Protein 6J61 (pdb70)

Foldseek 3Di:
DKAAAADHKIKAWPDKQDALQQLQCVVVVDPDSNDDDVVVSLVVLLVCLVVVVCPSQQRMKTKIKIKFFQVLVVVVVVQPQKDKDWDDQQPDPADLDFGDDPDDDPCVVVVLSVVLVVQLVVCVVVVNGRNVSCPSHDRRRMIIMMIMGTRSSLLVVLLVLCDPVHDPRSNRVSVNVLVVNCVGHVSNNVSSVVDGNVHDDDDPVRLVVVPVVDDLVVVLVVVVVVPDDDPRSVVVSVVSPD/DWAAAAPPKIKFWDDKADALQQLQLVVQVDPPSNDDDPVVSLVVLLVCLVVVVCPSQQSIKTKMKIKFQQVLVVVVPVQPQKDKDWDDLQPDPADLDFRDDPDPCVPVVQSCVLVVQLVVCVVVPHHSNCSCVSHDRRGMIIMMIMHGRSSLLVVLLVCCDPVHPPRNNRVSVNVLVVSCVRHVSNSVSSCVPGNVDDDDDPVRLVVVVVPDPLVRVLVVQVVVPDDDVSSVVVSVVRD/DWAAAAPHKIKAWPDKQDALQQLQCVVVVHPPSNDDDPVVSLVVLLVCLVVVVCPSQQRMKTKMKIKFFQVLVVVVVVLPQKDKDKDDQQPDPADLDFRPGPDPCVPVVLSCVLVVQLVVCVVVVHGSVPSNVSHDRRRMIIMMIMHGRSSLLVVLLVCCDPPHDPRNVRVSVNVLVVNCVRHVSNSVSSVVPGNVHDDDDDVRLVVVAPVADLVRVLVVCVVVVDDDPRNVVVSVSSPD/DWAAAADGKIKAWPDKFDALQQLQQVVVVDPDSNDDDPVVSLVVLLVCLLVVVCPSQQRIKTKMKIKFFQVLVVVVVVLPQKDKDWDDQQPDPQPLAFGDGPDDDPCCPCVLSVVQVVQLVVCVVVVHGRNPSCVSHDSRRMIIMMIMHTRSSLLVSLLVQCDPVHDPRNVRVSVNVLVVNCVGHVSNSVSSVVNGSVDDDDDPVRLVVVQVVDDLVVVLCVCVVVPDDDVRSVVVSVVRVD

Secondary structure (DSSP, 8-state):
-EEEETTTEEEEEEEEE--HHHHHHHHHT-SS-----HHHHHHHHHHHHHTT--GGGGG-EEEEEEEEEHHHHHHHTT-TTSEEEE--TTTSPPP--B---SS--B--HHHHHHHHHHHHHHHHHTT--HHHHGGGSBTTBEEEEEEEEEHHHHHHHHHHHSSTTS-HHHHHHHHHHHHHHHHHSHHHHHHHIIIIIT-EEE-HHHHHHHHHHB-HHHHHHHHHHHT--HHHHHHHHHHHT-/-EEEETTTEEEEEEEEE--HHHHHHHHHT-SS-----HHHHHHHHHHHHHTT--HHHHT-EEEEEEEEEHHHHHHHTT--SSEEEE--TTTSPPPS-B---SS---HHHHHHHHHHHHHHHHHTTB-HHHHGGGSBTTBEEEEEEEEEHHHHHHHHHHHHSTTS-HHHHHHHHHHHHHHHHHSHHHHHHHIIIIIT-EEE-HHHHHHHHHH--HHHHHHHHHTTT--THHHHHHHHTT-/-EEEETTTEEEEEEEEE--HHHHHHHHTT-SS-----HHHHHHHHHHHHHTT--TGGGG-EEEEEEEEEHHHHHHHTT--SSEEEE--TTTSPPPS-B---SS---HHHHHHHHHHHHHHHHHTTB-HHHHGGGSBTTBEEEEEEEEEHHHHHHHHHHHSSSSS-HHHHHHHHHHHHHHHHHSHHHHHHHIIIIIT-EEE-HHHHHHHTTSS-HHHHHHHHHTTT--HHHHHHHHHHH--/-EEEETTTEEEEEEEEE--HHHHHHHHHT-SS-----HHHHHHHHHHHHHTT--TGGGG-EEEEEEEEEHHHHHHHTT--SSEEEE--TTTS---S-B---SSPPB--HHHHHHHHHHHHHHHHHTT--HHHHGGGSBTTBEEEEEEEEEHHHHHHHHHHHHSTTS-HHHHHHHHHHHHHHHHH-HHHHHHHIIIIIS-EEE-HHHHHHHHHHB-HHHHHHHHHHTT--SHHHHHHHHTT--

InterPro domains:
  IPR003669 Thymidylate synthase ThyX [MF_01408] (10-223)
  IPR003669 Thymidylate synthase ThyX [PF02511] (16-209)
  IPR003669 Thymidylate synthase ThyX [PS51331] (13-218)
  IPR003669 Thymidylate synthase ThyX [PTHR34934] (10-216)
  IPR003669 Thymidylate synthase ThyX [TIGR02170] (14-215)
  IPR003669 Thymidylate synthase ThyX [cd20175] (16-206)
  IPR036098 Thymidylate synthase ThyX superfamily [G3DSA:3.30.1360.170] (2-230)
  IPR036098 Thymidylate synthase ThyX superfamily [SSF69796] (6-223)

Structure (mmCIF, N/CA/C/O backbone):
data_6J61
#
_entry.id   6J61
#
_cell.length_a   144.027
_cell.length_b   68.362
_cell.length_c   134.083
_cell.angle_alpha   90.00
_cell.angle_beta   115.12
_cell.angle_gamma   90.00
#
_symmetry.space_group_name_H-M   'C 1 2 1'
#
loop_
_entity.id
_entity.type
_entity.pdbx_description
1 polymer 'Flavin-dependent thymidylate synthase'
2 non-polymer 'FLAVIN-ADENINE DINUCLEOTIDE'
3 non-polymer 'PHOSPHATE ION'
4 water water
#
loop_
_atom_site.group_PDB
_atom_site.id
_atom_site.type_symbol
_atom_site.label_atom_id
_atom_site.label_alt_id
_atom_site.label_comp_id
_atom_site.label_asym_id
_atom_site.label_entity_id
_atom_site.label_seq_id
_atom_site.pdbx_PDB_ins_code
_atom_site.Cartn_x
_atom_site.Cartn_y
_atom_site.Cartn_z
_atom_site.occupancy
_atom_site.B_iso_or_equiv
_atom_site.auth_seq_id
_atom_site.auth_comp_id
_atom_site.auth_asym_id
_atom_site.auth_atom_id
_atom_site.pdbx_PDB_model_num
ATOM 1 N N . LEU A 1 5 ? 46.520 -5.483 1.263 1.00 61.06 5 LEU A N 1
ATOM 2 C CA . LEU A 1 5 ? 46.761 -4.567 0.117 1.00 60.20 5 LEU A CA 1
ATOM 3 C C . LEU A 1 5 ? 47.569 -3.369 0.600 1.00 58.72 5 LEU A C 1
ATOM 4 O O . LEU A 1 5 ? 47.792 -3.202 1.799 1.00 59.00 5 LEU A O 1
ATOM 9 N N . THR A 1 6 ? 48.008 -2.542 -0.340 1.00 55.68 6 THR A N 1
ATOM 10 C CA . THR A 1 6 ? 48.787 -1.361 -0.020 1.00 53.53 6 THR A CA 1
ATOM 11 C C . THR A 1 6 ? 48.087 -0.147 -0.587 1.00 51.68 6 THR A C 1
ATOM 12 O O . THR A 1 6 ? 47.422 -0.240 -1.607 1.00 53.25 6 THR A O 1
ATOM 16 N N . ILE A 1 7 ? 48.232 0.996 0.065 1.00 48.75 7 ILE A N 1
ATOM 17 C CA . ILE A 1 7 ? 47.612 2.211 -0.439 1.00 46.38 7 ILE A CA 1
ATOM 18 C C . ILE A 1 7 ? 48.582 3.361 -0.285 1.00 44.37 7 ILE A C 1
ATOM 19 O O . ILE A 1 7 ? 49.125 3.585 0.788 1.00 46.13 7 ILE A O 1
ATOM 24 N N . PRO A 1 8 ? 48.816 4.113 -1.358 1.00 43.39 8 PRO A N 1
ATOM 25 C CA . PRO A 1 8 ? 49.750 5.236 -1.233 1.00 41.67 8 PRO A CA 1
ATOM 26 C C . PRO A 1 8 ? 49.092 6.412 -0.526 1.00 39.37 8 PRO A C 1
ATOM 27 O O . PRO A 1 8 ? 47.894 6.650 -0.684 1.00 39.30 8 PRO A O 1
ATOM 31 N N . VAL A 1 9 ? 49.872 7.135 0.264 1.00 37.50 9 VAL A N 1
ATOM 32 C CA . VAL A 1 9 ? 49.363 8.319 0.937 1.00 35.70 9 VAL A CA 1
ATOM 33 C C . VAL A 1 9 ? 50.449 9.365 0.839 1.00 35.06 9 VAL A C 1
ATOM 34 O O . VAL A 1 9 ? 51.631 9.062 0.990 1.00 34.59 9 VAL A O 1
ATOM 38 N N . LEU A 1 10 ? 50.039 10.598 0.593 1.00 35.58 10 LEU A N 1
ATOM 39 C CA . LEU A 1 10 ? 50.964 11.711 0.450 1.00 35.98 10 LEU A CA 1
ATOM 40 C C . LEU A 1 10 ? 51.935 11.426 -0.682 1.00 38.21 10 LEU A C 1
ATOM 41 O O . LEU A 1 10 ? 51.700 10.538 -1.505 1.00 37.12 10 LEU A O 1
ATOM 46 N N . ASP A 1 11 ? 53.031 12.172 -0.714 1.00 40.41 11 ASP A N 1
ATOM 47 C CA . ASP A 1 11 ? 54.005 12.011 -1.774 1.00 42.46 11 ASP A CA 1
ATOM 48 C C . ASP A 1 11 ? 54.785 10.702 -1.722 1.00 41.60 11 ASP A C 1
ATOM 49 O O . ASP A 1 11 ? 54.926 10.035 -2.739 1.00 41.91 11 ASP A O 1
ATOM 54 N N . LYS A 1 12 ? 55.268 10.313 -0.549 1.00 41.74 12 LYS A N 1
ATOM 55 C CA . LYS A 1 12 ? 56.043 9.080 -0.453 1.00 42.28 12 LYS A CA 1
ATOM 56 C C . LYS A 1 12 ? 55.596 8.064 0.612 1.00 41.12 12 LYS A C 1
ATOM 57 O O . LYS A 1 12 ? 56.289 7.079 0.849 1.00 43.23 12 LYS A O 1
ATOM 63 N N . GLY A 1 13 ? 54.452 8.287 1.249 1.00 39.10 13 GLY A N 1
ATOM 64 C CA . GLY A 1 13 ? 54.006 7.359 2.273 1.00 37.64 13 GLY A CA 1
ATOM 65 C C . GLY A 1 13 ? 53.089 6.244 1.795 1.00 37.23 13 GLY A C 1
ATOM 66 O O . GLY A 1 13 ? 52.841 6.098 0.605 1.00 37.06 13 GLY A O 1
ATOM 67 N N . PHE A 1 14 ? 52.588 5.443 2.729 1.00 36.84 14 PHE A N 1
ATOM 68 C CA . PHE A 1 14 ? 51.688 4.350 2.381 1.00 35.67 14 PHE A CA 1
ATOM 69 C C . PHE A 1 14 ? 51.101 3.632 3.598 1.00 35.55 14 PHE A C 1
ATOM 70 O O . PHE A 1 14 ? 51.490 3.881 4.736 1.00 36.62 14 PHE A O 1
ATOM 78 N N . VAL A 1 15 ? 50.142 2.755 3.339 1.00 35.77 15 VAL A N 1
ATOM 79 C CA . VAL A 1 15 ? 49.499 1.957 4.366 1.00 36.43 15 VAL A CA 1
ATOM 80 C C . VAL A 1 15 ? 49.349 0.582 3.730 1.00 37.45 15 VAL A C 1
ATOM 81 O O . VAL A 1 15 ? 48.780 0.458 2.642 1.00 38.68 15 VAL A O 1
ATOM 85 N N . ARG A 1 16 ? 49.876 -0.442 4.397 1.00 38.17 16 ARG A N 1
ATOM 86 C CA . ARG A 1 16 ? 49.817 -1.817 3.897 1.00 39.25 16 ARG A CA 1
ATOM 87 C C . ARG A 1 16 ? 49.283 -2.785 4.965 1.00 37.44 16 ARG A C 1
ATOM 88 O O . ARG A 1 16 ? 49.770 -2.805 6.092 1.00 39.12 16 ARG A O 1
ATOM 96 N N . LEU A 1 17 ? 48.277 -3.579 4.623 1.00 35.62 17 LEU A N 1
ATOM 97 C CA . LEU A 1 17 ? 47.738 -4.534 5.591 1.00 35.01 17 LEU A CA 1
ATOM 98 C C . LEU A 1 17 ? 48.685 -5.729 5.705 1.00 36.26 17 LEU A C 1
ATOM 99 O O . LEU A 1 17 ? 48.802 -6.522 4.779 1.00 37.53 17 LEU A O 1
ATOM 104 N N . VAL A 1 18 ? 49.359 -5.863 6.839 1.00 37.00 18 VAL A N 1
ATOM 105 C CA . VAL A 1 18 ? 50.286 -6.968 7.012 1.00 37.04 18 VAL A CA 1
ATOM 106 C C . VAL A 1 18 ? 49.540 -8.244 7.383 1.00 38.96 18 VAL A C 1
ATOM 107 O O . VAL A 1 18 ? 49.699 -9.264 6.704 1.00 40.82 18 VAL A O 1
ATOM 111 N N . ASP A 1 19 ? 48.717 -8.203 8.430 1.00 38.32 19 ASP A N 1
ATOM 112 C CA . ASP A 1 19 ? 47.941 -9.388 8.814 1.00 36.44 19 ASP A CA 1
ATOM 113 C C . ASP A 1 19 ? 46.575 -8.982 9.349 1.00 36.58 19 ASP A C 1
ATOM 114 O O . ASP A 1 19 ? 46.305 -7.796 9.547 1.00 36.64 19 ASP A O 1
ATOM 119 N N . GLN A 1 20 ? 45.715 -9.968 9.583 1.00 35.47 20 GLN A N 1
ATOM 120 C CA . GLN A 1 20 ? 44.384 -9.706 10.085 1.00 34.64 20 GLN A CA 1
ATOM 121 C C . GLN A 1 20 ? 43.858 -10.938 10.804 1.00 36.26 20 GLN A C 1
ATOM 122 O O . GLN A 1 20 ? 43.932 -12.039 10.274 1.00 38.93 20 GLN A O 1
ATOM 128 N N . MET A 1 21 ? 43.334 -10.758 12.012 1.00 37.19 21 MET A N 1
ATOM 129 C CA . MET A 1 21 ? 42.775 -11.873 12.767 1.00 37.59 21 MET A CA 1
ATOM 130 C C . MET A 1 21 ? 41.263 -11.713 12.906 1.00 38.65 21 MET A C 1
ATOM 131 O O . MET A 1 21 ? 40.780 -10.881 13.677 1.00 39.22 21 MET A O 1
ATOM 136 N N . GLY A 1 22 ? 40.522 -12.511 12.145 1.00 38.93 22 GLY A N 1
ATOM 137 C CA . GLY A 1 22 ? 39.074 -12.466 12.199 1.00 37.54 22 GLY A CA 1
ATOM 138 C C . GLY A 1 22 ? 38.441 -11.421 11.313 1.00 38.63 22 GLY A C 1
ATOM 139 O O . GLY A 1 22 ? 39.100 -10.472 10.877 1.00 38.22 22 GLY A O 1
ATOM 140 N N . ASP A 1 23 ? 37.153 -11.614 11.032 1.00 39.69 23 ASP A N 1
ATOM 141 C CA . ASP A 1 23 ? 36.361 -10.686 10.219 1.00 38.46 23 ASP A CA 1
ATOM 142 C C . ASP A 1 23 ? 34.997 -10.570 10.894 1.00 37.16 23 ASP A C 1
ATOM 143 O O . ASP A 1 23 ? 34.878 -10.907 12.079 1.00 38.10 23 ASP A O 1
ATOM 148 N N . ASP A 1 24 ? 33.978 -10.119 10.159 1.00 35.53 24 ASP A N 1
ATOM 149 C CA . ASP A 1 24 ? 32.630 -9.961 10.731 1.00 35.32 24 ASP A CA 1
ATOM 150 C C . ASP A 1 24 ? 32.166 -11.185 11.518 1.00 35.81 24 ASP A C 1
ATOM 151 O O . ASP A 1 24 ? 31.471 -11.053 12.527 1.00 34.81 24 ASP A O 1
ATOM 156 N N . ARG A 1 25 ? 32.550 -12.374 11.056 1.00 36.52 25 ARG A N 1
ATOM 157 C CA . ARG A 1 25 ? 32.156 -13.616 11.722 1.00 36.15 25 ARG A CA 1
ATOM 158 C C . ARG A 1 25 ? 32.754 -13.749 13.113 1.00 35.56 25 ARG A C 1
ATOM 159 O O . ARG A 1 25 ? 32.143 -14.351 14.008 1.00 35.12 25 ARG A O 1
ATOM 167 N N . ALA A 1 26 ? 33.946 -13.184 13.295 1.00 33.60 26 ALA A N 1
ATOM 168 C CA . ALA A 1 26 ? 34.632 -13.256 14.578 1.00 31.83 26 ALA A CA 1
ATOM 169 C C . ALA A 1 26 ? 33.910 -12.445 15.667 1.00 32.15 26 ALA A C 1
ATOM 170 O O . ALA A 1 26 ? 33.851 -12.851 16.830 1.00 30.23 26 ALA A O 1
ATOM 172 N N . ILE A 1 27 ? 33.358 -11.297 15.284 1.00 32.36 27 ILE A N 1
ATOM 173 C CA . ILE A 1 27 ? 32.644 -10.453 16.232 1.00 31.91 27 ILE A CA 1
ATOM 174 C C . ILE A 1 27 ? 31.446 -11.227 16.770 1.00 33.33 27 ILE A C 1
ATOM 175 O O . ILE A 1 27 ? 31.260 -11.373 17.988 1.00 32.73 27 ILE A O 1
ATOM 180 N N . VAL A 1 28 ? 30.650 -11.742 15.838 1.00 34.08 28 VAL A N 1
ATOM 181 C CA . VAL A 1 28 ? 29.451 -12.503 16.167 1.00 36.80 28 VAL A CA 1
ATOM 182 C C . VAL A 1 28 ? 29.781 -13.789 16.949 1.00 36.59 28 VAL A C 1
ATOM 183 O O . VAL A 1 28 ? 29.075 -14.161 17.891 1.00 35.45 28 VAL A O 1
ATOM 187 N N . GLN A 1 29 ? 30.865 -14.453 16.562 1.00 37.73 29 GLN A N 1
ATOM 188 C CA . GLN A 1 29 ? 31.299 -15.674 17.227 1.00 38.79 29 GLN A CA 1
ATOM 189 C C . GLN A 1 29 ? 31.633 -15.403 18.704 1.00 40.07 29 GLN A C 1
ATOM 190 O O . GLN A 1 29 ? 31.139 -16.095 19.606 1.00 39.66 29 GLN A O 1
ATOM 196 N N . ALA A 1 30 ? 32.483 -14.405 18.946 1.00 39.53 30 ALA A N 1
ATOM 197 C CA . ALA A 1 30 ? 32.870 -14.040 20.312 1.00 39.14 30 ALA A CA 1
ATOM 198 C C . ALA A 1 30 ? 31.647 -13.567 21.102 1.00 39.28 30 ALA A C 1
ATOM 199 O O . ALA A 1 30 ? 31.519 -13.846 22.291 1.00 39.50 30 ALA A O 1
ATOM 201 N N . ALA A 1 31 ? 30.749 -12.846 20.438 1.00 39.15 31 ALA A N 1
ATOM 202 C CA . ALA A 1 31 ? 29.550 -12.359 21.096 1.00 39.02 31 ALA A CA 1
ATOM 203 C C . ALA A 1 31 ? 28.728 -13.538 21.591 1.00 39.34 31 ALA A C 1
ATOM 204 O O . ALA A 1 31 ? 28.133 -13.486 22.670 1.00 40.31 31 ALA A O 1
ATOM 206 N N . ARG A 1 32 ? 28.704 -14.614 20.816 1.00 39.43 32 ARG A N 1
ATOM 207 C CA . ARG A 1 32 ? 27.930 -15.784 21.218 1.00 40.96 32 ARG A CA 1
ATOM 208 C C . ARG A 1 32 ? 28.757 -16.789 22.027 1.00 42.55 32 ARG A C 1
ATOM 209 O O . ARG A 1 32 ? 28.241 -17.817 22.457 1.00 43.01 32 ARG A O 1
ATOM 217 N N . VAL A 1 33 ? 30.033 -16.476 22.250 1.00 44.01 33 VAL A N 1
ATOM 218 C CA . VAL A 1 33 ? 30.928 -17.358 23.007 1.00 45.88 33 VAL A CA 1
ATOM 219 C C . VAL A 1 33 ? 30.671 -18.789 22.550 1.00 47.39 33 VAL A C 1
ATOM 220 O O . VAL A 1 33 ? 30.355 -19.665 23.343 1.00 47.30 33 VAL A O 1
ATOM 224 N N . SER A 1 34 ? 30.820 -19.004 21.251 1.00 50.21 34 SER A N 1
ATOM 225 C CA . SER A 1 34 ? 30.558 -20.291 20.629 1.00 51.89 34 SER A CA 1
ATOM 226 C C . SER A 1 34 ? 31.660 -21.332 20.725 1.00 52.48 34 SER A C 1
ATOM 227 O O . SER A 1 34 ? 32.846 -21.001 20.824 1.00 52.43 34 SER A O 1
ATOM 230 N N . TYR A 1 35 ? 31.244 -22.598 20.690 1.00 52.77 35 TYR A N 1
ATOM 231 C CA . TYR A 1 35 ? 32.170 -23.723 20.725 1.00 52.68 35 TYR A CA 1
ATOM 232 C C . TYR A 1 35 ? 32.629 -23.908 19.285 1.00 50.58 35 TYR A C 1
ATOM 233 O O . TYR A 1 35 ? 33.669 -24.498 19.018 1.00 50.16 35 TYR A O 1
ATOM 242 N N . GLY A 1 36 ? 31.840 -23.383 18.357 1.00 48.35 36 GLY A N 1
ATOM 243 C CA . GLY A 1 36 ? 32.174 -23.516 16.957 1.00 48.40 36 GLY A CA 1
ATOM 244 C C . GLY A 1 36 ? 32.266 -22.213 16.197 1.00 48.97 36 GLY A C 1
ATOM 245 O O . GLY A 1 36 ? 32.733 -21.209 16.731 1.00 49.63 36 GLY A O 1
ATOM 246 N N . GLU A 1 37 ? 31.813 -22.239 14.947 1.00 48.60 37 GLU A N 1
ATOM 247 C CA . GLU A 1 37 ? 31.858 -21.080 14.072 1.00 50.84 37 GLU A CA 1
ATOM 248 C C . GLU A 1 37 ? 31.081 -19.867 14.606 1.00 50.05 37 GLU A C 1
ATOM 249 O O . GLU A 1 37 ? 31.358 -18.729 14.221 1.00 50.54 37 GLU A O 1
ATOM 255 N N . GLY A 1 38 ? 30.107 -20.110 15.478 1.00 47.29 38 GLY A N 1
ATOM 256 C CA . GLY A 1 38 ? 29.331 -19.019 16.048 1.00 46.19 38 GLY A CA 1
ATOM 257 C C . GLY A 1 38 ? 28.570 -18.115 15.090 1.00 45.97 38 GLY A C 1
ATOM 258 O O . GLY A 1 38 ? 28.167 -17.015 15.455 1.00 45.27 38 GLY A O 1
ATOM 259 N N . THR A 1 39 ? 28.366 -18.570 13.862 1.00 46.50 39 THR A N 1
ATOM 260 C CA . THR A 1 39 ? 27.635 -17.788 12.868 1.00 46.03 39 THR A CA 1
ATOM 261 C C . THR A 1 39 ? 26.216 -18.299 12.664 1.00 46.78 39 THR A C 1
ATOM 262 O O . THR A 1 39 ? 25.836 -19.364 13.160 1.00 45.87 39 THR A O 1
ATOM 266 N N . LYS A 1 40 ? 25.438 -17.516 11.928 1.00 48.47 40 LYS A N 1
ATOM 267 C CA . LYS A 1 40 ? 24.065 -17.868 11.596 1.00 49.32 40 LYS A CA 1
ATOM 268 C C . LYS A 1 40 ? 23.837 -17.344 10.191 1.00 49.54 40 LYS A C 1
ATOM 269 O O . LYS A 1 40 ? 24.593 -17.685 9.282 1.00 49.39 40 LYS A O 1
ATOM 275 N N . THR A 1 41 ? 22.820 -16.513 10.004 1.00 49.75 41 THR A N 1
ATOM 276 C CA . THR A 1 41 ? 22.548 -15.957 8.682 1.00 50.31 41 THR A CA 1
ATOM 277 C C . THR A 1 41 ? 23.143 -14.542 8.592 1.00 51.51 41 THR A C 1
ATOM 278 O O . THR A 1 41 ? 23.299 -13.862 9.609 1.00 51.17 41 THR A O 1
ATOM 282 N N . VAL A 1 42 ? 23.471 -14.091 7.385 1.00 52.94 42 VAL A N 1
ATOM 283 C CA . VAL A 1 42 ? 24.069 -12.765 7.236 1.00 55.01 42 VAL A CA 1
ATOM 284 C C . VAL A 1 42 ? 23.201 -11.605 7.723 1.00 56.52 42 VAL A C 1
ATOM 285 O O . VAL A 1 42 ? 23.728 -10.636 8.269 1.00 59.84 42 VAL A O 1
ATOM 289 N N . ARG A 1 43 ? 21.889 -11.657 7.530 1.00 56.07 43 ARG A N 1
ATOM 290 C CA . ARG A 1 43 ? 21.099 -10.539 8.029 1.00 55.24 43 ARG A CA 1
ATOM 291 C C . ARG A 1 43 ? 20.939 -10.667 9.538 1.00 54.76 43 ARG A C 1
ATOM 292 O O . ARG A 1 43 ? 20.720 -9.676 10.239 1.00 55.21 43 ARG A O 1
ATOM 300 N N . GLU A 1 44 ? 21.083 -11.886 10.043 1.00 53.11 44 GLU A N 1
ATOM 301 C CA . GLU A 1 44 ? 20.972 -12.110 11.477 1.00 52.10 44 GLU A CA 1
ATOM 302 C C . GLU A 1 44 ? 22.268 -11.641 12.150 1.00 51.26 44 GLU A C 1
ATOM 303 O O . GLU A 1 44 ? 22.241 -11.094 13.258 1.00 50.15 44 GLU A O 1
ATOM 309 N N . ASP A 1 45 ? 23.396 -11.852 11.467 1.00 47.87 45 ASP A N 1
ATOM 310 C CA . ASP A 1 45 ? 24.693 -11.447 11.989 1.00 44.84 45 ASP A CA 1
ATOM 311 C C . ASP A 1 45 ? 24.847 -9.930 11.843 1.00 42.77 45 ASP A C 1
ATOM 312 O O . ASP A 1 45 ? 25.393 -9.256 12.723 1.00 43.13 45 ASP A O 1
ATOM 317 N N . ALA A 1 46 ? 24.358 -9.393 10.733 1.00 38.03 46 ALA A N 1
ATOM 318 C CA . ALA A 1 46 ? 24.408 -7.963 10.509 1.00 34.54 46 ALA A CA 1
ATOM 319 C C . ALA A 1 46 ? 23.568 -7.333 11.617 1.00 34.68 46 ALA A C 1
ATOM 320 O O . ALA A 1 46 ? 23.955 -6.339 12.216 1.00 35.80 46 ALA A O 1
ATOM 322 N N . ALA A 1 47 ? 22.421 -7.937 11.900 1.00 34.95 47 ALA A N 1
ATOM 323 C CA . ALA A 1 47 ? 21.535 -7.437 12.938 1.00 35.59 47 ALA A CA 1
ATOM 324 C C . ALA A 1 47 ? 22.219 -7.465 14.309 1.00 36.15 47 ALA A C 1
ATOM 325 O O . ALA A 1 47 ? 22.138 -6.489 15.061 1.00 36.72 47 ALA A O 1
ATOM 327 N N . LEU A 1 48 ? 22.881 -8.577 14.633 1.00 34.73 48 LEU A N 1
ATOM 328 C CA . LEU A 1 48 ? 23.574 -8.702 15.912 1.00 35.53 48 LEU A CA 1
ATOM 329 C C . LEU A 1 48 ? 24.716 -7.691 15.948 1.00 36.57 48 LEU A C 1
ATOM 330 O O . LEU A 1 48 ? 24.909 -6.981 16.932 1.00 38.85 48 LEU A O 1
ATOM 335 N N . ILE A 1 49 ? 25.478 -7.619 14.870 1.00 34.90 49 ILE A N 1
ATOM 336 C CA . ILE A 1 49 ? 26.580 -6.692 14.852 1.00 35.04 49 ILE A CA 1
ATOM 337 C C . ILE A 1 49 ? 26.080 -5.263 14.989 1.00 35.21 49 ILE A C 1
ATOM 338 O O . ILE A 1 49 ? 26.692 -4.447 15.672 1.00 33.75 49 ILE A O 1
ATOM 343 N N . ASP A 1 50 ? 24.953 -4.963 14.356 1.00 37.05 50 ASP A N 1
ATOM 344 C CA . ASP A 1 50 ? 24.396 -3.623 14.438 1.00 36.65 50 ASP A CA 1
ATOM 345 C C . ASP A 1 50 ? 24.027 -3.326 15.881 1.00 37.09 50 ASP A C 1
ATOM 346 O O . ASP A 1 50 ? 24.277 -2.240 16.394 1.00 37.72 50 ASP A O 1
ATOM 351 N N . TYR A 1 51 ? 23.426 -4.312 16.528 1.00 36.08 51 TYR A N 1
ATOM 352 C CA . TYR A 1 51 ? 23.002 -4.187 17.909 1.00 37.24 51 TYR A CA 1
ATOM 353 C C . TYR A 1 51 ? 24.174 -3.900 18.863 1.00 39.33 51 TYR A C 1
ATOM 354 O O . TYR A 1 51 ? 24.086 -3.014 19.724 1.00 39.64 51 TYR A O 1
ATOM 363 N N . LEU A 1 52 ? 25.266 -4.647 18.707 1.00 39.19 52 LEU A N 1
ATOM 364 C CA . LEU A 1 52 ? 26.439 -4.487 19.567 1.00 39.37 52 LEU A CA 1
ATOM 365 C C . LEU A 1 52 ? 27.043 -3.087 19.471 1.00 39.34 52 LEU A C 1
ATOM 366 O O . LEU A 1 52 ? 27.479 -2.519 20.464 1.00 38.45 52 LEU A O 1
ATOM 371 N N . MET A 1 53 ? 27.075 -2.552 18.260 1.00 40.65 53 MET A N 1
ATOM 372 C CA . MET A 1 53 ? 27.603 -1.222 18.006 1.00 43.19 53 MET A CA 1
ATOM 373 C C . MET A 1 53 ? 26.718 -0.188 18.726 1.00 44.42 53 MET A C 1
ATOM 374 O O . MET A 1 53 ? 27.218 0.670 19.444 1.00 44.79 53 MET A O 1
ATOM 379 N N . ARG A 1 54 ? 25.405 -0.299 18.533 1.00 45.58 54 ARG A N 1
ATOM 380 C CA . ARG A 1 54 ? 24.408 0.593 19.140 1.00 46.64 54 ARG A CA 1
ATOM 381 C C . ARG A 1 54 ? 24.467 0.663 20.657 1.00 46.81 54 ARG A C 1
ATOM 382 O O . ARG A 1 54 ? 24.411 1.748 21.238 1.00 47.23 54 ARG A O 1
ATOM 390 N N . HIS A 1 55 ? 24.546 -0.504 21.290 1.00 46.78 55 HIS A N 1
ATOM 391 C CA . HIS A 1 55 ? 24.560 -0.594 22.744 1.00 46.91 55 HIS A CA 1
ATOM 392 C C . HIS A 1 55 ? 25.916 -0.500 23.434 1.00 47.57 55 HIS A C 1
ATOM 393 O O . HIS A 1 55 ? 26.015 -0.724 24.647 1.00 48.47 55 HIS A O 1
ATOM 400 N N . ARG A 1 56 ? 26.956 -0.164 22.680 1.00 47.45 56 ARG A N 1
ATOM 401 C CA . ARG A 1 56 ? 28.285 -0.039 23.260 1.00 48.11 56 ARG A CA 1
ATOM 402 C C . ARG A 1 56 ? 28.836 -1.347 23.832 1.00 47.75 56 ARG A C 1
ATOM 403 O O . ARG A 1 56 ? 29.684 -1.318 24.725 1.00 48.49 56 ARG A O 1
ATOM 411 N N . HIS A 1 57 ? 28.341 -2.488 23.352 1.00 47.15 57 HIS A N 1
ATOM 412 C CA . HIS A 1 57 ? 28.841 -3.788 23.808 1.00 46.52 57 HIS A CA 1
ATOM 413 C C . HIS A 1 57 ? 30.075 -3.973 22.921 1.00 45.98 57 HIS A C 1
ATOM 414 O O . HIS A 1 57 ? 30.021 -4.610 21.875 1.00 44.96 57 HIS A O 1
ATOM 421 N N . THR A 1 58 ? 31.187 -3.395 23.363 1.00 45.15 58 THR A N 1
ATOM 422 C CA . THR A 1 58 ? 32.427 -3.377 22.607 1.00 43.44 58 THR A CA 1
ATOM 423 C C . THR A 1 58 ? 33.360 -4.582 22.588 1.00 41.96 58 THR A C 1
ATOM 424 O O . THR A 1 58 ? 34.112 -4.746 21.633 1.00 41.09 58 THR A O 1
ATOM 428 N N . SER A 1 59 ? 33.327 -5.409 23.628 1.00 41.63 59 SER A N 1
ATOM 429 C CA . SER A 1 59 ? 34.204 -6.580 23.711 1.00 41.02 59 SER A CA 1
ATOM 430 C C . SER A 1 59 ? 34.298 -7.428 22.440 1.00 39.73 59 SER A C 1
ATOM 431 O O . SER A 1 59 ? 35.397 -7.799 22.014 1.00 39.29 59 SER A O 1
ATOM 434 N N . PRO A 1 60 ? 33.149 -7.758 21.825 1.00 37.00 60 PRO A N 1
ATOM 435 C CA . PRO A 1 60 ? 33.140 -8.570 20.602 1.00 35.86 60 PRO A CA 1
ATOM 436 C C . PRO A 1 60 ? 33.994 -7.992 19.489 1.00 36.24 60 PRO A C 1
ATOM 437 O O . PRO A 1 60 ? 34.674 -8.736 18.764 1.00 35.11 60 PRO A O 1
ATOM 441 N N . PHE A 1 61 ? 33.969 -6.665 19.365 1.00 35.06 61 PHE A N 1
ATOM 442 C CA . PHE A 1 61 ? 34.745 -5.982 18.342 1.00 33.13 61 PHE A CA 1
ATOM 443 C C . PHE A 1 61 ? 36.249 -6.003 18.613 1.00 33.12 61 PHE A C 1
ATOM 444 O O . PHE A 1 61 ? 37.057 -5.746 17.721 1.00 33.52 61 PHE A O 1
ATOM 452 N N . GLU A 1 62 ? 36.635 -6.305 19.843 1.00 33.27 62 GLU A N 1
ATOM 453 C CA . GLU A 1 62 ? 38.052 -6.364 20.161 1.00 35.63 62 GLU A CA 1
ATOM 454 C C . GLU A 1 62 ? 38.639 -7.713 19.755 1.00 35.82 62 GLU A C 1
ATOM 455 O O . GLU A 1 62 ? 39.862 -7.898 19.823 1.00 36.26 62 GLU A O 1
ATOM 461 N N . MET A 1 63 ? 37.775 -8.645 19.337 1.00 32.58 63 MET A N 1
ATOM 462 C CA . MET A 1 63 ? 38.232 -9.965 18.930 1.00 32.98 63 MET A CA 1
ATOM 463 C C . MET A 1 63 ? 38.752 -9.980 17.506 1.00 34.20 63 MET A C 1
ATOM 464 O O . MET A 1 63 ? 39.166 -11.024 17.006 1.00 38.33 63 MET A O 1
ATOM 469 N N . VAL A 1 64 ? 38.727 -8.822 16.855 1.00 32.44 64 VAL A N 1
ATOM 470 C CA . VAL A 1 64 ? 39.219 -8.673 15.490 1.00 29.99 64 VAL A CA 1
ATOM 471 C C . VAL A 1 64 ? 40.444 -7.761 15.554 1.00 31.21 64 VAL A C 1
ATOM 472 O O . VAL A 1 64 ? 40.399 -6.715 16.198 1.00 32.18 64 VAL A O 1
ATOM 476 N N . VAL A 1 65 ? 41.541 -8.146 14.906 1.00 30.82 65 VAL A N 1
ATOM 477 C CA . VAL A 1 65 ? 42.753 -7.323 14.953 1.00 29.54 65 VAL A CA 1
ATOM 478 C C . VAL A 1 65 ? 43.396 -7.080 13.590 1.00 30.38 65 VAL A C 1
ATOM 479 O O . VAL A 1 65 ? 43.412 -7.952 12.733 1.00 29.52 65 VAL A O 1
ATOM 483 N N . PHE A 1 66 ? 43.909 -5.869 13.401 1.00 32.36 66 PHE A N 1
ATOM 484 C CA . PHE A 1 66 ? 44.584 -5.484 12.163 1.00 32.96 66 PHE A CA 1
ATOM 485 C C . PHE A 1 66 ? 46.019 -5.059 12.478 1.00 32.78 66 PHE A C 1
ATOM 486 O O . PHE A 1 66 ? 46.293 -4.456 13.520 1.00 32.94 66 PHE A O 1
ATOM 494 N N . LYS A 1 67 ? 46.932 -5.388 11.573 1.00 33.63 67 LYS A N 1
ATOM 495 C CA . LYS A 1 67 ? 48.339 -5.048 11.726 1.00 33.24 67 LYS A CA 1
ATOM 496 C C . LYS A 1 67 ? 48.802 -4.391 10.430 1.00 33.52 67 LYS A C 1
ATOM 497 O O . LYS A 1 67 ? 48.743 -5.000 9.368 1.00 35.29 67 LYS A O 1
ATOM 503 N N . PHE A 1 68 ? 49.248 -3.142 10.515 1.00 33.47 68 PHE A N 1
ATOM 504 C CA . PHE A 1 68 ? 49.691 -2.424 9.326 1.00 35.09 68 PHE A CA 1
ATOM 505 C C . PHE A 1 68 ? 51.172 -2.053 9.302 1.00 35.71 68 PHE A C 1
ATOM 506 O O . PHE A 1 68 ? 51.844 -2.013 10.334 1.00 35.62 68 PHE A O 1
ATOM 514 N N . HIS A 1 69 ? 51.652 -1.774 8.094 1.00 36.02 69 HIS A N 1
ATOM 515 C CA . HIS A 1 69 ? 53.018 -1.343 7.834 1.00 35.62 69 HIS A CA 1
ATOM 516 C C . HIS A 1 69 ? 52.765 0.072 7.316 1.00 36.09 69 HIS A C 1
ATOM 517 O O . HIS A 1 69 ? 52.202 0.258 6.232 1.00 36.73 69 HIS A O 1
ATOM 524 N N . VAL A 1 70 ? 53.144 1.070 8.105 1.00 35.05 70 VAL A N 1
ATOM 525 C CA . VAL A 1 70 ? 52.904 2.457 7.731 1.00 33.78 70 VAL A CA 1
ATOM 526 C C . VAL A 1 70 ? 54.183 3.266 7.575 1.00 35.13 70 VAL A C 1
ATOM 527 O O . VAL A 1 70 ? 55.107 3.167 8.383 1.00 36.79 70 VAL A O 1
ATOM 531 N N . LYS A 1 71 ? 54.220 4.081 6.529 1.00 35.39 71 LYS A N 1
ATOM 532 C CA . LYS A 1 71 ? 55.356 4.952 6.250 1.00 35.11 71 LYS A CA 1
ATOM 533 C C . LYS A 1 71 ? 54.758 6.356 6.274 1.00 33.99 71 LYS A C 1
ATOM 534 O O . LYS A 1 71 ? 53.825 6.652 5.522 1.00 32.58 71 LYS A O 1
ATOM 540 N N . ALA A 1 72 ? 55.279 7.215 7.141 1.00 34.08 72 ALA A N 1
ATOM 541 C CA . ALA A 1 72 ? 54.743 8.561 7.250 1.00 34.18 72 ALA A CA 1
ATOM 542 C C . ALA A 1 72 ? 55.702 9.556 7.860 1.00 34.36 72 ALA A C 1
ATOM 543 O O . ALA A 1 72 ? 56.691 9.189 8.479 1.00 33.56 72 ALA A O 1
ATOM 545 N N . PRO A 1 73 ? 55.407 10.854 7.694 1.00 35.94 73 PRO A N 1
ATOM 546 C CA . PRO A 1 73 ? 56.253 11.917 8.242 1.00 35.73 73 PRO A CA 1
ATOM 547 C C . PRO A 1 73 ? 56.220 11.827 9.771 1.00 38.05 73 PRO A C 1
ATOM 548 O O . PRO A 1 73 ? 55.195 11.480 10.363 1.00 40.52 73 PRO A O 1
ATOM 552 N N . ILE A 1 74 ? 57.336 12.145 10.410 1.00 37.85 74 ILE A N 1
ATOM 553 C CA . ILE A 1 74 ? 57.407 12.078 11.851 1.00 36.75 74 ILE A CA 1
ATOM 554 C C . ILE A 1 74 ? 56.279 12.853 12.523 1.00 38.26 74 ILE A C 1
ATOM 555 O O . ILE A 1 74 ? 55.657 12.338 13.457 1.00 39.60 74 ILE A O 1
ATOM 560 N N . PHE A 1 75 ? 55.985 14.067 12.057 1.00 37.32 75 PHE A N 1
ATOM 561 C CA . PHE A 1 75 ? 54.923 14.841 12.701 1.00 37.91 75 PHE A CA 1
ATOM 562 C C . PHE A 1 75 ? 53.552 14.156 12.601 1.00 38.55 75 PHE A C 1
ATOM 563 O O . PHE A 1 75 ? 52.663 14.402 13.412 1.00 38.59 75 PHE A O 1
ATOM 571 N N . VAL A 1 76 ? 53.378 13.290 11.614 1.00 38.55 76 VAL A N 1
ATOM 572 C CA . VAL A 1 76 ? 52.122 12.571 11.518 1.00 39.11 76 VAL A CA 1
ATOM 573 C C . VAL A 1 76 ? 52.215 11.382 12.482 1.00 38.28 76 VAL A C 1
ATOM 574 O O . VAL A 1 76 ? 51.238 11.029 13.157 1.00 39.65 76 VAL A O 1
ATOM 578 N N . ALA A 1 77 ? 53.402 10.791 12.563 1.00 35.27 77 ALA A N 1
ATOM 579 C CA . ALA A 1 77 ? 53.636 9.650 13.440 1.00 34.08 77 ALA A CA 1
ATOM 580 C C . ALA A 1 77 ? 53.360 9.976 14.902 1.00 34.62 77 ALA A C 1
ATOM 581 O O . ALA A 1 77 ? 52.821 9.147 15.632 1.00 34.72 77 ALA A O 1
ATOM 583 N N . ARG A 1 78 ? 53.728 11.181 1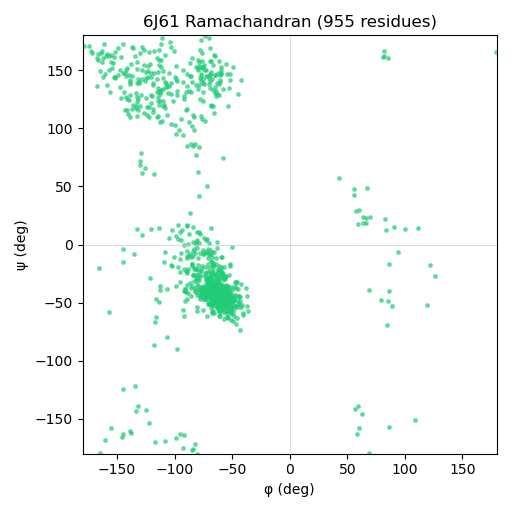5.325 1.00 35.51 78 ARG A N 1
ATOM 584 C CA . ARG A 1 78 ? 53.526 11.603 16.702 1.00 36.93 78 ARG A CA 1
ATOM 585 C C . ARG A 1 78 ? 52.059 11.729 17.119 1.00 37.61 78 ARG A C 1
ATOM 586 O O . ARG A 1 78 ? 51.718 11.461 18.278 1.00 37.82 78 ARG A O 1
ATOM 594 N N . GLN A 1 79 ? 51.195 12.137 16.189 1.00 36.08 79 GLN A N 1
ATOM 595 C CA . GLN A 1 79 ? 49.773 12.267 16.488 1.00 36.20 79 GLN A CA 1
ATOM 596 C C . GLN A 1 79 ? 49.201 10.867 16.498 1.00 35.15 79 GLN A C 1
ATOM 597 O O . GLN A 1 79 ? 48.322 10.526 17.284 1.00 35.72 79 GLN A O 1
ATOM 603 N N . TRP A 1 80 ? 49.720 10.053 15.602 1.00 33.28 80 TRP A N 1
ATOM 604 C CA . TRP A 1 80 ? 49.274 8.693 15.507 1.00 33.72 80 TRP A CA 1
ATOM 605 C C . TRP A 1 80 ? 49.610 7.942 16.795 1.00 34.84 80 TRP A C 1
ATOM 606 O O . TRP A 1 80 ? 48.804 7.145 17.287 1.00 35.94 80 TRP A O 1
ATOM 617 N N . PHE A 1 81 ? 50.792 8.199 17.347 1.00 35.54 81 PHE A N 1
ATOM 618 C CA . PHE A 1 81 ? 51.222 7.493 18.549 1.00 36.99 81 PHE A CA 1
ATOM 619 C C . PHE A 1 81 ? 50.541 7.940 19.838 1.00 37.05 81 PHE A C 1
ATOM 620 O O . PHE A 1 81 ? 50.718 7.310 20.878 1.00 35.41 81 PHE A O 1
ATOM 628 N N . ARG A 1 82 ? 49.761 9.016 19.763 1.00 38.75 82 ARG A N 1
ATOM 629 C CA . ARG A 1 82 ? 49.028 9.516 20.926 1.00 40.16 82 ARG A CA 1
ATOM 630 C C . ARG A 1 82 ? 48.017 8.465 21.362 1.00 38.61 82 ARG A C 1
ATOM 631 O O . ARG A 1 82 ? 47.493 8.522 22.470 1.00 41.05 82 ARG A O 1
ATOM 639 N N . HIS A 1 83 ? 47.739 7.526 20.463 1.00 37.03 83 HIS A N 1
ATOM 640 C CA . HIS A 1 83 ? 46.805 6.434 20.701 1.00 35.67 83 HIS A CA 1
ATOM 641 C C . HIS A 1 83 ? 47.590 5.302 21.341 1.00 36.35 83 HIS A C 1
ATOM 642 O O . HIS A 1 83 ? 48.356 4.588 20.682 1.00 36.56 83 HIS A O 1
ATOM 649 N N . ARG A 1 84 ? 47.370 5.150 22.640 1.00 36.27 84 ARG A N 1
ATOM 650 C CA . ARG A 1 84 ? 48.062 4.183 23.466 1.00 37.71 84 ARG A CA 1
ATOM 651 C C . ARG A 1 84 ? 47.581 2.747 23.412 1.00 37.51 84 ARG A C 1
ATOM 652 O O . ARG A 1 84 ? 48.310 1.845 23.823 1.00 38.93 84 ARG A O 1
ATOM 660 N N . THR A 1 85 ? 46.373 2.526 22.909 1.00 36.11 85 THR A N 1
ATOM 661 C CA . THR A 1 85 ? 45.814 1.180 22.872 1.00 35.61 85 THR A CA 1
ATOM 662 C C . THR A 1 85 ? 46.358 0.295 21.759 1.00 35.94 85 THR A C 1
ATOM 663 O O . THR A 1 85 ? 45.858 -0.803 21.533 1.00 39.30 85 THR A O 1
ATOM 667 N N . ALA A 1 86 ? 47.385 0.758 21.069 1.00 32.76 86 ALA A N 1
ATOM 668 C CA . ALA A 1 86 ? 47.950 -0.029 19.995 1.00 32.32 86 ALA A CA 1
ATOM 669 C C . ALA A 1 86 ? 49.375 -0.518 20.286 1.00 32.38 86 ALA A C 1
ATOM 670 O O . ALA A 1 86 ? 50.020 -0.083 21.235 1.00 31.68 86 ALA A O 1
ATOM 672 N N . SER A 1 87 ? 49.846 -1.445 19.465 1.00 32.37 87 SER A N 1
ATOM 673 C CA . SER A 1 87 ? 51.195 -1.966 19.598 1.00 33.74 87 SER A CA 1
ATOM 674 C C . SER A 1 87 ? 51.946 -1.428 18.382 1.00 33.16 87 SER A C 1
ATOM 675 O O . SER A 1 87 ? 51.528 -1.625 17.241 1.00 33.27 87 SER A O 1
ATOM 678 N N . VAL A 1 88 ? 53.040 -0.725 18.621 1.00 32.12 88 VAL A N 1
ATOM 679 C CA . VAL A 1 88 ? 53.789 -0.150 17.521 1.00 33.46 88 VAL A CA 1
ATOM 680 C C . VAL A 1 88 ? 55.254 -0.513 17.601 1.00 34.78 88 VAL A C 1
ATOM 681 O O . VAL A 1 88 ? 55.770 -0.764 18.691 1.00 36.61 88 VAL A O 1
ATOM 685 N N . ASN A 1 89 ? 55.898 -0.600 16.435 1.00 34.19 89 ASN A N 1
ATOM 686 C CA . ASN A 1 89 ? 57.331 -0.850 16.355 1.00 34.08 89 ASN A CA 1
ATOM 687 C C . ASN A 1 89 ? 57.855 0.007 15.225 1.00 33.34 89 ASN A C 1
ATOM 688 O O . ASN A 1 89 ? 57.489 -0.173 14.072 1.00 31.92 89 ASN A O 1
ATOM 693 N N . GLU A 1 90 ? 58.706 0.956 15.573 1.00 34.56 90 GLU A N 1
ATOM 694 C CA . GLU A 1 90 ? 59.241 1.890 14.605 1.00 37.49 90 GLU A CA 1
ATOM 695 C C . GLU A 1 90 ? 60.731 1.727 14.319 1.00 39.60 90 GLU A C 1
ATOM 696 O O . GLU A 1 90 ? 61.488 1.245 15.161 1.00 37.78 90 GLU A O 1
ATOM 702 N N . ILE A 1 91 ? 61.128 2.123 13.113 1.00 41.89 91 ILE A N 1
ATOM 703 C CA . ILE A 1 91 ? 62.519 2.093 12.685 1.00 45.31 91 ILE A CA 1
ATOM 704 C C . ILE A 1 91 ? 63.275 3.097 13.554 1.00 48.28 91 ILE A C 1
ATOM 705 O O . ILE A 1 91 ? 63.040 4.299 13.458 1.00 48.89 91 ILE A O 1
ATOM 710 N N . SER A 1 92 ? 64.184 2.609 14.397 1.00 52.15 92 SER A N 1
ATOM 711 C CA . SER A 1 92 ? 64.946 3.490 15.287 1.00 55.94 92 SER A CA 1
ATOM 712 C C . SER A 1 92 ? 66.069 4.300 14.646 1.00 57.98 92 SER A C 1
ATOM 713 O O . SER A 1 92 ? 66.993 3.746 14.046 1.00 57.37 92 SER A O 1
ATOM 716 N N . GLY A 1 93 ? 65.994 5.617 14.804 1.00 60.57 93 GLY A N 1
ATOM 717 C CA . GLY A 1 93 ? 67.023 6.477 14.256 1.00 64.42 93 GLY A CA 1
ATOM 718 C C . GLY A 1 93 ? 68.310 6.332 15.049 1.00 67.61 93 GLY A C 1
ATOM 719 O O . GLY A 1 93 ? 69.286 7.040 14.802 1.00 68.32 93 GLY A O 1
ATOM 720 N N . ARG A 1 94 ? 68.317 5.410 16.008 1.00 70.03 94 ARG A N 1
ATOM 721 C CA . ARG A 1 94 ? 69.497 5.184 16.836 1.00 72.70 94 ARG A CA 1
ATOM 722 C C . ARG A 1 94 ? 70.479 4.207 16.203 1.00 74.58 94 ARG A C 1
ATOM 723 O O . ARG A 1 94 ? 71.689 4.448 16.205 1.00 74.65 94 ARG A O 1
ATOM 731 N N . TYR A 1 95 ? 69.951 3.105 15.670 1.00 77.22 95 TYR A N 1
ATOM 732 C CA . TYR A 1 95 ? 70.764 2.064 15.036 1.00 79.45 95 TYR A CA 1
ATOM 733 C C . TYR A 1 95 ? 70.909 2.285 13.529 1.00 79.65 95 TYR A C 1
ATOM 734 O O . TYR A 1 95 ? 72.022 2.371 13.000 1.00 78.70 95 TYR A O 1
ATOM 743 N N . SER A 1 96 ? 69.769 2.375 12.850 1.00 79.50 96 SER A N 1
ATOM 744 C CA . SER A 1 96 ? 69.726 2.570 11.405 1.00 78.59 96 SER A CA 1
ATOM 745 C C . SER A 1 96 ? 70.036 3.999 10.941 1.00 78.11 96 SER A C 1
ATOM 746 O O . SER A 1 96 ? 69.812 4.976 11.664 1.00 76.90 96 SER A O 1
ATOM 749 N N . ILE A 1 97 ? 70.575 4.101 9.730 1.00 77.64 97 ILE A N 1
ATOM 750 C CA . ILE A 1 97 ? 70.873 5.394 9.132 1.00 76.95 97 ILE A CA 1
ATOM 751 C C . ILE A 1 97 ? 69.548 5.808 8.486 1.00 75.66 97 ILE A C 1
ATOM 752 O O . ILE A 1 97 ? 68.853 4.970 7.901 1.00 75.16 97 ILE A O 1
ATOM 757 N N . LEU A 1 98 ? 69.193 7.085 8.595 1.00 72.97 98 LEU A N 1
ATOM 758 C CA . LEU A 1 98 ? 67.932 7.555 8.037 1.00 70.30 98 LEU A CA 1
ATOM 759 C C . LEU A 1 98 ? 67.967 7.958 6.559 1.00 68.73 98 LEU A C 1
ATOM 760 O O . LEU A 1 98 ? 68.839 8.704 6.098 1.00 66.31 98 LEU A O 1
ATOM 765 N N . LYS A 1 99 ? 66.987 7.434 5.830 1.00 67.33 99 LYS A N 1
ATOM 766 C CA . LYS A 1 99 ? 66.829 7.668 4.408 1.00 65.75 99 LYS A CA 1
ATOM 767 C C . LYS A 1 99 ? 66.426 9.121 4.197 1.00 65.74 99 LYS A C 1
ATOM 768 O O . LYS A 1 99 ? 65.651 9.671 4.969 1.00 65.84 99 LYS A O 1
ATOM 774 N N . GLU A 1 100 ? 66.961 9.750 3.158 1.00 66.93 100 GLU A N 1
ATOM 775 C CA . GLU A 1 100 ? 66.642 11.149 2.886 1.00 66.88 100 GLU A CA 1
ATOM 776 C C . GLU A 1 100 ? 65.291 11.323 2.194 1.00 65.25 100 GLU A C 1
ATOM 777 O O . GLU A 1 100 ? 65.215 11.810 1.058 1.00 65.57 100 GLU A O 1
ATOM 783 N N . GLU A 1 101 ? 64.226 10.922 2.874 1.00 61.30 101 GLU A N 1
ATOM 784 C CA . GLU A 1 101 ? 62.902 11.057 2.304 1.00 57.79 101 GLU A CA 1
ATOM 785 C C . GLU A 1 101 ? 62.102 12.056 3.118 1.00 55.70 101 GLU A C 1
ATOM 786 O O . GLU A 1 101 ? 61.950 11.914 4.330 1.00 55.68 101 GLU A O 1
ATOM 792 N N . PHE A 1 102 ? 61.606 13.083 2.443 1.00 53.40 102 PHE A N 1
ATOM 793 C CA . PHE A 1 102 ? 60.829 14.106 3.107 1.00 51.09 102 PHE A CA 1
ATOM 794 C C . PHE A 1 102 ? 59.472 14.313 2.476 1.00 49.86 102 PHE A C 1
ATOM 795 O O . PHE A 1 102 ? 59.294 14.142 1.273 1.00 50.15 102 PHE A O 1
ATOM 803 N N . TYR A 1 103 ? 58.516 14.687 3.313 1.00 47.97 103 TYR A N 1
ATOM 804 C CA . TYR A 1 103 ? 57.168 14.953 2.861 1.00 47.18 103 TYR A CA 1
ATOM 805 C C . TYR A 1 103 ? 57.063 16.382 2.333 1.00 48.56 103 TYR A C 1
ATOM 806 O O . TYR A 1 103 ? 57.150 17.347 3.095 1.00 48.09 103 TYR A O 1
ATOM 815 N N . GLU A 1 104 ? 56.880 16.519 1.026 1.00 49.26 104 GLU A N 1
ATOM 816 C CA . GLU A 1 104 ? 56.742 17.839 0.448 1.00 49.97 104 GLU A CA 1
ATOM 817 C C . GLU A 1 104 ? 55.272 18.005 0.085 1.00 48.47 104 GLU A C 1
ATOM 818 O O . GLU A 1 104 ? 54.755 17.339 -0.803 1.00 47.10 104 GLU A O 1
ATOM 824 N N . PRO A 1 105 ? 54.574 18.892 0.798 1.00 48.06 105 PRO A N 1
ATOM 825 C CA . PRO A 1 105 ? 53.155 19.142 0.559 1.00 49.12 105 PRO A CA 1
ATOM 826 C C . PRO A 1 105 ? 52.822 19.525 -0.874 1.00 51.08 105 PRO A C 1
ATOM 827 O O . PRO A 1 105 ? 53.666 20.029 -1.610 1.00 51.46 105 PRO A O 1
ATOM 831 N N . GLU A 1 106 ? 51.580 19.258 -1.259 1.00 54.38 106 GLU A N 1
ATOM 832 C CA . GLU A 1 106 ? 51.083 19.588 -2.587 1.00 54.77 106 GLU A CA 1
ATOM 833 C C . GLU A 1 106 ? 51.070 21.107 -2.572 1.00 55.23 106 GLU A C 1
ATOM 834 O O . GLU A 1 106 ? 51.461 21.761 -3.532 1.00 55.96 106 GLU A O 1
ATOM 840 N N . ALA A 1 107 ? 50.623 21.651 -1.444 1.00 55.71 107 ALA A N 1
ATOM 841 C CA . ALA A 1 107 ? 50.540 23.090 -1.240 1.00 56.32 107 ALA A CA 1
ATOM 842 C C . ALA A 1 107 ? 50.367 23.392 0.247 1.00 56.68 107 ALA A C 1
ATOM 843 O O . ALA A 1 107 ? 49.787 22.599 0.986 1.00 57.71 107 ALA A O 1
ATOM 845 N N . PHE A 1 108 ? 50.880 24.535 0.686 1.00 57.08 108 PHE A N 1
ATOM 846 C CA . PHE A 1 108 ? 50.762 24.931 2.084 1.00 56.90 108 PHE A CA 1
ATOM 847 C C . PHE A 1 108 ? 49.385 25.506 2.318 1.00 56.94 108 PHE A C 1
ATOM 848 O O . PHE A 1 108 ? 48.777 26.053 1.403 1.00 56.60 108 PHE A O 1
ATOM 856 N N . ARG A 1 109 ? 48.899 25.386 3.548 1.00 57.38 109 ARG A N 1
ATOM 857 C CA . ARG A 1 109 ? 47.585 25.907 3.893 1.00 58.05 109 ARG A CA 1
ATOM 858 C C . ARG A 1 109 ? 47.708 27.188 4.699 1.00 58.22 109 ARG A C 1
ATOM 859 O O . ARG A 1 109 ? 48.646 27.363 5.476 1.00 56.87 109 ARG A O 1
ATOM 867 N N . LYS A 1 110 ? 46.743 28.079 4.511 1.00 59.92 110 LYS A N 1
ATOM 868 C CA . LYS A 1 110 ? 46.742 29.357 5.192 1.00 62.09 110 LYS A CA 1
ATOM 869 C C . LYS A 1 110 ? 46.255 29.265 6.642 1.00 62.64 110 LYS A C 1
ATOM 870 O O . LYS A 1 110 ? 45.501 28.356 6.995 1.00 61.77 110 LYS A O 1
ATOM 876 N N . GLN A 1 111 ? 46.720 30.213 7.461 1.00 63.75 111 GLN A N 1
ATOM 877 C CA . GLN A 1 111 ? 46.383 30.353 8.882 1.00 64.53 111 GLN A CA 1
ATOM 878 C C . GLN A 1 111 ? 47.442 29.801 9.831 1.00 65.79 111 GLN A C 1
ATOM 879 O O . GLN A 1 111 ? 47.196 29.641 11.036 1.00 66.66 111 GLN A O 1
ATOM 885 N N . LEU A 1 131 ? 62.052 27.118 0.140 1.00 46.37 131 LEU A N 1
ATOM 886 C CA . LEU A 1 131 ? 62.269 27.445 1.551 1.00 48.12 131 LEU A CA 1
ATOM 887 C C . LEU A 1 131 ? 62.272 26.153 2.353 1.00 47.77 131 LEU A C 1
ATOM 888 O O . LEU A 1 131 ? 63.199 25.885 3.114 1.00 46.77 131 LEU A O 1
ATOM 893 N N . LEU A 1 132 ? 61.221 25.360 2.178 1.00 48.01 132 LEU A N 1
ATOM 894 C CA . LEU A 1 132 ? 61.101 24.077 2.852 1.00 47.87 132 LEU A CA 1
ATOM 895 C C . LEU A 1 132 ? 62.165 23.162 2.274 1.00 49.37 132 LEU A C 1
ATOM 896 O O . LEU A 1 132 ? 62.876 22.474 3.005 1.00 49.59 132 LEU A O 1
ATOM 901 N N . ARG A 1 133 ? 62.265 23.156 0.948 1.00 51.71 133 ARG A N 1
ATOM 902 C CA . ARG A 1 133 ? 63.246 22.320 0.271 1.00 54.24 133 ARG A CA 1
ATOM 903 C C . ARG A 1 133 ? 64.656 22.677 0.720 1.00 54.53 133 ARG A C 1
ATOM 904 O O . ARG A 1 133 ? 65.505 21.799 0.888 1.00 54.12 133 ARG A O 1
ATOM 912 N N . LYS A 1 134 ? 64.887 23.970 0.929 1.00 54.88 134 LYS A N 1
ATOM 913 C CA . LYS A 1 134 ? 66.184 24.476 1.354 1.00 56.00 134 LYS A CA 1
ATOM 914 C C . LYS A 1 134 ? 66.603 23.895 2.705 1.00 56.71 134 LYS A C 1
ATOM 915 O O . LYS A 1 134 ? 67.623 23.204 2.804 1.00 56.16 134 LYS A O 1
ATOM 921 N N . VAL A 1 135 ? 65.810 24.169 3.741 1.00 56.59 135 VAL A N 1
ATOM 922 C CA . VAL A 1 135 ? 66.118 23.677 5.078 1.00 56.29 135 VAL A CA 1
ATOM 923 C C . VAL A 1 135 ? 66.219 22.151 5.118 1.00 56.14 135 VAL A C 1
ATOM 924 O O . VAL A 1 135 ? 66.973 21.594 5.916 1.00 55.83 135 VAL A O 1
ATOM 928 N N . GLN A 1 136 ? 65.462 21.467 4.266 1.00 55.62 136 GLN A N 1
ATOM 929 C CA . GLN A 1 136 ? 65.545 20.013 4.235 1.00 56.30 136 GLN A CA 1
ATOM 930 C C . GLN A 1 136 ? 66.948 19.661 3.762 1.00 56.78 136 GLN A C 1
ATOM 931 O O . GLN A 1 136 ? 67.577 18.731 4.269 1.00 57.69 136 GLN A O 1
ATOM 937 N N . GLN A 1 137 ? 67.437 20.427 2.792 1.00 55.92 137 GLN A N 1
ATOM 938 C CA . GLN A 1 137 ? 68.755 20.187 2.234 1.00 56.43 137 GLN A CA 1
ATOM 939 C C . GLN A 1 137 ? 69.855 20.484 3.248 1.00 55.82 137 GLN A C 1
ATOM 940 O O . GLN A 1 137 ? 70.659 19.605 3.579 1.00 54.70 137 GLN A O 1
ATOM 946 N N . GLU A 1 138 ? 69.890 21.721 3.739 1.00 54.88 138 GLU A N 1
ATOM 947 C CA . GLU A 1 138 ? 70.895 22.122 4.717 1.00 54.45 138 GLU A CA 1
ATOM 948 C C . GLU A 1 138 ? 70.933 21.057 5.804 1.00 54.99 138 GLU A C 1
ATOM 949 O O . GLU A 1 138 ? 71.982 20.470 6.090 1.00 54.68 138 GLU A O 1
ATOM 955 N N . ALA A 1 139 ? 69.764 20.802 6.386 1.00 55.05 139 ALA A N 1
ATOM 956 C CA . ALA A 1 139 ? 69.622 19.823 7.449 1.00 53.48 139 ALA A CA 1
ATOM 957 C C . ALA A 1 139 ? 70.140 18.449 7.054 1.00 51.98 139 ALA A C 1
ATOM 958 O O . ALA A 1 139 ? 70.903 17.846 7.805 1.00 52.50 139 ALA A O 1
ATOM 960 N N . TYR A 1 140 ? 69.742 17.932 5.898 1.00 50.12 140 TYR A N 1
ATOM 961 C CA . TYR A 1 140 ? 70.249 16.614 5.537 1.00 50.49 140 TYR A CA 1
ATOM 962 C C . TYR A 1 140 ? 71.744 16.727 5.276 1.00 49.86 140 TYR A C 1
ATOM 963 O O . TYR A 1 140 ? 72.481 15.745 5.386 1.00 49.89 140 TYR A O 1
ATOM 972 N N . GLY A 1 141 ? 72.184 17.936 4.930 1.00 48.99 141 GLY A N 1
ATOM 973 C CA . GLY A 1 141 ? 73.595 18.166 4.687 1.00 46.82 141 GLY A CA 1
ATOM 974 C C . GLY A 1 141 ? 74.326 18.018 6.006 1.00 46.16 141 GLY A C 1
ATOM 975 O O . GLY A 1 141 ? 75.306 17.273 6.113 1.00 45.11 141 GLY A O 1
ATOM 976 N N . ALA A 1 142 ? 73.826 18.724 7.018 1.00 44.52 142 ALA A N 1
ATOM 977 C CA . ALA A 1 142 ? 74.395 18.684 8.359 1.00 44.25 142 ALA A CA 1
ATOM 978 C C . ALA A 1 142 ? 74.424 17.246 8.876 1.00 44.65 142 ALA A C 1
ATOM 979 O O . ALA A 1 142 ? 75.417 16.790 9.433 1.00 45.37 142 ALA A O 1
ATOM 981 N N . TYR A 1 143 ? 73.328 16.533 8.684 1.00 46.61 143 TYR A N 1
ATOM 982 C CA . TYR A 1 143 ? 73.240 15.149 9.117 1.00 49.66 143 TYR A CA 1
ATOM 983 C C . TYR A 1 143 ? 74.364 14.307 8.507 1.00 51.42 143 TYR A C 1
ATOM 984 O O . TYR A 1 143 ? 75.031 13.549 9.211 1.00 50.44 143 TYR A O 1
ATOM 993 N N . ARG A 1 144 ? 74.558 14.433 7.194 1.00 53.87 144 ARG A N 1
ATOM 994 C CA . ARG A 1 144 ? 75.613 13.689 6.501 1.00 56.42 144 ARG A CA 1
ATOM 995 C C . ARG A 1 144 ? 76.985 14.090 7.036 1.00 55.05 144 ARG A C 1
ATOM 996 O O . ARG A 1 144 ? 77.798 13.235 7.387 1.00 53.96 144 ARG A O 1
ATOM 1004 N N . ALA A 1 145 ? 77.229 15.396 7.096 1.00 54.21 145 ALA A N 1
ATOM 1005 C CA . ALA A 1 145 ? 78.486 15.929 7.598 1.00 55.12 145 ALA A CA 1
ATOM 1006 C C . ALA A 1 145 ? 78.799 15.327 8.966 1.00 56.81 145 ALA A C 1
ATOM 1007 O O . ALA A 1 145 ? 79.850 14.706 9.158 1.00 56.89 145 ALA A O 1
ATOM 1009 N N . LEU A 1 146 ? 77.876 15.515 9.908 1.00 57.01 146 LEU A N 1
ATOM 1010 C CA . LEU A 1 146 ? 78.027 14.992 11.262 1.00 56.83 146 LEU A CA 1
ATOM 1011 C C . LEU A 1 146 ? 78.391 13.516 11.263 1.00 57.19 146 LEU A C 1
ATOM 1012 O O . LEU A 1 146 ? 79.285 13.093 11.994 1.00 57.09 146 LEU A O 1
ATOM 1017 N N . LEU A 1 147 ? 77.691 12.735 10.453 1.00 57.26 147 LEU A N 1
ATOM 1018 C CA . LEU A 1 147 ? 77.957 11.307 10.378 1.00 59.88 147 LEU A CA 1
ATOM 1019 C C . LEU A 1 147 ? 79.386 11.033 9.928 1.00 62.24 147 LEU A C 1
ATOM 1020 O O . LEU A 1 147 ? 80.061 10.173 10.495 1.00 63.47 147 LEU A O 1
ATOM 1025 N N . GLU A 1 148 ? 79.847 11.766 8.916 1.00 64.17 148 GLU A N 1
ATOM 1026 C CA . GLU A 1 148 ? 81.203 11.578 8.403 1.00 66.30 148 GLU A CA 1
ATOM 1027 C C . GLU A 1 148 ? 82.290 11.884 9.435 1.00 66.04 148 GLU A C 1
ATOM 1028 O O . GLU A 1 148 ? 83.387 11.327 9.365 1.00 65.66 148 GLU A O 1
ATOM 1034 N N . LYS A 1 149 ? 81.989 12.758 10.393 1.00 65.21 149 LYS A N 1
ATOM 1035 C CA . LYS A 1 149 ? 82.956 13.086 11.434 1.00 64.62 149 LYS A CA 1
ATOM 1036 C C . LYS A 1 149 ? 82.929 12.021 12.526 1.00 64.52 149 LYS A C 1
ATOM 1037 O O . LYS A 1 149 ? 83.631 12.136 13.523 1.00 65.50 149 LYS A O 1
ATOM 1043 N N . GLY A 1 150 ? 82.103 10.994 12.349 1.00 64.14 150 GLY A N 1
ATOM 1044 C CA . GLY A 1 150 ? 82.038 9.929 13.333 1.00 62.75 150 GLY A CA 1
ATOM 1045 C C . GLY A 1 150 ? 80.962 10.084 14.391 1.00 63.08 150 GLY A C 1
ATOM 1046 O O . GLY A 1 150 ? 80.752 9.177 15.197 1.00 63.41 150 GLY A O 1
ATOM 1047 N N . VAL A 1 151 ? 80.283 11.226 14.403 1.00 62.85 151 VAL A N 1
ATOM 1048 C CA . VAL A 1 151 ? 79.222 11.466 15.380 1.00 62.44 151 VAL A CA 1
ATOM 1049 C C . VAL A 1 151 ? 78.230 10.315 15.345 1.00 62.00 151 VAL A C 1
ATOM 1050 O O . VAL A 1 151 ? 77.819 9.881 14.271 1.00 61.95 151 VAL A O 1
ATOM 1054 N N . ALA A 1 152 ? 77.844 9.824 16.518 1.00 62.13 152 ALA A N 1
ATOM 1055 C CA . ALA A 1 152 ? 76.901 8.711 16.604 1.00 62.14 152 ALA A CA 1
ATOM 1056 C C . ALA A 1 152 ? 75.542 9.019 15.966 1.00 62.07 152 ALA A C 1
ATOM 1057 O O . ALA A 1 152 ? 75.019 10.139 16.072 1.00 59.92 152 ALA A O 1
ATOM 1059 N N . ARG A 1 153 ? 74.979 8.006 15.310 1.00 61.87 153 ARG A N 1
ATOM 1060 C CA . ARG A 1 153 ? 73.689 8.131 14.645 1.00 62.22 153 ARG A CA 1
ATOM 1061 C C . ARG A 1 153 ? 72.640 8.749 15.563 1.00 61.53 153 ARG A C 1
ATOM 1062 O O . ARG A 1 153 ? 72.056 9.787 15.255 1.00 61.00 153 ARG A O 1
ATOM 1070 N N . GLU A 1 154 ? 72.409 8.095 16.695 1.00 60.81 154 GLU A N 1
ATOM 1071 C CA . GLU A 1 154 ? 71.425 8.550 17.667 1.00 59.50 154 GLU A CA 1
ATOM 1072 C C . GLU A 1 154 ? 71.439 10.056 17.904 1.00 57.49 154 GLU A C 1
ATOM 1073 O O . GLU A 1 154 ? 70.398 10.664 18.157 1.00 56.40 154 GLU A O 1
ATOM 1079 N N . MET A 1 155 ? 72.620 10.657 17.838 1.00 55.57 155 MET A N 1
ATOM 1080 C CA . MET A 1 155 ? 72.739 12.090 18.055 1.00 52.30 155 MET A CA 1
ATOM 1081 C C . MET A 1 155 ? 72.632 12.848 16.751 1.00 50.26 155 MET A C 1
ATOM 1082 O O . MET A 1 155 ? 72.012 13.911 16.690 1.00 49.13 155 MET A O 1
ATOM 1087 N N . ALA A 1 156 ? 73.247 12.297 15.712 1.00 48.42 156 ALA A N 1
ATOM 1088 C CA . ALA A 1 156 ? 73.254 12.927 14.400 1.00 46.56 156 ALA A CA 1
ATOM 1089 C C . ALA A 1 156 ? 71.869 13.268 13.859 1.00 45.62 156 ALA A C 1
ATOM 1090 O O . ALA A 1 156 ? 71.630 14.385 13.398 1.00 45.20 156 ALA A O 1
ATOM 1092 N N . ARG A 1 157 ? 70.954 12.312 13.934 1.00 44.19 157 ARG A N 1
ATOM 1093 C CA . ARG A 1 157 ? 69.611 12.510 13.416 1.00 44.08 157 ARG A CA 1
ATOM 1094 C C . ARG A 1 157 ? 68.757 13.600 14.069 1.00 44.08 157 ARG A C 1
ATOM 1095 O O . ARG A 1 157 ? 67.611 13.776 13.681 1.00 42.99 157 ARG A O 1
ATOM 1103 N N . MET A 1 158 ? 69.289 14.343 15.034 1.00 43.70 158 MET A N 1
ATOM 1104 C CA . MET A 1 158 ? 68.472 15.372 15.678 1.00 46.53 158 MET A CA 1
ATOM 1105 C C . MET A 1 158 ? 68.288 16.638 14.841 1.00 48.68 158 MET A C 1
ATOM 1106 O O . MET A 1 158 ? 67.285 17.346 14.995 1.00 49.58 158 MET A O 1
ATOM 1111 N N . VAL A 1 159 ? 69.252 16.925 13.966 1.00 48.03 159 VAL A N 1
ATOM 1112 C CA . VAL A 1 159 ? 69.183 18.105 13.110 1.00 46.76 159 VAL A CA 1
ATOM 1113 C C . VAL A 1 159 ? 68.170 17.953 11.975 1.00 45.37 159 VAL A C 1
ATOM 1114 O O . VAL A 1 159 ? 67.916 18.904 11.242 1.00 43.79 159 VAL A O 1
ATOM 1118 N N . LEU A 1 160 ? 67.595 16.759 11.837 1.00 43.82 160 LEU A N 1
ATOM 1119 C CA . LEU A 1 160 ? 66.614 16.496 10.784 1.00 42.65 160 LEU A CA 1
ATOM 1120 C C . LEU A 1 160 ? 65.210 16.989 11.157 1.00 43.75 160 LEU A C 1
ATOM 1121 O O . LEU A 1 160 ? 64.750 16.810 12.293 1.00 45.35 160 LEU A O 1
ATOM 1126 N N . PRO A 1 161 ? 64.511 17.624 10.199 1.00 42.78 161 PRO A N 1
ATOM 1127 C CA . PRO A 1 161 ? 63.159 18.160 10.397 1.00 42.78 161 PRO A CA 1
ATOM 1128 C C . PRO A 1 161 ? 62.069 17.108 10.644 1.00 42.04 161 PRO A C 1
ATOM 1129 O O . PRO A 1 161 ? 62.251 15.921 10.353 1.00 41.24 161 PRO A O 1
ATOM 1133 N N . LEU A 1 162 ? 60.935 17.569 11.169 1.00 42.19 162 LEU A N 1
ATOM 1134 C CA . LEU A 1 162 ? 59.793 16.712 11.494 1.00 41.77 162 LEU A CA 1
ATOM 1135 C C . LEU A 1 162 ? 59.084 16.100 10.287 1.00 41.35 162 LEU A C 1
ATOM 1136 O O . LEU A 1 162 ? 58.300 15.165 10.439 1.00 41.26 162 LEU A O 1
ATOM 1141 N N . ASN A 1 163 ? 59.352 16.615 9.091 1.00 40.44 163 ASN A N 1
ATOM 1142 C CA . ASN A 1 163 ? 58.711 16.067 7.895 1.00 41.35 163 ASN A CA 1
ATOM 1143 C C . ASN A 1 163 ? 59.455 14.841 7.362 1.00 40.41 163 ASN A C 1
ATOM 1144 O O . ASN A 1 163 ? 59.089 14.275 6.332 1.00 39.37 163 ASN A O 1
ATOM 1149 N N . LEU A 1 164 ? 60.507 14.440 8.068 1.00 39.85 164 LEU A N 1
ATOM 1150 C CA . LEU A 1 164 ? 61.280 13.271 7.684 1.00 39.15 164 LEU A CA 1
ATOM 1151 C C . LEU A 1 164 ? 60.313 12.091 7.714 1.00 39.41 164 LEU A C 1
ATOM 1152 O O . LEU A 1 164 ? 59.467 12.010 8.599 1.00 40.42 164 LEU A O 1
ATOM 1157 N N . TYR A 1 165 ? 60.413 11.185 6.752 1.00 37.96 165 TYR A N 1
ATOM 1158 C CA . TYR A 1 165 ? 59.529 10.033 6.753 1.00 37.61 165 TYR A CA 1
ATOM 1159 C C . TYR A 1 165 ? 60.044 9.004 7.743 1.00 39.09 165 TYR A C 1
ATOM 1160 O O . TYR A 1 165 ? 61.221 9.018 8.104 1.00 42.33 165 TYR A O 1
ATOM 1169 N N . THR A 1 166 ? 59.161 8.114 8.183 1.00 38.13 166 THR A N 1
ATOM 1170 C CA . THR A 1 166 ? 59.523 7.059 9.122 1.00 36.53 166 THR A CA 1
ATOM 1171 C C . THR A 1 166 ? 58.565 5.891 8.920 1.00 35.37 166 THR A C 1
ATOM 1172 O O . THR A 1 166 ? 57.460 6.074 8.417 1.00 34.55 166 THR A O 1
ATOM 1176 N N . GLU A 1 167 ? 58.986 4.687 9.288 1.00 34.13 167 GLU A N 1
ATOM 1177 C CA . GLU A 1 167 ? 58.122 3.526 9.111 1.00 34.01 167 GLU A CA 1
ATOM 1178 C C . GLU A 1 167 ? 57.897 2.801 10.409 1.00 33.74 167 GLU A C 1
ATOM 1179 O O . GLU A 1 167 ? 58.741 2.844 11.306 1.00 32.73 167 GLU A O 1
ATOM 1185 N N . PHE A 1 168 ? 56.764 2.107 10.483 1.00 33.08 168 PHE A N 1
ATOM 1186 C CA . PHE A 1 168 ? 56.414 1.330 11.656 1.00 32.27 168 PHE A CA 1
ATOM 1187 C C . PHE A 1 168 ? 55.292 0.326 11.407 1.00 32.79 168 PHE A C 1
ATOM 1188 O O . PHE A 1 168 ? 54.591 0.376 10.397 1.00 31.13 168 PHE A O 1
ATOM 1196 N N . TYR A 1 169 ? 55.155 -0.600 12.346 1.00 33.11 169 TYR A N 1
ATOM 1197 C CA . TYR A 1 169 ? 54.106 -1.606 12.315 1.00 33.84 169 TYR A CA 1
ATOM 1198 C C . TYR A 1 169 ? 53.079 -1.140 13.338 1.00 34.16 169 TYR A C 1
ATOM 1199 O O . TYR A 1 169 ? 53.431 -0.820 14.471 1.00 35.51 169 TYR A O 1
ATOM 1208 N N . TRP A 1 170 ? 51.818 -1.090 12.936 1.00 33.78 170 TRP A N 1
ATOM 1209 C CA . TRP A 1 170 ? 50.749 -0.659 13.820 1.00 32.50 170 TRP A CA 1
ATOM 1210 C C . TRP A 1 170 ? 49.772 -1.823 13.977 1.00 31.82 170 TRP A C 1
ATOM 1211 O O . TRP A 1 170 ? 49.169 -2.287 13.007 1.00 28.72 170 TRP A O 1
ATOM 1222 N N . LYS A 1 171 ? 49.651 -2.312 15.209 1.00 32.03 171 LYS A N 1
ATOM 1223 C CA . LYS A 1 171 ? 48.753 -3.426 15.536 1.00 31.94 171 LYS A CA 1
ATOM 1224 C C . LYS A 1 171 ? 47.633 -2.928 16.447 1.00 32.04 171 LYS A C 1
ATOM 1225 O O . LYS A 1 171 ? 47.892 -2.448 17.555 1.00 30.91 171 LYS A O 1
ATOM 1231 N N . GLN A 1 172 ? 46.390 -3.061 15.998 1.00 32.91 172 GLN A N 1
ATOM 1232 C CA . GLN A 1 172 ? 45.270 -2.581 16.795 1.00 33.02 172 GLN A CA 1
ATOM 1233 C C . GLN A 1 172 ? 43.968 -3.327 16.542 1.00 30.52 172 GLN A C 1
ATOM 1234 O O . GLN A 1 172 ? 43.679 -3.719 15.421 1.00 30.76 172 GLN A O 1
ATOM 1240 N N . ASP A 1 173 ? 43.187 -3.509 17.599 1.00 30.91 173 ASP A N 1
ATOM 1241 C CA . ASP A 1 173 ? 41.909 -4.198 17.515 1.00 32.86 173 ASP A CA 1
ATOM 1242 C C . ASP A 1 173 ? 40.848 -3.313 16.871 1.00 31.94 173 ASP A C 1
ATOM 1243 O O . ASP A 1 173 ? 40.924 -2.090 16.936 1.00 32.25 173 ASP A O 1
ATOM 1248 N N . LEU A 1 174 ? 39.860 -3.945 16.244 1.00 32.54 174 LEU A N 1
ATOM 1249 C CA . LEU A 1 174 ? 38.797 -3.227 15.541 1.00 33.01 174 LEU A CA 1
ATOM 1250 C C . LEU A 1 174 ? 38.087 -2.128 16.357 1.00 33.06 174 LEU A C 1
ATOM 1251 O O . LEU A 1 174 ? 37.818 -1.033 15.847 1.00 31.67 174 LEU A O 1
ATOM 1256 N N . HIS A 1 175 ? 37.794 -2.428 17.616 1.00 31.78 175 HIS A N 1
ATOM 1257 C CA . HIS A 1 175 ? 37.142 -1.477 18.500 1.00 32.38 175 HIS A CA 1
ATOM 1258 C C . HIS A 1 175 ? 37.955 -0.184 18.625 1.00 32.98 175 HIS A C 1
ATOM 1259 O O . HIS A 1 175 ? 37.431 0.918 18.458 1.00 31.32 175 HIS A O 1
ATOM 1266 N N . ASN A 1 176 ? 39.243 -0.325 18.907 1.00 32.87 176 ASN A N 1
ATOM 1267 C CA . ASN A 1 176 ? 40.119 0.829 19.048 1.00 32.62 176 ASN A CA 1
ATOM 1268 C C . ASN A 1 176 ? 40.518 1.440 17.712 1.00 33.76 176 ASN A C 1
ATOM 1269 O O . ASN A 1 176 ? 40.911 2.606 17.640 1.00 34.27 176 ASN A O 1
ATOM 1274 N N . LEU A 1 177 ? 40.417 0.658 16.647 1.00 33.32 177 LEU A N 1
ATOM 1275 C CA . LEU A 1 177 ? 40.753 1.179 15.341 1.00 31.62 177 LEU A CA 1
ATOM 1276 C C . LEU A 1 177 ? 39.596 2.079 14.920 1.00 30.13 177 LEU A C 1
ATOM 1277 O O . LEU A 1 177 ? 39.808 3.107 14.299 1.00 30.62 177 LEU A O 1
ATOM 1282 N N . PHE A 1 178 ? 38.370 1.699 15.268 1.00 30.42 178 PHE A N 1
ATOM 1283 C CA . PHE A 1 178 ? 37.206 2.525 14.932 1.00 31.04 178 PHE A CA 1
ATOM 1284 C C . PHE A 1 178 ? 37.318 3.859 15.665 1.00 32.25 178 PHE A C 1
ATOM 1285 O O . PHE A 1 178 ? 36.984 4.920 15.125 1.00 31.46 178 PHE A O 1
ATOM 1293 N N . HIS A 1 179 ? 37.778 3.786 16.910 1.00 33.19 179 HIS A N 1
ATOM 1294 C CA . HIS A 1 179 ? 37.978 4.966 17.732 1.00 34.62 179 HIS A CA 1
ATOM 1295 C C . HIS A 1 179 ? 38.956 5.886 16.989 1.00 34.05 179 HIS A C 1
ATOM 1296 O O . HIS A 1 179 ? 38.705 7.078 16.809 1.00 33.01 179 HIS A O 1
ATOM 1303 N N . PHE A 1 180 ? 40.068 5.305 16.554 1.00 33.94 180 PHE A N 1
ATOM 1304 C CA . PHE A 1 180 ? 41.114 6.019 15.822 1.00 33.21 180 PHE A CA 1
ATOM 1305 C C . PHE A 1 180 ? 40.549 6.716 14.587 1.00 33.17 180 PHE A C 1
ATOM 1306 O O . PHE A 1 180 ? 40.848 7.884 14.309 1.00 34.29 180 PHE A O 1
ATOM 1314 N N . LEU A 1 181 ? 39.736 5.983 13.844 1.00 32.31 181 LEU A N 1
ATOM 1315 C CA . LEU A 1 181 ? 39.134 6.499 12.634 1.00 31.99 181 LEU A CA 1
ATOM 1316 C C . LEU A 1 181 ? 38.164 7.637 12.900 1.00 33.33 181 LEU A C 1
ATOM 1317 O O . LEU A 1 181 ? 38.161 8.623 12.173 1.00 34.43 181 LEU A O 1
ATOM 1322 N N . LYS A 1 182 ? 37.347 7.496 13.942 1.00 34.23 182 LYS A N 1
ATOM 1323 C CA . LYS A 1 182 ? 36.382 8.521 14.317 1.00 33.70 182 LYS A CA 1
ATOM 1324 C C . LYS A 1 182 ? 37.092 9.836 14.618 1.00 34.53 182 LYS A C 1
ATOM 1325 O O . LYS A 1 182 ? 36.608 10.904 14.251 1.00 35.21 182 LYS A O 1
ATOM 1331 N N . LEU A 1 183 ? 38.244 9.758 15.277 1.00 34.78 183 LEU A N 1
ATOM 1332 C CA . LEU A 1 183 ? 39.013 10.950 15.615 1.00 36.05 183 LEU A CA 1
ATOM 1333 C C . LEU A 1 183 ? 39.862 11.499 14.473 1.00 36.73 183 LEU A C 1
ATOM 1334 O O . LEU A 1 183 ? 39.892 12.702 14.245 1.00 36.52 183 LEU A O 1
ATOM 1339 N N . ARG A 1 184 ? 40.546 10.622 13.750 1.00 37.58 184 ARG A N 1
ATOM 1340 C CA . ARG A 1 184 ? 41.405 11.067 12.668 1.00 37.13 184 ARG A CA 1
ATOM 1341 C C . ARG A 1 184 ? 40.695 11.302 11.347 1.00 37.43 184 ARG A C 1
ATOM 1342 O O . ARG A 1 184 ? 41.274 11.852 10.404 1.00 38.03 184 ARG A O 1
ATOM 1350 N N . LEU A 1 185 ? 39.442 10.881 11.270 1.00 36.57 185 LEU A N 1
ATOM 1351 C CA . LEU A 1 185 ? 38.657 11.100 10.067 1.00 36.23 185 LEU A CA 1
ATOM 1352 C C . LEU A 1 185 ? 37.917 12.435 10.255 1.00 37.24 185 LEU A C 1
ATOM 1353 O O . LEU A 1 185 ? 37.506 13.075 9.295 1.00 39.38 185 LEU A O 1
ATOM 1358 N N . ALA A 1 186 ? 37.772 12.860 11.506 1.00 38.37 186 ALA A N 1
ATOM 1359 C CA . ALA A 1 186 ? 37.101 14.113 11.811 1.00 38.77 186 ALA A CA 1
ATOM 1360 C C . ALA A 1 186 ? 37.841 15.251 11.139 1.00 40.85 186 ALA A C 1
ATOM 1361 O O . ALA A 1 186 ? 39.062 15.208 10.995 1.00 39.95 186 ALA A O 1
ATOM 1363 N N . PRO A 1 187 ? 37.107 16.293 10.721 1.00 43.40 187 PRO A N 1
ATOM 1364 C CA . PRO A 1 187 ? 37.732 17.446 10.059 1.00 43.72 187 PRO A CA 1
ATOM 1365 C C . PRO A 1 187 ? 38.637 18.285 10.954 1.00 42.75 187 PRO A C 1
ATOM 1366 O O . PRO A 1 187 ? 39.318 19.183 10.475 1.00 44.31 187 PRO A O 1
ATOM 1370 N N . GLU A 1 188 ? 38.660 17.982 12.246 1.00 42.74 188 GLU A N 1
ATOM 1371 C CA . GLU A 1 188 ? 39.509 18.716 13.175 1.00 43.36 188 GLU A CA 1
ATOM 1372 C C . GLU A 1 188 ? 40.930 18.133 13.196 1.00 43.20 188 GLU A C 1
ATOM 1373 O O . GLU A 1 188 ? 41.878 18.781 13.649 1.00 43.48 188 GLU A O 1
ATOM 1379 N N . ALA A 1 189 ? 41.069 16.900 12.721 1.00 41.69 189 ALA A N 1
ATOM 1380 C CA . ALA A 1 189 ? 42.368 16.230 12.687 1.00 40.16 189 ALA A CA 1
ATOM 1381 C C . ALA A 1 189 ? 43.183 16.885 11.587 1.00 37.98 189 ALA A C 1
ATOM 1382 O O . ALA A 1 189 ? 42.612 17.365 10.615 1.00 39.58 189 ALA A O 1
ATOM 1384 N N . GLN A 1 190 ? 44.504 16.922 11.721 1.00 36.11 190 GLN A N 1
ATOM 1385 C CA . GLN A 1 190 ? 45.307 17.546 10.673 1.00 34.90 190 GLN A CA 1
ATOM 1386 C C . GLN A 1 190 ? 45.149 16.768 9.368 1.00 34.94 190 GLN A C 1
ATOM 1387 O O . GLN A 1 190 ? 45.124 15.536 9.365 1.00 35.37 190 GLN A O 1
ATOM 1393 N N . TRP A 1 191 ? 45.044 17.498 8.262 1.00 34.73 191 TRP A N 1
ATOM 1394 C CA . TRP A 1 191 ? 44.873 16.906 6.938 1.00 35.44 191 TRP A CA 1
ATOM 1395 C C . TRP A 1 191 ? 45.764 15.692 6.647 1.00 35.33 191 TRP A C 1
ATOM 1396 O O . TRP A 1 191 ? 45.275 14.664 6.168 1.00 36.75 191 TRP A O 1
ATOM 1407 N N . GLU A 1 192 ? 47.061 15.803 6.918 1.00 33.29 192 GLU A N 1
ATOM 1408 C CA . GLU A 1 192 ? 47.968 14.693 6.635 1.00 33.71 192 GLU A CA 1
ATOM 1409 C C . GLU A 1 192 ? 47.487 13.380 7.237 1.00 34.11 192 GLU A C 1
ATOM 1410 O O . GLU A 1 192 ? 47.326 12.380 6.532 1.00 32.89 192 GLU A O 1
ATOM 1416 N N . ILE A 1 193 ? 47.248 13.383 8.542 1.00 33.35 193 ILE A N 1
ATOM 1417 C CA . ILE A 1 193 ? 46.824 12.163 9.185 1.00 33.00 193 ILE A CA 1
ATOM 1418 C C . ILE A 1 193 ? 45.410 11.757 8.756 1.00 34.42 193 ILE A C 1
ATOM 1419 O O . ILE A 1 193 ? 45.081 10.564 8.741 1.00 34.08 193 ILE A O 1
ATOM 1424 N N . ARG A 1 194 ? 44.580 12.724 8.373 1.00 34.06 194 ARG A N 1
ATOM 1425 C CA . ARG A 1 194 ? 43.238 12.364 7.922 1.00 35.96 194 ARG A CA 1
ATOM 1426 C C . ARG A 1 194 ? 43.363 11.423 6.728 1.00 35.10 194 ARG A C 1
ATOM 1427 O O . ARG A 1 194 ? 42.677 10.405 6.656 1.00 33.81 194 ARG A O 1
ATOM 1435 N N . GLN A 1 195 ? 44.255 11.772 5.800 1.00 34.96 195 GLN A N 1
ATOM 1436 C CA . GLN A 1 195 ? 44.472 10.979 4.597 1.00 34.81 195 GLN A CA 1
ATOM 1437 C C . GLN A 1 195 ? 44.896 9.570 4.963 1.00 34.02 195 GLN A C 1
ATOM 1438 O O . GLN A 1 195 ? 44.470 8.613 4.329 1.00 36.92 195 GLN A O 1
ATOM 1444 N N . TYR A 1 196 ? 45.727 9.432 5.988 1.00 32.67 196 TYR A N 1
ATOM 1445 C CA . TYR A 1 196 ? 46.153 8.102 6.411 1.00 33.65 196 TYR A CA 1
ATOM 1446 C C . TYR A 1 196 ? 44.964 7.342 6.984 1.00 32.93 196 TYR A C 1
ATOM 1447 O O . TYR A 1 196 ? 44.825 6.143 6.782 1.00 33.17 196 TYR A O 1
ATOM 1456 N N . ALA A 1 197 ? 44.103 8.045 7.704 1.00 34.16 197 ALA A N 1
ATOM 1457 C CA . ALA A 1 197 ? 42.924 7.410 8.282 1.00 35.03 197 ALA A CA 1
ATOM 1458 C C . ALA A 1 197 ? 41.974 6.963 7.155 1.00 35.16 197 ALA A C 1
ATOM 1459 O O . ALA A 1 197 ? 41.300 5.937 7.266 1.00 33.55 197 ALA A O 1
ATOM 1461 N N . ARG A 1 198 ? 41.928 7.732 6.068 1.00 36.86 198 ARG A N 1
ATOM 1462 C CA . ARG A 1 198 ? 41.072 7.386 4.935 1.00 39.56 198 ARG A CA 1
ATOM 1463 C C . ARG A 1 198 ? 41.558 6.065 4.330 1.00 38.24 198 ARG A C 1
ATOM 1464 O O . ARG A 1 198 ? 40.771 5.156 4.044 1.00 37.67 198 ARG A O 1
ATOM 1472 N N . ALA A 1 199 ? 42.866 5.967 4.143 1.00 36.66 199 ALA A N 1
ATOM 1473 C CA . ALA A 1 199 ? 43.459 4.762 3.598 1.00 35.39 199 ALA A CA 1
ATOM 1474 C C . ALA A 1 199 ? 43.042 3.560 4.448 1.00 35.20 199 ALA A C 1
ATOM 1475 O O . ALA A 1 199 ? 42.550 2.551 3.939 1.00 33.65 199 ALA A O 1
ATOM 1477 N N . ILE A 1 200 ? 43.240 3.679 5.752 1.00 34.54 200 ILE A N 1
ATOM 1478 C CA . ILE A 1 200 ? 42.900 2.602 6.657 1.00 36.50 200 ILE A CA 1
ATOM 1479 C C . ILE A 1 200 ? 41.418 2.271 6.595 1.00 37.46 200 ILE A C 1
ATOM 1480 O O . ILE A 1 200 ? 41.034 1.101 6.534 1.00 35.66 200 ILE A O 1
ATOM 1485 N N . ALA A 1 201 ? 40.592 3.311 6.607 1.00 38.60 201 ALA A N 1
ATOM 1486 C CA . ALA A 1 201 ? 39.148 3.138 6.557 1.00 38.79 201 ALA A CA 1
ATOM 1487 C C . ALA A 1 201 ? 38.792 2.282 5.342 1.00 38.94 201 ALA A C 1
ATOM 1488 O O . ALA A 1 201 ? 37.983 1.346 5.426 1.00 38.59 201 ALA A O 1
ATOM 1490 N N . GLU A 1 202 ? 39.412 2.596 4.213 1.00 37.80 202 GLU A N 1
ATOM 1491 C CA . GLU A 1 202 ? 39.152 1.843 2.999 1.00 41.29 202 GLU A CA 1
ATOM 1492 C C . GLU A 1 202 ? 39.452 0.358 3.200 1.00 41.61 202 GLU A C 1
ATOM 1493 O O . GLU A 1 202 ? 38.648 -0.503 2.841 1.00 43.51 202 GLU A O 1
ATOM 1499 N N . ILE A 1 203 ? 40.603 0.053 3.789 1.00 40.54 203 ILE A N 1
ATOM 1500 C CA . ILE A 1 203 ? 40.964 -1.337 4.001 1.00 39.67 203 ILE A CA 1
ATOM 1501 C C . ILE A 1 203 ? 39.998 -2.027 4.945 1.00 40.95 203 ILE A C 1
ATOM 1502 O O . ILE A 1 203 ? 39.634 -3.175 4.726 1.00 42.68 203 ILE A O 1
ATOM 1507 N N . VAL A 1 204 ? 39.571 -1.331 5.991 1.00 40.49 204 VAL A N 1
ATOM 1508 C CA . VAL A 1 204 ? 38.650 -1.931 6.948 1.00 40.35 204 VAL A CA 1
ATOM 1509 C C . VAL A 1 204 ? 37.273 -2.161 6.317 1.00 39.87 204 VAL A C 1
ATOM 1510 O O . VAL A 1 204 ? 36.644 -3.201 6.537 1.00 37.90 204 VAL A O 1
ATOM 1514 N N . LYS A 1 205 ? 36.820 -1.202 5.516 1.00 40.33 205 LYS A N 1
ATOM 1515 C CA . LYS A 1 205 ? 35.526 -1.319 4.850 1.00 41.83 205 LYS A CA 1
ATOM 1516 C C . LYS A 1 205 ? 35.434 -2.597 4.007 1.00 41.95 205 LYS A C 1
ATOM 1517 O O . LYS A 1 205 ? 34.413 -3.282 4.024 1.00 42.11 205 LYS A O 1
ATOM 1523 N N . GLU A 1 206 ? 36.496 -2.926 3.280 1.00 41.69 206 GLU A N 1
ATOM 1524 C CA . GLU A 1 206 ? 36.493 -4.144 2.472 1.00 42.83 206 GLU A CA 1
ATOM 1525 C C . GLU A 1 206 ? 36.615 -5.419 3.310 1.00 40.97 206 GLU A C 1
ATOM 1526 O O . GLU A 1 206 ? 35.974 -6.418 3.006 1.00 39.84 206 GLU A O 1
ATOM 1532 N N . ARG A 1 207 ? 37.417 -5.373 4.374 1.00 40.16 207 ARG A N 1
ATOM 1533 C CA . ARG A 1 207 ? 37.648 -6.543 5.228 1.00 39.55 207 ARG A CA 1
ATOM 1534 C C . ARG A 1 207 ? 36.552 -6.897 6.244 1.00 38.87 207 ARG A C 1
ATOM 1535 O O . ARG A 1 207 ? 36.298 -8.072 6.476 1.00 38.32 207 ARG A O 1
ATOM 1543 N N . VAL A 1 208 ? 35.937 -5.903 6.882 1.00 37.23 208 VAL A N 1
ATOM 1544 C CA . VAL A 1 208 ? 34.849 -6.179 7.822 1.00 36.72 208 VAL A CA 1
ATOM 1545 C C . VAL A 1 208 ? 33.641 -5.312 7.459 1.00 38.22 208 VAL A C 1
ATOM 1546 O O . VAL A 1 208 ? 33.179 -4.492 8.255 1.00 40.15 208 VAL A O 1
ATOM 1550 N N . PRO A 1 209 ? 33.101 -5.504 6.239 1.00 38.74 209 PRO A N 1
ATOM 1551 C CA . PRO A 1 209 ? 31.946 -4.745 5.739 1.00 37.79 209 PRO A CA 1
ATOM 1552 C C . PRO A 1 209 ? 30.717 -4.625 6.651 1.00 36.08 209 PRO A C 1
ATOM 1553 O O . PRO A 1 209 ? 30.085 -3.570 6.694 1.00 36.10 209 PRO A O 1
ATOM 1557 N N . LEU A 1 210 ? 30.361 -5.677 7.376 1.00 33.81 210 LEU A N 1
ATOM 1558 C CA . LEU A 1 210 ? 29.200 -5.543 8.251 1.00 34.90 210 LEU A CA 1
ATOM 1559 C C . LEU A 1 210 ? 29.529 -4.588 9.398 1.00 35.07 210 LEU A C 1
ATOM 1560 O O . LEU A 1 210 ? 28.828 -3.598 9.619 1.00 34.42 210 LEU A O 1
ATOM 1565 N N . ALA A 1 211 ? 30.609 -4.880 10.117 1.00 34.14 211 ALA A N 1
ATOM 1566 C CA . ALA A 1 211 ? 31.018 -4.037 11.228 1.00 34.26 211 ALA A CA 1
ATOM 1567 C C . ALA A 1 211 ? 31.157 -2.599 10.740 1.00 34.54 211 ALA A C 1
ATOM 1568 O O . ALA A 1 211 ? 30.725 -1.651 11.408 1.00 34.04 211 ALA A O 1
ATOM 1570 N N . TRP A 1 212 ? 31.757 -2.443 9.566 1.00 33.99 212 TRP A N 1
ATOM 1571 C CA . TRP A 1 212 ? 31.936 -1.124 9.015 1.00 34.17 212 TRP A CA 1
ATOM 1572 C C . TRP A 1 212 ? 30.584 -0.467 8.727 1.00 35.99 212 TRP A C 1
ATOM 1573 O O . TRP A 1 212 ? 30.422 0.748 8.901 1.00 34.86 212 TRP A O 1
ATOM 1584 N N . ALA A 1 213 ? 29.617 -1.261 8.276 1.00 35.93 213 ALA A N 1
ATOM 1585 C CA . ALA A 1 213 ? 28.306 -0.706 7.980 1.00 36.57 213 ALA A CA 1
ATOM 1586 C C . ALA A 1 213 ? 27.757 -0.087 9.255 1.00 36.17 213 ALA A C 1
ATOM 1587 O O . ALA A 1 213 ? 27.277 1.042 9.249 1.00 40.13 213 ALA A O 1
ATOM 1589 N N . ALA A 1 214 ? 27.845 -0.824 10.348 1.00 32.45 214 ALA A N 1
ATOM 1590 C CA . ALA A 1 214 ? 27.356 -0.337 11.624 1.00 32.49 214 ALA A CA 1
ATOM 1591 C C . ALA A 1 214 ? 28.126 0.916 12.044 1.00 33.45 214 ALA A C 1
ATOM 1592 O O . ALA A 1 214 ? 27.535 1.916 12.469 1.00 33.97 214 ALA A O 1
ATOM 1594 N N . PHE A 1 215 ? 29.447 0.852 11.935 1.00 31.85 215 PHE A N 1
ATOM 1595 C CA . PHE A 1 215 ? 30.285 1.982 12.308 1.00 32.14 215 PHE A CA 1
ATOM 1596 C C . PHE A 1 215 ? 29.904 3.234 11.514 1.00 33.38 215 PHE A C 1
ATOM 1597 O O . PHE A 1 215 ? 29.754 4.314 12.067 1.00 34.53 215 PHE A O 1
ATOM 1605 N N . GLU A 1 216 ? 29.746 3.081 10.210 1.00 35.85 216 GLU A N 1
ATOM 1606 C CA . GLU A 1 216 ? 29.397 4.205 9.355 1.00 39.42 216 GLU A CA 1
ATOM 1607 C C . GLU A 1 216 ? 28.060 4.834 9.770 1.00 40.13 216 GLU A C 1
ATOM 1608 O O . GLU A 1 216 ? 27.978 6.029 10.051 1.00 39.40 216 GLU A O 1
ATOM 1614 N N . GLU A 1 217 ? 27.025 4.003 9.826 1.00 40.00 217 GLU A N 1
ATOM 1615 C CA . GLU A 1 217 ? 25.683 4.426 10.187 1.00 39.95 217 GLU A CA 1
ATOM 1616 C C . GLU A 1 217 ? 25.557 5.073 11.573 1.00 39.77 217 GLU A C 1
ATOM 1617 O O . GLU A 1 217 ? 25.046 6.185 11.693 1.00 37.03 217 GLU A O 1
ATOM 1623 N N . HIS A 1 218 ? 26.040 4.384 12.605 1.00 39.19 218 HIS A N 1
ATOM 1624 C CA . HIS A 1 218 ? 25.938 4.862 13.981 1.00 39.90 218 HIS A CA 1
ATOM 1625 C C . HIS A 1 218 ? 26.975 5.851 14.513 1.00 41.09 218 HIS A C 1
ATOM 1626 O O . HIS A 1 218 ? 26.651 6.670 15.373 1.00 41.86 218 HIS A O 1
ATOM 1633 N N . LEU A 1 219 ? 28.211 5.795 14.033 1.00 40.87 219 LEU A N 1
ATOM 1634 C CA . LEU A 1 219 ? 29.215 6.713 14.558 1.00 40.53 219 LEU A CA 1
ATOM 1635 C C . LEU A 1 219 ? 29.793 7.718 13.584 1.00 40.25 219 LEU A C 1
ATOM 1636 O O . LEU A 1 219 ? 29.640 8.920 13.777 1.00 40.04 219 LEU A O 1
ATOM 1641 N N . LEU A 1 220 ? 30.457 7.236 12.544 1.00 40.65 220 LEU A N 1
ATOM 1642 C CA . LEU A 1 220 ? 31.061 8.131 11.573 1.00 41.74 220 LEU A CA 1
ATOM 1643 C C . LEU A 1 220 ? 30.058 9.163 11.061 1.00 43.33 220 LEU A C 1
ATOM 1644 O O . LEU A 1 220 ? 30.281 10.373 11.175 1.00 43.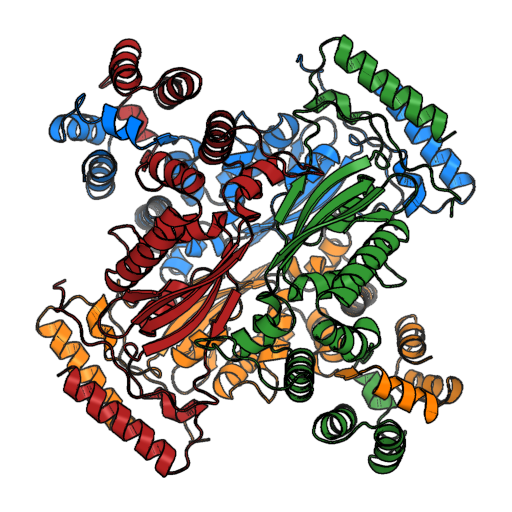67 220 LEU A O 1
ATOM 1649 N N . GLU A 1 221 ? 28.954 8.674 10.508 1.00 43.98 221 GLU A N 1
ATOM 1650 C CA . GLU A 1 221 ? 27.907 9.534 9.961 1.00 46.07 221 GLU A CA 1
ATOM 1651 C C . GLU A 1 221 ? 26.851 9.920 10.996 1.00 46.02 221 GLU A C 1
ATOM 1652 O O . GLU A 1 221 ? 25.751 10.363 10.654 1.00 47.17 221 GLU A O 1
ATOM 1658 N N . GLY A 1 222 ? 27.188 9.740 12.263 1.00 44.94 222 GLY A N 1
ATOM 1659 C CA . GLY A 1 222 ? 26.264 10.091 13.315 1.00 44.71 222 GLY A CA 1
ATOM 1660 C C . GLY A 1 222 ? 26.769 11.336 14.013 1.00 43.77 222 GLY A C 1
ATOM 1661 O O . GLY A 1 222 ? 27.699 11.983 13.542 1.00 43.34 222 GLY A O 1
ATOM 1662 N N . ALA A 1 223 ? 26.161 11.667 15.143 1.00 42.81 223 ALA A N 1
ATOM 1663 C CA . ALA A 1 223 ? 26.562 12.843 15.895 1.00 42.62 223 ALA A CA 1
ATOM 1664 C C . ALA A 1 223 ? 26.072 12.745 17.330 1.00 41.81 223 ALA A C 1
ATOM 1665 O O . ALA A 1 223 ? 25.023 12.163 17.603 1.00 41.82 223 ALA A O 1
ATOM 1667 N N . PHE A 1 224 ? 26.849 13.299 18.250 1.00 43.04 224 PHE A N 1
ATOM 1668 C CA . PHE A 1 224 ? 26.459 13.292 19.650 1.00 44.58 224 PHE A CA 1
ATOM 1669 C C . PHE A 1 224 ? 25.817 14.638 19.967 1.00 43.98 224 PHE A C 1
ATOM 1670 O O . PHE A 1 224 ? 26.345 15.686 19.611 1.00 44.81 224 PHE A O 1
ATOM 1678 N N . LEU A 1 225 ? 24.660 14.604 20.614 1.00 44.11 225 LEU A N 1
ATOM 1679 C CA . LEU A 1 225 ? 23.962 15.826 20.960 1.00 43.00 225 LEU A CA 1
ATOM 1680 C C . LEU A 1 225 ? 23.975 16.006 22.456 1.00 43.09 225 LEU A C 1
ATOM 1681 O O . LEU A 1 225 ? 23.692 15.074 23.209 1.00 42.79 225 LEU A O 1
ATOM 1686 N N . SER A 1 226 ? 24.312 17.218 22.875 1.00 44.01 226 SER A N 1
ATOM 1687 C CA . SER A 1 226 ? 24.379 17.574 24.283 1.00 44.42 226 SER A CA 1
ATOM 1688 C C . SER A 1 226 ? 22.973 17.594 24.865 1.00 43.62 226 SER A C 1
ATOM 1689 O O . SER A 1 226 ? 21.994 17.543 24.129 1.00 40.56 226 SER A O 1
ATOM 1692 N N . ARG A 1 227 ? 22.893 17.688 26.190 1.00 44.62 227 ARG A N 1
ATOM 1693 C CA . ARG A 1 227 ? 21.625 17.721 26.897 1.00 46.62 227 ARG A CA 1
ATOM 1694 C C . ARG A 1 227 ? 20.679 18.823 26.421 1.00 48.43 227 ARG A C 1
ATOM 1695 O O . ARG A 1 227 ? 19.484 18.572 26.225 1.00 48.20 227 ARG A O 1
ATOM 1703 N N . THR A 1 228 ? 21.193 20.035 26.229 1.00 48.60 228 THR A N 1
ATOM 1704 C CA . THR A 1 228 ? 20.319 21.113 25.792 1.00 50.41 228 THR A CA 1
ATOM 1705 C C . THR A 1 228 ? 19.849 20.879 24.362 1.00 50.39 228 THR A C 1
ATOM 1706 O O . THR A 1 228 ? 18.767 21.318 23.980 1.00 49.91 228 THR A O 1
ATOM 1710 N N . GLU A 1 229 ? 20.653 20.183 23.570 1.00 50.31 229 GLU A N 1
ATOM 1711 C CA . GLU A 1 229 ? 20.249 19.902 22.207 1.00 50.76 229 GLU A CA 1
ATOM 1712 C C . GLU A 1 229 ? 19.063 18.941 22.232 1.00 51.21 229 GLU A C 1
ATOM 1713 O O . GLU A 1 229 ? 18.067 19.163 21.546 1.00 51.24 229 GLU A O 1
ATOM 1719 N N . LEU A 1 230 ? 19.163 17.884 23.032 1.00 51.28 230 LEU A N 1
ATOM 1720 C CA . LEU A 1 230 ? 18.078 16.913 23.147 1.00 52.33 230 LEU A CA 1
ATOM 1721 C C . LEU A 1 230 ? 16.826 17.598 23.705 1.00 53.01 230 LEU A C 1
ATOM 1722 O O . LEU A 1 230 ? 15.700 17.214 23.403 1.00 52.69 230 LEU A O 1
ATOM 1727 N N . ARG A 1 231 ? 17.044 18.614 24.531 1.00 54.01 231 ARG A N 1
ATOM 1728 C CA . ARG A 1 231 ? 15.962 19.366 25.153 1.00 54.51 231 ARG A CA 1
ATOM 1729 C C . ARG A 1 231 ? 15.242 20.240 24.121 1.00 54.83 231 ARG A C 1
ATOM 1730 O O . ARG A 1 231 ? 14.047 20.509 24.247 1.00 53.79 231 ARG A O 1
ATOM 1738 N N . ALA A 1 232 ? 15.977 20.679 23.105 1.00 53.67 232 ALA A N 1
ATOM 1739 C CA . ALA A 1 232 ? 15.398 21.492 22.053 1.00 53.34 232 ALA A CA 1
ATOM 1740 C C . ALA A 1 232 ? 14.544 20.579 21.193 1.00 54.12 232 ALA A C 1
ATOM 1741 O O . ALA A 1 232 ? 13.505 20.992 20.688 1.00 55.41 232 ALA A O 1
ATOM 1743 N N . LEU A 1 233 ? 14.986 19.336 21.023 1.00 54.32 233 LEU A N 1
ATOM 1744 C CA . LEU A 1 233 ? 14.234 18.372 20.230 1.00 53.33 233 LEU A CA 1
ATOM 1745 C C . LEU A 1 233 ? 12.891 18.162 20.898 1.00 53.39 233 LEU A C 1
ATOM 1746 O O . LEU A 1 233 ? 11.874 17.983 20.235 1.00 53.37 233 LEU A O 1
ATOM 1751 N N . ARG A 1 234 ? 12.898 18.156 22.224 1.00 54.74 234 ARG A N 1
ATOM 1752 C CA . ARG A 1 234 ? 11.656 18.039 22.967 1.00 56.80 234 ARG A CA 1
ATOM 1753 C C . ARG A 1 234 ? 11.084 19.452 22.820 1.00 57.26 234 ARG A C 1
ATOM 1754 O O . ARG A 1 234 ? 11.823 20.399 22.558 1.00 58.53 234 ARG A O 1
ATOM 1762 N N . GLY A 1 235 ? 9.785 19.618 22.978 1.00 57.25 235 GLY A N 1
ATOM 1763 C CA . GLY A 1 235 ? 9.253 20.958 22.828 1.00 57.72 235 GLY A CA 1
ATOM 1764 C C . GLY A 1 235 ? 8.964 21.233 21.371 1.00 57.21 235 GLY A C 1
ATOM 1765 O O . GLY A 1 235 ? 7.881 21.712 21.043 1.00 58.08 235 GLY A O 1
ATOM 1766 N N . LEU A 1 236 ? 9.931 20.940 20.500 1.00 56.35 236 LEU A N 1
ATOM 1767 C CA . LEU A 1 236 ? 9.753 21.128 19.062 1.00 55.30 236 LEU A CA 1
ATOM 1768 C C . LEU A 1 236 ? 9.057 19.917 18.446 1.00 55.05 236 LEU A C 1
ATOM 1769 O O . LEU A 1 236 ? 8.394 20.041 17.419 1.00 55.57 236 LEU A O 1
ATOM 1774 N N . LEU A 1 237 ? 9.199 18.751 19.076 1.00 54.65 237 LEU A N 1
ATOM 1775 C CA . LEU A 1 237 ? 8.608 17.526 18.545 1.00 54.61 237 LEU A CA 1
ATOM 1776 C C . LEU A 1 237 ? 7.959 16.646 19.601 1.00 54.50 237 LEU A C 1
ATOM 1777 O O . LEU A 1 237 ? 8.326 16.690 20.772 1.00 53.58 237 LEU A O 1
ATOM 1782 N N . THR A 1 238 ? 7.001 15.834 19.169 1.00 55.36 238 THR A N 1
ATOM 1783 C CA . THR A 1 238 ? 6.314 14.903 20.060 1.00 56.91 238 THR A CA 1
ATOM 1784 C C . THR A 1 238 ? 6.747 13.513 19.630 1.00 56.85 238 THR A C 1
ATOM 1785 O O . THR A 1 238 ? 7.197 13.323 18.503 1.00 56.81 238 THR A O 1
ATOM 1789 N N . PRO A 1 239 ? 6.620 12.524 20.523 1.00 57.23 239 PRO A N 1
ATOM 1790 C CA . PRO A 1 239 ? 7.004 11.143 20.222 1.00 58.05 239 PRO A CA 1
ATOM 1791 C C . PRO A 1 239 ? 6.443 10.644 18.892 1.00 59.56 239 PRO A C 1
ATOM 1792 O O . PRO A 1 239 ? 7.194 10.302 17.976 1.00 59.37 239 PRO A O 1
ATOM 1796 N N . GLU A 1 240 ? 5.118 10.612 18.804 1.00 61.48 240 GLU A N 1
ATOM 1797 C CA . GLU A 1 240 ? 4.398 10.175 17.611 1.00 62.33 240 GLU A CA 1
ATOM 1798 C C . GLU A 1 240 ? 4.982 10.751 16.316 1.00 61.37 240 GLU A C 1
ATOM 1799 O O . GLU A 1 240 ? 5.242 10.020 15.358 1.00 60.66 240 GLU A O 1
ATOM 1805 N N . VAL A 1 241 ? 5.178 12.065 16.293 1.00 60.16 241 VAL A N 1
ATOM 1806 C CA . VAL A 1 241 ? 5.714 12.748 15.117 1.00 59.98 241 VAL A CA 1
ATOM 1807 C C . VAL A 1 241 ? 7.101 12.234 14.741 1.00 60.14 241 VAL A C 1
ATOM 1808 O O . VAL A 1 241 ? 7.365 11.912 13.579 1.00 59.19 241 VAL A O 1
ATOM 1812 N N . TYR A 1 242 ? 7.980 12.169 15.738 1.00 60.03 242 TYR A N 1
ATOM 1813 C CA . TYR A 1 242 ? 9.352 11.713 15.546 1.00 58.92 242 TYR A CA 1
ATOM 1814 C C . TYR A 1 242 ? 9.325 10.302 14.997 1.00 57.66 242 TYR A C 1
ATOM 1815 O O . TYR A 1 242 ? 9.990 9.998 14.008 1.00 55.13 242 TYR A O 1
ATOM 1824 N N . GLU A 1 243 ? 8.531 9.456 15.641 1.00 57.54 243 GLU A N 1
ATOM 1825 C CA . GLU A 1 243 ? 8.405 8.070 15.239 1.00 59.68 243 GLU A CA 1
ATOM 1826 C C . GLU A 1 243 ? 8.032 7.915 13.767 1.00 60.43 243 GLU A C 1
ATOM 1827 O O . GLU A 1 243 ? 8.714 7.210 13.024 1.00 60.57 243 GLU A O 1
ATOM 1833 N N . LYS A 1 244 ? 6.954 8.562 13.337 1.00 61.03 244 LYS A N 1
ATOM 1834 C CA . LYS A 1 244 ? 6.561 8.455 11.937 1.00 62.05 244 LYS A CA 1
ATOM 1835 C C . LYS A 1 244 ? 7.735 8.823 11.033 1.00 61.09 244 LYS A C 1
ATOM 1836 O O . LYS A 1 244 ? 8.090 8.063 10.133 1.00 60.27 244 LYS A O 1
ATOM 1842 N N . ALA A 1 245 ? 8.343 9.979 11.290 1.00 59.75 245 ALA A N 1
ATOM 1843 C CA . ALA A 1 245 ? 9.480 10.439 10.498 1.00 59.73 245 ALA A CA 1
ATOM 1844 C C . ALA A 1 245 ? 10.582 9.379 10.405 1.00 59.98 245 ALA A C 1
ATOM 1845 O O . ALA A 1 245 ? 11.170 9.179 9.341 1.00 60.26 245 ALA A O 1
ATOM 1847 N N . LEU A 1 246 ? 10.859 8.703 11.516 1.00 59.26 246 LEU A N 1
ATOM 1848 C CA . LEU A 1 246 ? 11.888 7.671 11.537 1.00 59.80 246 LEU A CA 1
ATOM 1849 C C . LEU A 1 246 ? 11.492 6.457 10.697 1.00 60.69 246 LEU A C 1
ATOM 1850 O O . LEU A 1 246 ? 12.207 6.086 9.757 1.00 60.82 246 LEU A O 1
ATOM 1855 N N . SER A 1 247 ? 10.358 5.842 11.036 1.00 60.72 247 SER A N 1
ATOM 1856 C CA . SER A 1 247 ? 9.876 4.667 10.305 1.00 60.86 247 SER A CA 1
ATOM 1857 C C . SER A 1 247 ? 9.762 5.008 8.828 1.00 59.06 247 SER A C 1
ATOM 1858 O O . SER A 1 247 ? 9.867 4.135 7.964 1.00 57.33 247 SER A O 1
ATOM 1861 N N . SER A 1 248 ? 9.545 6.289 8.551 1.00 58.17 248 SER A N 1
ATOM 1862 C CA . SER A 1 248 ? 9.431 6.755 7.180 1.00 58.14 248 SER A CA 1
ATOM 1863 C C . SER A 1 248 ? 10.726 6.419 6.479 1.00 57.66 248 SER A C 1
ATOM 1864 O O . SER A 1 248 ? 10.732 6.088 5.297 1.00 58.55 248 SER A O 1
ATOM 1867 N N . LEU A 1 249 ? 11.825 6.502 7.225 1.00 56.94 249 LEU A N 1
ATOM 1868 C CA . LEU A 1 249 ? 13.149 6.230 6.683 1.00 54.61 249 LEU A CA 1
ATOM 1869 C C . LEU A 1 249 ? 13.567 4.766 6.793 1.00 54.24 249 LEU A C 1
ATOM 1870 O O . LEU A 1 249 ? 14.617 4.377 6.285 1.00 52.54 249 LEU A O 1
ATOM 1875 N N . GLY A 1 250 ? 12.744 3.958 7.457 1.00 55.13 250 GLY A N 1
ATOM 1876 C CA . GLY A 1 250 ? 13.043 2.542 7.568 1.00 55.33 250 GLY A CA 1
ATOM 1877 C C . GLY A 1 250 ? 13.417 1.966 8.920 1.00 56.15 250 GLY A C 1
ATOM 1878 O O . GLY A 1 250 ? 13.928 0.847 8.986 1.00 56.31 250 GLY A O 1
ATOM 1879 N N . LEU A 1 251 ? 13.176 2.701 9.999 1.00 55.32 251 LEU A N 1
ATOM 1880 C CA . LEU A 1 251 ? 13.507 2.186 11.322 1.00 55.75 251 LEU A CA 1
ATOM 1881 C C . LEU A 1 251 ? 12.296 1.492 11.924 1.00 55.99 251 LEU A C 1
ATOM 1882 O O . LEU A 1 251 ? 11.176 1.972 11.789 1.00 57.61 251 LEU A O 1
ATOM 1887 N N . GLY A 1 252 ? 12.521 0.366 12.591 1.00 55.45 252 GLY A N 1
ATOM 1888 C CA . GLY A 1 252 ? 11.420 -0.359 13.201 1.00 55.05 252 GLY A CA 1
ATOM 1889 C C . GLY A 1 252 ? 11.857 -1.165 14.408 1.00 56.50 252 GLY A C 1
ATOM 1890 O O . GLY A 1 252 ? 13.041 -1.438 14.576 1.00 58.25 252 GLY A O 1
ATOM 1891 N N . GLY A 1 253 ? 10.908 -1.548 15.257 1.00 56.68 253 GLY A N 1
ATOM 1892 C CA . GLY A 1 253 ? 11.252 -2.325 16.433 1.00 56.45 253 GLY A CA 1
ATOM 1893 C C . GLY A 1 253 ? 12.224 -1.611 17.356 1.00 57.83 253 GLY A C 1
ATOM 1894 O O . GLY A 1 253 ? 12.108 -0.401 17.578 1.00 57.45 253 GLY A O 1
ATOM 1895 N N . SER A 1 254 ? 13.188 -2.366 17.884 1.00 57.67 254 SER A N 1
ATOM 1896 C CA . SER A 1 254 ? 14.198 -1.847 18.803 1.00 56.07 254 SER A CA 1
ATOM 1897 C C . SER A 1 254 ? 14.909 -0.572 18.342 1.00 56.33 254 SER A C 1
ATOM 1898 O O . SER A 1 254 ? 15.050 0.373 19.118 1.00 56.50 254 SER A O 1
ATOM 1901 N N . ARG A 1 255 ? 15.377 -0.544 17.098 1.00 55.44 255 ARG A N 1
ATOM 1902 C CA . ARG A 1 255 ? 16.049 0.652 16.594 1.00 55.47 255 ARG A CA 1
ATOM 1903 C C . ARG A 1 255 ? 15.137 1.855 16.819 1.00 55.79 255 ARG A C 1
ATOM 1904 O O . ARG A 1 255 ? 15.548 2.866 17.384 1.00 56.30 255 ARG A O 1
ATOM 1912 N N . LEU A 1 256 ? 13.891 1.725 16.375 1.00 55.72 256 LEU A N 1
ATOM 1913 C CA . LEU A 1 256 ? 12.900 2.786 16.510 1.00 55.42 256 LEU A CA 1
ATOM 1914 C C . LEU A 1 256 ? 12.649 3.153 17.970 1.00 53.07 256 LEU A C 1
ATOM 1915 O O . LEU A 1 256 ? 12.764 4.313 18.358 1.00 52.04 256 LEU A O 1
ATOM 1920 N N . LYS A 1 257 ? 12.281 2.160 18.769 1.00 51.04 257 LYS A N 1
ATOM 1921 C CA . LYS A 1 257 ? 12.010 2.387 20.178 1.00 51.69 257 LYS A CA 1
ATOM 1922 C C . LYS A 1 257 ? 13.191 3.106 20.824 1.00 52.00 257 LYS A C 1
ATOM 1923 O O . LYS A 1 257 ? 13.022 4.113 21.517 1.00 51.96 257 LYS A O 1
ATOM 1929 N N . GLU A 1 258 ? 14.390 2.586 20.584 1.00 51.86 258 GLU A N 1
ATOM 1930 C CA . GLU A 1 258 ? 15.607 3.173 21.129 1.00 50.51 258 GLU A CA 1
ATOM 1931 C C . GLU A 1 258 ? 15.797 4.621 20.684 1.00 48.73 258 GLU A C 1
ATOM 1932 O O . GLU A 1 258 ? 16.052 5.493 21.511 1.00 47.78 258 GLU A O 1
ATOM 1938 N N . ALA A 1 259 ? 15.674 4.870 19.383 1.00 47.66 259 ALA A N 1
ATOM 1939 C CA . ALA A 1 259 ? 15.836 6.219 18.840 1.00 48.30 259 ALA A CA 1
ATOM 1940 C C . ALA A 1 259 ? 14.908 7.198 19.553 1.00 48.10 259 ALA A C 1
ATOM 1941 O O . ALA A 1 259 ? 15.259 8.355 19.794 1.00 47.93 259 ALA A O 1
ATOM 1943 N N . LEU A 1 260 ? 13.713 6.728 19.879 1.00 48.55 260 LEU A N 1
ATOM 1944 C CA . LEU A 1 260 ? 12.750 7.558 20.574 1.00 49.10 260 LEU A CA 1
ATOM 1945 C C . LEU A 1 260 ? 13.194 7.707 22.020 1.00 49.84 260 LEU A C 1
ATOM 1946 O O . LEU A 1 260 ? 13.178 8.813 22.571 1.00 50.33 260 LEU A O 1
ATOM 1951 N N . GLU A 1 261 ? 13.595 6.592 22.628 1.00 50.12 261 GLU A N 1
ATOM 1952 C CA . GLU A 1 261 ? 14.034 6.600 24.022 1.00 51.65 261 GLU A CA 1
ATOM 1953 C C . GLU A 1 261 ? 15.295 7.440 24.227 1.00 50.45 261 GLU A C 1
ATOM 1954 O O . GLU A 1 261 ? 15.666 7.746 25.355 1.00 50.09 261 GLU A O 1
ATOM 1960 N N . LYS A 1 262 ? 15.941 7.822 23.131 1.00 50.42 262 LYS A N 1
ATOM 1961 C CA . LYS A 1 262 ? 17.145 8.641 23.205 1.00 51.29 262 LYS A CA 1
ATOM 1962 C C . LYS A 1 262 ? 16.775 10.109 23.384 1.00 51.85 262 LYS A C 1
ATOM 1963 O O . LYS A 1 262 ? 17.533 10.882 23.964 1.00 51.16 262 LYS A O 1
ATOM 1969 N N . VAL A 1 263 ? 15.611 10.481 22.861 1.00 52.08 263 VAL A N 1
ATOM 1970 C CA . VAL A 1 263 ? 15.125 11.852 22.927 1.00 51.52 263 VAL A CA 1
ATOM 1971 C C . VAL A 1 263 ? 14.106 12.081 24.048 1.00 52.19 263 VAL A C 1
ATOM 1972 O O . VAL A 1 263 ? 14.094 13.136 24.681 1.00 50.13 263 VAL A O 1
ATOM 1976 N N . PHE A 1 264 ? 13.274 11.079 24.304 1.00 53.25 264 PHE A N 1
ATOM 1977 C CA . PHE A 1 264 ? 12.228 11.206 25.303 1.00 54.95 264 PHE A CA 1
ATOM 1978 C C . PHE A 1 264 ? 12.326 10.288 26.516 1.00 56.08 264 PHE A C 1
ATOM 1979 O O . PHE A 1 264 ? 12.149 10.731 27.649 1.00 56.55 264 PHE A O 1
ATOM 1987 N N . GLY A 1 265 ? 12.583 9.007 26.276 1.00 57.56 265 GLY A N 1
ATOM 1988 C CA . GLY A 1 265 ? 12.669 8.051 27.366 1.00 56.93 265 GLY A CA 1
ATOM 1989 C C . GLY A 1 265 ? 14.031 7.975 28.019 1.00 56.29 265 GLY A C 1
ATOM 1990 O O . GLY A 1 265 ? 14.221 7.041 28.823 1.00 57.16 265 GLY A O 1
ATOM 1991 N N . LEU B 1 5 ? 42.073 -27.450 18.608 1.00 66.99 5 LEU B N 1
ATOM 1992 C CA . LEU B 1 5 ? 42.821 -27.513 19.898 1.00 67.40 5 LEU B CA 1
ATOM 1993 C C . LEU B 1 5 ? 41.924 -27.198 21.093 1.00 66.28 5 LEU B C 1
ATOM 1994 O O . LEU B 1 5 ? 41.707 -26.032 21.422 1.00 66.53 5 LEU B O 1
ATOM 1999 N N . THR B 1 6 ? 41.417 -28.246 21.741 1.00 63.81 6 THR B N 1
ATOM 2000 C CA . THR B 1 6 ? 40.537 -28.100 22.898 1.00 61.31 6 THR B CA 1
ATOM 2001 C C . THR B 1 6 ? 41.002 -28.952 24.080 1.00 61.02 6 THR B C 1
ATOM 2002 O O . THR B 1 6 ? 40.453 -30.022 24.329 1.00 60.50 6 THR B O 1
ATOM 2006 N N . ILE B 1 7 ? 42.011 -28.475 24.807 1.00 60.45 7 ILE B N 1
ATOM 2007 C CA . ILE B 1 7 ? 42.531 -29.193 25.967 1.00 59.51 7 ILE B CA 1
ATOM 2008 C C . ILE B 1 7 ? 41.601 -29.068 27.169 1.00 60.19 7 ILE B C 1
ATOM 2009 O O . ILE B 1 7 ? 41.171 -27.970 27.521 1.00 62.05 7 ILE B O 1
ATOM 2014 N N . PRO B 1 8 ? 41.276 -30.195 27.820 1.00 59.37 8 PRO B N 1
ATOM 2015 C CA . PRO B 1 8 ? 40.383 -30.103 28.976 1.00 57.66 8 PRO B CA 1
ATOM 2016 C C . PRO B 1 8 ? 41.097 -29.663 30.240 1.00 56.22 8 PRO B C 1
ATOM 2017 O O . PRO B 1 8 ? 42.285 -29.934 30.417 1.00 55.77 8 PRO B O 1
ATOM 2021 N N . VAL B 1 9 ? 40.356 -28.977 31.106 1.00 55.66 9 VAL B N 1
ATOM 2022 C CA . VAL B 1 9 ? 40.875 -28.494 32.384 1.00 53.76 9 VAL B CA 1
ATOM 2023 C C . VAL B 1 9 ? 39.771 -28.647 33.430 1.00 53.60 9 VAL B C 1
ATOM 2024 O O . VAL B 1 9 ? 38.649 -28.181 33.234 1.00 51.72 9 VAL B O 1
ATOM 2028 N N . LEU B 1 10 ? 40.101 -29.314 34.533 1.00 54.39 10 LEU B N 1
ATOM 2029 C CA . LEU B 1 10 ? 39.156 -29.568 35.619 1.00 57.40 10 LEU B CA 1
ATOM 2030 C C . LEU B 1 10 ? 38.060 -30.565 35.193 1.00 59.32 10 LEU B C 1
ATOM 2031 O O . LEU B 1 10 ? 38.048 -31.050 34.059 1.00 59.86 10 LEU B O 1
ATOM 2036 N N . ASP B 1 11 ? 37.139 -30.866 36.101 1.00 61.06 11 ASP B N 1
ATOM 2037 C CA . ASP B 1 11 ? 36.079 -31.826 35.815 1.00 62.72 11 ASP B CA 1
ATOM 2038 C C . ASP B 1 11 ? 35.053 -31.438 34.751 1.00 63.17 11 ASP B C 1
ATOM 2039 O O . ASP B 1 11 ? 34.327 -32.302 34.270 1.00 63.96 11 ASP B O 1
ATOM 2044 N N . LYS B 1 12 ? 34.977 -30.161 34.377 1.00 62.88 12 LYS B N 1
ATOM 2045 C CA . LYS B 1 12 ? 34.003 -29.735 33.365 1.00 61.62 12 LYS B CA 1
ATOM 2046 C C . LYS B 1 12 ? 34.513 -28.617 32.453 1.00 61.57 12 LYS B C 1
ATOM 2047 O O . LYS B 1 12 ? 33.931 -28.353 31.395 1.00 61.75 12 LYS B O 1
ATOM 2053 N N . GLY B 1 13 ? 35.601 -27.967 32.857 1.00 59.97 13 GLY B N 1
ATOM 2054 C CA . GLY B 1 13 ? 36.143 -26.883 32.057 1.00 58.32 13 GLY B CA 1
ATOM 2055 C C . GLY B 1 13 ? 37.031 -27.296 30.896 1.00 57.10 13 GLY B C 1
ATOM 2056 O O . GLY B 1 13 ? 37.139 -28.482 30.563 1.00 57.08 13 GLY B O 1
ATOM 2057 N N . PHE B 1 14 ? 37.667 -26.300 30.282 1.00 54.96 14 PHE B N 1
ATOM 2058 C CA . PHE B 1 14 ? 38.560 -26.519 29.151 1.00 52.82 14 PHE B CA 1
ATOM 2059 C C . PHE B 1 14 ? 39.125 -25.201 28.630 1.00 52.37 14 PHE B C 1
ATOM 2060 O O . PHE B 1 14 ? 38.626 -24.119 28.954 1.00 52.36 14 PHE B O 1
ATOM 2068 N N . VAL B 1 15 ? 40.159 -25.320 27.803 1.00 51.09 15 VAL B N 1
ATOM 2069 C CA . VAL B 1 15 ? 40.825 -24.190 27.167 1.00 49.10 15 VAL B CA 1
ATOM 2070 C C . VAL B 1 15 ? 40.970 -24.575 25.701 1.00 49.04 15 VAL B C 1
ATOM 2071 O O . VAL B 1 15 ? 41.562 -25.603 25.377 1.00 48.44 15 VAL B O 1
ATOM 2075 N N . ARG B 1 16 ? 40.428 -23.752 24.815 1.00 48.01 16 ARG B N 1
ATOM 2076 C CA . ARG B 1 16 ? 40.482 -24.029 23.391 1.00 46.65 16 ARG B CA 1
ATOM 2077 C C . ARG B 1 16 ? 41.013 -22.839 22.598 1.00 46.66 16 ARG B C 1
ATOM 2078 O O . ARG B 1 16 ? 40.719 -21.690 22.920 1.00 49.40 16 ARG B O 1
ATOM 2086 N N . LEU B 1 17 ? 41.798 -23.113 21.561 1.00 45.79 17 LEU B N 1
ATOM 2087 C CA . LEU B 1 17 ? 42.351 -22.052 20.722 1.00 44.27 17 LEU B CA 1
ATOM 2088 C C . LEU B 1 17 ? 41.389 -21.732 19.587 1.00 43.93 17 LEU B C 1
ATOM 2089 O O . LEU B 1 17 ? 41.123 -22.581 18.748 1.00 45.41 17 LEU B O 1
ATOM 2094 N N . VAL B 1 18 ? 40.871 -20.508 19.565 1.00 44.37 18 VAL B N 1
ATOM 2095 C CA . VAL B 1 18 ? 39.937 -20.085 18.529 1.00 42.48 18 VAL B CA 1
ATOM 2096 C C . VAL B 1 18 ? 40.657 -19.517 17.317 1.00 42.44 18 VAL B C 1
ATOM 2097 O O . VAL B 1 18 ? 40.268 -19.788 16.184 1.00 43.28 18 VAL B O 1
ATOM 2101 N N . ASP B 1 19 ? 41.697 -18.720 17.545 1.00 40.90 19 ASP B N 1
ATOM 2102 C CA . ASP B 1 19 ? 42.419 -18.124 16.430 1.00 40.74 19 ASP B CA 1
ATOM 2103 C C . ASP B 1 19 ? 43.778 -17.617 16.858 1.00 40.86 19 ASP B C 1
ATOM 2104 O O . ASP B 1 19 ? 44.055 -17.481 18.051 1.00 40.63 19 ASP B O 1
ATOM 2109 N N . GLN B 1 20 ? 44.619 -17.320 15.874 1.00 39.77 20 GLN B N 1
ATOM 2110 C CA . GLN B 1 20 ? 45.967 -16.852 16.142 1.00 39.94 20 GLN B CA 1
ATOM 2111 C C . GLN B 1 20 ? 46.448 -15.965 15.013 1.00 39.73 20 GLN B C 1
ATOM 2112 O O . GLN B 1 20 ? 46.137 -16.200 13.856 1.00 38.70 20 GLN B O 1
ATOM 2118 N N . MET B 1 21 ? 47.216 -14.943 15.359 1.00 40.56 21 MET B N 1
ATOM 2119 C CA . MET B 1 21 ? 47.739 -14.023 14.366 1.00 41.60 21 MET B CA 1
ATOM 2120 C C . MET B 1 21 ? 49.256 -13.995 14.494 1.00 41.79 21 MET B C 1
ATOM 2121 O O . MET B 1 21 ? 49.802 -13.502 15.490 1.00 41.76 21 MET B O 1
ATOM 2126 N N . GLY B 1 22 ? 49.926 -14.537 13.482 1.00 40.43 22 GLY B N 1
ATOM 2127 C CA . GLY B 1 22 ? 51.374 -14.569 13.477 1.00 39.00 22 GLY B CA 1
ATOM 2128 C C . GLY B 1 22 ? 51.996 -15.698 14.279 1.00 38.34 22 GLY B C 1
ATOM 2129 O O . GLY B 1 22 ? 51.330 -16.375 15.062 1.00 36.67 22 GLY B O 1
ATOM 2130 N N . ASP B 1 23 ? 53.290 -15.906 14.061 1.00 39.26 23 ASP B N 1
ATOM 2131 C CA . ASP B 1 23 ? 54.054 -16.926 14.769 1.00 39.64 23 ASP B CA 1
ATOM 2132 C C . ASP B 1 23 ? 55.445 -16.336 14.930 1.00 39.74 23 ASP B C 1
ATOM 2133 O O . ASP B 1 23 ? 55.620 -15.136 14.725 1.00 40.35 23 ASP B O 1
ATOM 2138 N N . ASP B 1 24 ? 56.426 -17.163 15.285 1.00 40.76 24 ASP B N 1
ATOM 2139 C CA . ASP B 1 24 ? 57.800 -16.694 15.471 1.00 39.99 24 ASP B CA 1
ATOM 2140 C C . ASP B 1 24 ? 58.213 -15.760 14.332 1.00 39.50 24 ASP B C 1
ATOM 2141 O O . ASP B 1 24 ? 58.912 -14.771 14.539 1.00 38.31 24 ASP B O 1
ATOM 2146 N N . ARG B 1 25 ? 57.771 -16.081 13.124 1.00 40.53 25 ARG B N 1
ATOM 2147 C CA . ARG B 1 25 ? 58.093 -15.276 11.952 1.00 42.20 25 ARG B CA 1
ATOM 2148 C C . ARG B 1 25 ? 57.565 -13.847 12.066 1.00 41.66 25 ARG B C 1
ATOM 2149 O O . ARG B 1 25 ? 58.178 -12.903 11.542 1.00 41.61 25 ARG B O 1
ATOM 2157 N N . ALA B 1 26 ? 56.423 -13.692 12.731 1.00 38.03 26 ALA B N 1
ATOM 2158 C CA . ALA B 1 26 ? 55.826 -12.379 12.887 1.00 37.58 26 ALA B CA 1
ATOM 2159 C C . ALA B 1 26 ? 56.669 -11.532 13.842 1.00 37.88 26 ALA B C 1
ATOM 2160 O O . ALA B 1 26 ? 56.830 -10.330 13.624 1.00 38.39 26 ALA B O 1
ATOM 2162 N N . ILE B 1 27 ? 57.214 -12.154 14.886 1.00 36.28 27 ILE B N 1
ATOM 2163 C CA . ILE B 1 27 ? 58.057 -11.430 15.844 1.00 36.00 27 ILE B CA 1
ATOM 2164 C C . ILE B 1 27 ? 59.242 -10.823 15.109 1.00 36.62 27 ILE B C 1
ATOM 2165 O O . ILE B 1 27 ? 59.520 -9.628 15.224 1.00 37.53 27 ILE B O 1
ATOM 2170 N N . VAL B 1 28 ? 59.940 -11.668 14.360 1.00 37.65 28 VAL B N 1
ATOM 2171 C CA . VAL B 1 28 ? 61.102 -11.254 13.574 1.00 39.72 28 VAL B CA 1
ATOM 2172 C C . VAL B 1 28 ? 60.694 -10.220 12.519 1.00 39.61 28 VAL B C 1
ATOM 2173 O O . VAL B 1 28 ? 61.306 -9.152 12.395 1.00 37.46 28 VAL B O 1
ATOM 2177 N N . GLN B 1 29 ? 59.657 -10.554 11.758 1.00 40.12 29 GLN B N 1
ATOM 2178 C CA . GLN B 1 29 ? 59.146 -9.670 10.716 1.00 41.53 29 GLN B CA 1
ATOM 2179 C C . GLN B 1 29 ? 58.913 -8.238 11.212 1.00 43.83 29 GLN B C 1
ATOM 2180 O O . GLN B 1 29 ? 59.331 -7.263 10.563 1.00 41.96 29 GLN B O 1
ATOM 2186 N N . ALA B 1 30 ? 58.225 -8.127 12.354 1.00 45.23 30 ALA B N 1
ATOM 2187 C CA . ALA B 1 30 ? 57.902 -6.835 12.963 1.00 44.98 30 ALA B CA 1
ATOM 2188 C C . ALA B 1 30 ? 59.142 -6.179 13.537 1.00 45.40 30 ALA B C 1
ATOM 2189 O O . ALA B 1 30 ? 59.287 -4.959 13.473 1.00 47.58 30 ALA B O 1
ATOM 2191 N N . ALA B 1 31 ? 60.036 -6.982 14.101 1.00 44.30 31 ALA B N 1
ATOM 2192 C CA . ALA B 1 31 ? 61.259 -6.426 14.650 1.00 44.90 31 ALA B CA 1
ATOM 2193 C C . ALA B 1 31 ? 62.022 -5.725 13.533 1.00 45.15 31 ALA B C 1
ATOM 2194 O O . ALA B 1 31 ? 62.629 -4.682 13.753 1.00 44.94 31 ALA B O 1
ATOM 2196 N N . ARG B 1 32 ? 61.973 -6.292 12.329 1.00 45.48 32 ARG B N 1
ATOM 2197 C CA . ARG B 1 32 ? 62.686 -5.716 11.194 1.00 47.65 32 ARG B CA 1
ATOM 2198 C C . ARG B 1 32 ? 61.852 -4.687 10.422 1.00 47.68 32 ARG B C 1
ATOM 2199 O O . ARG B 1 32 ? 62.374 -3.987 9.542 1.00 43.72 32 ARG B O 1
ATOM 2207 N N . VAL B 1 33 ? 60.559 -4.601 10.743 1.00 48.01 33 VAL B N 1
ATOM 2208 C CA . VAL B 1 33 ? 59.663 -3.662 10.068 1.00 49.44 33 VAL B CA 1
ATOM 2209 C C . VAL B 1 33 ? 59.740 -3.932 8.554 1.00 50.74 33 VAL B C 1
ATOM 2210 O O . VAL B 1 33 ? 59.881 -3.017 7.742 1.00 51.89 33 VAL B O 1
ATOM 2214 N N . SER B 1 34 ? 59.637 -5.209 8.199 1.00 51.75 34 SER B N 1
ATOM 2215 C CA . SER B 1 34 ? 59.723 -5.693 6.818 1.00 53.80 34 SER B CA 1
ATOM 2216 C C . SER B 1 34 ? 58.609 -5.301 5.824 1.00 55.35 34 SER B C 1
ATOM 2217 O O . SER B 1 34 ? 57.473 -5.018 6.214 1.00 56.27 34 SER B O 1
ATOM 2220 N N . TYR B 1 35 ? 58.961 -5.289 4.536 1.00 54.86 35 TYR B N 1
ATOM 2221 C CA . TYR B 1 35 ? 58.020 -4.990 3.459 1.00 53.21 35 TYR B CA 1
ATOM 2222 C C . TYR B 1 35 ? 57.505 -6.319 2.945 1.00 52.36 35 TYR B C 1
ATOM 2223 O O . TYR B 1 35 ? 56.549 -6.374 2.164 1.00 51.77 35 TYR B O 1
ATOM 2232 N N . GLY B 1 36 ? 58.170 -7.390 3.360 1.00 50.99 36 GLY B N 1
ATOM 2233 C CA . GLY B 1 36 ? 57.771 -8.712 2.928 1.00 51.10 36 GLY B CA 1
ATOM 2234 C C . GLY B 1 36 ? 57.733 -9.653 4.102 1.00 51.95 36 GLY B C 1
ATOM 2235 O O . GLY B 1 36 ? 57.366 -9.249 5.201 1.00 52.25 36 GLY B O 1
ATOM 2236 N N . GLU B 1 37 ? 58.124 -10.902 3.873 1.00 53.59 37 GLU B N 1
ATOM 2237 C CA . GLU B 1 37 ? 58.137 -11.911 4.924 1.00 54.78 37 GLU B CA 1
ATOM 2238 C C . GLU B 1 37 ? 58.941 -11.491 6.155 1.00 53.07 37 GLU B C 1
ATOM 2239 O O . GLU B 1 37 ? 58.577 -11.832 7.275 1.00 51.53 37 GLU B O 1
ATOM 2245 N N . GLY B 1 38 ? 60.030 -10.759 5.944 1.00 51.97 38 GLY B N 1
ATOM 2246 C CA . GLY B 1 38 ? 60.856 -10.317 7.057 1.00 50.51 38 GLY B CA 1
ATOM 2247 C C . GLY B 1 38 ? 61.627 -11.425 7.757 1.00 50.02 38 GLY B C 1
ATOM 2248 O O . GLY B 1 38 ? 62.017 -11.282 8.915 1.00 49.06 38 GLY B O 1
ATOM 2249 N N . THR B 1 39 ? 61.870 -12.524 7.052 1.00 51.55 39 THR B N 1
ATOM 2250 C CA . THR B 1 39 ? 62.589 -13.660 7.623 1.00 53.15 39 THR B CA 1
ATOM 2251 C C . THR B 1 39 ? 63.991 -13.923 7.067 1.00 54.76 39 THR B C 1
ATOM 2252 O O . THR B 1 39 ? 64.477 -13.238 6.167 1.00 54.63 39 THR B O 1
ATOM 2256 N N . LYS B 1 40 ? 64.630 -14.932 7.646 1.00 57.01 40 LYS B N 1
ATOM 2257 C CA . LYS B 1 40 ? 65.965 -15.378 7.271 1.00 58.53 40 LYS B CA 1
ATOM 2258 C C . LYS B 1 40 ? 66.031 -16.843 7.701 1.00 59.84 40 LYS B C 1
ATOM 2259 O O . LYS B 1 40 ? 64.990 -17.479 7.852 1.00 62.07 40 LYS B O 1
ATOM 2265 N N . THR B 1 41 ? 67.225 -17.391 7.900 1.00 60.51 41 THR B N 1
ATOM 2266 C CA . THR B 1 41 ? 67.316 -18.791 8.314 1.00 61.01 41 THR B CA 1
ATOM 2267 C C . THR B 1 41 ? 66.774 -18.914 9.731 1.00 60.81 41 THR B C 1
ATOM 2268 O O . THR B 1 41 ? 66.745 -17.936 10.471 1.00 61.46 41 THR B O 1
ATOM 2272 N N . VAL B 1 42 ? 66.350 -20.111 10.111 1.00 60.99 42 VAL B N 1
ATOM 2273 C CA . VAL B 1 42 ? 65.815 -20.320 11.449 1.00 62.81 42 VAL B CA 1
ATOM 2274 C C . VAL B 1 42 ? 66.862 -20.131 12.541 1.00 64.06 42 VAL B C 1
ATOM 2275 O O . VAL B 1 42 ? 66.529 -20.162 13.723 1.00 65.67 42 VAL B O 1
ATOM 2279 N N . ARG B 1 43 ? 68.122 -19.944 12.162 1.00 65.11 43 ARG B N 1
ATOM 2280 C CA . ARG B 1 43 ? 69.171 -19.766 13.159 1.00 65.61 43 ARG B CA 1
ATOM 2281 C C . ARG B 1 43 ? 69.351 -18.290 13.489 1.00 64.69 43 ARG B C 1
ATOM 2282 O O . ARG B 1 43 ? 69.576 -17.915 14.639 1.00 64.50 43 ARG B O 1
ATOM 2290 N N . GLU B 1 44 ? 69.235 -17.451 12.471 1.00 63.62 44 GLU B N 1
ATOM 2291 C CA . GLU B 1 44 ? 69.378 -16.013 12.650 1.00 61.74 44 GLU B CA 1
ATOM 2292 C C . GLU B 1 44 ? 68.137 -15.478 13.371 1.00 59.58 44 GLU B C 1
ATOM 2293 O O . GLU B 1 44 ? 68.237 -14.693 14.313 1.00 57.00 44 GLU B O 1
ATOM 2299 N N . ASP B 1 45 ? 66.969 -15.932 12.930 1.00 57.07 45 ASP B N 1
ATOM 2300 C CA . ASP B 1 45 ? 65.715 -15.501 13.523 1.00 55.22 45 ASP B CA 1
ATOM 2301 C C . ASP B 1 45 ? 65.562 -15.948 14.984 1.00 55.40 45 ASP B C 1
ATOM 2302 O O . ASP B 1 45 ? 65.176 -15.144 15.835 1.00 55.46 45 ASP B O 1
ATOM 2307 N N . ALA B 1 46 ? 65.859 -17.214 15.282 1.00 54.57 46 ALA B N 1
ATOM 2308 C CA . ALA B 1 46 ? 65.761 -17.697 16.662 1.00 53.03 46 ALA B CA 1
ATOM 2309 C C . ALA B 1 46 ? 66.762 -16.905 17.505 1.00 52.12 46 ALA B C 1
ATOM 2310 O O . ALA B 1 46 ? 66.542 -16.635 18.688 1.00 51.53 46 ALA B O 1
ATOM 2312 N N . ALA B 1 47 ? 67.869 -16.536 16.876 1.00 50.44 47 ALA B N 1
ATOM 2313 C CA . ALA B 1 47 ? 68.888 -15.757 17.545 1.00 50.74 47 ALA B CA 1
ATOM 2314 C C . ALA B 1 47 ? 68.308 -14.379 17.848 1.00 51.34 47 ALA B C 1
ATOM 2315 O O . ALA B 1 47 ? 68.438 -13.875 18.965 1.00 54.12 47 ALA B O 1
ATOM 2317 N N . LEU B 1 48 ? 67.672 -13.769 16.848 1.00 50.33 48 LEU B N 1
ATOM 2318 C CA . LEU B 1 48 ? 67.068 -12.448 17.013 1.00 47.88 48 LEU B CA 1
ATOM 2319 C C . LEU B 1 48 ? 65.984 -12.502 18.099 1.00 46.41 48 LEU B C 1
ATOM 2320 O O . LEU B 1 48 ? 65.896 -11.611 18.943 1.00 44.61 48 LEU B O 1
ATOM 2325 N N . ILE B 1 49 ? 65.168 -13.553 18.068 1.00 45.64 49 ILE B N 1
ATOM 2326 C CA . ILE B 1 49 ? 64.102 -13.733 19.045 1.00 45.09 49 ILE B CA 1
ATOM 2327 C C . ILE B 1 49 ? 64.676 -13.794 20.457 1.00 46.35 49 ILE B C 1
ATOM 2328 O O . ILE B 1 49 ? 64.183 -13.113 21.358 1.00 46.54 49 ILE B O 1
ATOM 2333 N N . ASP B 1 50 ? 65.720 -14.596 20.652 1.00 47.20 50 ASP B N 1
ATOM 2334 C CA . ASP B 1 50 ? 66.341 -14.705 21.971 1.00 48.10 50 ASP B CA 1
ATOM 2335 C C . ASP B 1 50 ? 66.860 -13.339 22.424 1.00 48.89 50 ASP B C 1
ATOM 2336 O O . ASP B 1 50 ? 66.716 -12.964 23.592 1.00 49.36 50 ASP B O 1
ATOM 2341 N N . TYR B 1 51 ? 67.464 -12.602 21.495 1.00 47.88 51 TYR B N 1
ATOM 2342 C CA . TYR B 1 51 ? 68.003 -11.284 21.797 1.00 48.25 51 TYR B CA 1
ATOM 2343 C C . TYR B 1 51 ? 66.903 -10.304 22.238 1.00 48.86 51 TYR B C 1
ATOM 2344 O O . TYR B 1 51 ? 67.021 -9.675 23.288 1.00 48.97 51 TYR B O 1
ATOM 2353 N N . LEU B 1 52 ? 65.841 -10.174 21.442 1.00 47.67 52 LEU B N 1
ATOM 2354 C CA . LEU B 1 52 ? 64.743 -9.270 21.778 1.00 47.84 52 LEU B CA 1
ATOM 2355 C C . LEU B 1 52 ? 64.231 -9.574 23.181 1.00 48.60 52 LEU B C 1
ATOM 2356 O O . LEU B 1 52 ? 63.946 -8.668 23.967 1.00 48.40 52 LEU B O 1
ATOM 2361 N N . MET B 1 53 ? 64.111 -10.861 23.481 1.00 49.20 53 MET B N 1
ATOM 2362 C CA . MET B 1 53 ? 63.657 -11.319 24.784 1.00 50.99 53 MET B CA 1
ATOM 2363 C C . MET B 1 53 ? 64.600 -10.732 25.838 1.00 52.12 53 MET B C 1
ATOM 2364 O O . MET B 1 53 ? 64.196 -9.915 26.669 1.00 52.39 53 MET B O 1
ATOM 2369 N N . ARG B 1 54 ? 65.864 -11.149 25.775 1.00 53.33 54 ARG B N 1
ATOM 2370 C CA . ARG B 1 54 ? 66.914 -10.699 26.690 1.00 53.45 54 ARG B CA 1
ATOM 2371 C C . ARG B 1 54 ? 66.938 -9.202 26.940 1.00 53.92 54 ARG B C 1
ATOM 2372 O O . ARG B 1 54 ? 67.084 -8.758 28.076 1.00 53.99 54 ARG B O 1
ATOM 2380 N N . HIS B 1 55 ? 66.803 -8.414 25.884 1.00 53.61 55 HIS B N 1
ATOM 2381 C CA . HIS B 1 55 ? 66.886 -6.980 26.056 1.00 56.20 55 HIS B CA 1
ATOM 2382 C C . HIS B 1 55 ? 65.600 -6.200 26.275 1.00 57.39 55 HIS B C 1
ATOM 2383 O O . HIS B 1 55 ? 65.597 -4.962 26.225 1.00 57.54 55 HIS B O 1
ATOM 2390 N N . ARG B 1 56 ? 64.517 -6.921 26.539 1.00 56.87 56 ARG B N 1
ATOM 2391 C CA . ARG B 1 56 ? 63.216 -6.304 26.791 1.00 56.86 56 ARG B CA 1
ATOM 2392 C C . ARG B 1 56 ? 62.628 -5.517 25.617 1.00 55.32 56 ARG B C 1
ATOM 2393 O O . ARG B 1 56 ? 61.764 -4.673 25.821 1.00 57.28 56 ARG B O 1
ATOM 2401 N N . HIS B 1 57 ? 63.107 -5.752 24.400 1.00 53.75 57 HIS B N 1
ATOM 2402 C CA . HIS B 1 57 ? 62.532 -5.077 23.237 1.00 50.48 57 HIS B CA 1
ATOM 2403 C C . HIS B 1 57 ? 61.276 -5.933 23.043 1.00 49.34 57 HIS B C 1
ATOM 2404 O O . HIS B 1 57 ? 61.274 -6.881 22.251 1.00 46.56 57 HIS B O 1
ATOM 2411 N N . THR B 1 58 ? 60.218 -5.598 23.788 1.00 47.64 58 THR B N 1
ATOM 2412 C CA . THR B 1 58 ? 58.972 -6.364 23.775 1.00 45.25 58 THR B CA 1
ATOM 2413 C C . THR B 1 58 ? 57.915 -6.077 22.710 1.00 43.14 58 THR B C 1
ATOM 2414 O O . THR B 1 58 ? 57.030 -6.900 22.494 1.00 42.15 58 THR B O 1
ATOM 2418 N N . SER B 1 59 ? 57.995 -4.931 22.044 1.00 40.63 59 SER B N 1
ATOM 2419 C CA . SER B 1 59 ? 57.019 -4.604 21.011 1.00 39.78 59 SER B CA 1
ATOM 2420 C C . SER B 1 59 ? 56.760 -5.742 20.013 1.00 40.19 59 SER B C 1
ATOM 2421 O O . SER B 1 59 ? 55.609 -6.133 19.797 1.00 38.47 59 SER B O 1
ATOM 2424 N N . PRO B 1 60 ? 57.831 -6.293 19.397 1.00 39.20 60 PRO B N 1
ATOM 2425 C CA . PRO B 1 60 ? 57.688 -7.372 18.413 1.00 38.45 60 PRO B CA 1
ATOM 2426 C C . PRO B 1 60 ? 56.881 -8.547 18.936 1.00 37.89 60 PRO B C 1
ATOM 2427 O O . PRO B 1 60 ? 56.129 -9.184 18.202 1.00 36.06 60 PRO B O 1
ATOM 2431 N N . PHE B 1 61 ? 57.035 -8.835 20.213 1.00 36.80 61 PHE B N 1
ATOM 2432 C CA . PHE B 1 61 ? 56.281 -9.923 20.771 1.00 39.23 61 PHE B CA 1
ATOM 2433 C C . PHE B 1 61 ? 54.796 -9.551 20.845 1.00 40.91 61 PHE B C 1
ATOM 2434 O O . PHE B 1 61 ? 53.936 -10.434 20.916 1.00 43.94 61 PHE B O 1
ATOM 2442 N N . GLU B 1 62 ? 54.484 -8.256 20.808 1.00 40.45 62 GLU B N 1
ATOM 2443 C CA . GLU B 1 62 ? 53.081 -7.827 20.857 1.00 39.34 62 GLU B CA 1
ATOM 2444 C C . GLU B 1 62 ? 52.415 -7.976 19.490 1.00 37.75 62 GLU B C 1
ATOM 2445 O O . GLU B 1 62 ? 51.195 -7.870 19.368 1.00 35.32 62 GLU B O 1
ATOM 2451 N N . MET B 1 63 ? 53.222 -8.223 18.465 1.00 36.02 63 MET B N 1
ATOM 2452 C CA . MET B 1 63 ? 52.698 -8.384 17.118 1.00 35.86 63 MET B CA 1
ATOM 2453 C C . MET B 1 63 ? 52.134 -9.786 16.862 1.00 35.81 63 MET B C 1
ATOM 2454 O O . MET B 1 63 ? 51.720 -10.090 15.747 1.00 35.76 63 MET B O 1
ATOM 2459 N N . VAL B 1 64 ? 52.124 -10.630 17.892 1.00 34.83 64 VAL B N 1
ATOM 2460 C CA . VAL B 1 64 ? 51.594 -11.990 17.789 1.00 34.64 64 VAL B CA 1
ATOM 2461 C C . VAL B 1 64 ? 50.447 -12.118 18.784 1.00 35.32 64 VAL B C 1
ATOM 2462 O O . VAL B 1 64 ? 50.618 -11.820 19.970 1.00 34.93 64 VAL B O 1
ATOM 2466 N N . VAL B 1 65 ? 49.290 -12.578 18.309 1.00 35.60 65 VAL B N 1
ATOM 2467 C CA . VAL B 1 65 ? 48.106 -12.679 19.164 1.00 35.15 65 VAL B CA 1
ATOM 2468 C C . VAL B 1 65 ? 47.332 -14.005 19.152 1.00 36.21 65 VAL B C 1
ATOM 2469 O O . VAL B 1 65 ? 47.094 -14.594 18.103 1.00 36.30 65 VAL B O 1
ATOM 2473 N N . PHE B 1 66 ? 46.910 -14.434 20.337 1.00 37.02 66 PHE B N 1
ATOM 2474 C CA . PHE B 1 66 ? 46.138 -15.654 20.504 1.00 36.99 66 PHE B CA 1
ATOM 2475 C C . PHE B 1 66 ? 44.784 -15.306 21.087 1.00 36.44 66 PHE B C 1
ATOM 2476 O O . PHE B 1 66 ? 44.663 -14.364 21.859 1.00 36.92 66 PHE B O 1
ATOM 2484 N N . LYS B 1 67 ? 43.773 -16.078 20.712 1.00 35.30 67 LYS B N 1
ATOM 2485 C CA . LYS B 1 67 ? 42.414 -15.888 21.196 1.00 35.01 67 LYS B CA 1
ATOM 2486 C C . LYS B 1 67 ? 41.906 -17.284 21.607 1.00 36.37 67 LYS B C 1
ATOM 2487 O O . LYS B 1 67 ? 41.846 -18.196 20.790 1.00 37.13 67 LYS B O 1
ATOM 2493 N N . PHE B 1 68 ? 41.561 -17.456 22.876 1.00 37.89 68 PHE B N 1
ATOM 2494 C CA . PHE B 1 68 ? 41.084 -18.749 23.366 1.00 39.06 68 PHE B CA 1
ATOM 2495 C C . PHE B 1 68 ? 39.622 -18.686 23.781 1.00 40.42 68 PHE B C 1
ATOM 2496 O O . PHE B 1 68 ? 39.081 -17.614 24.054 1.00 38.59 68 PHE B O 1
ATOM 2504 N N . HIS B 1 69 ? 38.988 -19.853 23.823 1.00 41.69 69 HIS B N 1
ATOM 2505 C CA . HIS B 1 69 ? 37.613 -19.964 24.298 1.00 40.54 69 HIS B CA 1
ATOM 2506 C C . HIS B 1 69 ? 37.885 -20.755 25.554 1.00 39.76 69 HIS B C 1
ATOM 2507 O O . HIS B 1 69 ? 38.486 -21.822 25.482 1.00 39.96 69 HIS B O 1
ATOM 2514 N N . VAL B 1 70 ? 37.464 -20.224 26.696 1.00 39.39 70 VAL B N 1
ATOM 2515 C CA . VAL B 1 70 ? 37.716 -20.858 27.975 1.00 39.76 70 VAL B CA 1
ATOM 2516 C C . VAL B 1 70 ? 36.473 -21.111 28.782 1.00 43.49 70 VAL B C 1
ATOM 2517 O O . VAL B 1 70 ? 35.540 -20.303 28.790 1.00 43.87 70 VAL B O 1
ATOM 2521 N N . LYS B 1 71 ? 36.483 -22.247 29.475 1.00 45.29 71 LYS B N 1
ATOM 2522 C CA . LYS B 1 71 ? 35.401 -22.634 30.366 1.00 43.79 71 LYS B CA 1
ATOM 2523 C C . LYS B 1 71 ? 36.130 -22.873 31.683 1.00 42.21 71 LYS B C 1
ATOM 2524 O O . LYS B 1 71 ? 37.109 -23.619 31.737 1.00 41.22 71 LYS B O 1
ATOM 2530 N N . ALA B 1 72 ? 35.671 -22.209 32.734 1.00 41.09 72 ALA B N 1
ATOM 2531 C CA . ALA B 1 72 ? 36.292 -22.322 34.044 1.00 40.82 72 ALA B CA 1
ATOM 2532 C C . ALA B 1 72 ? 35.304 -21.890 35.104 1.00 40.89 72 ALA B C 1
ATOM 2533 O O . ALA B 1 72 ? 34.295 -21.237 34.805 1.00 41.94 72 ALA B O 1
ATOM 2535 N N . PRO B 1 73 ? 35.564 -22.275 36.361 1.00 40.81 73 PRO B N 1
ATOM 2536 C CA . PRO B 1 73 ? 34.656 -21.880 37.439 1.00 41.64 73 PRO B CA 1
ATOM 2537 C C . PRO B 1 73 ? 34.876 -20.391 37.756 1.00 42.81 73 PRO B C 1
ATOM 2538 O O . PRO B 1 73 ? 36.018 -19.917 37.785 1.00 43.09 73 PRO B O 1
ATOM 2542 N N . ILE B 1 74 ? 33.785 -19.662 37.977 1.00 42.50 74 ILE B N 1
ATOM 2543 C CA . ILE B 1 74 ? 33.855 -18.238 38.276 1.00 42.88 74 ILE B CA 1
ATOM 2544 C C . ILE B 1 74 ? 35.036 -17.811 39.143 1.00 45.22 74 ILE B C 1
ATOM 2545 O O . ILE B 1 74 ? 35.787 -16.912 38.755 1.00 46.16 74 ILE B O 1
ATOM 2550 N N . PHE B 1 75 ? 35.215 -18.448 40.300 1.00 45.86 75 PHE B N 1
ATOM 2551 C CA . PHE B 1 75 ? 36.307 -18.055 41.189 1.00 47.97 75 PHE B CA 1
ATOM 2552 C C . PHE B 1 75 ? 37.687 -18.124 40.533 1.00 47.12 75 PHE B C 1
ATOM 2553 O O . PHE B 1 75 ? 38.637 -17.494 40.995 1.00 47.51 75 PHE B O 1
ATOM 2561 N N . VAL B 1 76 ? 37.792 -18.880 39.449 1.00 47.11 76 VAL B N 1
ATOM 2562 C CA . VAL B 1 76 ? 39.051 -18.988 38.730 1.00 46.32 76 VAL B CA 1
ATOM 2563 C C . VAL B 1 76 ? 39.140 -17.851 37.724 1.00 45.17 76 VAL B C 1
ATOM 2564 O O . VAL B 1 76 ? 40.219 -17.331 37.454 1.00 44.65 76 VAL B O 1
ATOM 2568 N N . ALA B 1 77 ? 37.990 -17.462 37.187 1.00 44.96 77 ALA B N 1
ATOM 2569 C CA . ALA B 1 77 ? 37.913 -16.385 36.211 1.00 44.95 77 ALA B CA 1
ATOM 2570 C C . ALA B 1 77 ? 38.199 -15.027 36.854 1.00 45.41 77 ALA B C 1
ATOM 2571 O O . ALA B 1 77 ? 38.712 -14.126 36.198 1.00 44.11 77 ALA B O 1
ATOM 2573 N N . ARG B 1 78 ? 37.863 -14.882 38.132 1.00 45.87 78 ARG B N 1
ATOM 2574 C CA . ARG B 1 78 ? 38.105 -13.630 38.831 1.00 46.89 78 ARG B CA 1
ATOM 2575 C C . ARG B 1 78 ? 39.592 -13.376 38.947 1.00 47.55 78 ARG B C 1
ATOM 2576 O O . ARG B 1 78 ? 40.046 -12.233 38.906 1.00 47.31 78 ARG B O 1
ATOM 2584 N N . GLN B 1 79 ? 40.357 -14.448 39.098 1.00 48.02 79 GLN B N 1
ATOM 2585 C CA . GLN B 1 79 ? 41.795 -14.306 39.210 1.00 48.31 79 GLN B CA 1
ATOM 2586 C C . GLN B 1 79 ? 42.334 -14.035 37.820 1.00 47.55 79 GLN B C 1
ATOM 2587 O O . GLN B 1 79 ? 43.221 -13.208 37.630 1.00 48.66 79 GLN B O 1
ATOM 2593 N N . TRP B 1 80 ? 41.768 -14.727 36.845 1.00 46.12 80 TRP B N 1
ATOM 2594 C CA . TRP B 1 80 ? 42.180 -14.580 35.456 1.00 45.98 80 TRP B CA 1
ATOM 2595 C C . TRP B 1 80 ? 41.981 -13.138 34.987 1.00 45.40 80 TRP B C 1
ATOM 2596 O O . TRP B 1 80 ? 42.812 -12.584 34.269 1.00 44.89 80 TRP B O 1
ATOM 2607 N N . PHE B 1 81 ? 40.873 -12.536 35.402 1.00 44.64 81 PHE B N 1
ATOM 2608 C CA . PHE B 1 81 ? 40.554 -11.178 34.995 1.00 44.19 81 PHE B CA 1
ATOM 2609 C C . PHE B 1 81 ? 41.356 -10.053 35.674 1.00 44.25 81 PHE B C 1
ATOM 2610 O O . PHE B 1 81 ? 41.201 -8.894 35.311 1.00 43.30 81 PHE B O 1
ATOM 2618 N N . ARG B 1 82 ? 42.206 -10.376 36.647 1.00 43.96 82 ARG B N 1
ATOM 2619 C CA . ARG B 1 82 ? 43.023 -9.334 37.259 1.00 44.89 82 ARG B CA 1
ATOM 2620 C C . ARG B 1 82 ? 43.993 -8.859 36.175 1.00 45.10 82 ARG B C 1
ATOM 2621 O O . ARG B 1 82 ? 44.593 -7.789 36.291 1.00 47.26 82 ARG B O 1
ATOM 2629 N N . HIS B 1 83 ? 44.153 -9.671 35.129 1.00 43.10 83 HIS B N 1
ATOM 2630 C CA . HIS B 1 83 ? 45.027 -9.334 34.008 1.00 41.58 83 HIS B CA 1
ATOM 2631 C C . HIS B 1 83 ? 44.212 -8.448 33.082 1.00 40.63 83 HIS B C 1
ATOM 2632 O O . HIS B 1 83 ? 43.275 -8.892 32.429 1.00 39.90 83 HIS B O 1
ATOM 2639 N N . ARG B 1 84 ? 44.596 -7.181 33.046 1.00 40.91 84 ARG B N 1
ATOM 2640 C CA . ARG B 1 84 ? 43.895 -6.155 32.293 1.00 40.26 84 ARG B CA 1
ATOM 2641 C C . ARG B 1 84 ? 44.288 -5.948 30.845 1.00 40.37 84 ARG B C 1
ATOM 2642 O O . ARG B 1 84 ? 43.509 -5.390 30.075 1.00 39.65 84 ARG B O 1
ATOM 2650 N N . THR B 1 85 ? 45.486 -6.388 30.475 1.00 40.69 85 THR B N 1
ATOM 2651 C CA . THR B 1 85 ? 45.968 -6.241 29.107 1.00 40.76 85 THR B CA 1
ATOM 2652 C C . THR B 1 85 ? 45.368 -7.284 28.167 1.00 39.51 85 THR B C 1
ATOM 2653 O O . THR B 1 85 ? 46.058 -7.834 27.320 1.00 42.39 85 THR B O 1
ATOM 2657 N N . ALA B 1 86 ? 44.085 -7.562 28.307 1.00 38.91 86 ALA B N 1
ATOM 2658 C CA . ALA B 1 86 ? 43.448 -8.546 27.448 1.00 37.93 86 ALA B CA 1
ATOM 2659 C C . ALA B 1 86 ? 42.003 -8.172 27.172 1.00 37.89 86 ALA B C 1
ATOM 2660 O O . ALA B 1 86 ? 41.417 -7.362 27.881 1.00 39.74 86 ALA B O 1
ATOM 2662 N N . SER B 1 87 ? 41.433 -8.756 26.129 1.00 37.82 87 SER B N 1
ATOM 2663 C CA . SER B 1 87 ? 40.043 -8.508 25.786 1.00 36.59 87 SER B CA 1
ATOM 2664 C C . SER B 1 87 ? 39.259 -9.767 26.142 1.00 37.07 87 SER B C 1
ATOM 2665 O O . SER B 1 87 ? 39.702 -10.874 25.863 1.00 38.04 87 SER B O 1
ATOM 2668 N N . VAL B 1 88 ? 38.102 -9.610 26.769 1.00 36.87 88 VAL B N 1
ATOM 2669 C CA . VAL B 1 88 ? 37.304 -10.765 27.128 1.00 36.56 88 VAL B CA 1
ATOM 2670 C C . VAL B 1 88 ? 35.818 -10.513 26.952 1.00 37.99 88 VAL B C 1
ATOM 2671 O O . VAL B 1 88 ? 35.344 -9.384 27.059 1.00 36.76 88 VAL B O 1
ATOM 2675 N N . ASN B 1 89 ? 35.093 -11.580 26.646 1.00 40.33 89 ASN B N 1
ATOM 2676 C CA . ASN B 1 89 ? 33.652 -11.511 26.477 1.00 42.72 89 ASN B CA 1
ATOM 2677 C C . ASN B 1 89 ? 33.107 -12.771 27.098 1.00 43.56 89 ASN B C 1
ATOM 2678 O O . ASN B 1 89 ? 33.319 -13.866 26.592 1.00 44.39 89 ASN B O 1
ATOM 2683 N N . GLU B 1 90 ? 32.397 -12.608 28.200 1.00 46.06 90 GLU B N 1
ATOM 2684 C CA . GLU B 1 90 ? 31.857 -13.736 28.928 1.00 47.93 90 GLU B CA 1
ATOM 2685 C C . GLU B 1 90 ? 30.350 -13.863 28.802 1.00 48.66 90 GLU B C 1
ATOM 2686 O O . GLU B 1 90 ? 29.668 -12.937 28.383 1.00 47.91 90 GLU B O 1
ATOM 2692 N N . ILE B 1 91 ? 29.850 -15.043 29.147 1.00 51.20 91 ILE B N 1
ATOM 2693 C CA . ILE B 1 91 ? 28.423 -15.323 29.140 1.00 53.15 91 ILE B CA 1
ATOM 2694 C C . ILE B 1 91 ? 27.829 -14.471 30.266 1.00 54.04 91 ILE B C 1
ATOM 2695 O O . ILE B 1 91 ? 28.203 -14.630 31.428 1.00 54.02 91 ILE B O 1
ATOM 2700 N N . SER B 1 92 ? 26.912 -13.571 29.937 1.00 54.83 92 SER B N 1
ATOM 2701 C CA . SER B 1 92 ? 26.306 -12.731 30.965 1.00 55.30 92 SER B CA 1
ATOM 2702 C C . SER B 1 92 ? 25.243 -13.461 31.778 1.00 56.34 92 SER B C 1
ATOM 2703 O O . SER B 1 92 ? 24.284 -14.012 31.228 1.00 55.18 92 SER B O 1
ATOM 2706 N N . GLY B 1 93 ? 25.414 -13.460 33.094 1.00 57.50 93 GLY B N 1
ATOM 2707 C CA . GLY B 1 93 ? 24.432 -14.100 33.943 1.00 60.11 93 GLY B CA 1
ATOM 2708 C C . GLY B 1 93 ? 23.157 -13.279 33.884 1.00 62.20 93 GLY B C 1
ATOM 2709 O O . GLY B 1 93 ? 22.117 -13.683 34.407 1.00 62.58 93 GLY B O 1
ATOM 2710 N N . ARG B 1 94 ? 23.240 -12.113 33.244 1.00 63.60 94 ARG B N 1
ATOM 2711 C CA . ARG B 1 94 ? 22.088 -11.227 33.116 1.00 64.80 94 ARG B CA 1
ATOM 2712 C C . ARG B 1 94 ? 21.156 -11.670 31.988 1.00 66.73 94 ARG B C 1
ATOM 2713 O O . ARG B 1 94 ? 19.968 -11.929 32.206 1.00 66.47 94 ARG B O 1
ATOM 2721 N N . TYR B 1 95 ? 21.707 -11.760 30.784 1.00 69.24 95 TYR B N 1
ATOM 2722 C CA . TYR B 1 95 ? 20.937 -12.141 29.607 1.00 71.07 95 TYR B CA 1
ATOM 2723 C C . TYR B 1 95 ? 20.496 -13.601 29.561 1.00 70.82 95 TYR B C 1
ATOM 2724 O O . TYR B 1 95 ? 19.320 -13.880 29.342 1.00 70.47 95 TYR B O 1
ATOM 2733 N N . SER B 1 96 ? 21.427 -14.528 29.778 1.00 70.27 96 SER B N 1
ATOM 2734 C CA . SER B 1 96 ? 21.101 -15.952 29.695 1.00 70.16 96 SER B CA 1
ATOM 2735 C C . SER B 1 96 ? 20.945 -16.711 31.008 1.00 70.41 96 SER B C 1
ATOM 2736 O O . SER B 1 96 ? 21.187 -16.176 32.086 1.00 70.32 96 SER B O 1
ATOM 2739 N N . ILE B 1 97 ? 20.526 -17.971 30.890 1.00 71.32 97 ILE B N 1
ATOM 2740 C CA . ILE B 1 97 ? 20.350 -18.850 32.039 1.00 71.96 97 ILE B CA 1
ATOM 2741 C C . ILE B 1 97 ? 21.598 -19.722 32.166 1.00 72.50 97 ILE B C 1
ATOM 2742 O O . ILE B 1 97 ? 22.156 -20.189 31.170 1.00 72.18 97 ILE B O 1
ATOM 2747 N N . LEU B 1 98 ? 22.028 -19.948 33.400 1.00 73.38 98 LEU B N 1
ATOM 2748 C CA . LEU B 1 98 ? 23.237 -20.716 33.659 1.00 74.22 98 LEU B CA 1
ATOM 2749 C C . LEU B 1 98 ? 23.057 -22.224 33.867 1.00 74.22 98 LEU B C 1
ATOM 2750 O O . LEU B 1 98 ? 22.249 -22.669 34.685 1.00 73.83 98 LEU B O 1
ATOM 2755 N N . LYS B 1 99 ? 23.832 -22.998 33.112 1.00 74.01 99 LYS B N 1
ATOM 2756 C CA . LYS B 1 99 ? 23.801 -24.451 33.187 1.00 73.80 99 LYS B CA 1
ATOM 2757 C C . LYS B 1 99 ? 24.167 -24.890 34.595 1.00 74.16 99 LYS B C 1
ATOM 2758 O O . LYS B 1 99 ? 24.873 -24.180 35.307 1.00 73.67 99 LYS B O 1
ATOM 2764 N N . GLU B 1 100 ? 23.677 -26.058 34.996 1.00 75.58 100 GLU B N 1
ATOM 2765 C CA . GLU B 1 100 ? 23.987 -26.589 36.313 1.00 75.84 100 GLU B CA 1
ATOM 2766 C C . GLU B 1 100 ? 25.253 -27.424 36.244 1.00 76.06 100 GLU B C 1
ATOM 2767 O O . GLU B 1 100 ? 25.203 -28.645 36.078 1.00 76.45 100 GLU B O 1
ATOM 2773 N N . GLU B 1 101 ? 26.389 -26.753 36.356 1.00 75.17 101 GLU B N 1
ATOM 2774 C CA . GLU B 1 101 ? 27.678 -27.419 36.330 1.00 74.64 101 GLU B CA 1
ATOM 2775 C C . GLU B 1 101 ? 28.583 -26.631 37.262 1.00 73.22 101 GLU B C 1
ATOM 2776 O O . GLU B 1 101 ? 28.714 -25.412 37.133 1.00 72.86 101 GLU B O 1
ATOM 2782 N N . PHE B 1 102 ? 29.182 -27.325 38.222 1.00 71.58 102 PHE B N 1
ATOM 2783 C CA . PHE B 1 102 ? 30.060 -26.672 39.180 1.00 69.84 102 PHE B CA 1
ATOM 2784 C C . PHE B 1 102 ? 31.405 -27.358 39.228 1.00 68.50 102 PHE B C 1
ATOM 2785 O O . PHE B 1 102 ? 31.579 -28.452 38.696 1.00 69.11 102 PHE B O 1
ATOM 2793 N N . TYR B 1 103 ? 32.361 -26.702 39.868 1.00 67.04 103 TYR B N 1
ATOM 2794 C CA . TYR B 1 103 ? 33.681 -27.266 40.010 1.00 65.81 103 TYR B CA 1
ATOM 2795 C C . TYR B 1 103 ? 33.692 -28.185 41.218 1.00 67.36 103 TYR B C 1
ATOM 2796 O O . TYR B 1 103 ? 33.734 -27.728 42.365 1.00 65.71 103 TYR B O 1
ATOM 2805 N N . GLU B 1 104 ? 33.633 -29.483 40.946 1.00 68.77 104 GLU B N 1
ATOM 2806 C CA . GLU B 1 104 ? 33.663 -30.485 41.993 1.00 69.84 104 GLU B CA 1
ATOM 2807 C C . GLU B 1 104 ? 35.106 -30.963 42.035 1.00 70.24 104 GLU B C 1
ATOM 2808 O O . GLU B 1 104 ? 35.501 -31.843 41.272 1.00 70.72 104 GLU B O 1
ATOM 2814 N N . PRO B 1 105 ? 35.918 -30.372 42.925 1.00 70.71 105 PRO B N 1
ATOM 2815 C CA . PRO B 1 105 ? 37.333 -30.737 43.062 1.00 71.39 105 PRO B CA 1
ATOM 2816 C C . PRO B 1 105 ? 37.550 -32.237 43.169 1.00 71.88 105 PRO B C 1
ATOM 2817 O O . PRO B 1 105 ? 36.671 -32.964 43.631 1.00 71.92 105 PRO B O 1
ATOM 2821 N N . GLU B 1 106 ? 38.720 -32.698 42.739 1.00 72.10 106 GLU B N 1
ATOM 2822 C CA . GLU B 1 106 ? 39.029 -34.119 42.811 1.00 73.71 106 GLU B CA 1
ATOM 2823 C C . GLU B 1 106 ? 39.524 -34.453 44.219 1.00 73.72 106 GLU B C 1
ATOM 2824 O O . GLU B 1 106 ? 39.194 -35.501 44.775 1.00 72.87 106 GLU B O 1
ATOM 2830 N N . ALA B 1 107 ? 40.315 -33.543 44.785 1.00 74.09 107 ALA B N 1
ATOM 2831 C CA . ALA B 1 107 ? 40.854 -33.689 46.135 1.00 73.69 107 ALA B CA 1
ATOM 2832 C C . ALA B 1 107 ? 40.836 -32.309 46.801 1.00 73.72 107 ALA B C 1
ATOM 2833 O O . ALA B 1 107 ? 40.909 -31.288 46.115 1.00 72.97 107 ALA B O 1
ATOM 2835 N N . PHE B 1 108 ? 40.731 -32.276 48.126 1.00 73.33 108 PHE B N 1
ATOM 2836 C CA . PHE B 1 108 ? 40.694 -31.006 48.847 1.00 74.23 108 PHE B CA 1
ATOM 2837 C C . PHE B 1 108 ? 42.035 -30.540 49.407 1.00 73.86 108 PHE B C 1
ATOM 2838 O O . PHE B 1 108 ? 42.467 -30.969 50.478 1.00 73.78 108 PHE B O 1
ATOM 2846 N N . ARG B 1 109 ? 42.669 -29.634 48.671 1.00 72.79 109 ARG B N 1
ATOM 2847 C CA . ARG B 1 109 ? 43.960 -29.070 49.039 1.00 71.52 109 ARG B CA 1
ATOM 2848 C C . ARG B 1 109 ? 43.977 -28.558 50.480 1.00 70.75 109 ARG B C 1
ATOM 2849 O O . ARG B 1 109 ? 42.945 -28.497 51.148 1.00 68.99 109 ARG B O 1
ATOM 2857 N N . LEU B 1 131 ? 28.931 -32.783 50.744 1.00 79.05 131 LEU B N 1
ATOM 2858 C CA . LEU B 1 131 ? 28.685 -31.508 51.410 1.00 79.11 131 LEU B CA 1
ATOM 2859 C C . LEU B 1 131 ? 28.655 -30.385 50.376 1.00 79.18 131 LEU B C 1
ATOM 2860 O O . LEU B 1 131 ? 27.752 -29.546 50.384 1.00 78.56 131 LEU B O 1
ATOM 2865 N N . LEU B 1 132 ? 29.651 -30.372 49.493 1.00 78.67 132 LEU B N 1
ATOM 2866 C CA . LEU B 1 132 ? 29.726 -29.366 48.439 1.00 78.22 132 LEU B CA 1
ATOM 2867 C C . LEU B 1 132 ? 28.527 -29.605 47.522 1.00 77.99 132 LEU B C 1
ATOM 2868 O O . LEU B 1 132 ? 28.050 -28.689 46.848 1.00 76.87 132 LEU B O 1
ATOM 2873 N N . ARG B 1 133 ? 28.057 -30.852 47.499 1.00 77.61 133 ARG B N 1
ATOM 2874 C CA . ARG B 1 133 ? 26.906 -31.234 46.689 1.00 76.88 133 ARG B CA 1
ATOM 2875 C C . ARG B 1 133 ? 25.674 -30.590 47.301 1.00 76.81 133 ARG B C 1
ATOM 2876 O O . ARG B 1 133 ? 24.799 -30.075 46.601 1.00 76.37 133 ARG B O 1
ATOM 2884 N N . LYS B 1 134 ? 25.621 -30.625 48.626 1.00 76.64 134 LYS B N 1
ATOM 2885 C CA . LYS B 1 134 ? 24.497 -30.068 49.357 1.00 77.31 134 LYS B CA 1
ATOM 2886 C C . LYS B 1 134 ? 24.205 -28.639 48.907 1.00 76.80 134 LYS B C 1
ATOM 2887 O O . LYS B 1 134 ? 23.151 -28.365 48.329 1.00 77.09 134 LYS B O 1
ATOM 2893 N N . VAL B 1 135 ? 25.150 -27.739 49.165 1.00 75.40 135 VAL B N 1
ATOM 2894 C CA . VAL B 1 135 ? 25.001 -26.335 48.808 1.00 74.86 135 VAL B CA 1
ATOM 2895 C C . VAL B 1 135 ? 24.630 -26.111 47.337 1.00 74.59 135 VAL B C 1
ATOM 2896 O O . VAL B 1 135 ? 23.675 -25.387 47.041 1.00 73.50 135 VAL B O 1
ATOM 2900 N N . GLN B 1 136 ? 25.372 -26.733 46.423 1.00 74.17 136 GLN B N 1
ATOM 2901 C CA . GLN B 1 136 ? 25.103 -26.583 44.992 1.00 74.63 136 GLN B CA 1
ATOM 2902 C C . GLN B 1 136 ? 23.648 -26.867 44.679 1.00 74.86 136 GLN B C 1
ATOM 2903 O O . GLN B 1 136 ? 22.991 -26.108 43.965 1.00 74.39 136 GLN B O 1
ATOM 2909 N N . GLN B 1 137 ? 23.155 -27.981 45.210 1.00 75.55 137 GLN B N 1
ATOM 2910 C CA . GLN B 1 137 ? 21.774 -28.376 44.995 1.00 74.94 137 GLN B CA 1
ATOM 2911 C C . GLN B 1 137 ? 20.833 -27.337 45.593 1.00 74.11 137 GLN B C 1
ATOM 2912 O O . GLN B 1 137 ? 19.962 -26.816 44.900 1.00 73.15 137 GLN B O 1
ATOM 2918 N N . GLU B 1 138 ? 21.009 -27.020 46.870 1.00 74.66 138 GLU B N 1
ATOM 2919 C CA . GLU B 1 138 ? 20.155 -26.015 47.491 1.00 76.38 138 GLU B CA 1
ATOM 2920 C C . GLU B 1 138 ? 20.244 -24.733 46.667 1.00 75.56 138 GLU B C 1
ATOM 2921 O O . GLU B 1 138 ? 19.226 -24.186 46.237 1.00 75.06 138 GLU B O 1
ATOM 2927 N N . ALA B 1 139 ? 21.469 -24.268 46.435 1.00 73.76 139 ALA B N 1
ATOM 2928 C CA . ALA B 1 139 ? 21.691 -23.056 45.656 1.00 71.71 139 ALA B CA 1
ATOM 2929 C C . ALA B 1 139 ? 21.029 -23.134 44.277 1.00 70.37 139 ALA B C 1
ATOM 2930 O O . ALA B 1 139 ? 20.301 -22.223 43.881 1.00 69.81 139 ALA B O 1
ATOM 2932 N N . TYR B 1 140 ? 21.272 -24.215 43.541 1.00 69.23 140 TYR B N 1
ATOM 2933 C CA . TYR B 1 140 ? 20.670 -24.342 42.218 1.00 68.91 140 TYR B CA 1
ATOM 2934 C C . TYR B 1 140 ? 19.164 -24.512 42.361 1.00 68.18 140 TYR B C 1
ATOM 2935 O O . TYR B 1 140 ? 18.401 -24.175 41.455 1.00 67.79 140 TYR B O 1
ATOM 2944 N N . GLY B 1 141 ? 18.746 -25.036 43.510 1.00 67.36 141 GLY B N 1
ATOM 2945 C CA . GLY B 1 141 ? 17.333 -25.233 43.763 1.00 66.12 141 GLY B CA 1
ATOM 2946 C C . GLY B 1 141 ? 16.626 -23.903 43.906 1.00 65.79 141 GLY B C 1
ATOM 2947 O O . GLY B 1 141 ? 15.592 -23.662 43.278 1.00 65.50 141 GLY B O 1
ATOM 2948 N N . ALA B 1 142 ? 17.193 -23.034 44.735 1.00 65.79 142 ALA B N 1
ATOM 2949 C CA . ALA B 1 142 ? 16.626 -21.717 44.966 1.00 66.67 142 ALA B CA 1
ATOM 2950 C C . ALA B 1 142 ? 16.674 -20.935 43.665 1.00 67.67 142 ALA B C 1
ATOM 2951 O O . ALA B 1 142 ? 15.880 -20.019 43.448 1.00 67.62 142 ALA B O 1
ATOM 2953 N N . TYR B 1 143 ? 17.610 -21.309 42.798 1.00 68.39 143 TYR B N 1
ATOM 2954 C CA . TYR B 1 143 ? 17.763 -20.645 41.511 1.00 69.99 143 TYR B CA 1
ATOM 2955 C C . TYR B 1 143 ? 16.483 -20.815 40.700 1.00 70.68 143 TYR B C 1
ATOM 2956 O O . TYR B 1 143 ? 15.810 -19.831 40.363 1.00 69.56 143 TYR B O 1
ATOM 2965 N N . ARG B 1 144 ? 16.142 -22.068 40.402 1.00 71.65 144 ARG B N 1
ATOM 2966 C CA . ARG B 1 144 ? 14.939 -22.359 39.637 1.00 72.72 144 ARG B CA 1
ATOM 2967 C C . ARG B 1 144 ? 13.729 -21.806 40.376 1.00 72.24 144 ARG B C 1
ATOM 2968 O O . ARG B 1 144 ? 12.794 -21.289 39.761 1.00 72.57 144 ARG B O 1
ATOM 2976 N N . ALA B 1 145 ? 13.757 -21.904 41.700 1.00 70.80 145 ALA B N 1
ATOM 2977 C CA . ALA B 1 145 ? 12.667 -21.395 42.525 1.00 69.02 145 ALA B CA 1
ATOM 2978 C C . ALA B 1 145 ? 12.408 -19.925 42.201 1.00 67.53 145 ALA B C 1
ATOM 2979 O O . ALA B 1 145 ? 11.301 -19.548 41.809 1.00 66.43 145 ALA B O 1
ATOM 2981 N N . LEU B 1 146 ? 13.442 -19.103 42.371 1.00 66.55 146 LEU B N 1
ATOM 2982 C CA . LEU B 1 146 ? 13.359 -17.671 42.097 1.00 64.79 146 LEU B CA 1
ATOM 2983 C C . LEU B 1 146 ? 12.930 -17.457 40.652 1.00 64.40 146 LEU B C 1
ATOM 2984 O O . LEU B 1 146 ? 12.064 -16.628 40.369 1.00 63.46 146 LEU B O 1
ATOM 2989 N N . LEU B 1 147 ? 13.542 -18.207 39.740 1.00 63.56 147 LEU B N 1
ATOM 2990 C CA . LEU B 1 147 ? 13.199 -18.101 38.330 1.00 64.36 147 LEU B CA 1
ATOM 2991 C C . LEU B 1 147 ? 11.719 -18.436 38.141 1.00 65.38 147 LEU B C 1
ATOM 2992 O O . LEU B 1 147 ? 10.978 -17.674 37.516 1.00 64.94 147 LEU B O 1
ATOM 2997 N N . GLU B 1 148 ? 11.302 -19.574 38.695 1.00 66.11 148 GLU B N 1
ATOM 2998 C CA . GLU B 1 148 ? 9.916 -20.029 38.619 1.00 67.03 148 GLU B CA 1
ATOM 2999 C C . GLU B 1 148 ? 8.947 -18.942 39.089 1.00 66.17 148 GLU B C 1
ATOM 3000 O O . GLU B 1 148 ? 7.918 -18.693 38.458 1.00 64.31 148 GLU B O 1
ATOM 3006 N N . LYS B 1 149 ? 9.276 -18.303 40.207 1.00 66.11 149 LYS B N 1
ATOM 3007 C CA . LYS B 1 149 ? 8.434 -17.245 40.743 1.00 66.19 149 LYS B CA 1
ATOM 3008 C C . LYS B 1 149 ? 8.522 -16.009 39.857 1.00 66.25 149 LYS B C 1
ATOM 3009 O O . LYS B 1 149 ? 7.843 -15.015 40.100 1.00 66.36 149 LYS B O 1
ATOM 3015 N N . GLY B 1 150 ? 9.373 -16.074 38.836 1.00 66.63 150 GLY B N 1
ATOM 3016 C CA . GLY B 1 150 ? 9.520 -14.966 37.907 1.00 66.74 150 GLY B CA 1
ATOM 3017 C C . GLY B 1 150 ? 10.439 -13.814 38.285 1.00 67.85 150 GLY B C 1
ATOM 3018 O O . GLY B 1 150 ? 10.289 -12.711 37.757 1.00 68.29 150 GLY B O 1
ATOM 3019 N N . VAL B 1 151 ? 11.390 -14.046 39.185 1.00 67.63 151 VAL B N 1
ATOM 3020 C CA . VAL B 1 151 ? 12.309 -12.984 39.584 1.00 67.11 151 VAL B CA 1
ATOM 3021 C C . VAL B 1 151 ? 13.364 -12.783 38.500 1.00 67.07 151 VAL B C 1
ATOM 3022 O O . VAL B 1 151 ? 13.833 -13.752 37.900 1.00 67.94 151 VAL B O 1
ATOM 3026 N N . ALA B 1 152 ? 13.726 -11.526 38.250 1.00 65.98 152 ALA B N 1
ATOM 3027 C CA . ALA B 1 152 ? 14.726 -11.178 37.237 1.00 65.11 152 ALA B CA 1
ATOM 3028 C C . ALA B 1 152 ? 15.963 -12.078 37.283 1.00 64.39 152 ALA B C 1
ATOM 3029 O O . ALA B 1 152 ? 16.565 -12.268 38.339 1.00 63.37 152 ALA B O 1
ATOM 3031 N N . ARG B 1 153 ? 16.345 -12.620 36.130 1.00 63.74 153 ARG B N 1
ATOM 3032 C CA . ARG B 1 153 ? 17.502 -13.502 36.051 1.00 63.47 153 ARG B CA 1
ATOM 3033 C C . ARG B 1 153 ? 18.757 -12.903 36.683 1.00 62.93 153 ARG B C 1
ATOM 3034 O O . ARG B 1 153 ? 19.532 -13.612 37.331 1.00 63.07 153 ARG B O 1
ATOM 3042 N N . GLU B 1 154 ? 18.957 -11.602 36.500 1.00 61.58 154 GLU B N 1
ATOM 3043 C CA . GLU B 1 154 ? 20.129 -10.939 37.061 1.00 59.94 154 GLU B CA 1
ATOM 3044 C C . GLU B 1 154 ? 20.232 -11.026 38.588 1.00 58.68 154 GLU B C 1
ATOM 3045 O O . GLU B 1 154 ? 21.316 -10.877 39.141 1.00 59.49 154 GLU B O 1
ATOM 3051 N N . MET B 1 155 ? 19.115 -11.259 39.271 1.00 57.75 155 MET B N 1
ATOM 3052 C CA . MET B 1 155 ? 19.124 -11.384 40.731 1.00 55.21 155 MET B CA 1
ATOM 3053 C C . MET B 1 155 ? 19.039 -12.848 41.153 1.00 54.62 155 MET B C 1
ATOM 3054 O O . MET B 1 155 ? 19.356 -13.192 42.281 1.00 54.22 155 MET B O 1
ATOM 3059 N N . ALA B 1 156 ? 18.599 -13.709 40.247 1.00 53.77 156 ALA B N 1
ATOM 3060 C CA . ALA B 1 156 ? 18.472 -15.119 40.558 1.00 53.90 156 ALA B CA 1
ATOM 3061 C C . ALA B 1 156 ? 19.824 -15.813 40.718 1.00 54.77 156 ALA B C 1
ATOM 3062 O O . ALA B 1 156 ? 20.062 -16.495 41.720 1.00 54.77 156 ALA B O 1
ATOM 3064 N N . ARG B 1 157 ? 20.704 -15.648 39.731 1.00 54.25 157 ARG B N 1
ATOM 3065 C CA . ARG B 1 157 ? 22.030 -16.271 39.771 1.00 53.41 157 ARG B CA 1
ATOM 3066 C C . ARG B 1 157 ? 22.807 -15.811 40.993 1.00 52.26 157 ARG B C 1
ATOM 3067 O O . ARG B 1 157 ? 23.857 -16.349 41.335 1.00 52.05 157 ARG B O 1
ATOM 3075 N N . MET B 1 158 ? 22.266 -14.801 41.650 1.00 52.01 158 MET B N 1
ATOM 3076 C CA . MET B 1 158 ? 22.866 -14.238 42.841 1.00 53.07 158 MET B CA 1
ATOM 3077 C C . MET B 1 158 ? 23.199 -15.327 43.877 1.00 53.32 158 MET B C 1
ATOM 3078 O O . MET B 1 158 ? 24.270 -15.306 44.491 1.00 52.81 158 MET B O 1
ATOM 3083 N N . VAL B 1 159 ? 22.283 -16.282 44.048 1.00 52.87 159 VAL B N 1
ATOM 3084 C CA . VAL B 1 159 ? 22.442 -17.373 45.016 1.00 52.43 159 VAL B CA 1
ATOM 3085 C C . VAL B 1 159 ? 23.356 -18.512 44.584 1.00 51.82 159 VAL B C 1
ATOM 3086 O O . VAL B 1 159 ? 23.514 -19.484 45.317 1.00 50.17 159 VAL B O 1
ATOM 3090 N N . LEU B 1 160 ? 23.943 -18.404 43.396 1.00 52.14 160 LEU B N 1
ATOM 3091 C CA . LEU B 1 160 ? 24.826 -19.449 42.895 1.00 51.11 160 LEU B CA 1
ATOM 3092 C C . LEU B 1 160 ? 26.203 -19.352 43.538 1.00 51.19 160 LEU B C 1
ATOM 3093 O O . LEU B 1 160 ? 26.765 -18.262 43.690 1.00 50.77 160 LEU B O 1
ATOM 3098 N N . PRO B 1 161 ? 26.772 -20.500 43.922 1.00 49.94 161 PRO B N 1
ATOM 3099 C CA . PRO B 1 161 ? 28.090 -20.533 44.557 1.00 50.12 161 PRO B CA 1
ATOM 3100 C C . PRO B 1 161 ? 29.193 -20.073 43.625 1.00 50.37 161 PRO B C 1
ATOM 3101 O O . PRO B 1 161 ? 29.025 -20.061 42.406 1.00 50.55 161 PRO B O 1
ATOM 3105 N N . LEU B 1 162 ? 30.329 -19.721 44.217 1.00 50.61 162 LEU B N 1
ATOM 3106 C CA . LEU B 1 162 ? 31.491 -19.244 43.481 1.00 51.44 162 LEU B CA 1
ATOM 3107 C C . LEU B 1 162 ? 32.181 -20.334 42.644 1.00 51.25 162 LEU B C 1
ATOM 3108 O O . LEU B 1 162 ? 33.080 -20.041 41.851 1.00 51.93 162 LEU B O 1
ATOM 3113 N N . ASN B 1 163 ? 31.774 -21.587 42.818 1.00 49.58 163 ASN B N 1
ATOM 3114 C CA . ASN B 1 163 ? 32.383 -22.661 42.049 1.00 49.25 163 ASN B CA 1
ATOM 3115 C C . ASN B 1 163 ? 31.571 -22.978 40.785 1.00 49.21 163 ASN B C 1
ATOM 3116 O O . ASN B 1 163 ? 31.891 -23.904 40.037 1.00 46.69 163 ASN B O 1
ATOM 3121 N N . LEU B 1 164 ? 30.524 -22.193 40.545 1.00 48.91 164 LEU B N 1
ATOM 3122 C CA . LEU B 1 164 ? 29.698 -22.370 39.355 1.00 48.14 164 LEU B CA 1
ATOM 3123 C C . LEU B 1 164 ? 30.606 -22.193 38.142 1.00 48.14 164 LEU B C 1
ATOM 3124 O O . LEU B 1 164 ? 31.587 -21.457 38.203 1.00 49.08 164 LEU B O 1
ATOM 3129 N N . TYR B 1 165 ? 30.293 -22.864 37.043 1.00 47.09 165 TYR B N 1
ATOM 3130 C CA . TYR B 1 165 ? 31.127 -22.741 35.853 1.00 46.74 165 TYR B CA 1
ATOM 3131 C C . TYR B 1 165 ? 30.668 -21.592 34.968 1.00 46.58 165 TYR B C 1
ATOM 3132 O O . TYR B 1 165 ? 29.475 -21.285 34.884 1.00 46.69 165 TYR B O 1
ATOM 3141 N N . THR B 1 166 ? 31.616 -20.951 34.305 1.00 43.55 166 THR B N 1
ATOM 3142 C CA . THR B 1 166 ? 31.264 -19.858 33.431 1.00 43.10 166 THR B CA 1
ATOM 3143 C C . THR B 1 166 ? 32.090 -20.034 32.170 1.00 42.63 166 THR B C 1
ATOM 3144 O O . THR B 1 166 ? 32.999 -20.860 32.146 1.00 42.27 166 THR B O 1
ATOM 3148 N N . GLU B 1 167 ? 31.789 -19.259 31.135 1.00 41.02 167 GLU B N 1
ATOM 3149 C CA . GLU B 1 167 ? 32.489 -19.394 29.863 1.00 41.78 167 GLU B CA 1
ATOM 3150 C C . GLU B 1 167 ? 32.837 -18.034 29.264 1.00 40.06 167 GLU B C 1
ATOM 3151 O O . GLU B 1 167 ? 32.064 -17.086 29.381 1.00 40.16 167 GLU B O 1
ATOM 3157 N N . PHE B 1 168 ? 33.978 -17.942 28.589 1.00 37.71 168 PHE B N 1
ATOM 3158 C CA . PHE B 1 168 ? 34.385 -16.673 28.007 1.00 34.58 168 PHE B CA 1
ATOM 3159 C C . PHE B 1 168 ? 35.437 -16.803 26.936 1.00 35.20 168 PHE B C 1
ATOM 3160 O O . PHE B 1 168 ? 36.118 -17.816 26.858 1.00 36.87 168 PHE B O 1
ATOM 3168 N N . TYR B 1 169 ? 35.552 -15.766 26.109 1.00 35.52 169 TYR B N 1
ATOM 3169 C CA . TYR B 1 169 ? 36.570 -15.692 25.071 1.00 35.54 169 TYR B CA 1
ATOM 3170 C C . TYR B 1 169 ? 37.660 -14.791 25.671 1.00 36.93 169 TYR B C 1
ATOM 3171 O O . TYR B 1 169 ? 37.361 -13.850 26.403 1.00 35.26 169 TYR B O 1
ATOM 3180 N N . TRP B 1 170 ? 38.918 -15.102 25.368 1.00 38.61 170 TRP B N 1
ATOM 3181 C CA . TRP B 1 170 ? 40.060 -14.368 25.892 1.00 37.80 170 TRP B CA 1
ATOM 3182 C C . TRP B 1 170 ? 41.120 -14.147 24.828 1.00 36.93 170 TRP B C 1
ATOM 3183 O O . TRP B 1 170 ? 41.790 -15.087 24.403 1.00 36.53 170 TRP B O 1
ATOM 3194 N N . LYS B 1 171 ? 41.263 -12.896 24.406 1.00 35.97 171 LYS B N 1
ATOM 3195 C CA . LYS B 1 171 ? 42.238 -12.527 23.404 1.00 36.05 171 LYS B CA 1
ATOM 3196 C C . LYS B 1 171 ? 43.365 -11.778 24.092 1.00 37.35 171 LYS B C 1
ATOM 3197 O O . LYS B 1 171 ? 43.111 -10.928 24.939 1.00 39.08 171 LYS B O 1
ATOM 3203 N N . GLN B 1 172 ? 44.606 -12.091 23.736 1.00 36.65 172 GLN B N 1
ATOM 3204 C CA . GLN B 1 172 ? 45.753 -11.425 24.341 1.00 37.75 172 GLN B CA 1
ATOM 3205 C C . GLN B 1 172 ? 47.036 -11.600 23.511 1.00 37.52 172 GLN B C 1
ATOM 3206 O O . GLN B 1 172 ? 47.250 -12.647 22.896 1.00 39.06 172 GLN B O 1
ATOM 3212 N N . ASP B 1 173 ? 47.877 -10.570 23.475 1.00 34.89 173 ASP B N 1
ATOM 3213 C CA . ASP B 1 173 ? 49.117 -10.643 22.712 1.00 35.44 173 ASP B CA 1
ATOM 3214 C C . ASP B 1 173 ? 50.155 -11.520 23.431 1.00 34.06 173 ASP B C 1
ATOM 3215 O O . ASP B 1 173 ? 50.123 -11.658 24.658 1.00 33.72 173 ASP B O 1
ATOM 3220 N N . LEU B 1 174 ? 51.077 -12.094 22.662 1.00 31.40 174 LEU B N 1
ATOM 3221 C CA . LEU B 1 174 ? 52.111 -12.976 23.202 1.00 32.83 174 LEU B CA 1
ATOM 3222 C C . LEU B 1 174 ? 52.892 -12.405 24.391 1.00 32.62 174 LEU B C 1
ATOM 3223 O O . LEU B 1 174 ? 53.068 -13.076 25.409 1.00 34.90 174 LEU B O 1
ATOM 3228 N N . HIS B 1 175 ? 53.387 -11.181 24.252 1.00 32.27 175 HIS B N 1
ATOM 3229 C CA . HIS B 1 175 ? 54.136 -10.535 25.326 1.00 33.09 175 HIS B CA 1
ATOM 3230 C C . HIS B 1 175 ? 53.370 -10.518 26.655 1.00 33.94 175 HIS B C 1
ATOM 3231 O O . HIS B 1 175 ? 53.940 -10.801 27.703 1.00 34.55 175 HIS B O 1
ATOM 3238 N N . ASN B 1 176 ? 52.085 -10.181 26.621 1.00 33.07 176 ASN B N 1
ATOM 3239 C CA . ASN B 1 176 ? 51.308 -10.145 27.849 1.00 33.48 176 ASN B CA 1
ATOM 3240 C C . ASN B 1 176 ? 50.882 -11.535 28.277 1.00 33.81 176 ASN B C 1
ATOM 3241 O O . ASN B 1 176 ? 50.629 -11.775 29.449 1.00 32.11 176 ASN B O 1
ATOM 3246 N N . LEU B 1 177 ? 50.817 -12.452 27.319 1.00 35.88 177 LEU B N 1
ATOM 3247 C CA . LEU B 1 177 ? 50.453 -13.833 27.605 1.00 36.93 177 LEU B CA 1
ATOM 3248 C C . LEU B 1 177 ? 51.610 -14.451 28.384 1.00 38.54 177 LEU B C 1
ATOM 3249 O O . LEU B 1 177 ? 51.394 -15.228 29.328 1.00 38.00 177 LEU B O 1
ATOM 3254 N N . PHE B 1 178 ? 52.838 -14.113 27.989 1.00 36.96 178 PHE B N 1
ATOM 3255 C CA . PHE B 1 178 ? 54.001 -14.634 28.695 1.00 39.09 178 PHE B CA 1
ATOM 3256 C C . PHE B 1 178 ? 53.946 -14.152 30.139 1.00 40.23 178 PHE B C 1
ATOM 3257 O O . PHE B 1 178 ? 54.240 -14.908 31.074 1.00 41.87 178 PHE B O 1
ATOM 3265 N N . HIS B 1 179 ? 53.575 -12.886 30.315 1.00 41.59 179 HIS B N 1
ATOM 3266 C CA . HIS B 1 179 ? 53.477 -12.284 31.645 1.00 41.29 179 HIS B CA 1
ATOM 3267 C C . HIS B 1 179 ? 52.415 -13.055 32.422 1.00 39.02 179 HIS B C 1
ATOM 3268 O O . HIS B 1 179 ? 52.596 -13.365 33.593 1.00 39.12 179 HIS B O 1
ATOM 3275 N N . PHE B 1 180 ? 51.309 -13.371 31.755 1.00 37.64 180 PHE B N 1
ATOM 3276 C CA . PHE B 1 180 ? 50.234 -14.141 32.380 1.00 36.98 180 PHE B CA 1
ATOM 3277 C C . PHE B 1 180 ? 50.760 -15.516 32.794 1.00 36.33 180 PHE B C 1
ATOM 3278 O O . PHE B 1 180 ? 50.506 -15.973 33.900 1.00 36.75 180 PHE B O 1
ATOM 3286 N N . LEU B 1 181 ? 51.493 -16.167 31.891 1.00 36.32 181 LEU B N 1
ATOM 3287 C CA . LEU B 1 181 ? 52.057 -17.487 32.152 1.00 36.18 181 LEU B CA 1
ATOM 3288 C C . LEU B 1 181 ? 53.069 -17.468 33.302 1.00 38.52 181 LEU B C 1
ATOM 3289 O O . LEU B 1 181 ? 52.990 -18.291 34.220 1.00 39.05 181 LEU B O 1
ATOM 3294 N N . LYS B 1 182 ? 54.011 -16.531 33.263 1.00 39.66 182 LYS B N 1
ATOM 3295 C CA . LYS B 1 182 ? 54.998 -16.429 34.328 1.00 40.62 182 LYS B CA 1
ATOM 3296 C C . LYS B 1 182 ? 54.357 -16.340 35.707 1.00 41.58 182 LYS B C 1
ATOM 3297 O O . LYS B 1 182 ? 54.840 -16.947 36.658 1.00 43.39 182 LYS B O 1
ATOM 3303 N N . LEU B 1 183 ? 53.264 -15.590 35.817 1.00 43.18 183 LEU B N 1
ATOM 3304 C CA . LEU B 1 183 ? 52.578 -15.417 37.099 1.00 44.32 183 LEU B CA 1
ATOM 3305 C C . LEU B 1 183 ? 51.654 -16.551 37.509 1.00 44.68 183 LEU B C 1
ATOM 3306 O O . LEU B 1 183 ? 51.617 -16.935 38.672 1.00 45.05 183 LEU B O 1
ATOM 3311 N N . ARG B 1 184 ? 50.899 -17.082 36.557 1.00 45.36 184 ARG B N 1
ATOM 3312 C CA . ARG B 1 184 ? 49.947 -18.138 36.866 1.00 46.43 184 ARG B CA 1
ATOM 3313 C C . ARG B 1 184 ? 50.521 -19.550 36.853 1.00 47.14 184 ARG B C 1
ATOM 3314 O O . ARG B 1 184 ? 49.874 -20.496 37.296 1.00 46.79 184 ARG B O 1
ATOM 3322 N N . LEU B 1 185 ? 51.739 -19.690 36.348 1.00 47.32 185 LEU B N 1
ATOM 3323 C CA . LEU B 1 185 ? 52.390 -20.991 36.316 1.00 47.78 185 LEU B CA 1
ATOM 3324 C C . LEU B 1 185 ? 53.160 -21.180 37.632 1.00 48.65 185 LEU B C 1
ATOM 3325 O O . LEU B 1 185 ? 53.426 -22.301 38.052 1.00 49.76 185 LEU B O 1
ATOM 3330 N N . ALA B 1 186 ? 53.496 -20.068 38.283 1.00 48.28 186 ALA B N 1
ATOM 3331 C CA . ALA B 1 186 ? 54.234 -20.082 39.539 1.00 47.66 186 ALA B CA 1
ATOM 3332 C C . ALA B 1 186 ? 53.512 -20.843 40.650 1.00 49.63 186 ALA B C 1
ATOM 3333 O O . ALA B 1 186 ? 52.285 -20.827 40.731 1.00 51.78 186 ALA B O 1
ATOM 3335 N N . PRO B 1 187 ? 54.274 -21.506 41.538 1.00 50.72 187 PRO B N 1
ATOM 3336 C CA . PRO B 1 187 ? 53.726 -22.287 42.658 1.00 50.44 187 PRO B CA 1
ATOM 3337 C C . PRO B 1 187 ? 52.793 -21.540 43.614 1.00 50.98 187 PRO B C 1
ATOM 3338 O O . PRO B 1 187 ? 51.910 -22.148 44.229 1.00 50.31 187 PRO B O 1
ATOM 3342 N N . GLU B 1 188 ? 52.982 -20.228 43.733 1.00 51.56 188 GLU B N 1
ATOM 3343 C CA . GLU B 1 188 ? 52.146 -19.411 44.610 1.00 51.76 188 GLU B CA 1
ATOM 3344 C C . GLU B 1 188 ? 50.728 -19.332 44.050 1.00 51.32 188 GLU B C 1
ATOM 3345 O O . GLU B 1 188 ? 49.746 -19.313 44.795 1.00 51.74 188 GLU B O 1
ATOM 3351 N N . ALA B 1 189 ? 50.637 -19.276 42.726 1.00 50.39 189 ALA B N 1
ATOM 3352 C CA . ALA B 1 189 ? 49.359 -19.194 42.038 1.00 50.15 189 ALA B CA 1
ATOM 3353 C C . ALA B 1 189 ? 48.449 -20.303 42.539 1.00 50.08 189 ALA B C 1
ATOM 3354 O O . ALA B 1 189 ? 48.915 -21.412 42.783 1.00 49.36 189 ALA B O 1
ATOM 3356 N N . GLN B 1 190 ? 47.158 -20.012 42.702 1.00 50.54 190 GLN B N 1
ATOM 3357 C CA . GLN B 1 190 ? 46.241 -21.042 43.162 1.00 51.00 190 GLN B CA 1
ATOM 3358 C C . GLN B 1 190 ? 46.259 -22.154 42.126 1.00 51.55 190 GLN B C 1
ATOM 3359 O O . GLN B 1 190 ? 46.266 -21.904 40.916 1.00 49.56 190 GLN B O 1
ATOM 3365 N N . TRP B 1 191 ? 46.274 -23.385 42.626 1.00 52.82 191 TRP B N 1
ATOM 3366 C CA . TRP B 1 191 ? 46.333 -24.583 41.804 1.00 52.74 191 TRP B CA 1
ATOM 3367 C C . TRP B 1 191 ? 45.490 -24.575 40.529 1.00 51.94 191 TRP B C 1
ATOM 3368 O O . TRP B 1 191 ? 46.025 -24.734 39.433 1.00 51.64 191 TRP B O 1
ATOM 3379 N N . GLU B 1 192 ? 44.179 -24.402 40.672 1.00 50.68 192 GLU B N 1
ATOM 3380 C CA . GLU B 1 192 ? 43.276 -24.411 39.524 1.00 51.58 192 GLU B CA 1
ATOM 3381 C C . GLU B 1 192 ? 43.702 -23.489 38.383 1.00 50.89 192 GLU B C 1
ATOM 3382 O O . GLU B 1 192 ? 43.818 -23.921 37.235 1.00 49.32 192 GLU B O 1
ATOM 3388 N N . ILE B 1 193 ? 43.928 -22.219 38.702 1.00 50.50 193 ILE B N 1
ATOM 3389 C CA . ILE B 1 193 ? 44.346 -21.251 37.699 1.00 49.87 193 ILE B CA 1
ATOM 3390 C C . ILE B 1 193 ? 45.633 -21.765 37.047 1.00 48.54 193 ILE B C 1
ATOM 3391 O O . ILE B 1 193 ? 45.817 -21.650 35.842 1.00 48.52 193 ILE B O 1
ATOM 3396 N N . ARG B 1 194 ? 46.508 -22.357 37.853 1.00 49.41 194 ARG B N 1
ATOM 3397 C CA . ARG B 1 194 ? 47.780 -22.894 37.368 1.00 50.09 194 ARG B CA 1
ATOM 3398 C C . ARG B 1 194 ? 47.584 -23.996 36.310 1.00 49.72 194 ARG B C 1
ATOM 3399 O O . ARG B 1 194 ? 48.352 -24.086 35.349 1.00 50.53 194 ARG B O 1
ATOM 3407 N N . GLN B 1 195 ? 46.554 -24.822 36.479 1.00 48.57 195 GLN B N 1
ATOM 3408 C CA . GLN B 1 195 ? 46.274 -25.890 35.520 1.00 48.04 195 GLN B CA 1
ATOM 3409 C C . GLN B 1 195 ? 45.908 -25.251 34.196 1.00 47.13 195 GLN B C 1
ATOM 3410 O O . GLN B 1 195 ? 46.394 -25.653 33.137 1.00 46.50 195 GLN B O 1
ATOM 3416 N N . TYR B 1 196 ? 45.043 -24.245 34.274 1.00 46.69 196 TYR B N 1
ATOM 3417 C CA . TYR B 1 196 ? 44.614 -23.505 33.102 1.00 45.52 196 TYR B CA 1
ATOM 3418 C C . TYR B 1 196 ? 45.832 -22.872 32.422 1.00 45.07 196 TYR B C 1
ATOM 3419 O O . TYR B 1 196 ? 45.921 -22.827 31.194 1.00 44.76 196 TYR B O 1
ATOM 3428 N N . ALA B 1 197 ? 46.776 -22.395 33.222 1.00 44.81 197 ALA B N 1
ATOM 3429 C CA . ALA B 1 197 ? 47.986 -21.801 32.671 1.00 47.45 197 ALA B CA 1
ATOM 3430 C C . ALA B 1 197 ? 48.824 -22.895 31.990 1.00 49.51 197 ALA B C 1
ATOM 3431 O O . ALA B 1 197 ? 49.469 -22.652 30.961 1.00 48.53 197 ALA B O 1
ATOM 3433 N N . ARG B 1 198 ? 48.817 -24.097 32.573 1.00 50.77 198 ARG B N 1
ATOM 3434 C CA . ARG B 1 198 ? 49.561 -25.212 32.003 1.00 51.36 198 ARG B CA 1
ATOM 3435 C C . ARG B 1 198 ? 48.969 -25.522 30.638 1.00 50.17 198 ARG B C 1
ATOM 3436 O O . ARG B 1 198 ? 49.691 -25.714 29.651 1.00 49.85 198 ARG B O 1
ATOM 3444 N N . ALA B 1 199 ? 47.645 -25.565 30.582 1.00 48.55 199 ALA B N 1
ATOM 3445 C CA . ALA B 1 199 ? 46.966 -25.834 29.330 1.00 48.37 199 ALA B CA 1
ATOM 3446 C C . ALA B 1 199 ? 47.408 -24.808 28.298 1.00 49.56 199 ALA B C 1
ATOM 3447 O O . ALA B 1 199 ? 47.870 -25.158 27.211 1.00 52.19 199 ALA B O 1
ATOM 3449 N N . ILE B 1 200 ? 47.274 -23.534 28.644 1.00 48.77 200 ILE B N 1
ATOM 3450 C CA . ILE B 1 200 ? 47.658 -22.472 27.729 1.00 47.47 200 ILE B CA 1
ATOM 3451 C C . ILE B 1 200 ? 49.112 -22.592 27.328 1.00 46.71 200 ILE B C 1
ATOM 3452 O O . ILE B 1 200 ? 49.435 -22.546 26.141 1.00 45.59 200 ILE B O 1
ATOM 3457 N N . ALA B 1 201 ? 49.985 -22.751 28.319 1.00 46.53 201 ALA B N 1
ATOM 3458 C CA . ALA B 1 201 ? 51.418 -22.871 28.060 1.00 47.85 201 ALA B CA 1
ATOM 3459 C C . ALA B 1 201 ? 51.721 -23.931 27.006 1.00 48.15 201 ALA B C 1
ATOM 3460 O O . ALA B 1 201 ? 52.528 -23.699 26.099 1.00 47.61 201 ALA B O 1
ATOM 3462 N N . GLU B 1 202 ? 51.073 -25.088 27.123 1.00 48.13 202 GLU B N 1
ATOM 3463 C CA . GLU B 1 202 ? 51.288 -26.165 26.167 1.00 49.35 202 GLU B CA 1
ATOM 3464 C C . GLU B 1 202 ? 50.942 -25.715 24.758 1.00 48.17 202 GLU B C 1
ATOM 3465 O O . GLU B 1 202 ? 51.672 -25.999 23.802 1.00 47.65 202 GLU B O 1
ATOM 3471 N N . ILE B 1 203 ? 49.824 -25.008 24.633 1.00 47.35 203 ILE B N 1
ATOM 3472 C CA . ILE B 1 203 ? 49.387 -24.513 23.339 1.00 45.19 203 ILE B CA 1
ATOM 3473 C C . ILE B 1 203 ? 50.399 -23.513 22.779 1.00 45.17 203 ILE B C 1
ATOM 3474 O O . ILE B 1 203 ? 50.909 -23.683 21.671 1.00 45.68 203 ILE B O 1
ATOM 3479 N N . VAL B 1 204 ? 50.719 -22.483 23.548 1.00 44.24 204 VAL B N 1
ATOM 3480 C CA . VAL B 1 204 ? 51.652 -21.476 23.060 1.00 46.04 204 VAL B CA 1
ATOM 3481 C C . VAL B 1 204 ? 52.979 -22.076 22.575 1.00 48.10 204 VAL B C 1
ATOM 3482 O O . VAL B 1 204 ? 53.523 -21.658 21.543 1.00 45.82 204 VAL B O 1
ATOM 3486 N N . LYS B 1 205 ? 53.484 -23.062 23.312 1.00 50.84 205 LYS B N 1
ATOM 3487 C CA . LYS B 1 205 ? 54.742 -23.712 22.960 1.00 52.99 205 LYS B CA 1
ATOM 3488 C C . LYS B 1 205 ? 54.739 -24.302 21.544 1.00 54.32 205 LYS B C 1
ATOM 3489 O O . LYS B 1 205 ? 55.689 -24.111 20.777 1.00 53.60 205 LYS B O 1
ATOM 3495 N N . GLU B 1 206 ? 53.673 -25.011 21.192 1.00 54.01 206 GLU B N 1
ATOM 3496 C CA . GLU B 1 206 ? 53.596 -25.609 19.869 1.00 55.79 206 GLU B CA 1
ATOM 3497 C C . GLU B 1 206 ? 53.469 -24.580 18.742 1.00 55.11 206 GLU B C 1
ATOM 3498 O O . GLU B 1 206 ? 54.038 -24.765 17.667 1.00 55.46 206 GLU B O 1
ATOM 3504 N N . ARG B 1 207 ? 52.744 -23.491 18.992 1.00 54.02 207 ARG B N 1
ATOM 3505 C CA . ARG B 1 207 ? 52.521 -22.464 17.971 1.00 51.33 207 ARG B CA 1
ATOM 3506 C C . ARG B 1 207 ? 53.664 -21.464 17.761 1.00 49.14 207 ARG B C 1
ATOM 3507 O O . ARG B 1 207 ? 53.889 -21.008 16.644 1.00 48.33 207 ARG B O 1
ATOM 3515 N N . VAL B 1 208 ? 54.377 -21.110 18.824 1.00 48.00 208 VAL B N 1
ATOM 3516 C CA . VAL B 1 208 ? 55.515 -20.196 18.698 1.00 47.03 208 VAL B CA 1
ATOM 3517 C C . VAL B 1 208 ? 56.717 -20.812 19.417 1.00 46.68 208 VAL B C 1
ATOM 3518 O O . VAL B 1 208 ? 57.129 -20.353 20.479 1.00 45.15 208 VAL B O 1
ATOM 3522 N N . PRO B 1 209 ? 57.294 -21.876 18.826 1.00 48.51 209 PRO B N 1
ATOM 3523 C CA . PRO B 1 209 ? 58.448 -22.622 19.350 1.00 46.83 209 PRO B CA 1
ATOM 3524 C C . PRO B 1 209 ? 59.667 -21.772 19.684 1.00 44.94 209 PRO B C 1
ATOM 3525 O O . PRO B 1 209 ? 60.157 -21.819 20.807 1.00 44.11 209 PRO B O 1
ATOM 3529 N N . LEU B 1 210 ? 60.161 -21.002 18.718 1.00 43.53 210 LEU B N 1
ATOM 3530 C CA . LEU B 1 210 ? 61.327 -20.158 18.966 1.00 44.69 210 LEU B CA 1
ATOM 3531 C C . LEU B 1 210 ? 61.102 -19.159 20.107 1.00 45.46 210 LEU B C 1
ATOM 3532 O O . LEU B 1 210 ? 62.021 -18.847 20.861 1.00 46.37 210 LEU B O 1
ATOM 3537 N N . ALA B 1 211 ? 59.884 -18.647 20.228 1.00 44.48 211 ALA B N 1
ATOM 3538 C CA . ALA B 1 211 ? 59.601 -17.699 21.285 1.00 43.66 211 ALA B CA 1
ATOM 3539 C C . ALA B 1 211 ? 59.437 -18.438 22.603 1.00 43.04 211 ALA B C 1
ATOM 3540 O O . ALA B 1 211 ? 59.957 -18.005 23.627 1.00 44.06 211 ALA B O 1
ATOM 3542 N N . TRP B 1 212 ? 58.734 -19.563 22.590 1.00 42.10 212 TRP B N 1
ATOM 3543 C CA . TRP B 1 212 ? 58.555 -20.290 23.833 1.00 42.21 212 TRP B CA 1
ATOM 3544 C C . TRP B 1 212 ? 59.892 -20.664 24.446 1.00 43.00 212 TRP B C 1
ATOM 3545 O O . TRP B 1 212 ? 60.090 -20.527 25.656 1.00 43.28 212 TRP B O 1
ATOM 3556 N N . ALA B 1 213 ? 60.812 -21.140 23.615 1.00 43.68 213 ALA B N 1
ATOM 3557 C CA . ALA B 1 213 ? 62.132 -21.527 24.104 1.00 43.98 213 ALA B CA 1
ATOM 3558 C C . ALA B 1 213 ? 62.789 -20.339 24.807 1.00 44.00 213 ALA B C 1
ATOM 3559 O O . ALA B 1 213 ? 63.223 -20.454 25.959 1.00 43.29 213 ALA B O 1
ATOM 3561 N N . ALA B 1 214 ? 62.847 -19.201 24.116 1.00 42.43 214 ALA B N 1
ATOM 3562 C CA . ALA B 1 214 ? 63.450 -17.999 24.683 1.00 42.45 214 ALA B CA 1
ATOM 3563 C C . ALA B 1 214 ? 62.775 -17.642 26.003 1.00 43.28 214 ALA B C 1
ATOM 3564 O O . ALA B 1 214 ? 63.421 -17.200 26.946 1.00 46.45 214 ALA B O 1
ATOM 3566 N N . PHE B 1 215 ? 61.470 -17.845 26.077 1.00 42.82 215 PHE B N 1
ATOM 3567 C CA . PHE B 1 215 ? 60.742 -17.540 27.299 1.00 42.45 215 PHE B CA 1
ATOM 3568 C C . PHE B 1 215 ? 61.076 -18.560 28.384 1.00 44.07 215 PHE B C 1
ATOM 3569 O O . PHE B 1 215 ? 61.134 -18.235 29.575 1.00 43.44 215 PHE B O 1
ATOM 3577 N N . GLU B 1 216 ? 61.305 -19.799 27.962 1.00 47.19 216 GLU B N 1
ATOM 3578 C CA . GLU B 1 216 ? 61.623 -20.885 28.887 1.00 48.51 216 GLU B CA 1
ATOM 3579 C C . GLU B 1 216 ? 63.005 -20.752 29.513 1.00 48.25 216 GLU B C 1
ATOM 3580 O O . GLU B 1 216 ? 63.190 -21.056 30.684 1.00 49.65 216 GLU B O 1
ATOM 3586 N N . GLU B 1 217 ? 63.966 -20.284 28.726 1.00 48.27 217 GLU B N 1
ATOM 3587 C CA . GLU B 1 217 ? 65.343 -20.128 29.177 1.00 49.08 217 GLU B CA 1
ATOM 3588 C C . GLU B 1 217 ? 65.600 -18.846 29.944 1.00 50.01 217 GLU B C 1
ATOM 3589 O O . GLU B 1 217 ? 66.314 -18.851 30.950 1.00 49.23 217 GLU B O 1
ATOM 3595 N N . HIS B 1 218 ? 65.012 -17.752 29.470 1.00 50.76 218 HIS B N 1
ATOM 3596 C CA . HIS B 1 218 ? 65.223 -16.454 30.088 1.00 51.02 218 HIS B CA 1
ATOM 3597 C C . HIS B 1 218 ? 64.296 -16.024 31.210 1.00 51.57 218 HIS B C 1
ATOM 3598 O O . HIS B 1 218 ? 64.753 -15.358 32.134 1.00 52.38 218 HIS B O 1
ATOM 3605 N N . LEU B 1 219 ? 63.016 -16.387 31.154 1.00 51.71 219 LEU B N 1
ATOM 3606 C CA . LEU B 1 219 ? 62.089 -15.964 32.205 1.00 51.99 219 LEU B CA 1
ATOM 3607 C C . LEU B 1 219 ? 61.456 -17.062 33.039 1.00 52.73 219 LEU B C 1
ATOM 3608 O O . LEU B 1 219 ? 61.707 -17.163 34.243 1.00 53.79 219 LEU B O 1
ATOM 3613 N N . LEU B 1 220 ? 60.615 -17.878 32.415 1.00 52.17 220 LEU B N 1
ATOM 3614 C CA . LEU B 1 220 ? 59.947 -18.925 33.163 1.00 51.52 220 LEU B CA 1
ATOM 3615 C C . LEU B 1 220 ? 60.915 -19.610 34.115 1.00 52.58 220 LEU B C 1
ATOM 3616 O O . LEU B 1 220 ? 60.888 -19.370 35.321 1.00 50.55 220 LEU B O 1
ATOM 3621 N N . GLU B 1 221 ? 61.796 -20.430 33.553 1.00 54.70 221 GLU B N 1
ATOM 3622 C CA . GLU B 1 221 ? 62.764 -21.182 34.335 1.00 55.97 221 GLU B CA 1
ATOM 3623 C C . GLU B 1 221 ? 63.937 -20.378 34.890 1.00 56.03 221 GLU B C 1
ATOM 3624 O O . GLU B 1 221 ? 64.851 -20.949 35.488 1.00 57.51 221 GLU B O 1
ATOM 3630 N N . GLY B 1 222 ? 63.914 -19.061 34.704 1.00 55.67 222 GLY B N 1
ATOM 3631 C CA . GLY B 1 222 ? 64.990 -18.222 35.215 1.00 53.65 222 GLY B CA 1
ATOM 3632 C C . GLY B 1 222 ? 64.657 -17.619 36.571 1.00 53.17 222 GLY B C 1
ATOM 3633 O O . GLY B 1 222 ? 63.745 -18.086 37.258 1.00 53.34 222 GLY B O 1
ATOM 3634 N N . ALA B 1 223 ? 65.394 -16.585 36.970 1.00 52.21 223 ALA B N 1
ATOM 3635 C CA . ALA B 1 223 ? 65.144 -15.927 38.253 1.00 50.49 223 ALA B CA 1
ATOM 3636 C C . ALA B 1 223 ? 65.793 -14.548 38.349 1.00 50.02 223 ALA B C 1
ATOM 3637 O O . ALA B 1 223 ? 66.754 -14.245 37.645 1.00 48.33 223 ALA B O 1
ATOM 3639 N N . PHE B 1 224 ? 65.254 -13.713 39.230 1.00 50.27 224 PHE B N 1
ATOM 3640 C CA . PHE B 1 224 ? 65.775 -12.366 39.419 1.00 50.37 224 PHE B CA 1
ATOM 3641 C C . PHE B 1 224 ? 66.557 -12.319 40.736 1.00 50.51 224 PHE B C 1
ATOM 3642 O O . PHE B 1 224 ? 66.061 -12.773 41.776 1.00 49.82 224 PHE B O 1
ATOM 3650 N N . LEU B 1 225 ? 67.778 -11.788 40.686 1.00 49.55 225 LEU B N 1
ATOM 3651 C CA . LEU B 1 225 ? 68.621 -11.689 41.878 1.00 50.46 225 LEU B CA 1
ATOM 3652 C C . LEU B 1 225 ? 68.731 -10.258 42.357 1.00 50.15 225 LEU B C 1
ATOM 3653 O O . LEU B 1 225 ? 68.881 -9.328 41.557 1.00 51.01 225 LEU B O 1
ATOM 3658 N N . SER B 1 226 ? 68.670 -10.089 43.672 1.00 49.33 226 SER B N 1
ATOM 3659 C CA . SER B 1 226 ? 68.768 -8.772 44.282 1.00 48.85 226 SER B CA 1
ATOM 3660 C C . SER B 1 226 ? 70.217 -8.318 44.279 1.00 48.60 226 SER B C 1
ATOM 3661 O O . SER B 1 226 ? 71.106 -9.059 43.882 1.00 48.72 226 SER B O 1
ATOM 3664 N N . ARG B 1 227 ? 70.448 -7.097 44.736 1.00 49.03 227 ARG B N 1
ATOM 3665 C CA . ARG B 1 227 ? 71.789 -6.542 44.776 1.00 49.60 227 ARG B CA 1
ATOM 3666 C C . ARG B 1 227 ? 72.700 -7.239 45.790 1.00 50.95 227 ARG B C 1
ATOM 3667 O O . ARG B 1 227 ? 73.877 -7.476 45.507 1.00 51.06 227 ARG B O 1
ATOM 3675 N N . THR B 1 228 ? 72.175 -7.575 46.964 1.00 51.17 228 THR B N 1
ATOM 3676 C CA . THR B 1 228 ? 73.021 -8.235 47.952 1.00 53.17 228 THR B CA 1
ATOM 3677 C C . THR B 1 228 ? 73.318 -9.679 47.532 1.00 52.80 228 THR B C 1
ATOM 3678 O O . THR B 1 228 ? 74.320 -10.255 47.942 1.00 52.15 228 THR B O 1
ATOM 3682 N N . GLU B 1 229 ? 72.452 -10.249 46.700 1.00 53.37 229 GLU B N 1
ATOM 3683 C CA . GLU B 1 229 ? 72.647 -11.604 46.194 1.00 53.55 229 GLU B CA 1
ATOM 3684 C C . GLU B 1 229 ? 73.791 -11.569 45.181 1.00 55.03 229 GLU B C 1
ATOM 3685 O O . GLU B 1 229 ? 74.552 -12.527 45.049 1.00 55.44 229 GLU B O 1
ATOM 3691 N N . LEU B 1 230 ? 73.905 -10.453 44.466 1.00 55.74 230 LEU B N 1
ATOM 3692 C CA . LEU B 1 230 ? 74.960 -10.290 43.476 1.00 55.91 230 LEU B CA 1
ATOM 3693 C C . LEU B 1 230 ? 76.268 -9.899 44.149 1.00 56.44 230 LEU B C 1
ATOM 3694 O O . LEU B 1 230 ? 77.337 -10.231 43.652 1.00 57.27 230 LEU B O 1
ATOM 3699 N N . ARG B 1 231 ? 76.194 -9.180 45.267 1.00 57.32 231 ARG B N 1
ATOM 3700 C CA . ARG B 1 231 ? 77.419 -8.798 45.955 1.00 57.86 231 ARG B CA 1
ATOM 3701 C C . ARG B 1 231 ? 77.985 -10.084 46.543 1.00 57.26 231 ARG B C 1
ATOM 3702 O O . ARG B 1 231 ? 79.199 -10.264 46.635 1.00 56.95 231 ARG B O 1
ATOM 3710 N N . ALA B 1 232 ? 77.087 -10.984 46.926 1.00 56.42 232 ALA B N 1
ATOM 3711 C CA . ALA B 1 232 ? 77.477 -12.266 47.483 1.00 55.93 232 ALA B CA 1
ATOM 3712 C C . ALA B 1 232 ? 78.231 -13.039 46.401 1.00 57.12 232 ALA B C 1
ATOM 3713 O O . ALA B 1 232 ? 79.331 -13.551 46.620 1.00 57.37 232 ALA B O 1
ATOM 3715 N N . LEU B 1 233 ? 77.628 -13.117 45.224 1.00 57.11 233 LEU B N 1
ATOM 3716 C CA . LEU B 1 233 ? 78.251 -13.812 44.117 1.00 55.93 233 LEU B CA 1
ATOM 3717 C C . LEU B 1 233 ? 79.611 -13.191 43.871 1.00 56.41 233 LEU B C 1
ATOM 3718 O O . LEU B 1 233 ? 80.615 -13.890 43.763 1.00 56.90 233 LEU B O 1
ATOM 3723 N N . ARG B 1 234 ? 79.637 -11.867 43.798 1.00 56.24 234 ARG B N 1
ATOM 3724 C CA . ARG B 1 234 ? 80.872 -11.150 43.547 1.00 56.74 234 ARG B CA 1
ATOM 3725 C C . ARG B 1 234 ? 81.912 -11.522 44.611 1.00 58.16 234 ARG B C 1
ATOM 3726 O O . ARG B 1 234 ? 83.116 -11.526 44.348 1.00 59.78 234 ARG B O 1
ATOM 3734 N N . GLY B 1 235 ? 81.436 -11.861 45.804 1.00 57.79 235 GLY B N 1
ATOM 3735 C CA . GLY B 1 235 ? 82.338 -12.216 46.882 1.00 57.45 235 GLY B CA 1
ATOM 3736 C C . GLY B 1 235 ? 82.811 -13.658 46.884 1.00 58.37 235 GLY B C 1
ATOM 3737 O O . GLY B 1 235 ? 83.880 -13.955 47.416 1.00 58.54 235 GLY B O 1
ATOM 3738 N N . LEU B 1 236 ? 82.023 -14.559 46.304 1.00 58.18 236 LEU B N 1
ATOM 3739 C CA . LEU B 1 236 ? 82.396 -15.969 46.259 1.00 57.73 236 LEU B CA 1
ATOM 3740 C C . LEU B 1 236 ? 83.167 -16.301 44.973 1.00 58.37 236 LEU B C 1
ATOM 3741 O O . LEU B 1 236 ? 84.323 -16.708 45.022 1.00 60.02 236 LEU B O 1
ATOM 3746 N N . LEU B 1 237 ? 82.530 -16.115 43.824 1.00 57.73 237 LEU B N 1
ATOM 3747 C CA . LEU B 1 237 ? 83.153 -16.414 42.539 1.00 56.03 237 LEU B CA 1
ATOM 3748 C C . LEU B 1 237 ? 84.085 -15.302 42.063 1.00 55.84 237 LEU B C 1
ATOM 3749 O O . LEU B 1 237 ? 84.259 -14.285 42.736 1.00 55.86 237 LEU B O 1
ATOM 3754 N N . THR B 1 238 ? 84.681 -15.518 40.894 1.00 56.11 238 THR B N 1
ATOM 3755 C CA . THR B 1 238 ? 85.588 -14.557 40.263 1.00 56.98 238 THR B CA 1
ATOM 3756 C C . THR B 1 238 ? 85.167 -14.480 38.793 1.00 56.93 238 THR B C 1
ATOM 3757 O O . THR B 1 238 ? 84.471 -15.366 38.294 1.00 56.61 238 THR B O 1
ATOM 3761 N N . PRO B 1 239 ? 85.584 -13.427 38.074 1.00 56.94 239 PRO B N 1
ATOM 3762 C CA . PRO B 1 239 ? 85.169 -13.382 36.671 1.00 57.99 239 PRO B CA 1
ATOM 3763 C C . PRO B 1 239 ? 85.577 -14.677 35.969 1.00 60.21 239 PRO B C 1
ATOM 3764 O O . PRO B 1 239 ? 84.726 -15.439 35.504 1.00 61.30 239 PRO B O 1
ATOM 3768 N N . GLU B 1 240 ? 86.886 -14.923 35.922 1.00 62.34 240 GLU B N 1
ATOM 3769 C CA . GLU B 1 240 ? 87.452 -16.109 35.284 1.00 62.71 240 GLU B CA 1
ATOM 3770 C C . GLU B 1 240 ? 86.653 -17.372 35.600 1.00 61.51 240 GLU B C 1
ATOM 3771 O O . GLU B 1 240 ? 86.230 -18.090 34.694 1.00 60.89 240 GLU B O 1
ATOM 3777 N N . VAL B 1 241 ? 86.445 -17.637 36.885 1.00 60.35 241 VAL B N 1
ATOM 3778 C CA . VAL B 1 241 ? 85.700 -18.817 37.310 1.00 59.84 241 VAL B CA 1
ATOM 3779 C C . VAL B 1 241 ? 84.312 -18.873 36.693 1.00 59.90 241 VAL B C 1
ATOM 3780 O O . VAL B 1 241 ? 83.924 -19.878 36.107 1.00 59.73 241 VAL B O 1
ATOM 3784 N N . TYR B 1 242 ? 83.565 -17.785 36.838 1.00 60.36 242 TYR B N 1
ATOM 3785 C CA . TYR B 1 242 ? 82.201 -17.709 36.327 1.00 60.83 242 TYR B CA 1
ATOM 3786 C C . TYR B 1 242 ? 82.139 -17.891 34.813 1.00 60.53 242 TYR B C 1
ATOM 3787 O O . TYR B 1 242 ? 81.298 -18.639 34.306 1.00 59.75 242 TYR B O 1
ATOM 3796 N N . GLU B 1 243 ? 83.032 -17.225 34.089 1.00 61.20 243 GLU B N 1
ATOM 3797 C CA . GLU B 1 243 ? 83.049 -17.350 32.635 1.00 63.52 243 GLU B CA 1
ATOM 3798 C C . GLU B 1 243 ? 83.166 -18.813 32.198 1.00 64.50 243 GLU B C 1
ATOM 3799 O O . GLU B 1 243 ? 82.389 -19.283 31.364 1.00 65.62 243 GLU B O 1
ATOM 3805 N N . LYS B 1 244 ? 84.124 -19.534 32.777 1.00 64.32 244 LYS B N 1
ATOM 3806 C CA . LYS B 1 244 ? 84.340 -20.934 32.431 1.00 64.75 244 LYS B CA 1
ATOM 3807 C C . LYS B 1 244 ? 83.147 -21.852 32.706 1.00 63.38 244 LYS B C 1
ATOM 3808 O O . LYS B 1 244 ? 82.851 -22.744 31.910 1.00 62.38 244 LYS B O 1
ATOM 3814 N N . ALA B 1 245 ? 82.464 -21.644 33.826 1.00 61.86 245 ALA B N 1
ATOM 3815 C CA . ALA B 1 245 ? 81.317 -22.480 34.160 1.00 62.73 245 ALA B CA 1
ATOM 3816 C C . ALA B 1 245 ? 80.116 -22.146 33.270 1.00 63.17 245 ALA B C 1
ATOM 3817 O O . ALA B 1 245 ? 79.253 -22.992 33.011 1.00 63.22 245 ALA B O 1
ATOM 3819 N N . LEU B 1 246 ? 80.069 -20.905 32.806 1.00 62.35 246 LEU B N 1
ATOM 3820 C CA . LEU B 1 246 ? 78.988 -20.447 31.949 1.00 61.33 246 LEU B CA 1
ATOM 3821 C C . LEU B 1 246 ? 79.133 -21.070 30.555 1.00 61.85 246 LEU B C 1
ATOM 3822 O O . LEU B 1 246 ? 78.260 -21.819 30.092 1.00 58.86 246 LEU B O 1
ATOM 3827 N N . SER B 1 247 ? 80.254 -20.756 29.904 1.00 62.39 247 SER B N 1
ATOM 3828 C CA . SER B 1 247 ? 80.557 -21.247 28.560 1.00 62.64 247 SER B CA 1
ATOM 3829 C C . SER B 1 247 ? 80.585 -22.777 28.467 1.00 61.13 247 SER B C 1
ATOM 3830 O O . SER B 1 247 ? 80.134 -23.363 27.481 1.00 60.22 247 SER B O 1
ATOM 3833 N N . SER B 1 248 ? 81.116 -23.423 29.493 1.00 59.82 248 SER B N 1
ATOM 3834 C CA . SER B 1 248 ? 81.178 -24.871 29.492 1.00 59.07 248 SER B CA 1
ATOM 3835 C C . SER B 1 248 ? 79.758 -25.409 29.440 1.00 59.12 248 SER B C 1
ATOM 3836 O O . SER B 1 248 ? 79.531 -26.571 29.100 1.00 58.65 248 SER B O 1
ATOM 3839 N N . LEU B 1 249 ? 78.800 -24.551 29.782 1.00 59.43 249 LEU B N 1
ATOM 3840 C CA . LEU B 1 249 ? 77.396 -24.940 29.786 1.00 57.29 249 LEU B CA 1
ATOM 3841 C C . LEU B 1 249 ? 76.687 -24.593 28.492 1.00 55.74 249 LEU B C 1
ATOM 3842 O O . LEU B 1 249 ? 75.541 -24.987 28.286 1.00 55.04 249 LEU B O 1
ATOM 3847 N N . GLY B 1 250 ? 77.378 -23.865 27.618 1.00 55.11 250 GLY B N 1
ATOM 3848 C CA . GLY B 1 250 ? 76.794 -23.493 26.343 1.00 53.12 250 GLY B CA 1
ATOM 3849 C C . GLY B 1 250 ? 76.811 -22.008 26.019 1.00 52.15 250 GLY B C 1
ATOM 3850 O O . GLY B 1 250 ? 76.823 -21.639 24.846 1.00 51.35 250 GLY B O 1
ATOM 3851 N N . LEU B 1 251 ? 76.814 -21.151 27.036 1.00 51.16 251 LEU B N 1
ATOM 3852 C CA . LEU B 1 251 ? 76.813 -19.713 26.784 1.00 51.27 251 LEU B CA 1
ATOM 3853 C C . LEU B 1 251 ? 78.015 -19.198 26.016 1.00 50.27 251 LEU B C 1
ATOM 3854 O O . LEU B 1 251 ? 79.161 -19.452 26.375 1.00 51.50 251 LEU B O 1
ATOM 3859 N N . GLY B 1 252 ? 77.724 -18.456 24.958 1.00 49.92 252 GLY B N 1
ATOM 3860 C CA . GLY B 1 252 ? 78.752 -17.858 24.135 1.00 48.73 252 GLY B CA 1
ATOM 3861 C C . GLY B 1 252 ? 78.124 -16.676 23.430 1.00 48.05 252 GLY B C 1
ATOM 3862 O O . GLY B 1 252 ? 76.905 -16.582 23.354 1.00 47.67 252 GLY B O 1
ATOM 3863 N N . GLY B 1 253 ? 78.942 -15.769 22.919 1.00 48.05 253 GLY B N 1
ATOM 3864 C CA . GLY B 1 253 ? 78.399 -14.623 22.222 1.00 48.03 253 GLY B CA 1
ATOM 3865 C C . GLY B 1 253 ? 78.067 -13.505 23.181 1.00 49.71 253 GLY B C 1
ATOM 3866 O O . GLY B 1 253 ? 78.625 -13.447 24.279 1.00 49.03 253 GLY B O 1
ATOM 3867 N N . SER B 1 254 ? 77.156 -12.618 22.778 1.00 50.17 254 SER B N 1
ATOM 3868 C CA . SER B 1 254 ? 76.776 -11.503 23.632 1.00 50.39 254 SER B CA 1
ATOM 3869 C C . SER B 1 254 ? 76.079 -11.998 24.902 1.00 49.20 254 SER B C 1
ATOM 3870 O O . SER B 1 254 ? 76.121 -11.327 25.935 1.00 49.36 254 SER B O 1
ATOM 3873 N N . ARG B 1 255 ? 75.465 -13.177 24.844 1.00 47.81 255 ARG B N 1
ATOM 3874 C CA . ARG B 1 255 ? 74.808 -13.715 26.031 1.00 48.07 255 ARG B CA 1
ATOM 3875 C C . ARG B 1 255 ? 75.827 -13.960 27.132 1.00 50.15 255 ARG B C 1
ATOM 3876 O O . ARG B 1 255 ? 75.510 -13.847 28.323 1.00 50.92 255 ARG B O 1
ATOM 3884 N N . LEU B 1 256 ? 77.049 -14.308 26.732 1.00 50.70 256 LEU B N 1
ATOM 3885 C CA . LEU B 1 256 ? 78.114 -14.584 27.694 1.00 51.30 256 LEU B CA 1
ATOM 3886 C C . LEU B 1 256 ? 78.617 -13.286 28.320 1.00 49.65 256 LEU B C 1
ATOM 3887 O O . LEU B 1 256 ? 78.772 -13.204 29.531 1.00 48.87 256 LEU B O 1
ATOM 3892 N N . LYS B 1 257 ? 78.869 -12.275 27.496 1.00 49.45 257 LYS B N 1
ATOM 3893 C CA . LYS B 1 257 ? 79.333 -10.989 28.009 1.00 51.98 257 LYS B CA 1
ATOM 3894 C C . LYS B 1 257 ? 78.266 -10.336 28.906 1.00 52.79 257 LYS B C 1
ATOM 3895 O O . LYS B 1 257 ? 78.572 -9.766 29.952 1.00 52.24 257 LYS B O 1
ATOM 3901 N N . GLU B 1 258 ? 77.008 -10.434 28.501 1.00 52.01 258 GLU B N 1
ATOM 3902 C CA . GLU B 1 258 ? 75.936 -9.854 29.288 1.00 52.39 258 GLU B CA 1
ATOM 3903 C C . GLU B 1 258 ? 75.801 -10.514 30.664 1.00 53.49 258 GLU B C 1
ATOM 3904 O O . GLU B 1 258 ? 75.683 -9.819 31.680 1.00 53.12 258 GLU B O 1
ATOM 3910 N N . ALA B 1 259 ? 75.835 -11.846 30.697 1.00 54.12 259 ALA B N 1
ATOM 3911 C CA . ALA B 1 259 ? 75.714 -12.597 31.953 1.00 53.92 259 ALA B CA 1
ATOM 3912 C C . ALA B 1 259 ? 76.866 -12.306 32.909 1.00 52.62 259 ALA B C 1
ATOM 3913 O O . ALA B 1 259 ? 76.699 -12.359 34.126 1.00 51.49 259 ALA B O 1
ATOM 3915 N N . LEU B 1 260 ? 78.031 -12.003 32.351 1.00 52.10 260 LEU B N 1
ATOM 3916 C CA . LEU B 1 260 ? 79.206 -11.700 33.157 1.00 53.07 260 LEU B CA 1
ATOM 3917 C C . LEU B 1 260 ? 79.171 -10.271 33.693 1.00 53.29 260 LEU B C 1
ATOM 3918 O O . LEU B 1 260 ? 79.761 -9.969 34.733 1.00 53.09 260 LEU B O 1
ATOM 3923 N N . GLU B 1 261 ? 78.483 -9.390 32.977 1.00 53.91 261 GLU B N 1
ATOM 3924 C CA . GLU B 1 261 ? 78.385 -8.005 33.402 1.00 53.24 261 GLU B CA 1
ATOM 3925 C C . GLU B 1 261 ? 77.347 -7.852 34.510 1.00 51.34 261 GLU B C 1
ATOM 3926 O O . GLU B 1 261 ? 77.483 -6.991 35.373 1.00 51.51 261 GLU B O 1
ATOM 3932 N N . LYS B 1 262 ? 76.322 -8.701 34.499 1.00 50.09 262 LYS B N 1
ATOM 3933 C CA . LYS B 1 262 ? 75.275 -8.642 35.519 1.00 48.97 262 LYS B CA 1
ATOM 3934 C C . LYS B 1 262 ? 75.861 -8.814 36.906 1.00 50.03 262 LYS B C 1
ATOM 3935 O O . LYS B 1 262 ? 75.270 -8.385 37.888 1.00 50.96 262 LYS B O 1
ATOM 3941 N N . VAL B 1 263 ? 77.021 -9.457 36.979 1.00 51.09 263 VAL B N 1
ATOM 3942 C CA . VAL B 1 263 ? 77.677 -9.711 38.253 1.00 50.86 263 VAL B CA 1
ATOM 3943 C C . VAL B 1 263 ? 78.984 -8.938 38.421 1.00 51.70 263 VAL B C 1
ATOM 3944 O O . VAL B 1 263 ? 79.285 -8.445 39.502 1.00 52.09 263 VAL B O 1
ATOM 3948 N N . PHE B 1 264 ? 79.763 -8.832 37.354 1.00 52.03 264 PHE B N 1
ATOM 3949 C CA . PHE B 1 264 ? 81.027 -8.116 37.428 1.00 52.73 264 PHE B CA 1
ATOM 3950 C C . PHE B 1 264 ? 80.969 -6.870 36.547 1.00 54.44 264 PHE B C 1
ATOM 3951 O O . PHE B 1 264 ? 81.492 -5.830 36.996 1.00 55.47 264 PHE B O 1
ATOM 3959 N N . LEU C 1 5 ? 61.052 19.563 43.661 1.00 62.26 5 LEU C N 1
ATOM 3960 C CA . LEU C 1 5 ? 60.199 20.564 42.953 1.00 60.19 5 LEU C CA 1
ATOM 3961 C C . LEU C 1 5 ? 60.663 20.729 41.508 1.00 58.16 5 LEU C C 1
ATOM 3962 O O . LEU C 1 5 ? 59.973 20.274 40.601 1.00 59.35 5 LEU C O 1
ATOM 3967 N N . THR C 1 6 ? 61.822 21.364 41.289 1.00 53.76 6 THR C N 1
ATOM 3968 C CA . THR C 1 6 ? 62.326 21.585 39.922 1.00 50.46 6 THR C CA 1
ATOM 3969 C C . THR C 1 6 ? 63.792 21.242 39.649 1.00 48.93 6 THR C C 1
ATOM 3970 O O . THR C 1 6 ? 64.694 21.943 40.107 1.00 49.80 6 THR C O 1
ATOM 3974 N N . ILE C 1 7 ? 64.031 20.189 38.875 1.00 46.13 7 ILE C N 1
ATOM 3975 C CA . ILE C 1 7 ? 65.398 19.791 38.548 1.00 43.37 7 ILE C CA 1
ATOM 3976 C C . ILE C 1 7 ? 65.765 20.076 37.092 1.00 43.90 7 ILE C C 1
ATOM 3977 O O . ILE C 1 7 ? 65.157 19.531 36.173 1.00 44.21 7 ILE C O 1
ATOM 3982 N N . PRO C 1 8 ? 66.766 20.942 36.863 1.00 44.89 8 PRO C N 1
ATOM 3983 C CA . PRO C 1 8 ? 67.167 21.250 35.480 1.00 44.04 8 PRO C CA 1
ATOM 3984 C C . PRO C 1 8 ? 67.837 20.050 34.805 1.00 43.51 8 PRO C C 1
ATOM 3985 O O . PRO C 1 8 ? 68.519 19.257 35.461 1.00 41.13 8 PRO C O 1
ATOM 3989 N N . VAL C 1 9 ? 67.619 19.910 33.498 1.00 43.90 9 VAL C N 1
ATOM 3990 C CA . VAL C 1 9 ? 68.197 18.807 32.730 1.00 42.41 9 VAL C CA 1
ATOM 3991 C C . VAL C 1 9 ? 68.683 19.337 31.390 1.00 42.11 9 VAL C C 1
ATOM 3992 O O . VAL C 1 9 ? 68.006 20.140 30.755 1.00 42.32 9 VAL C O 1
ATOM 3996 N N . LEU C 1 10 ? 69.858 18.876 30.969 1.00 42.54 10 LEU C N 1
ATOM 3997 C CA . LEU C 1 10 ? 70.480 19.326 29.725 1.00 42.10 10 LEU C CA 1
ATOM 3998 C C . LEU C 1 10 ? 70.707 20.833 29.821 1.00 43.26 10 LEU C C 1
ATOM 3999 O O . LEU C 1 10 ? 70.762 21.390 30.920 1.00 44.02 10 LEU C O 1
ATOM 4004 N N . ASP C 1 11 ? 70.822 21.501 28.683 1.00 43.93 11 ASP C N 1
ATOM 4005 C CA . ASP C 1 11 ? 71.097 22.928 28.692 1.00 46.22 11 ASP C CA 1
ATOM 4006 C C . ASP C 1 11 ? 69.894 23.829 28.890 1.00 46.92 11 ASP C C 1
ATOM 4007 O O . ASP C 1 11 ? 70.034 24.945 29.381 1.00 48.13 11 ASP C O 1
ATOM 4012 N N . LYS C 1 12 ? 68.712 23.355 28.519 1.00 47.92 12 LYS C N 1
ATOM 4013 C CA . LYS C 1 12 ? 67.517 24.176 28.659 1.00 46.87 12 LYS C CA 1
ATOM 4014 C C . LYS C 1 12 ? 66.296 23.461 29.237 1.00 44.68 12 LYS C C 1
ATOM 4015 O O . LYS C 1 12 ? 65.291 24.101 29.536 1.00 44.29 12 LYS C O 1
ATOM 4021 N N . GLY C 1 13 ? 66.382 22.146 29.401 1.00 42.66 13 GLY C N 1
ATOM 4022 C CA . GLY C 1 13 ? 65.251 21.404 29.928 1.00 42.59 13 GLY C CA 1
ATOM 4023 C C . GLY C 1 13 ? 65.109 21.365 31.439 1.00 42.39 13 GLY C C 1
ATOM 4024 O O . GLY C 1 13 ? 65.876 21.993 32.175 1.00 43.11 13 GLY C O 1
ATOM 4025 N N . PHE C 1 14 ? 64.112 20.618 31.904 1.00 41.16 14 PHE C N 1
ATOM 4026 C CA . PHE C 1 14 ? 63.866 20.469 33.331 1.00 40.26 14 PHE C CA 1
ATOM 4027 C C . PHE C 1 14 ? 62.787 19.426 33.613 1.00 39.57 14 PHE C C 1
ATOM 4028 O O . PHE C 1 14 ? 62.067 18.987 32.717 1.00 39.72 14 PHE C O 1
ATOM 4036 N N . VAL C 1 15 ? 62.699 19.030 34.874 1.00 38.67 15 VAL C N 1
ATOM 4037 C CA . VAL C 1 15 ? 61.697 18.088 35.339 1.00 37.97 15 VAL C CA 1
ATOM 4038 C C . VAL C 1 15 ? 61.120 18.728 36.592 1.00 37.72 15 VAL C C 1
ATOM 4039 O O . VAL C 1 15 ? 61.858 19.118 37.486 1.00 37.95 15 VAL C O 1
ATOM 4043 N N . ARG C 1 16 ? 59.802 18.855 36.641 1.00 38.41 16 ARG C N 1
ATOM 4044 C CA . ARG C 1 16 ? 59.123 19.461 37.781 1.00 39.43 16 ARG C CA 1
ATOM 4045 C C . ARG C 1 16 ? 58.050 18.542 38.352 1.00 38.50 16 ARG C C 1
ATOM 4046 O O . ARG C 1 16 ? 57.331 17.875 37.613 1.00 39.57 16 ARG C O 1
ATOM 4054 N N . LEU C 1 17 ? 57.945 18.513 39.670 1.00 36.91 17 LEU C N 1
ATOM 4055 C CA . LEU C 1 17 ? 56.924 17.718 40.316 1.00 34.31 17 LEU C CA 1
ATOM 4056 C C . LEU C 1 17 ? 55.747 18.658 40.433 1.00 34.39 17 LEU C C 1
ATOM 4057 O O . LEU C 1 17 ? 55.835 19.670 41.116 1.00 35.15 17 LEU C O 1
ATOM 4062 N N . VAL C 1 18 ? 54.660 18.335 39.747 1.00 33.99 18 VAL C N 1
ATOM 4063 C CA . VAL C 1 18 ? 53.467 19.162 39.757 1.00 34.04 18 VAL C CA 1
ATOM 4064 C C . VAL C 1 18 ? 52.543 18.722 40.872 1.00 36.19 18 VAL C C 1
ATOM 4065 O O . VAL C 1 18 ? 51.930 19.542 41.550 1.00 38.23 18 VAL C O 1
ATOM 4069 N N . ASP C 1 19 ? 52.433 17.417 41.064 1.00 34.85 19 ASP C N 1
ATOM 4070 C CA . ASP C 1 19 ? 51.580 16.921 42.117 1.00 32.14 19 ASP C CA 1
ATOM 4071 C C . ASP C 1 19 ? 51.887 15.454 42.347 1.00 33.04 19 ASP C C 1
ATOM 4072 O O . ASP C 1 19 ? 52.540 14.807 41.524 1.00 33.68 19 ASP C O 1
ATOM 4077 N N . GLN C 1 20 ? 51.435 14.938 43.481 1.00 31.09 20 GLN C N 1
ATOM 4078 C CA . GLN C 1 20 ? 51.689 13.558 43.837 1.00 31.37 20 GLN C CA 1
ATOM 4079 C C . GLN C 1 20 ? 50.533 12.991 44.641 1.00 31.32 20 GLN C C 1
ATOM 4080 O O . GLN C 1 20 ? 50.028 13.654 45.540 1.00 31.47 20 GLN C O 1
ATOM 4086 N N . MET C 1 21 ? 50.105 11.774 44.313 1.00 31.43 21 MET C N 1
ATOM 4087 C CA . MET C 1 21 ? 49.028 11.138 45.057 1.00 31.28 21 MET C CA 1
ATOM 4088 C C . MET C 1 21 ? 49.575 9.952 45.855 1.00 31.64 21 MET C C 1
ATOM 4089 O O . MET C 1 21 ? 49.903 8.907 45.283 1.00 31.24 21 MET C O 1
ATOM 4094 N N . GLY C 1 22 ? 49.677 10.129 47.172 1.00 29.69 22 GLY C N 1
ATOM 4095 C CA . GLY C 1 22 ? 50.165 9.074 48.039 1.00 29.63 22 GLY C CA 1
ATOM 4096 C C . GLY C 1 22 ? 51.676 8.934 48.124 1.00 31.83 22 GLY C C 1
ATOM 4097 O O . GLY C 1 22 ? 52.416 9.449 47.282 1.00 30.47 22 GLY C O 1
ATOM 4098 N N . ASP C 1 23 ? 52.117 8.246 49.177 1.00 32.11 23 ASP C N 1
ATOM 4099 C CA . ASP C 1 23 ? 53.514 7.951 49.423 1.00 32.18 23 ASP C CA 1
ATOM 4100 C C . ASP C 1 23 ? 53.632 6.500 49.909 1.00 33.12 23 ASP C C 1
ATOM 4101 O O . ASP C 1 23 ? 52.708 5.691 49.706 1.00 34.26 23 ASP C O 1
ATOM 4106 N N . ASP C 1 24 ? 54.755 6.154 50.531 1.00 32.13 24 ASP C N 1
ATOM 4107 C CA . ASP C 1 24 ? 54.941 4.787 51.018 1.00 33.02 24 ASP C CA 1
ATOM 4108 C C . ASP C 1 24 ? 53.716 4.274 51.777 1.00 33.61 24 ASP C C 1
ATOM 4109 O O . ASP C 1 24 ? 53.350 3.104 51.667 1.00 34.45 24 ASP C O 1
ATOM 4114 N N . ARG C 1 25 ? 53.086 5.165 52.539 1.00 32.74 25 ARG C N 1
ATOM 4115 C CA . ARG C 1 25 ? 51.924 4.824 53.335 1.00 30.54 25 ARG C CA 1
ATOM 4116 C C . ARG C 1 25 ? 50.753 4.344 52.498 1.00 30.62 25 ARG C C 1
ATOM 4117 O O . ARG C 1 25 ? 50.040 3.423 52.895 1.00 30.39 25 ARG C O 1
ATOM 4125 N N . ALA C 1 26 ? 50.557 4.951 51.334 1.00 29.11 26 ALA C N 1
ATOM 4126 C CA . ALA C 1 26 ? 49.443 4.560 50.475 1.00 29.54 26 ALA C CA 1
ATOM 4127 C C . ALA C 1 26 ? 49.632 3.173 49.855 1.00 30.94 26 ALA C C 1
ATOM 4128 O O . ALA C 1 26 ? 48.655 2.528 49.467 1.00 32.77 26 ALA C O 1
ATOM 4130 N N . ILE C 1 27 ? 50.880 2.717 49.749 1.00 30.55 27 ILE C N 1
ATOM 4131 C CA . ILE C 1 27 ? 51.151 1.406 49.165 1.00 29.35 27 ILE C CA 1
ATOM 4132 C C . ILE C 1 27 ? 50.670 0.363 50.161 1.00 29.21 27 ILE C C 1
ATOM 4133 O O . ILE C 1 27 ? 49.947 -0.571 49.830 1.00 25.79 27 ILE C O 1
ATOM 4138 N N . VAL C 1 28 ? 51.087 0.563 51.400 1.00 31.34 28 VAL C N 1
ATOM 4139 C CA . VAL C 1 28 ? 50.745 -0.310 52.504 1.00 32.14 28 VAL C CA 1
ATOM 4140 C C . VAL C 1 28 ? 49.263 -0.196 52.859 1.00 32.13 28 VAL C C 1
ATOM 4141 O O . VAL C 1 28 ? 48.601 -1.184 53.182 1.00 33.35 28 VAL C O 1
ATOM 4145 N N . GLN C 1 29 ? 48.738 1.017 52.781 1.00 31.20 29 GLN C N 1
ATOM 4146 C CA . GLN C 1 29 ? 47.341 1.253 53.091 1.00 32.34 29 GLN C CA 1
ATOM 4147 C C . GLN C 1 29 ? 46.434 0.458 52.132 1.00 33.95 29 GLN C C 1
ATOM 4148 O O . GLN C 1 29 ? 45.459 -0.177 52.548 1.00 35.97 29 GLN C O 1
ATOM 4154 N N . ALA C 1 30 ? 46.770 0.503 50.845 1.00 34.09 30 ALA C N 1
ATOM 4155 C CA . ALA C 1 30 ? 46.008 -0.193 49.821 1.00 32.26 30 ALA C CA 1
ATOM 4156 C C . ALA C 1 30 ? 46.261 -1.691 49.895 1.00 31.17 30 ALA C C 1
ATOM 4157 O O . ALA C 1 30 ? 45.338 -2.494 49.759 1.00 28.51 30 ALA C O 1
ATOM 4159 N N . ALA C 1 31 ? 47.521 -2.058 50.103 1.00 31.11 31 ALA C N 1
ATOM 4160 C CA . ALA C 1 31 ? 47.888 -3.458 50.211 1.00 33.66 31 ALA C CA 1
ATOM 4161 C C . ALA C 1 31 ? 46.987 -4.072 51.271 1.00 36.34 31 ALA C C 1
ATOM 4162 O O . ALA C 1 31 ? 46.706 -5.272 51.236 1.00 35.97 31 ALA C O 1
ATOM 4164 N N . ARG C 1 32 ? 46.530 -3.223 52.197 1.00 35.27 32 ARG C N 1
ATOM 4165 C CA . ARG C 1 32 ? 45.678 -3.647 53.297 1.00 35.44 32 ARG C CA 1
ATOM 4166 C C . ARG C 1 32 ? 44.205 -3.369 53.104 1.00 36.05 32 ARG C C 1
ATOM 4167 O O . ARG C 1 32 ? 43.387 -3.862 53.878 1.00 35.08 32 ARG C O 1
ATOM 4175 N N . VAL C 1 33 ? 43.849 -2.583 52.092 1.00 35.35 33 VAL C N 1
ATOM 4176 C CA . VAL C 1 33 ? 42.432 -2.299 51.872 1.00 35.41 33 VAL C CA 1
ATOM 4177 C C . VAL C 1 33 ? 41.907 -1.712 53.186 1.00 36.04 33 VAL C C 1
ATOM 4178 O O . VAL C 1 33 ? 40.820 -2.044 53.647 1.00 38.93 33 VAL C O 1
ATOM 4182 N N . SER C 1 34 ? 42.700 -0.835 53.780 1.00 35.28 34 SER C N 1
ATOM 4183 C CA . SER C 1 34 ? 42.375 -0.232 55.060 1.00 34.39 34 SER C CA 1
ATOM 4184 C C . SER C 1 34 ? 41.211 0.738 55.091 1.00 35.20 34 SER C C 1
ATOM 4185 O O . SER C 1 34 ? 40.936 1.438 54.120 1.00 35.93 34 SER C O 1
ATOM 4188 N N . TYR C 1 35 ? 40.530 0.776 56.233 1.00 34.52 35 TYR C N 1
ATOM 4189 C CA . TYR C 1 35 ? 39.418 1.690 56.430 1.00 32.81 35 TYR C CA 1
ATOM 4190 C C . TYR C 1 35 ? 39.985 3.063 56.786 1.00 33.06 35 TYR C C 1
ATOM 4191 O O . TYR C 1 35 ? 39.313 4.087 56.634 1.00 32.62 35 TYR C O 1
ATOM 4200 N N . GLY C 1 36 ? 41.225 3.068 57.270 1.00 31.25 36 GLY C N 1
ATOM 4201 C CA . GLY C 1 36 ? 41.882 4.304 57.651 1.00 32.96 36 GLY C CA 1
ATOM 4202 C C . GLY C 1 36 ? 43.288 4.438 57.092 1.00 34.74 36 GLY C C 1
ATOM 4203 O O . GLY C 1 36 ? 43.543 4.082 55.941 1.00 36.11 36 GLY C O 1
ATOM 4204 N N . GLU C 1 37 ? 44.203 4.948 57.909 1.00 35.77 37 GLU C N 1
ATOM 4205 C CA . GLU C 1 37 ? 45.589 5.136 57.491 1.00 38.65 37 GLU C CA 1
ATOM 4206 C C . GLU C 1 37 ? 46.217 3.847 56.962 1.00 37.09 37 GLU C C 1
ATOM 4207 O O . GLU C 1 37 ? 46.995 3.872 56.018 1.00 39.13 37 GLU C O 1
ATOM 4213 N N . GLY C 1 38 ? 45.885 2.723 57.582 1.00 35.33 38 GLY C N 1
ATOM 4214 C CA . GLY C 1 38 ? 46.432 1.454 57.148 1.00 33.76 38 GLY C CA 1
ATOM 4215 C C . GLY C 1 38 ? 47.942 1.352 57.220 1.00 33.43 38 GLY C C 1
ATOM 4216 O O . GLY C 1 38 ? 48.549 0.643 56.427 1.00 33.50 38 GLY C O 1
ATOM 4217 N N . THR C 1 39 ? 48.556 2.059 58.162 1.00 32.76 39 THR C N 1
ATOM 4218 C CA . THR C 1 39 ? 50.003 2.014 58.319 1.00 33.39 39 THR C CA 1
ATOM 4219 C C . THR C 1 39 ? 50.332 1.458 59.689 1.00 34.23 39 THR C C 1
ATOM 4220 O O . THR C 1 39 ? 49.464 1.357 60.546 1.00 36.88 39 THR C O 1
ATOM 4224 N N . LYS C 1 40 ? 51.585 1.092 59.896 1.00 35.35 40 LYS C N 1
ATOM 4225 C CA . LYS C 1 40 ? 52.014 0.574 61.188 1.00 38.13 40 LYS C CA 1
ATOM 4226 C C . LYS C 1 40 ? 53.331 1.234 61.579 1.00 40.10 40 LYS C C 1
ATOM 4227 O O . LYS C 1 40 ? 53.413 2.454 61.689 1.00 40.47 40 LYS C O 1
ATOM 4233 N N . THR C 1 41 ? 54.363 0.430 61.796 1.00 42.26 41 THR C N 1
ATOM 4234 C CA . THR C 1 41 ? 55.669 0.972 62.154 1.00 42.88 41 THR C CA 1
ATOM 4235 C C . THR C 1 41 ? 56.463 1.163 60.859 1.00 44.29 41 THR C C 1
ATOM 4236 O O . THR C 1 41 ? 56.259 0.428 59.894 1.00 44.70 41 THR C O 1
ATOM 4240 N N . VAL C 1 42 ? 57.357 2.145 60.825 1.00 44.49 42 VAL C N 1
ATOM 4241 C CA . VAL C 1 42 ? 58.162 2.354 59.629 1.00 45.11 42 VAL C CA 1
ATOM 4242 C C . VAL C 1 42 ? 58.984 1.100 59.303 1.00 45.31 42 VAL C C 1
ATOM 4243 O O . VAL C 1 42 ? 59.342 0.860 58.151 1.00 47.44 42 VAL C O 1
ATOM 4247 N N . ARG C 1 43 ? 59.276 0.288 60.307 1.00 45.67 43 ARG C N 1
ATOM 4248 C CA . ARG C 1 43 ? 60.047 -0.915 60.053 1.00 47.80 43 ARG C CA 1
ATOM 4249 C C . ARG C 1 43 ? 59.170 -1.964 59.394 1.00 48.15 43 ARG C C 1
ATOM 4250 O O . ARG C 1 43 ? 59.589 -2.603 58.431 1.00 49.30 43 ARG C O 1
ATOM 4258 N N . GLU C 1 44 ? 57.949 -2.135 59.895 1.00 46.93 44 GLU C N 1
ATOM 4259 C CA . GLU C 1 44 ? 57.066 -3.144 59.327 1.00 46.58 44 GLU C CA 1
ATOM 4260 C C . GLU C 1 44 ? 56.572 -2.741 57.951 1.00 44.33 44 GLU C C 1
ATOM 4261 O O . GLU C 1 44 ? 56.436 -3.586 57.068 1.00 44.60 44 GLU C O 1
ATOM 4267 N N . ASP C 1 45 ? 56.310 -1.453 57.756 1.00 41.81 45 ASP C N 1
ATOM 4268 C CA . ASP C 1 45 ? 55.821 -1.005 56.466 1.00 39.64 45 ASP C CA 1
ATOM 4269 C C . ASP C 1 45 ? 56.901 -1.100 55.399 1.00 38.94 45 ASP C C 1
ATOM 4270 O O . ASP C 1 45 ? 56.598 -1.288 54.222 1.00 38.09 45 ASP C O 1
ATOM 4275 N N . ALA C 1 46 ? 58.160 -0.989 55.809 1.00 38.15 46 ALA C N 1
ATOM 4276 C CA . ALA C 1 46 ? 59.268 -1.096 54.864 1.00 38.12 46 ALA C CA 1
ATOM 4277 C C . ALA C 1 46 ? 59.399 -2.559 54.475 1.00 37.21 46 ALA C C 1
ATOM 4278 O O . ALA C 1 46 ? 59.631 -2.884 53.315 1.00 37.61 46 ALA C O 1
ATOM 4280 N N . ALA C 1 47 ? 59.225 -3.430 55.463 1.00 37.76 47 ALA C N 1
ATOM 4281 C CA . ALA C 1 47 ? 59.289 -4.877 55.274 1.00 38.71 47 ALA C CA 1
ATOM 4282 C C . ALA C 1 47 ? 58.146 -5.342 54.375 1.00 39.38 47 ALA C C 1
ATOM 4283 O O . ALA C 1 47 ? 58.336 -6.189 53.501 1.00 40.81 47 ALA C O 1
ATOM 4285 N N . LEU C 1 48 ? 56.955 -4.794 54.602 1.00 39.67 48 LEU C N 1
ATOM 4286 C CA . LEU C 1 48 ? 55.800 -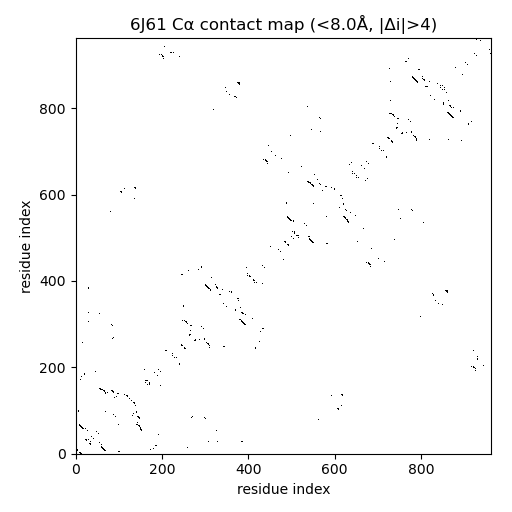5.136 53.786 1.00 38.39 48 LEU C CA 1
ATOM 4287 C C . LEU C 1 48 ? 56.003 -4.618 52.357 1.00 38.89 48 LEU C C 1
ATOM 4288 O O . LEU C 1 48 ? 55.646 -5.290 51.393 1.00 39.92 48 LEU C O 1
ATOM 4293 N N . ILE C 1 49 ? 56.596 -3.435 52.214 1.00 37.18 49 ILE C N 1
ATOM 4294 C CA . ILE C 1 49 ? 56.833 -2.883 50.884 1.00 36.57 49 ILE C CA 1
ATOM 4295 C C . ILE C 1 49 ? 57.904 -3.683 50.140 1.00 36.89 49 ILE C C 1
ATOM 4296 O O . ILE C 1 49 ? 57.875 -3.807 48.919 1.00 34.93 49 ILE C O 1
ATOM 4301 N N . ASP C 1 50 ? 58.859 -4.224 50.882 1.00 39.49 50 ASP C N 1
ATOM 4302 C CA . ASP C 1 50 ? 59.918 -5.013 50.275 1.00 39.25 50 ASP C CA 1
ATOM 4303 C C . ASP C 1 50 ? 59.352 -6.360 49.815 1.00 40.18 50 ASP C C 1
ATOM 4304 O O . ASP C 1 50 ? 59.750 -6.900 48.780 1.00 38.74 50 ASP C O 1
ATOM 4309 N N . TYR C 1 51 ? 58.407 -6.889 50.581 1.00 40.70 51 TYR C N 1
ATOM 4310 C CA . TYR C 1 51 ? 57.805 -8.160 50.237 1.00 43.36 51 TYR C CA 1
ATOM 4311 C C . TYR C 1 51 ? 56.943 -8.050 48.975 1.00 45.15 51 TYR C C 1
ATOM 4312 O O . TYR C 1 51 ? 57.031 -8.902 48.088 1.00 47.21 51 TYR C O 1
ATOM 4321 N N . LEU C 1 52 ? 56.115 -7.009 48.894 1.00 43.54 52 LEU C N 1
ATOM 4322 C CA . LEU C 1 52 ? 55.260 -6.797 47.726 1.00 42.19 52 LEU C CA 1
ATOM 4323 C C . LEU C 1 52 ? 56.116 -6.595 46.466 1.00 43.02 52 LEU C C 1
ATOM 4324 O O . LEU C 1 52 ? 55.818 -7.130 45.404 1.00 43.07 52 LEU C O 1
ATOM 4329 N N . MET C 1 53 ? 57.176 -5.810 46.601 1.00 45.04 53 MET C N 1
ATOM 4330 C CA . MET C 1 53 ? 58.091 -5.513 45.503 1.00 48.24 53 MET C CA 1
ATOM 4331 C C . MET C 1 53 ? 58.836 -6.771 45.060 1.00 50.76 53 MET C C 1
ATOM 4332 O O . MET C 1 53 ? 59.144 -6.957 43.879 1.00 50.02 53 MET C O 1
ATOM 4337 N N . ARG C 1 54 ? 59.108 -7.632 46.034 1.00 52.41 54 ARG C N 1
ATOM 4338 C CA . ARG C 1 54 ? 59.836 -8.875 45.828 1.00 53.07 54 ARG C CA 1
ATOM 4339 C C . ARG C 1 54 ? 59.007 -10.054 45.306 1.00 53.38 54 ARG C C 1
ATOM 4340 O O . ARG C 1 54 ? 59.557 -10.992 44.734 1.00 53.74 54 ARG C O 1
ATOM 4348 N N . HIS C 1 55 ? 57.691 -10.005 45.484 1.00 53.34 55 HIS C N 1
ATOM 4349 C CA . HIS C 1 55 ? 56.825 -11.088 45.024 1.00 53.55 55 HIS C CA 1
ATOM 4350 C C . HIS C 1 55 ? 55.912 -10.640 43.901 1.00 53.17 55 HIS C C 1
ATOM 4351 O O . HIS C 1 55 ? 54.936 -11.312 43.563 1.00 54.03 55 HIS C O 1
ATOM 4358 N N . ARG C 1 56 ? 56.235 -9.487 43.334 1.00 51.34 56 ARG C N 1
ATOM 4359 C CA . ARG C 1 56 ? 55.470 -8.923 42.238 1.00 49.86 56 ARG C CA 1
ATOM 4360 C C . ARG C 1 56 ? 53.988 -8.667 42.495 1.00 46.96 56 ARG C C 1
ATOM 4361 O O . ARG C 1 56 ? 53.182 -8.726 41.574 1.00 48.06 56 ARG C O 1
ATOM 4369 N N . HIS C 1 57 ? 53.629 -8.397 43.748 1.00 44.16 57 HIS C N 1
ATOM 4370 C CA . HIS C 1 57 ? 52.249 -8.058 44.090 1.00 41.23 57 HIS C CA 1
ATOM 4371 C C . HIS C 1 57 ? 52.282 -6.552 43.806 1.00 38.81 57 HIS C C 1
ATOM 4372 O O . HIS C 1 57 ? 52.535 -5.743 44.692 1.00 37.15 57 HIS C O 1
ATOM 4379 N N . THR C 1 58 ? 52.035 -6.200 42.548 1.00 36.93 58 THR C N 1
ATOM 4380 C CA . THR C 1 58 ? 52.114 -4.823 42.065 1.00 36.54 58 THR C CA 1
ATOM 4381 C C . THR C 1 58 ? 50.941 -3.826 42.183 1.00 36.43 58 THR C C 1
ATOM 4382 O O . THR C 1 58 ? 51.146 -2.618 42.045 1.00 38.19 58 THR C O 1
ATOM 4386 N N . SER C 1 59 ? 49.729 -4.310 42.419 1.00 35.03 59 SER C N 1
ATOM 4387 C CA . SER C 1 59 ? 48.567 -3.434 42.531 1.00 34.93 59 SER C CA 1
ATOM 4388 C C . SER C 1 59 ? 48.737 -2.275 43.514 1.00 33.21 59 SER C C 1
ATOM 4389 O O . SER C 1 59 ? 48.423 -1.128 43.189 1.00 31.45 59 SER C O 1
ATOM 4392 N N . PRO C 1 60 ? 49.223 -2.560 44.735 1.00 31.59 60 PRO C N 1
ATOM 4393 C CA . PRO C 1 60 ? 49.412 -1.499 45.733 1.00 31.04 60 PRO C CA 1
ATOM 4394 C C . PRO C 1 60 ? 50.315 -0.374 45.244 1.00 31.56 60 PRO C C 1
ATOM 4395 O O . PRO C 1 60 ? 50.073 0.789 45.540 1.00 31.90 60 PRO C O 1
ATOM 4399 N N . PHE C 1 61 ? 51.349 -0.721 44.485 1.00 32.09 61 PHE C N 1
ATOM 4400 C CA . PHE C 1 61 ? 52.264 0.291 43.970 1.00 32.27 61 PHE C CA 1
ATOM 4401 C C . PHE C 1 61 ? 51.582 1.208 42.967 1.00 31.77 61 PHE C C 1
ATOM 4402 O O . PHE C 1 61 ? 52.036 2.325 42.724 1.00 30.98 61 PHE C O 1
ATOM 4410 N N . GLU C 1 62 ? 50.492 0.740 42.377 1.00 30.91 62 GLU C N 1
ATOM 4411 C CA . GLU C 1 62 ? 49.779 1.570 41.418 1.00 31.85 62 GLU C CA 1
ATOM 4412 C C . GLU C 1 62 ? 48.927 2.619 42.141 1.00 30.89 62 GLU C C 1
ATOM 4413 O O . GLU C 1 62 ? 48.374 3.506 41.511 1.00 30.49 62 GLU C O 1
ATOM 4419 N N . MET C 1 63 ? 48.847 2.531 43.467 1.00 29.32 63 MET C N 1
ATOM 4420 C CA . MET C 1 63 ? 48.041 3.478 44.223 1.00 28.76 63 MET C CA 1
ATOM 4421 C C . MET C 1 63 ? 48.748 4.802 44.457 1.00 29.39 63 MET C C 1
ATOM 4422 O O . MET C 1 63 ? 48.173 5.719 45.034 1.00 28.31 63 MET C O 1
ATOM 4427 N N . VAL C 1 64 ? 49.999 4.890 44.012 1.00 29.26 64 VAL C N 1
ATOM 4428 C CA . VAL C 1 64 ? 50.774 6.113 44.146 1.00 30.34 64 VAL C CA 1
ATOM 4429 C C . VAL C 1 64 ? 50.952 6.709 42.756 1.00 32.18 64 VAL C C 1
ATOM 4430 O O . VAL C 1 64 ? 51.276 5.994 41.811 1.00 34.90 64 VAL C O 1
ATOM 4434 N N . VAL C 1 65 ? 50.731 8.016 42.628 1.00 31.83 65 VAL C N 1
ATOM 4435 C CA . VAL C 1 65 ? 50.822 8.684 41.330 1.00 28.56 65 VAL C CA 1
ATOM 4436 C C . VAL C 1 65 ? 51.645 9.971 41.353 1.00 30.31 65 VAL C C 1
ATOM 4437 O O . VAL C 1 65 ? 51.555 10.780 42.280 1.00 29.10 65 VAL C O 1
ATOM 4441 N N . PHE C 1 66 ? 52.449 10.149 40.312 1.00 29.81 66 PHE C N 1
ATOM 4442 C CA . PHE C 1 66 ? 53.297 11.314 40.185 1.00 28.35 66 PHE C CA 1
ATOM 4443 C C . PHE C 1 66 ? 52.919 12.070 38.934 1.00 29.21 66 PHE C C 1
ATOM 4444 O O . PHE C 1 66 ? 52.656 11.478 37.896 1.00 30.56 66 PHE C O 1
ATOM 4452 N N . LYS C 1 67 ? 52.885 13.387 39.031 1.00 30.23 67 LYS C N 1
ATOM 4453 C CA . LYS C 1 67 ? 52.547 14.201 37.884 1.00 31.00 67 LYS C CA 1
ATOM 4454 C C . LYS C 1 67 ? 53.704 15.178 37.672 1.00 32.00 67 LYS C C 1
ATOM 4455 O O . LYS C 1 67 ? 53.996 15.998 38.537 1.00 33.87 67 LYS C O 1
ATOM 4461 N N . PHE C 1 68 ? 54.353 15.082 36.516 1.00 32.33 68 PHE C N 1
ATOM 4462 C CA . PHE C 1 68 ? 55.495 15.925 36.186 1.00 32.02 68 PHE C CA 1
ATOM 4463 C C . PHE C 1 68 ? 55.247 16.896 35.055 1.00 33.86 68 PHE C C 1
ATOM 4464 O O . PHE C 1 68 ? 54.404 16.658 34.181 1.00 33.74 68 PHE C O 1
ATOM 4472 N N . HIS C 1 69 ? 56.008 17.989 35.077 1.00 34.26 69 HIS C N 1
ATOM 4473 C CA . HIS C 1 69 ? 55.963 18.994 34.024 1.00 34.06 69 HIS C CA 1
ATOM 4474 C C . HIS C 1 69 ? 57.368 18.903 33.432 1.00 33.64 69 HIS C C 1
ATOM 4475 O O . HIS C 1 69 ? 58.347 19.290 34.067 1.00 33.84 69 HIS C O 1
ATOM 4482 N N . VAL C 1 70 ? 57.466 18.387 32.218 1.00 32.89 70 VAL C N 1
ATOM 4483 C CA . VAL C 1 70 ? 58.762 18.191 31.593 1.00 33.34 70 VAL C CA 1
ATOM 4484 C C . VAL C 1 70 ? 59.022 19.023 30.351 1.00 35.56 70 VAL C C 1
ATOM 4485 O O . VAL C 1 70 ? 58.124 19.251 29.541 1.00 37.81 70 VAL C O 1
ATOM 4489 N N . LYS C 1 71 ? 60.267 19.474 30.220 1.00 35.61 71 LYS C N 1
ATOM 4490 C CA . LYS C 1 71 ? 60.713 20.240 29.065 1.00 36.42 71 LYS C CA 1
ATOM 4491 C C . LYS C 1 71 ? 61.954 19.498 28.530 1.00 35.91 71 LYS C C 1
ATOM 4492 O O . LYS C 1 71 ? 62.989 19.424 29.189 1.00 33.69 71 LYS C O 1
ATOM 4498 N N . ALA C 1 72 ? 61.828 18.933 27.336 1.00 35.17 72 ALA C N 1
ATOM 4499 C CA . ALA C 1 72 ? 62.906 18.163 26.745 1.00 37.09 72 ALA C CA 1
ATOM 4500 C C . ALA C 1 72 ? 62.869 18.275 25.229 1.00 38.78 72 ALA C C 1
ATOM 4501 O O . ALA C 1 72 ? 61.912 18.795 24.658 1.00 39.22 72 ALA C O 1
ATOM 4503 N N . PRO C 1 73 ? 63.926 17.800 24.556 1.00 39.42 73 PRO C N 1
ATOM 4504 C CA . PRO C 1 73 ? 63.975 17.859 23.094 1.00 39.73 73 PRO C CA 1
ATOM 4505 C C . PRO C 1 73 ? 62.954 16.895 22.528 1.00 38.80 73 PRO C C 1
ATOM 4506 O O . PRO C 1 73 ? 62.702 15.837 23.110 1.00 39.40 73 PRO C O 1
ATOM 4510 N N . ILE C 1 74 ? 62.366 17.254 21.394 1.00 37.65 74 ILE C N 1
ATOM 4511 C CA . ILE C 1 74 ? 61.376 16.394 20.787 1.00 36.02 74 ILE C CA 1
ATOM 4512 C C . ILE C 1 74 ? 61.870 14.962 20.697 1.00 35.82 74 ILE C C 1
ATOM 4513 O O . ILE C 1 74 ? 61.175 14.056 21.115 1.00 35.26 74 ILE C O 1
ATOM 4518 N N . PHE C 1 75 ? 63.083 14.749 20.195 1.00 38.58 75 PHE C N 1
ATOM 4519 C CA . PHE C 1 75 ? 63.573 13.376 20.070 1.00 39.49 75 PHE C CA 1
ATOM 4520 C C . PHE C 1 75 ? 63.632 12.639 21.399 1.00 39.40 75 PHE C C 1
ATOM 4521 O O . PHE C 1 75 ? 63.573 11.411 21.430 1.00 39.32 75 PHE C O 1
ATOM 4529 N N . VAL C 1 76 ? 63.746 13.378 22.497 1.00 39.40 76 VAL C N 1
ATOM 4530 C CA . VAL C 1 76 ? 63.761 12.743 23.807 1.00 40.65 76 VAL C CA 1
ATOM 4531 C C . VAL C 1 76 ? 62.311 12.345 24.098 1.00 41.47 76 VAL C C 1
ATOM 4532 O O . VAL C 1 76 ? 62.031 11.203 24.491 1.00 40.21 76 VAL C O 1
ATOM 4536 N N . ALA C 1 77 ? 61.401 13.291 23.864 1.00 41.13 77 ALA C N 1
ATOM 4537 C CA . ALA C 1 77 ? 59.973 13.077 24.075 1.00 42.43 77 ALA C CA 1
ATOM 4538 C C . ALA C 1 77 ? 59.447 11.859 23.306 1.00 43.31 77 ALA C C 1
ATOM 4539 O O . ALA C 1 77 ? 58.557 11.159 23.785 1.00 43.36 77 ALA C O 1
ATOM 4541 N N . ARG C 1 78 ? 59.993 11.612 22.118 1.00 43.54 78 ARG C N 1
ATOM 4542 C CA . ARG C 1 78 ? 59.557 10.486 21.306 1.00 44.15 78 ARG C CA 1
ATOM 4543 C C . ARG C 1 78 ? 59.890 9.159 21.966 1.00 43.42 78 ARG C C 1
ATOM 4544 O O . ARG C 1 78 ? 59.115 8.211 21.873 1.00 42.78 78 ARG C O 1
ATOM 4552 N N . GLN C 1 79 ? 61.030 9.090 22.648 1.00 43.44 79 GLN C N 1
ATOM 4553 C CA . GLN C 1 79 ? 61.407 7.851 23.326 1.00 43.06 79 GLN C CA 1
ATOM 4554 C C . GLN C 1 79 ? 60.526 7.696 24.546 1.00 39.85 79 GLN C C 1
ATOM 4555 O O . GLN C 1 79 ? 60.025 6.625 24.856 1.00 37.42 79 GLN C O 1
ATOM 4561 N N . TRP C 1 80 ? 60.341 8.809 25.227 1.00 38.19 80 TRP C N 1
ATOM 4562 C CA . TRP C 1 80 ? 59.538 8.847 26.421 1.00 37.79 80 TRP C CA 1
ATOM 4563 C C . TRP C 1 80 ? 58.133 8.306 26.145 1.00 38.01 80 TRP C C 1
ATOM 4564 O O . TRP C 1 80 ? 57.610 7.481 26.903 1.00 37.94 80 TRP C O 1
ATOM 4575 N N . PHE C 1 81 ? 57.539 8.756 25.045 1.00 37.87 81 PHE C N 1
ATOM 4576 C CA . PHE C 1 81 ? 56.180 8.356 24.700 1.00 38.17 81 PHE C CA 1
ATOM 4577 C C . PHE C 1 81 ? 56.010 6.900 24.269 1.00 38.09 81 PHE C C 1
ATOM 4578 O O . PHE C 1 81 ? 54.912 6.496 23.920 1.00 36.71 81 PHE C O 1
ATOM 4586 N N . ARG C 1 82 ? 57.080 6.113 24.266 1.00 38.73 82 ARG C N 1
ATOM 4587 C CA . ARG C 1 82 ? 56.916 4.705 23.907 1.00 41.36 82 ARG C CA 1
ATOM 4588 C C . ARG C 1 82 ? 56.126 4.076 25.054 1.00 41.00 82 ARG C C 1
ATOM 4589 O O . ARG C 1 82 ? 55.394 3.111 24.870 1.00 40.13 82 ARG C O 1
ATOM 4597 N N . HIS C 1 83 ? 56.316 4.630 26.248 1.00 40.55 83 HIS C N 1
ATOM 4598 C CA . HIS C 1 83 ? 55.651 4.153 27.450 1.00 39.89 83 HIS C CA 1
ATOM 4599 C C . HIS C 1 83 ? 54.195 4.574 27.383 1.00 39.22 83 HIS C C 1
ATOM 4600 O O . HIS C 1 83 ? 53.852 5.742 27.551 1.00 41.06 83 HIS C O 1
ATOM 4607 N N . ARG C 1 84 ? 53.346 3.597 27.117 1.00 36.82 84 ARG C N 1
ATOM 4608 C CA . ARG C 1 84 ? 51.931 3.828 26.953 1.00 38.38 84 ARG C CA 1
ATOM 4609 C C . ARG C 1 84 ? 51.127 3.954 28.228 1.00 38.47 84 ARG C C 1
ATOM 4610 O O . ARG C 1 84 ? 50.106 4.635 28.245 1.00 39.52 84 ARG C O 1
ATOM 4618 N N . THR C 1 85 ? 51.579 3.302 29.290 1.00 37.48 85 THR C N 1
ATOM 4619 C CA . THR C 1 85 ? 50.883 3.340 30.575 1.00 36.58 85 THR C CA 1
ATOM 4620 C C . THR C 1 85 ? 50.998 4.688 31.278 1.00 35.66 85 THR C C 1
ATOM 4621 O O . THR C 1 85 ? 51.341 4.759 32.451 1.00 40.67 85 THR C O 1
ATOM 4625 N N . ALA C 1 86 ? 50.705 5.763 30.582 1.00 33.66 86 ALA C N 1
ATOM 4626 C CA . ALA C 1 86 ? 50.831 7.066 31.200 1.00 31.95 86 ALA C CA 1
ATOM 4627 C C . ALA C 1 86 ? 49.913 8.020 30.480 1.00 31.53 86 ALA C C 1
ATOM 4628 O O . ALA C 1 86 ? 49.454 7.728 29.378 1.00 32.52 86 ALA C O 1
ATOM 4630 N N . SER C 1 87 ? 49.626 9.150 31.109 1.00 31.45 87 SER C N 1
ATOM 4631 C CA . SER C 1 87 ? 48.791 10.165 30.482 1.00 31.10 87 SER C CA 1
ATOM 4632 C C . SER C 1 87 ? 49.722 11.312 30.136 1.00 31.92 87 SER C C 1
ATOM 4633 O O . SER C 1 87 ? 50.632 11.650 30.895 1.00 32.14 87 SER C O 1
ATOM 4636 N N . VAL C 1 88 ? 49.524 11.904 28.975 1.00 33.70 88 VAL C N 1
ATOM 4637 C CA . VAL C 1 88 ? 50.381 13.008 28.600 1.00 35.18 88 VAL C CA 1
ATOM 4638 C C . VAL C 1 88 ? 49.610 14.075 27.859 1.00 35.63 88 VAL C C 1
ATOM 4639 O O . VAL C 1 88 ? 48.620 13.789 27.186 1.00 35.21 88 VAL C O 1
ATOM 4643 N N . ASN C 1 89 ? 50.043 15.313 28.048 1.00 36.19 89 ASN C N 1
ATOM 4644 C CA . ASN C 1 89 ? 49.470 16.437 27.340 1.00 36.98 89 ASN C CA 1
ATOM 4645 C C . ASN C 1 89 ? 50.661 17.322 27.067 1.00 37.68 89 ASN C C 1
ATOM 4646 O O . ASN C 1 89 ? 51.324 17.817 27.979 1.00 36.26 89 ASN C O 1
ATOM 4651 N N . GLU C 1 90 ? 50.932 17.477 25.781 1.00 38.85 90 GLU C N 1
ATOM 4652 C CA . GLU C 1 90 ? 52.060 18.231 25.274 1.00 40.37 90 GLU C CA 1
ATOM 4653 C C . GLU C 1 90 ? 51.616 19.516 24.603 1.00 41.01 90 GLU C C 1
ATOM 4654 O O . GLU C 1 90 ? 50.521 19.583 24.059 1.00 41.80 90 GLU C O 1
ATOM 4660 N N . ILE C 1 91 ? 52.445 20.549 24.654 1.00 42.07 91 ILE C N 1
ATOM 4661 C CA . ILE C 1 91 ? 52.066 21.779 23.985 1.00 45.19 91 ILE C CA 1
ATOM 4662 C C . ILE C 1 91 ? 52.029 21.432 22.492 1.00 46.03 91 ILE C C 1
ATOM 4663 O O . ILE C 1 91 ? 52.968 20.823 21.967 1.00 46.03 91 ILE C O 1
ATOM 4668 N N . SER C 1 92 ? 50.934 21.793 21.823 1.00 46.00 92 SER C N 1
ATOM 4669 C CA . SER C 1 92 ? 50.751 21.475 20.404 1.00 47.27 92 SER C CA 1
ATOM 4670 C C . SER C 1 92 ? 51.261 22.488 19.385 1.00 48.42 92 SER C C 1
ATOM 4671 O O . SER C 1 92 ? 50.968 23.683 19.474 1.00 49.76 92 SER C O 1
ATOM 4674 N N . GLY C 1 93 ? 52.005 21.988 18.401 1.00 48.60 93 GLY C N 1
ATOM 4675 C CA . GLY C 1 93 ? 52.541 22.835 17.353 1.00 47.32 93 GLY C CA 1
ATOM 4676 C C . GLY C 1 93 ? 51.474 23.143 16.320 1.00 48.85 93 GLY C C 1
ATOM 4677 O O . GLY C 1 93 ? 51.773 23.650 15.243 1.00 48.01 93 GLY C O 1
ATOM 4678 N N . ARG C 1 94 ? 50.226 22.807 16.635 1.00 49.98 94 ARG C N 1
ATOM 4679 C CA . ARG C 1 94 ? 49.110 23.085 15.736 1.00 51.61 94 ARG C CA 1
ATOM 4680 C C . ARG C 1 94 ? 48.354 24.293 16.273 1.00 51.71 94 ARG C C 1
ATOM 4681 O O . ARG C 1 94 ? 47.594 24.932 15.553 1.00 51.81 94 ARG C O 1
ATOM 4689 N N . TYR C 1 95 ? 48.570 24.614 17.541 1.00 52.80 95 TYR C N 1
ATOM 4690 C CA . TYR C 1 95 ? 47.860 25.732 18.132 1.00 54.76 95 TYR C CA 1
ATOM 4691 C C . TYR C 1 95 ? 48.734 26.906 18.516 1.00 53.50 95 TYR C C 1
ATOM 4692 O O . TYR C 1 95 ? 48.440 28.039 18.160 1.00 53.02 95 TYR C O 1
ATOM 4701 N N . SER C 1 96 ? 49.815 26.649 19.234 1.00 53.26 96 SER C N 1
ATOM 4702 C CA . SER C 1 96 ? 50.688 27.735 19.644 1.00 53.61 96 SER C CA 1
ATOM 4703 C C . SER C 1 96 ? 51.929 27.839 18.771 1.00 53.25 96 SER C C 1
ATOM 4704 O O . SER C 1 96 ? 52.235 26.939 17.983 1.00 53.67 96 SER C O 1
ATOM 4707 N N . ILE C 1 97 ? 52.635 28.955 18.903 1.00 51.83 97 ILE C N 1
ATOM 4708 C CA . ILE C 1 97 ? 53.854 29.159 18.143 1.00 51.51 97 ILE C CA 1
ATOM 4709 C C . ILE C 1 97 ? 54.999 28.647 19.009 1.00 51.15 97 ILE C C 1
ATOM 4710 O O . ILE C 1 97 ? 55.155 29.055 20.162 1.00 50.66 97 ILE C O 1
ATOM 4715 N N . LEU C 1 98 ? 55.793 27.739 18.458 1.00 50.33 98 LEU C N 1
ATOM 4716 C CA . LEU C 1 98 ? 56.895 27.154 19.208 1.00 49.92 98 LEU C CA 1
ATOM 4717 C C . LEU C 1 98 ? 58.032 28.135 19.457 1.00 51.05 98 LEU C C 1
ATOM 4718 O O . LEU C 1 98 ? 58.397 28.915 18.580 1.00 50.92 98 LEU C O 1
ATOM 4723 N N . LYS C 1 99 ? 58.582 28.105 20.666 1.00 52.62 99 LYS C N 1
ATOM 4724 C CA . LYS C 1 99 ? 59.681 28.996 21.014 1.00 54.10 99 LYS C CA 1
ATOM 4725 C C . LYS C 1 99 ? 60.977 28.554 20.348 1.00 55.55 99 LYS C C 1
ATOM 4726 O O . LYS C 1 99 ? 61.185 27.366 20.103 1.00 55.54 99 LYS C O 1
ATOM 4732 N N . GLU C 1 100 ? 61.854 29.513 20.063 1.00 56.72 100 GLU C N 1
ATOM 4733 C CA . GLU C 1 100 ? 63.124 29.187 19.441 1.00 57.33 100 GLU C CA 1
ATOM 4734 C C . GLU C 1 100 ? 64.128 28.730 20.490 1.00 56.72 100 GLU C C 1
ATOM 4735 O O . GLU C 1 100 ? 64.898 29.530 21.015 1.00 59.24 100 GLU C O 1
ATOM 4741 N N . GLU C 1 101 ? 64.110 27.439 20.795 1.00 55.14 101 GLU C N 1
ATOM 4742 C CA . GLU C 1 101 ? 65.027 26.871 21.772 1.00 52.51 101 GLU C CA 1
ATOM 4743 C C . GLU C 1 101 ? 65.425 25.473 21.326 1.00 50.81 101 GLU C C 1
ATOM 4744 O O . GLU C 1 101 ? 64.579 24.652 20.967 1.00 50.38 101 GLU C O 1
ATOM 4750 N N . PHE C 1 102 ? 66.722 25.208 21.343 1.00 49.32 102 PHE C N 1
ATOM 4751 C CA . PHE C 1 102 ? 67.228 23.916 20.925 1.00 48.26 102 PHE C CA 1
ATOM 4752 C C . PHE C 1 102 ? 68.178 23.333 21.939 1.00 47.69 102 PHE C C 1
ATOM 4753 O O . PHE C 1 102 ? 68.663 24.023 22.830 1.00 48.72 102 PHE C O 1
ATOM 4761 N N . TYR C 1 103 ? 68.440 22.047 21.787 1.00 46.80 103 TYR C N 1
ATOM 4762 C CA . TYR C 1 103 ? 69.344 21.358 22.668 1.00 47.56 103 TYR C CA 1
ATOM 4763 C C . TYR C 1 103 ? 70.740 21.391 22.069 1.00 50.61 103 TYR C C 1
ATOM 4764 O O . TYR C 1 103 ? 71.081 20.556 21.234 1.00 50.69 103 TYR C O 1
ATOM 4773 N N . GLU C 1 104 ? 71.532 22.379 22.470 1.00 53.73 104 GLU C N 1
ATOM 4774 C CA . GLU C 1 104 ? 72.901 22.491 21.987 1.00 56.38 104 GLU C CA 1
ATOM 4775 C C . GLU C 1 104 ? 73.714 21.551 22.866 1.00 56.97 104 GLU C C 1
ATOM 4776 O O . GLU C 1 104 ? 74.072 21.912 23.982 1.00 58.01 104 GLU C O 1
ATOM 4782 N N . PRO C 1 105 ? 74.004 20.327 22.387 1.00 57.51 105 PRO C N 1
ATOM 4783 C CA . PRO C 1 105 ? 74.783 19.393 23.209 1.00 59.06 105 PRO C CA 1
ATOM 4784 C C . PRO C 1 105 ? 76.137 19.969 23.599 1.00 60.69 105 PRO C C 1
ATOM 4785 O O . PRO C 1 105 ? 76.847 20.529 22.767 1.00 60.26 105 PRO C O 1
ATOM 4789 N N . GLU C 1 106 ? 76.496 19.838 24.869 1.00 62.83 106 GLU C N 1
ATOM 4790 C CA . GLU C 1 106 ? 77.771 20.368 25.316 1.00 64.74 106 GLU C CA 1
ATOM 4791 C C . GLU C 1 106 ? 78.871 19.762 24.444 1.00 64.81 106 GLU C C 1
ATOM 4792 O O . GLU C 1 106 ? 79.732 20.475 23.930 1.00 64.95 106 GLU C O 1
ATOM 4798 N N . ALA C 1 107 ? 78.815 18.448 24.253 1.00 64.47 107 ALA C N 1
ATOM 4799 C CA . ALA C 1 107 ? 79.798 17.748 23.438 1.00 64.65 107 ALA C CA 1
ATOM 4800 C C . ALA C 1 107 ? 79.116 16.642 22.646 1.00 64.88 107 ALA C C 1
ATOM 4801 O O . ALA C 1 107 ? 78.179 16.020 23.136 1.00 66.13 107 ALA C O 1
ATOM 4803 N N . PHE C 1 108 ? 79.581 16.401 21.425 1.00 64.87 108 PHE C N 1
ATOM 4804 C CA . PHE C 1 108 ? 79.014 15.353 20.577 1.00 66.12 108 PHE C CA 1
ATOM 4805 C C . PHE C 1 108 ? 79.638 13.991 20.881 1.00 65.49 108 PHE C C 1
ATOM 4806 O O . PHE C 1 108 ? 80.719 13.916 21.449 1.00 65.90 108 PHE C O 1
ATOM 4814 N N . ARG C 1 109 ? 78.960 12.916 20.496 1.00 65.33 109 ARG C N 1
ATOM 4815 C CA . ARG C 1 109 ? 79.473 11.574 20.744 1.00 64.77 109 ARG C CA 1
ATOM 4816 C C . ARG C 1 109 ? 79.652 10.817 19.433 1.00 65.38 109 ARG C C 1
ATOM 4817 O O . ARG C 1 109 ? 80.009 9.637 19.429 1.00 66.81 109 ARG C O 1
ATOM 4825 N N . LEU C 1 131 ? 77.804 24.935 13.104 1.00 62.33 131 LEU C N 1
ATOM 4826 C CA . LEU C 1 131 ? 77.039 24.176 12.122 1.00 63.53 131 LEU C CA 1
ATOM 4827 C C . LEU C 1 131 ? 75.617 23.994 12.641 1.00 64.29 131 LEU C C 1
ATOM 4828 O O . LEU C 1 131 ? 74.670 24.571 12.096 1.00 65.82 131 LEU C O 1
ATOM 4833 N N . LEU C 1 132 ? 75.477 23.184 13.690 1.00 62.69 132 LEU C N 1
ATOM 4834 C CA . LEU C 1 132 ? 74.182 22.926 14.309 1.00 60.33 132 LEU C CA 1
ATOM 4835 C C . LEU C 1 132 ? 73.420 24.234 14.515 1.00 59.15 132 LEU C C 1
ATOM 4836 O O . LEU C 1 132 ? 72.201 24.256 14.450 1.00 58.92 132 LEU C O 1
ATOM 4841 N N . ARG C 1 133 ? 74.142 25.322 14.760 1.00 59.25 133 ARG C N 1
ATOM 4842 C CA . ARG C 1 133 ? 73.513 26.628 14.969 1.00 61.23 133 ARG C CA 1
ATOM 4843 C C . ARG C 1 133 ? 72.911 27.160 13.669 1.00 60.36 133 ARG C C 1
ATOM 4844 O O . ARG C 1 133 ? 71.786 27.659 13.648 1.00 58.97 133 ARG C O 1
ATOM 4852 N N . LYS C 1 134 ? 73.678 27.057 12.588 1.00 60.00 134 LYS C N 1
ATOM 4853 C CA . LYS C 1 134 ? 73.239 27.540 11.286 1.00 59.44 134 LYS C CA 1
ATOM 4854 C C . LYS C 1 134 ? 71.926 26.883 10.879 1.00 57.14 134 LYS C C 1
ATOM 4855 O O . LYS C 1 134 ? 70.937 27.559 10.625 1.00 56.76 134 LYS C O 1
ATOM 4861 N N . VAL C 1 135 ? 71.919 25.559 10.817 1.00 55.72 135 VAL C N 1
ATOM 4862 C CA . VAL C 1 135 ? 70.713 24.838 10.445 1.00 54.46 135 VAL C CA 1
ATOM 4863 C C . VAL C 1 135 ? 69.526 25.282 11.307 1.00 53.92 135 VAL C C 1
ATOM 4864 O O . VAL C 1 135 ? 68.455 25.581 10.778 1.00 52.28 135 VAL C O 1
ATOM 4868 N N . GLN C 1 136 ? 69.726 25.344 12.623 1.00 53.15 136 GLN C N 1
ATOM 4869 C CA . GLN C 1 136 ? 68.676 25.757 13.554 1.00 54.65 136 GLN C CA 1
ATOM 4870 C C . GLN C 1 136 ? 68.124 27.146 13.258 1.00 55.94 136 GLN C C 1
ATOM 4871 O O . GLN C 1 136 ? 66.925 27.383 13.397 1.00 57.03 136 GLN C O 1
ATOM 4877 N N . GLN C 1 137 ? 68.999 28.068 12.869 1.00 57.08 137 GLN C N 1
ATOM 4878 C CA . GLN C 1 137 ? 68.574 29.427 12.547 1.00 57.56 137 GLN C CA 1
ATOM 4879 C C . GLN C 1 137 ? 67.765 29.444 11.264 1.00 56.63 137 GLN C C 1
ATOM 4880 O O . GLN C 1 137 ? 66.677 30.009 11.212 1.00 55.26 137 GLN C O 1
ATOM 4886 N N . GLU C 1 138 ? 68.319 28.842 10.220 1.00 56.50 138 GLU C N 1
ATOM 4887 C CA . GLU C 1 138 ? 67.629 28.773 8.944 1.00 57.20 138 GLU C CA 1
ATOM 4888 C C . GLU C 1 138 ? 66.261 28.155 9.182 1.00 55.52 138 GLU C C 1
ATOM 4889 O O . GLU C 1 138 ? 65.244 28.647 8.692 1.00 53.93 138 GLU C O 1
ATOM 4895 N N . ALA C 1 139 ? 66.260 27.067 9.948 1.00 54.67 139 ALA C N 1
ATOM 4896 C CA . ALA C 1 139 ? 65.047 26.331 10.276 1.00 52.85 139 ALA C CA 1
ATOM 4897 C C . ALA C 1 139 ? 64.017 27.193 10.993 1.00 50.58 139 ALA C C 1
ATOM 4898 O O . ALA C 1 139 ? 62.844 27.192 10.625 1.00 51.40 139 ALA C O 1
ATOM 4900 N N . TYR C 1 140 ? 64.432 27.921 12.017 1.00 47.71 140 TYR C N 1
ATOM 4901 C CA . TYR C 1 140 ? 63.475 28.767 12.706 1.00 47.93 140 TYR C CA 1
ATOM 4902 C C . TYR C 1 140 ? 63.164 29.953 11.791 1.00 48.53 140 TYR C C 1
ATOM 4903 O O . TYR C 1 140 ? 62.062 30.504 11.818 1.00 49.01 140 TYR C O 1
ATOM 4912 N N . GLY C 1 141 ? 64.145 30.330 10.971 1.00 49.33 141 GLY C N 1
ATOM 4913 C CA . GLY C 1 141 ? 63.973 31.438 10.047 1.00 47.45 141 GLY C CA 1
ATOM 4914 C C . GLY C 1 141 ? 62.906 31.109 9.026 1.00 47.38 141 GLY C C 1
ATOM 4915 O O . GLY C 1 141 ? 61.999 31.904 8.775 1.00 47.12 141 GLY C O 1
ATOM 4916 N N . ALA C 1 142 ? 63.020 29.925 8.437 1.00 45.96 142 ALA C N 1
ATOM 4917 C CA . ALA C 1 142 ? 62.060 29.465 7.452 1.00 45.36 142 ALA C CA 1
ATOM 4918 C C . ALA C 1 142 ? 60.708 29.368 8.137 1.00 47.16 142 ALA C C 1
ATOM 4919 O O . ALA C 1 142 ? 59.686 29.782 7.590 1.00 48.31 142 ALA C O 1
ATOM 4921 N N . TYR C 1 143 ? 60.721 28.824 9.350 1.00 48.82 143 TYR C N 1
ATOM 4922 C CA . TYR C 1 143 ? 59.521 28.648 10.153 1.00 49.17 143 TYR C CA 1
ATOM 4923 C C . TYR C 1 143 ? 58.837 29.983 10.399 1.00 50.90 143 TYR C C 1
ATOM 4924 O O . TYR C 1 143 ? 57.615 30.089 10.301 1.00 51.72 143 TYR C O 1
ATOM 4933 N N . ARG C 1 144 ? 59.628 30.998 10.733 1.00 52.02 144 ARG C N 1
ATOM 4934 C CA . ARG C 1 144 ? 59.091 32.327 10.984 1.00 52.61 144 ARG C CA 1
ATOM 4935 C C . ARG C 1 144 ? 58.637 32.960 9.661 1.00 53.08 144 ARG C C 1
ATOM 4936 O O . ARG C 1 144 ? 57.592 33.620 9.600 1.00 53.00 144 ARG C O 1
ATOM 4944 N N . ALA C 1 145 ? 59.409 32.735 8.600 1.00 51.95 145 ALA C N 1
ATOM 4945 C CA . ALA C 1 145 ? 59.074 33.270 7.288 1.00 52.86 145 ALA C CA 1
ATOM 4946 C C . ALA C 1 145 ? 57.825 32.575 6.737 1.00 54.53 145 ALA C C 1
ATOM 4947 O O . ALA C 1 145 ? 57.113 33.120 5.891 1.00 54.19 145 ALA C O 1
ATOM 4949 N N . LEU C 1 146 ? 57.565 31.363 7.216 1.00 55.40 146 LEU C N 1
ATOM 4950 C CA . LEU C 1 146 ? 56.390 30.621 6.784 1.00 55.73 146 LEU C CA 1
ATOM 4951 C C . LEU C 1 146 ? 55.171 31.177 7.519 1.00 56.78 146 LEU C C 1
ATOM 4952 O O . LEU C 1 146 ? 54.115 31.404 6.915 1.00 57.14 146 LEU C O 1
ATOM 4957 N N . LEU C 1 147 ? 55.320 31.414 8.821 1.00 56.08 147 LEU C N 1
ATOM 4958 C CA . LEU C 1 147 ? 54.223 31.959 9.609 1.00 57.48 147 LEU C CA 1
ATOM 4959 C C . LEU C 1 147 ? 53.746 33.301 9.057 1.00 57.94 147 LEU C C 1
ATOM 4960 O O . LEU C 1 147 ? 52.544 33.520 8.916 1.00 58.08 147 LEU C O 1
ATOM 4965 N N . GLU C 1 148 ? 54.692 34.184 8.737 1.00 58.81 148 GLU C N 1
ATOM 4966 C CA . GLU C 1 148 ? 54.387 35.517 8.210 1.00 57.93 148 GLU C CA 1
ATOM 4967 C C . GLU C 1 148 ? 53.676 35.473 6.856 1.00 57.75 148 GLU C C 1
ATOM 4968 O O . GLU C 1 148 ? 52.831 36.324 6.560 1.00 57.60 148 GLU C O 1
ATOM 4974 N N . LYS C 1 149 ? 54.021 34.484 6.033 1.00 56.66 149 LYS C N 1
ATOM 4975 C CA . LYS C 1 149 ? 53.399 34.331 4.721 1.00 55.48 149 LYS C CA 1
ATOM 4976 C C . LYS C 1 149 ? 51.968 33.826 4.869 1.00 55.44 149 LYS C C 1
ATOM 4977 O O . LYS C 1 149 ? 51.287 33.556 3.879 1.00 54.34 149 LYS C O 1
ATOM 4983 N N . GLY C 1 150 ? 51.523 33.692 6.115 1.00 56.29 150 GLY C N 1
ATOM 4984 C CA . GLY C 1 150 ? 50.173 33.227 6.384 1.00 55.34 150 GLY C CA 1
ATOM 4985 C C . GLY C 1 150 ? 50.014 31.717 6.380 1.00 54.50 150 GLY C C 1
ATOM 4986 O O . GLY C 1 150 ? 48.893 31.205 6.361 1.00 54.46 150 GLY C O 1
ATOM 4987 N N . VAL C 1 151 ? 51.132 31.001 6.392 1.00 53.90 151 VAL C N 1
ATOM 4988 C CA . VAL C 1 151 ? 51.099 29.546 6.401 1.00 53.01 151 VAL C CA 1
ATOM 4989 C C . VAL C 1 151 ? 50.581 29.064 7.758 1.00 52.45 151 VAL C C 1
ATOM 4990 O O . VAL C 1 151 ? 50.876 29.675 8.784 1.00 51.05 151 VAL C O 1
ATOM 4994 N N . ALA C 1 152 ? 49.802 27.982 7.752 1.00 51.62 152 ALA C N 1
ATOM 4995 C CA . ALA C 1 152 ? 49.224 27.413 8.978 1.00 50.65 152 ALA C CA 1
ATOM 4996 C C . ALA C 1 152 ? 50.247 26.761 9.909 1.00 49.67 152 ALA C C 1
ATOM 4997 O O . ALA C 1 152 ? 51.109 25.995 9.465 1.00 48.62 152 ALA C O 1
ATOM 4999 N N . ARG C 1 153 ? 50.129 27.058 11.201 1.00 48.14 153 ARG C N 1
ATOM 5000 C CA . ARG C 1 153 ? 51.030 26.518 12.215 1.00 49.08 153 ARG C CA 1
ATOM 5001 C C . ARG C 1 153 ? 51.282 25.017 12.042 1.00 49.71 153 ARG C C 1
ATOM 5002 O O . ARG C 1 153 ? 52.429 24.579 11.963 1.00 49.04 153 ARG C O 1
ATOM 5010 N N . GLU C 1 154 ? 50.207 24.231 11.982 1.00 49.47 154 GLU C N 1
ATOM 5011 C CA . GLU C 1 154 ? 50.334 22.781 11.851 1.00 49.04 154 GLU C CA 1
ATOM 5012 C C . GLU C 1 154 ? 51.237 22.344 10.710 1.00 47.91 154 GLU C C 1
ATOM 5013 O O . GLU C 1 154 ? 51.682 21.199 10.665 1.00 47.16 154 GLU C O 1
ATOM 5019 N N . MET C 1 155 ? 51.510 23.255 9.786 1.00 47.37 155 MET C N 1
ATOM 5020 C CA . MET C 1 155 ? 52.359 22.929 8.657 1.00 45.96 155 MET C CA 1
ATOM 5021 C C . MET C 1 155 ? 53.741 23.561 8.745 1.00 46.20 155 MET C C 1
ATOM 5022 O O . MET C 1 155 ? 54.739 22.934 8.373 1.00 46.06 155 MET C O 1
ATOM 5027 N N . ALA C 1 156 ? 53.798 24.798 9.231 1.00 43.89 156 ALA C N 1
ATOM 5028 C CA . ALA C 1 156 ? 55.061 25.524 9.333 1.00 42.75 156 ALA C CA 1
ATOM 5029 C C . ALA C 1 156 ? 56.096 24.871 10.249 1.00 43.50 156 ALA C C 1
ATOM 5030 O O . ALA C 1 156 ? 57.296 24.916 9.977 1.00 44.87 156 ALA C O 1
ATOM 5032 N N . ARG C 1 157 ? 55.633 24.265 11.334 1.00 42.93 157 ARG C N 1
ATOM 5033 C CA . ARG C 1 157 ? 56.526 23.623 12.279 1.00 42.19 157 ARG C CA 1
ATOM 5034 C C . ARG C 1 157 ? 57.203 22.360 11.744 1.00 42.08 157 ARG C C 1
ATOM 5035 O O . ARG C 1 157 ? 58.049 21.782 12.419 1.00 43.75 157 ARG C O 1
ATOM 5043 N N . MET C 1 158 ? 56.853 21.927 10.539 1.00 42.01 158 MET C N 1
ATOM 5044 C CA . MET C 1 158 ? 57.474 20.729 9.998 1.00 41.98 158 MET C CA 1
ATOM 5045 C C . MET C 1 158 ? 58.901 20.970 9.515 1.00 42.45 158 MET C C 1
ATOM 5046 O O . MET C 1 158 ? 59.606 20.022 9.167 1.00 42.55 158 MET C O 1
ATOM 5051 N N . VAL C 1 159 ? 59.338 22.227 9.480 1.00 41.86 159 VAL C N 1
ATOM 5052 C CA . VAL C 1 159 ? 60.716 22.503 9.075 1.00 42.37 159 VAL C CA 1
ATOM 5053 C C . VAL C 1 159 ? 61.657 22.486 10.284 1.00 42.86 159 VAL C C 1
ATOM 5054 O O . VAL C 1 159 ? 62.873 22.491 10.122 1.00 42.95 159 VAL C O 1
ATOM 5058 N N . LEU C 1 160 ? 61.096 22.470 11.491 1.00 43.15 160 LEU C N 1
ATOM 5059 C CA . LEU C 1 160 ? 61.911 22.459 12.701 1.00 44.17 160 LEU C CA 1
ATOM 5060 C C . LEU C 1 160 ? 62.493 21.058 12.967 1.00 45.21 160 LEU C C 1
ATOM 5061 O O . LEU C 1 160 ? 61.870 20.043 12.642 1.00 46.89 160 LEU C O 1
ATOM 5066 N N . PRO C 1 161 ? 63.713 20.991 13.533 1.00 44.73 161 PRO C N 1
ATOM 5067 C CA . PRO C 1 161 ? 64.449 19.757 13.862 1.00 43.78 161 PRO C CA 1
ATOM 5068 C C . PRO C 1 161 ? 63.998 19.023 15.130 1.00 43.75 161 PRO C C 1
ATOM 5069 O O . PRO C 1 161 ? 63.262 19.565 15.959 1.00 43.82 161 PRO C O 1
ATOM 5073 N N . LEU C 1 162 ? 64.481 17.794 15.291 1.00 42.52 162 LEU C N 1
ATOM 5074 C CA . LEU C 1 162 ? 64.113 16.968 16.443 1.00 40.56 162 LEU C CA 1
ATOM 5075 C C . LEU C 1 162 ? 64.690 17.386 17.793 1.00 40.33 162 LEU C C 1
ATOM 5076 O O . LEU C 1 162 ? 64.272 16.869 18.832 1.00 40.06 162 LEU C O 1
ATOM 5081 N N . ASN C 1 163 ? 65.647 18.308 17.783 1.00 39.93 163 ASN C N 1
ATOM 5082 C CA . ASN C 1 163 ? 66.252 18.772 19.026 1.00 40.61 163 ASN C CA 1
ATOM 5083 C C . ASN C 1 163 ? 65.582 20.071 19.487 1.00 40.00 163 ASN C C 1
ATOM 5084 O O . ASN C 1 163 ? 66.124 20.814 20.310 1.00 38.96 163 ASN C O 1
ATOM 5089 N N . LEU C 1 164 ? 64.404 20.342 18.931 1.00 39.25 164 LEU C N 1
ATOM 5090 C CA . LEU C 1 164 ? 63.629 21.515 19.315 1.00 38.61 164 LEU C CA 1
ATOM 5091 C C . LEU C 1 164 ? 63.048 21.138 20.671 1.00 38.40 164 LEU C C 1
ATOM 5092 O O . LEU C 1 164 ? 62.686 19.991 20.891 1.00 36.86 164 LEU C O 1
ATOM 5097 N N . TYR C 1 165 ? 62.967 22.090 21.585 1.00 40.54 165 TYR C N 1
ATOM 5098 C CA . TYR C 1 165 ? 62.419 21.798 22.901 1.00 41.53 165 TYR C CA 1
ATOM 5099 C C . TYR C 1 165 ? 60.894 21.776 22.905 1.00 41.96 165 TYR C C 1
ATOM 5100 O O . TYR C 1 165 ? 60.243 22.659 22.336 1.00 42.98 165 TYR C O 1
ATOM 5109 N N . THR C 1 166 ? 60.333 20.744 23.527 1.00 39.28 166 THR C N 1
ATOM 5110 C CA . THR C 1 166 ? 58.893 20.615 23.635 1.00 38.26 166 THR C CA 1
ATOM 5111 C C . THR C 1 166 ? 58.574 20.532 25.113 1.00 36.50 166 THR C C 1
ATOM 5112 O O . THR C 1 166 ? 59.470 20.338 25.934 1.00 34.75 166 THR C O 1
ATOM 5116 N N . GLU C 1 167 ? 57.306 20.698 25.456 1.00 36.39 167 GLU C N 1
ATOM 5117 C CA . GLU C 1 167 ? 56.898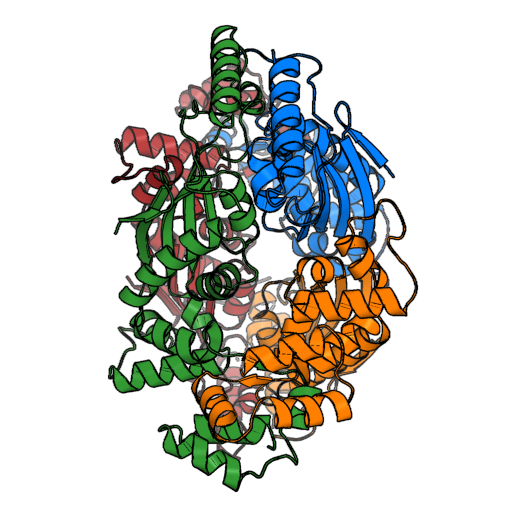 20.632 26.853 1.00 38.65 167 GLU C CA 1
ATOM 5118 C C . GLU C 1 167 ? 55.686 19.745 27.002 1.00 37.56 167 GLU C C 1
ATOM 5119 O O . GLU C 1 167 ? 54.880 19.633 26.082 1.00 35.92 167 GLU C O 1
ATOM 5125 N N . PHE C 1 168 ? 55.559 19.122 28.169 1.00 37.32 168 PHE C N 1
ATOM 5126 C CA . PHE C 1 168 ? 54.424 18.249 28.430 1.00 36.59 168 PHE C CA 1
ATOM 5127 C C . PHE C 1 168 ? 54.250 17.862 29.892 1.00 35.86 168 PHE C C 1
ATOM 5128 O O . PHE C 1 168 ? 55.177 17.937 30.688 1.00 36.35 168 PHE C O 1
ATOM 5136 N N . TYR C 1 169 ? 53.033 17.456 30.229 1.00 35.95 169 TYR C N 1
ATOM 5137 C CA . TYR C 1 169 ? 52.724 16.972 31.561 1.00 35.47 169 TYR C CA 1
ATOM 5138 C C . TYR C 1 169 ? 52.777 15.453 31.406 1.00 35.04 169 TYR C C 1
ATOM 5139 O O . TYR C 1 169 ? 52.372 14.907 30.379 1.00 35.10 169 TYR C O 1
ATOM 5148 N N . TRP C 1 170 ? 53.294 14.775 32.419 1.00 35.96 170 TRP C N 1
ATOM 5149 C CA . TRP C 1 170 ? 53.425 13.330 32.382 1.00 34.18 170 TRP C CA 1
ATOM 5150 C C . TRP C 1 170 ? 52.994 12.781 33.718 1.00 32.67 170 TRP C C 1
ATOM 5151 O O . TRP C 1 170 ? 53.611 13.065 34.744 1.00 32.10 170 TRP C O 1
ATOM 5162 N N . LYS C 1 171 ? 51.920 12.000 33.685 1.00 32.21 171 LYS C N 1
ATOM 5163 C CA . LYS C 1 171 ? 51.331 11.391 34.875 1.00 30.62 171 LYS C CA 1
ATOM 5164 C C . LYS C 1 171 ? 51.487 9.885 34.777 1.00 28.81 171 LYS C C 1
ATOM 5165 O O . LYS C 1 171 ? 51.089 9.288 33.792 1.00 28.94 171 LYS C O 1
ATOM 5171 N N . GLN C 1 172 ? 52.055 9.273 35.802 1.00 28.20 172 GLN C N 1
ATOM 5172 C CA . GLN C 1 172 ? 52.244 7.833 35.797 1.00 29.38 172 GLN C CA 1
ATOM 5173 C C . GLN C 1 172 ? 52.227 7.319 37.239 1.00 28.22 172 GLN C C 1
ATOM 5174 O O . GLN C 1 172 ? 52.697 8.000 38.143 1.00 28.08 172 GLN C O 1
ATOM 5180 N N . ASP C 1 173 ? 51.659 6.135 37.456 1.00 27.21 173 ASP C N 1
ATOM 5181 C CA . ASP C 1 173 ? 51.623 5.560 38.791 1.00 28.88 173 ASP C CA 1
ATOM 5182 C C . ASP C 1 173 ? 52.995 4.959 39.081 1.00 28.57 173 ASP C C 1
ATOM 5183 O O . ASP C 1 173 ? 53.732 4.646 38.144 1.00 29.67 173 ASP C O 1
ATOM 5188 N N . LEU C 1 174 ? 53.324 4.812 40.368 1.00 28.64 174 LEU C N 1
ATOM 5189 C CA . LEU C 1 174 ? 54.620 4.293 40.835 1.00 29.36 174 LEU C CA 1
ATOM 5190 C C . LEU C 1 174 ? 55.076 3.015 40.169 1.00 30.58 174 LEU C C 1
ATOM 5191 O O . LEU C 1 174 ? 56.244 2.868 39.825 1.00 31.56 174 LEU C O 1
ATOM 5196 N N . HIS C 1 175 ? 54.155 2.074 40.022 1.00 32.43 175 HIS C N 1
ATOM 5197 C CA . HIS C 1 175 ? 54.477 0.801 39.406 1.00 33.62 175 HIS C CA 1
ATOM 5198 C C . HIS C 1 175 ? 55.059 1.005 38.011 1.00 32.98 175 HIS C C 1
ATOM 5199 O O . HIS C 1 175 ? 56.168 0.562 37.715 1.00 33.57 175 HIS C O 1
ATOM 5206 N N . ASN C 1 176 ? 54.306 1.674 37.152 1.00 32.12 176 ASN C N 1
ATOM 5207 C CA . ASN C 1 176 ? 54.777 1.918 35.811 1.00 32.69 176 ASN C CA 1
ATOM 5208 C C . ASN C 1 176 ? 55.958 2.876 35.785 1.00 32.28 176 ASN C C 1
ATOM 5209 O O . ASN C 1 176 ? 56.857 2.753 34.959 1.00 32.78 176 ASN C O 1
ATOM 5214 N N . LEU C 1 177 ? 55.974 3.821 36.707 1.00 33.16 177 LEU C N 1
ATOM 5215 C CA . LEU C 1 177 ? 57.085 4.745 36.763 1.00 31.32 177 LEU C CA 1
ATOM 5216 C C . LEU C 1 177 ? 58.341 3.906 37.032 1.00 30.34 177 LEU C C 1
ATOM 5217 O O . LEU C 1 177 ? 59.374 4.115 36.399 1.00 31.51 177 LEU C O 1
ATOM 5222 N N . PHE C 1 178 ? 58.255 2.941 37.942 1.00 29.51 178 PHE C N 1
ATOM 5223 C CA . PHE C 1 178 ? 59.418 2.097 38.225 1.00 32.38 178 PHE C CA 1
ATOM 5224 C C . PHE C 1 178 ? 59.904 1.369 36.964 1.00 34.59 178 PHE C C 1
ATOM 5225 O O . PHE C 1 178 ? 61.101 1.324 36.691 1.00 33.95 178 PHE C O 1
ATOM 5233 N N . HIS C 1 179 ? 58.971 0.794 36.210 1.00 35.96 179 HIS C N 1
ATOM 5234 C CA . HIS C 1 179 ? 59.293 0.093 34.971 1.00 38.43 179 HIS C CA 1
ATOM 5235 C C . HIS C 1 179 ? 60.051 1.075 34.086 1.00 37.92 179 HIS C C 1
ATOM 5236 O O . HIS C 1 179 ? 61.068 0.735 33.484 1.00 38.23 179 HIS C O 1
ATOM 5243 N N . PHE C 1 180 ? 59.546 2.304 34.030 1.00 35.70 180 PHE C N 1
ATOM 5244 C CA . PHE C 1 180 ? 60.158 3.360 33.233 1.00 33.11 180 PHE C CA 1
ATOM 5245 C C . PHE C 1 180 ? 61.595 3.681 33.652 1.00 31.66 180 PHE C C 1
ATOM 5246 O O . PHE C 1 180 ? 62.470 3.814 32.811 1.00 30.17 180 PHE C O 1
ATOM 5254 N N . LEU C 1 181 ? 61.834 3.823 34.951 1.00 31.04 181 LEU C N 1
ATOM 5255 C CA . LEU C 1 181 ? 63.171 4.141 35.420 1.00 30.33 181 LEU C CA 1
ATOM 5256 C C . LEU C 1 181 ? 64.147 2.997 35.239 1.00 31.43 181 LEU C C 1
ATOM 5257 O O . LEU C 1 181 ? 65.322 3.227 35.051 1.00 34.31 181 LEU C O 1
ATOM 5262 N N . LYS C 1 182 ? 63.655 1.767 35.281 1.00 33.37 182 LYS C N 1
ATOM 5263 C CA . LYS C 1 182 ? 64.499 0.596 35.113 1.00 34.96 182 LYS C CA 1
ATOM 5264 C C . LYS C 1 182 ? 65.103 0.558 33.709 1.00 37.17 182 LYS C C 1
ATOM 5265 O O . LYS C 1 182 ? 66.269 0.195 33.532 1.00 37.64 182 LYS C O 1
ATOM 5271 N N . LEU C 1 183 ? 64.296 0.943 32.721 1.00 39.28 183 LEU C N 1
ATOM 5272 C CA . LEU C 1 183 ? 64.697 0.949 31.317 1.00 40.18 183 LEU C CA 1
ATOM 5273 C C . LEU C 1 183 ? 65.428 2.210 30.859 1.00 40.21 183 LEU C C 1
ATOM 5274 O O . LEU C 1 183 ? 66.340 2.136 30.036 1.00 40.50 183 LEU C O 1
ATOM 5279 N N . ARG C 1 184 ? 65.024 3.366 31.368 1.00 38.01 184 ARG C N 1
ATOM 5280 C CA . ARG C 1 184 ? 65.656 4.603 30.942 1.00 38.01 184 ARG C CA 1
ATOM 5281 C C . ARG C 1 184 ? 66.893 4.980 31.751 1.00 37.26 184 ARG C C 1
ATOM 5282 O O . ARG C 1 184 ? 67.633 5.891 31.383 1.00 38.32 184 ARG C O 1
ATOM 5290 N N . LEU C 1 185 ? 67.120 4.279 32.849 1.00 35.66 185 LEU C N 1
ATOM 5291 C CA . LEU C 1 185 ? 68.284 4.548 33.681 1.00 36.33 185 LEU C CA 1
ATOM 5292 C C . LEU C 1 185 ? 69.467 3.693 33.210 1.00 38.18 185 LEU C C 1
ATOM 5293 O O . LEU C 1 185 ? 70.619 4.025 33.467 1.00 40.51 185 LEU C O 1
ATOM 5298 N N . ALA C 1 186 ? 69.165 2.595 32.521 1.00 39.94 186 ALA C N 1
ATOM 5299 C CA . ALA C 1 186 ? 70.168 1.651 32.031 1.00 41.78 186 ALA C CA 1
ATOM 5300 C C . ALA C 1 186 ? 71.179 2.232 31.039 1.00 44.69 186 ALA C C 1
ATOM 5301 O O . ALA C 1 186 ? 70.926 3.256 30.393 1.00 44.45 186 ALA C O 1
ATOM 5303 N N . PRO C 1 187 ? 72.349 1.571 30.913 1.00 47.06 187 PRO C N 1
ATOM 5304 C CA . PRO C 1 187 ? 73.445 1.970 30.013 1.00 46.93 187 PRO C CA 1
ATOM 5305 C C . PRO C 1 187 ? 72.976 1.986 28.560 1.00 46.50 187 PRO C C 1
ATOM 5306 O O . PRO C 1 187 ? 73.368 2.839 27.764 1.00 44.59 187 PRO C O 1
ATOM 5310 N N . GLU C 1 188 ? 72.122 1.025 28.238 1.00 47.40 188 GLU C N 1
ATOM 5311 C CA . GLU C 1 188 ? 71.561 0.890 26.906 1.00 49.84 188 GLU C CA 1
ATOM 5312 C C . GLU C 1 188 ? 70.750 2.123 26.527 1.00 48.08 188 GLU C C 1
ATOM 5313 O O . GLU C 1 188 ? 70.883 2.629 25.425 1.00 51.36 188 GLU C O 1
ATOM 5319 N N . ALA C 1 189 ? 69.907 2.602 27.436 1.00 45.05 189 ALA C N 1
ATOM 5320 C CA . ALA C 1 189 ? 69.081 3.775 27.160 1.00 42.36 189 ALA C CA 1
ATOM 5321 C C . ALA C 1 189 ? 69.947 4.923 26.645 1.00 39.78 189 ALA C C 1
ATOM 5322 O O . ALA C 1 189 ? 71.097 5.062 27.060 1.00 38.41 189 ALA C O 1
ATOM 5324 N N . GLN C 1 190 ? 69.394 5.743 25.750 1.00 37.38 190 GLN C N 1
ATOM 5325 C CA . GLN C 1 190 ? 70.148 6.851 25.190 1.00 37.50 190 GLN C CA 1
ATOM 5326 C C . GLN C 1 190 ? 70.544 7.823 26.292 1.00 38.36 190 GLN C C 1
ATOM 5327 O O . GLN C 1 190 ? 69.818 8.000 27.267 1.00 40.26 190 GLN C O 1
ATOM 5333 N N . TRP C 1 191 ? 71.695 8.462 26.132 1.00 38.14 191 TRP C N 1
ATOM 5334 C CA . TRP C 1 191 ? 72.202 9.374 27.150 1.00 38.96 191 TRP C CA 1
ATOM 5335 C C . TRP C 1 191 ? 71.233 10.452 27.588 1.00 39.09 191 TRP C C 1
ATOM 5336 O O . TRP C 1 191 ? 70.954 10.590 28.780 1.00 39.18 191 TRP C O 1
ATOM 5347 N N . GLU C 1 192 ? 70.725 11.216 26.628 1.00 38.53 192 GLU C N 1
ATOM 5348 C CA . GLU C 1 192 ? 69.819 12.313 26.944 1.00 39.74 192 GLU C CA 1
ATOM 5349 C C . GLU C 1 192 ? 68.568 11.971 27.758 1.00 38.58 192 GLU C C 1
ATOM 5350 O O . GLU C 1 192 ? 68.161 12.750 28.618 1.00 37.77 192 GLU C O 1
ATOM 5356 N N . ILE C 1 193 ? 67.944 10.828 27.497 1.00 38.41 193 ILE C N 1
ATOM 5357 C CA . ILE C 1 193 ? 66.748 10.484 28.262 1.00 38.30 193 ILE C CA 1
ATOM 5358 C C . ILE C 1 193 ? 67.186 9.861 29.579 1.00 39.92 193 ILE C C 1
ATOM 5359 O O . ILE C 1 193 ? 66.434 9.845 30.549 1.00 40.77 193 ILE C O 1
ATOM 5364 N N . ARG C 1 194 ? 68.418 9.365 29.608 1.00 40.33 194 ARG C N 1
ATOM 5365 C CA . ARG C 1 194 ? 68.964 8.769 30.818 1.00 40.82 194 ARG C CA 1
ATOM 5366 C C . ARG C 1 194 ? 69.107 9.903 31.837 1.00 38.56 194 ARG C C 1
ATOM 5367 O O . ARG C 1 194 ? 68.922 9.693 33.034 1.00 38.47 194 ARG C O 1
ATOM 5375 N N . GLN C 1 195 ? 69.431 11.105 31.360 1.00 35.66 195 GLN C N 1
ATOM 5376 C CA . GLN C 1 195 ? 69.577 12.241 32.263 1.00 34.00 195 GLN C CA 1
ATOM 5377 C C . GLN C 1 195 ? 68.215 12.627 32.839 1.00 32.13 195 GLN C C 1
ATOM 5378 O O . GLN C 1 195 ? 68.119 13.016 33.991 1.00 29.97 195 GLN C O 1
ATOM 5384 N N . TYR C 1 196 ? 67.162 12.509 32.039 1.00 32.10 196 TYR C N 1
ATOM 5385 C CA . TYR C 1 196 ? 65.818 12.817 32.513 1.00 32.13 196 TYR C CA 1
ATOM 5386 C C . TYR C 1 196 ? 65.347 11.781 33.533 1.00 33.38 196 TYR C C 1
ATOM 5387 O O . TYR C 1 196 ? 64.644 12.109 34.497 1.00 34.21 196 TYR C O 1
ATOM 5396 N N . ALA C 1 197 ? 65.748 10.533 33.326 1.00 31.98 197 ALA C N 1
ATOM 5397 C CA . ALA C 1 197 ? 65.391 9.467 34.238 1.00 32.88 197 ALA C CA 1
ATOM 5398 C C . ALA C 1 197 ? 66.133 9.685 35.553 1.00 35.20 197 ALA C C 1
ATOM 5399 O O . ALA C 1 197 ? 65.595 9.436 36.634 1.00 34.45 197 ALA C O 1
ATOM 5401 N N . ARG C 1 198 ? 67.375 10.148 35.464 1.00 35.77 198 ARG C N 1
ATOM 5402 C CA . ARG C 1 198 ? 68.142 10.379 36.674 1.00 37.04 198 ARG C CA 1
ATOM 5403 C C . ARG C 1 198 ? 67.459 11.443 37.525 1.00 34.97 198 ARG C C 1
ATOM 5404 O O . ARG C 1 198 ? 67.404 11.327 38.751 1.00 34.36 198 ARG C O 1
ATOM 5412 N N . ALA C 1 199 ? 66.918 12.469 36.878 1.00 33.41 199 ALA C N 1
ATOM 5413 C CA . ALA C 1 199 ? 66.234 13.534 37.606 1.00 33.18 199 ALA C CA 1
ATOM 5414 C C . ALA C 1 199 ? 64.980 12.978 38.301 1.00 32.64 199 ALA C C 1
ATOM 5415 O O . ALA C 1 199 ? 64.792 13.174 39.497 1.00 31.92 199 ALA C O 1
ATOM 5417 N N . ILE C 1 200 ? 64.142 12.270 37.548 1.00 32.76 200 ILE C N 1
ATOM 5418 C CA . ILE C 1 200 ? 62.922 11.670 38.088 1.00 33.95 200 ILE C CA 1
ATOM 5419 C C . ILE C 1 200 ? 63.259 10.714 39.227 1.00 36.35 200 ILE C C 1
ATOM 5420 O O . ILE C 1 200 ? 62.553 10.656 40.240 1.00 36.51 200 ILE C O 1
ATOM 5425 N N . ALA C 1 201 ? 64.350 9.972 39.065 1.00 37.75 201 ALA C N 1
ATOM 5426 C CA . ALA C 1 201 ? 64.777 9.031 40.088 1.00 39.12 201 ALA C CA 1
ATOM 5427 C C . ALA C 1 201 ? 65.009 9.769 41.401 1.00 41.22 201 ALA C C 1
ATOM 5428 O O . ALA C 1 201 ? 64.579 9.321 42.466 1.00 41.61 201 ALA C O 1
ATOM 5430 N N . GLU C 1 202 ? 65.682 10.913 41.312 1.00 43.61 202 GLU C N 1
ATOM 5431 C CA . GLU C 1 202 ? 65.993 11.725 42.486 1.00 44.13 202 GLU C CA 1
ATOM 5432 C C . GLU C 1 202 ? 64.743 12.198 43.217 1.00 42.52 202 GLU C C 1
ATOM 5433 O O . GLU C 1 202 ? 64.709 12.210 44.449 1.00 43.82 202 GLU C O 1
ATOM 5439 N N . ILE C 1 203 ? 63.722 12.588 42.464 1.00 39.92 203 ILE C N 1
ATOM 5440 C CA . ILE C 1 203 ? 62.481 13.049 43.067 1.00 38.34 203 ILE C CA 1
ATOM 5441 C C . ILE C 1 203 ? 61.743 11.871 43.713 1.00 36.92 203 ILE C C 1
ATOM 5442 O O . ILE C 1 203 ? 61.233 11.974 44.826 1.00 36.11 203 ILE C O 1
ATOM 5447 N N . VAL C 1 204 ? 61.705 10.741 43.028 1.00 35.23 204 VAL C N 1
ATOM 5448 C CA . VAL C 1 204 ? 61.010 9.588 43.571 1.00 36.18 204 VAL C CA 1
ATOM 5449 C C . VAL C 1 204 ? 61.678 9.089 44.848 1.00 37.59 204 VAL C C 1
ATOM 5450 O O . VAL C 1 204 ? 61.000 8.751 45.825 1.00 36.52 204 VAL C O 1
ATOM 5454 N N . LYS C 1 205 ? 63.007 9.059 44.841 1.00 38.41 205 LYS C N 1
ATOM 5455 C CA . LYS C 1 205 ? 63.774 8.593 45.995 1.00 39.85 205 LYS C CA 1
ATOM 5456 C C . LYS C 1 205 ? 63.434 9.426 47.232 1.00 40.44 205 LYS C C 1
ATOM 5457 O O . LYS C 1 205 ? 63.313 8.903 48.340 1.00 40.37 205 LYS C O 1
ATOM 5463 N N . GLU C 1 206 ? 63.258 10.724 47.031 1.00 40.81 206 GLU C N 1
ATOM 5464 C CA . GLU C 1 206 ? 62.932 11.615 48.122 1.00 42.61 206 GLU C CA 1
ATOM 5465 C C . GLU C 1 206 ? 61.496 11.505 48.608 1.00 42.77 206 GLU C C 1
ATOM 5466 O O . GLU C 1 206 ? 61.244 11.611 49.810 1.00 43.69 206 GLU C O 1
ATOM 5472 N N . ARG C 1 207 ? 60.557 11.296 47.686 1.00 40.10 207 ARG C N 1
ATOM 5473 C CA . ARG C 1 207 ? 59.150 11.231 48.057 1.00 38.41 207 ARG C CA 1
ATOM 5474 C C . ARG C 1 207 ? 58.642 9.872 48.540 1.00 36.51 207 ARG C C 1
ATOM 5475 O O . ARG C 1 207 ? 57.792 9.828 49.426 1.00 38.14 207 ARG C O 1
ATOM 5483 N N . VAL C 1 208 ? 59.135 8.770 47.976 1.00 32.93 208 VAL C N 1
ATOM 5484 C CA . VAL C 1 208 ? 58.733 7.445 48.466 1.00 30.53 208 VAL C CA 1
ATOM 5485 C C . VAL C 1 208 ? 59.993 6.671 48.807 1.00 31.26 208 VAL C C 1
ATOM 5486 O O . VAL C 1 208 ? 60.323 5.668 48.184 1.00 31.20 208 VAL C O 1
ATOM 5490 N N . PRO C 1 209 ? 60.725 7.144 49.827 1.00 33.22 209 PRO C N 1
ATOM 5491 C CA . PRO C 1 209 ? 61.966 6.495 50.252 1.00 31.75 209 PRO C CA 1
ATOM 5492 C C . PRO C 1 209 ? 61.904 4.982 50.454 1.00 32.95 209 PRO C C 1
ATOM 5493 O O . PRO C 1 209 ? 62.786 4.267 49.974 1.00 33.68 209 PRO C O 1
ATOM 5497 N N . LEU C 1 210 ? 60.883 4.482 51.146 1.00 32.97 210 LEU C N 1
ATOM 5498 C CA . LEU C 1 210 ? 60.786 3.038 51.367 1.00 33.91 210 LEU C CA 1
ATOM 5499 C C . LEU C 1 210 ? 60.592 2.306 50.038 1.00 34.25 210 LEU C C 1
ATOM 5500 O O . LEU C 1 210 ? 61.279 1.318 49.752 1.00 33.07 210 LEU C O 1
ATOM 5505 N N . ALA C 1 211 ? 59.664 2.791 49.221 1.00 33.14 211 ALA C N 1
ATOM 5506 C CA . ALA C 1 211 ? 59.433 2.157 47.934 1.00 34.02 211 ALA C CA 1
ATOM 5507 C C . ALA C 1 211 ? 60.729 2.172 47.141 1.00 35.35 211 ALA C C 1
ATOM 5508 O O . ALA C 1 211 ? 61.101 1.168 46.527 1.00 35.64 211 ALA C O 1
ATOM 5510 N N . TRP C 1 212 ? 61.418 3.310 47.169 1.00 35.52 212 TRP C N 1
ATOM 5511 C CA . TRP C 1 212 ? 62.649 3.453 46.419 1.00 37.23 212 TRP C CA 1
ATOM 5512 C C . TRP C 1 212 ? 63.749 2.506 46.869 1.00 36.73 212 TRP C C 1
ATOM 5513 O O . TRP C 1 212 ? 64.409 1.881 46.043 1.00 36.67 212 TRP C O 1
ATOM 5524 N N . ALA C 1 213 ? 63.946 2.391 48.172 1.00 34.90 213 ALA C N 1
ATOM 5525 C CA . ALA C 1 213 ? 64.992 1.512 48.672 1.00 34.94 213 ALA C CA 1
ATOM 5526 C C . ALA C 1 213 ? 64.773 0.108 48.143 1.00 34.67 213 ALA C C 1
ATOM 5527 O O . ALA C 1 213 ? 65.713 -0.535 47.689 1.00 34.19 213 ALA C O 1
ATOM 5529 N N . ALA C 1 214 ? 63.527 -0.353 48.202 1.00 33.92 214 ALA C N 1
ATOM 5530 C CA . ALA C 1 214 ? 63.179 -1.679 47.723 1.00 35.04 214 ALA C CA 1
ATOM 5531 C C . ALA C 1 214 ? 63.410 -1.798 46.219 1.00 35.74 214 ALA C C 1
ATOM 5532 O O . ALA C 1 214 ? 63.855 -2.835 45.738 1.00 37.25 214 ALA C O 1
ATOM 5534 N N . PHE C 1 215 ? 63.109 -0.737 45.481 1.00 34.34 215 PHE C N 1
ATOM 5535 C CA . PHE C 1 215 ? 63.290 -0.743 44.030 1.00 35.41 215 PHE C CA 1
ATOM 5536 C C . PHE C 1 215 ? 64.770 -0.809 43.666 1.00 36.66 215 PHE C C 1
ATOM 5537 O O . PHE C 1 215 ? 65.163 -1.471 42.706 1.00 35.34 215 PHE C O 1
ATOM 5545 N N . GLU C 1 216 ? 65.583 -0.104 44.442 1.00 40.38 216 GLU C N 1
ATOM 5546 C CA . GLU C 1 216 ? 67.022 -0.067 44.231 1.00 43.21 216 GLU C CA 1
ATOM 5547 C C . GLU C 1 216 ? 67.591 -1.463 44.490 1.00 45.16 216 GLU C C 1
ATOM 5548 O O . GLU C 1 216 ? 68.316 -2.023 43.666 1.00 46.39 216 GLU C O 1
ATOM 5554 N N . GLU C 1 217 ? 67.214 -2.024 45.631 1.00 44.96 217 GLU C N 1
ATOM 5555 C CA . GLU C 1 217 ? 67.668 -3.331 46.068 1.00 46.10 217 GLU C CA 1
ATOM 5556 C C . GLU C 1 217 ? 67.267 -4.536 45.206 1.00 48.37 217 GLU C C 1
ATOM 5557 O O . GLU C 1 217 ? 68.104 -5.387 44.906 1.00 50.53 217 GLU C O 1
ATOM 5563 N N . HIS C 1 218 ? 66.004 -4.623 44.804 1.00 48.42 218 HIS C N 1
ATOM 5564 C CA . HIS C 1 218 ? 65.565 -5.771 44.023 1.00 47.62 218 HIS C CA 1
ATOM 5565 C C . HIS C 1 218 ? 65.562 -5.613 42.513 1.00 47.62 218 HIS C C 1
ATOM 5566 O O . HIS C 1 218 ? 65.796 -6.586 41.799 1.00 48.78 218 HIS C O 1
ATOM 5573 N N . LEU C 1 219 ? 65.309 -4.405 42.020 1.00 46.98 219 LEU C N 1
ATOM 5574 C CA . LEU C 1 219 ? 65.280 -4.173 40.578 1.00 46.97 219 LEU C CA 1
ATOM 5575 C C . LEU C 1 219 ? 66.469 -3.421 40.014 1.00 46.70 219 LEU C C 1
ATOM 5576 O O . LEU C 1 219 ? 67.374 -4.019 39.435 1.00 47.75 219 LEU C O 1
ATOM 5581 N N . LEU C 1 220 ? 66.453 -2.104 40.171 1.00 44.49 220 LEU C N 1
ATOM 5582 C CA . LEU C 1 220 ? 67.517 -1.273 39.640 1.00 43.58 220 LEU C CA 1
ATOM 5583 C C . LEU C 1 220 ? 68.898 -1.915 39.726 1.00 43.68 220 LEU C C 1
ATOM 5584 O O . LEU C 1 220 ? 69.559 -2.088 38.710 1.00 43.79 220 LEU C O 1
ATOM 5589 N N . GLU C 1 221 ? 69.321 -2.277 40.934 1.00 44.56 221 GLU C N 1
ATOM 5590 C CA . GLU C 1 221 ? 70.632 -2.881 41.140 1.00 45.44 221 GLU C CA 1
ATOM 5591 C C . GLU C 1 221 ? 70.664 -4.399 41.182 1.00 44.68 221 GLU C C 1
ATOM 5592 O O . GLU C 1 221 ? 71.676 -4.987 41.566 1.00 45.11 221 GLU C O 1
ATOM 5598 N N . GLY C 1 222 ? 69.562 -5.034 40.808 1.00 42.06 222 GLY C N 1
ATOM 5599 C CA . GLY C 1 222 ? 69.540 -6.482 40.790 1.00 40.82 222 GLY C CA 1
ATOM 5600 C C . GLY C 1 222 ? 69.787 -6.929 39.365 1.00 40.45 222 GLY C C 1
ATOM 5601 O O . GLY C 1 222 ? 70.195 -6.126 38.521 1.00 38.99 222 GLY C O 1
ATOM 5602 N N . ALA C 1 223 ? 69.543 -8.202 39.081 1.00 39.09 223 ALA C N 1
ATOM 5603 C CA . ALA C 1 223 ? 69.743 -8.702 37.731 1.00 39.29 223 ALA C CA 1
ATOM 5604 C C . ALA C 1 223 ? 68.911 -9.941 37.493 1.00 40.79 223 ALA C C 1
ATOM 5605 O O . ALA C 1 223 ? 68.617 -10.694 38.424 1.00 40.45 223 ALA C O 1
ATOM 5607 N N . PHE C 1 224 ? 68.510 -10.140 36.246 1.00 41.52 224 PHE C N 1
ATOM 5608 C CA . PHE C 1 224 ? 67.732 -11.310 35.917 1.00 44.22 224 PHE C CA 1
ATOM 5609 C C . PHE C 1 224 ? 68.665 -12.372 35.343 1.00 43.63 224 PHE C C 1
ATOM 5610 O O . PHE C 1 224 ? 69.453 -12.108 34.433 1.00 41.51 224 PHE C O 1
ATOM 5618 N N . LEU C 1 225 ? 68.587 -13.574 35.890 1.00 42.12 225 LEU C N 1
ATOM 5619 C CA . LEU C 1 225 ? 69.439 -14.639 35.418 1.00 43.26 225 LEU C CA 1
ATOM 5620 C C . LEU C 1 225 ? 68.625 -15.700 34.732 1.00 44.89 225 LEU C C 1
ATOM 5621 O O . LEU C 1 225 ? 67.617 -16.170 35.269 1.00 45.78 225 LEU C O 1
ATOM 5626 N N . SER C 1 226 ? 69.079 -16.076 33.542 1.00 46.45 226 SER C N 1
ATOM 5627 C CA . SER C 1 226 ? 68.430 -17.107 32.754 1.00 47.55 226 SER C CA 1
ATOM 5628 C C . SER C 1 226 ? 68.677 -18.431 33.460 1.00 48.93 226 SER C C 1
ATOM 5629 O O . SER C 1 226 ? 69.377 -18.482 34.474 1.00 47.85 226 SER C O 1
ATOM 5632 N N . ARG C 1 227 ? 68.117 -19.502 32.916 1.00 49.69 227 ARG C N 1
ATOM 5633 C CA . ARG C 1 227 ? 68.303 -20.808 33.516 1.00 52.02 227 ARG C CA 1
ATOM 5634 C C . ARG C 1 227 ? 69.769 -21.272 33.537 1.00 52.38 227 ARG C C 1
ATOM 5635 O O . ARG C 1 227 ? 70.297 -21.607 34.596 1.00 51.41 227 ARG C O 1
ATOM 5643 N N . THR C 1 228 ? 70.430 -21.286 32.383 1.00 51.60 228 THR C N 1
ATOM 5644 C CA . THR C 1 228 ? 71.805 -21.748 32.351 1.00 52.20 228 THR C CA 1
ATOM 5645 C C . THR C 1 228 ? 72.710 -20.915 33.255 1.00 52.42 228 THR C C 1
ATOM 5646 O O . THR C 1 228 ? 73.796 -21.353 33.639 1.00 52.27 228 THR C O 1
ATOM 5650 N N . GLU C 1 229 ? 72.267 -19.717 33.613 1.00 52.26 229 GLU C N 1
ATOM 5651 C CA . GLU C 1 229 ? 73.064 -18.884 34.502 1.00 52.29 229 GLU C CA 1
ATOM 5652 C C . GLU C 1 229 ? 72.911 -19.419 35.928 1.00 53.27 229 GLU C C 1
ATOM 5653 O O . GLU C 1 229 ? 73.879 -19.509 36.673 1.00 55.03 229 GLU C O 1
ATOM 5659 N N . LEU C 1 230 ? 71.690 -19.783 36.301 1.00 54.18 230 LEU C N 1
ATOM 5660 C CA . LEU C 1 230 ? 71.429 -20.320 37.630 1.00 55.68 230 LEU C CA 1
ATOM 5661 C C . LEU C 1 230 ? 71.975 -21.736 37.687 1.00 58.27 230 LEU C C 1
ATOM 5662 O O . LEU C 1 230 ? 72.194 -22.288 38.766 1.00 59.09 230 LEU C O 1
ATOM 5667 N N . ARG C 1 231 ? 72.177 -22.326 36.514 1.00 60.32 231 ARG C N 1
ATOM 5668 C CA . ARG C 1 231 ? 72.699 -23.677 36.430 1.00 61.90 231 ARG C CA 1
ATOM 5669 C C . ARG C 1 231 ? 74.199 -23.607 36.691 1.00 62.78 231 ARG C C 1
ATOM 5670 O O . ARG C 1 231 ? 74.744 -24.411 37.449 1.00 63.48 231 ARG C O 1
ATOM 5678 N N . ALA C 1 232 ? 74.860 -22.628 36.080 1.00 62.48 232 ALA C N 1
ATOM 5679 C CA . ALA C 1 232 ? 76.293 -22.446 36.277 1.00 62.05 232 ALA C CA 1
ATOM 5680 C C . ALA C 1 232 ? 76.552 -22.215 37.761 1.00 62.48 232 ALA C C 1
ATOM 5681 O O . ALA C 1 232 ? 77.524 -22.725 38.314 1.00 62.33 232 ALA C O 1
ATOM 5683 N N . LEU C 1 233 ? 75.669 -21.450 38.400 1.00 62.55 233 LEU C N 1
ATOM 5684 C CA . LEU C 1 233 ? 75.790 -21.150 39.825 1.00 61.97 233 LEU C CA 1
ATOM 5685 C C . LEU C 1 233 ? 75.586 -22.403 40.659 1.00 61.93 233 LEU C C 1
ATOM 5686 O O . LEU C 1 233 ? 76.250 -22.599 41.676 1.00 61.00 233 LEU C O 1
ATOM 5691 N N . ARG C 1 234 ? 74.656 -23.249 40.239 1.00 62.66 234 ARG C N 1
ATOM 5692 C CA . ARG C 1 234 ? 74.415 -24.474 40.976 1.00 65.66 234 ARG C CA 1
ATOM 5693 C C . ARG C 1 234 ? 75.653 -25.351 40.771 1.00 67.13 234 ARG C C 1
ATOM 5694 O O . ARG C 1 234 ? 76.406 -25.163 39.809 1.00 66.68 234 ARG C O 1
ATOM 5702 N N . GLY C 1 235 ? 75.871 -26.297 41.677 1.00 68.38 235 GLY C N 1
ATOM 5703 C CA . GLY C 1 235 ? 77.026 -27.170 41.556 1.00 70.44 235 GLY C CA 1
ATOM 5704 C C . GLY C 1 235 ? 78.345 -26.448 41.784 1.00 70.50 235 GLY C C 1
ATOM 5705 O O . GLY C 1 235 ? 79.258 -27.003 42.405 1.00 70.46 235 GLY C O 1
ATOM 5706 N N . LEU C 1 236 ? 78.443 -25.217 41.276 1.00 69.97 236 LEU C N 1
ATOM 5707 C CA . LEU C 1 236 ? 79.643 -24.393 41.423 1.00 69.09 236 LEU C CA 1
ATOM 5708 C C . LEU C 1 236 ? 79.616 -23.747 42.811 1.00 68.59 236 LEU C C 1
ATOM 5709 O O . LEU C 1 236 ? 80.402 -22.856 43.114 1.00 67.26 236 LEU C O 1
ATOM 5714 N N . LEU C 1 237 ? 78.693 -24.215 43.645 1.00 68.86 237 LEU C N 1
ATOM 5715 C CA . LEU C 1 237 ? 78.523 -23.719 45.004 1.00 68.94 237 LEU C CA 1
ATOM 5716 C C . LEU C 1 237 ? 77.653 -24.726 45.746 1.00 69.41 237 LEU C C 1
ATOM 5717 O O . LEU C 1 237 ? 77.244 -25.742 45.182 1.00 68.61 237 LEU C O 1
ATOM 5722 N N . THR C 1 238 ? 77.375 -24.433 47.009 1.00 69.75 238 THR C N 1
ATOM 5723 C CA . THR C 1 238 ? 76.529 -25.290 47.828 1.00 72.09 238 THR C CA 1
ATOM 5724 C C . THR C 1 238 ? 75.703 -24.424 48.776 1.00 72.57 238 THR C C 1
ATOM 5725 O O . THR C 1 238 ? 76.155 -23.366 49.224 1.00 71.81 238 THR C O 1
ATOM 5729 N N . PRO C 1 239 ? 74.477 -24.867 49.092 1.00 73.03 239 PRO C N 1
ATOM 5730 C CA . PRO C 1 239 ? 73.579 -24.134 49.986 1.00 74.49 239 PRO C CA 1
ATOM 5731 C C . PRO C 1 239 ? 74.294 -23.466 51.156 1.00 76.37 239 PRO C C 1
ATOM 5732 O O . PRO C 1 239 ? 73.939 -22.358 51.563 1.00 76.00 239 PRO C O 1
ATOM 5736 N N . GLU C 1 240 ? 75.311 -24.137 51.687 1.00 78.80 240 GLU C N 1
ATOM 5737 C CA . GLU C 1 240 ? 76.052 -23.590 52.813 1.00 80.46 240 GLU C CA 1
ATOM 5738 C C . GLU C 1 240 ? 77.038 -22.507 52.399 1.00 80.45 240 GLU C C 1
ATOM 5739 O O . GLU C 1 240 ? 77.137 -21.473 53.056 1.00 80.74 240 GLU C O 1
ATOM 5745 N N . VAL C 1 241 ? 77.770 -22.743 51.315 1.00 80.46 241 VAL C N 1
ATOM 5746 C CA . VAL C 1 241 ? 78.744 -21.765 50.841 1.00 81.38 241 VAL C CA 1
ATOM 5747 C C . VAL C 1 241 ? 78.052 -20.485 50.364 1.00 81.15 241 VAL C C 1
ATOM 5748 O O . VAL C 1 241 ? 78.678 -19.426 50.258 1.00 81.52 241 VAL C O 1
ATOM 5752 N N . TYR C 1 242 ? 76.755 -20.587 50.089 1.00 80.42 242 TYR C N 1
ATOM 5753 C CA . TYR C 1 242 ? 75.974 -19.441 49.632 1.00 78.60 242 TYR C CA 1
ATOM 5754 C C . TYR C 1 242 ? 75.347 -18.716 50.825 1.00 77.20 242 TYR C C 1
ATOM 5755 O O . TYR C 1 242 ? 75.450 -17.497 50.940 1.00 76.84 242 TYR C O 1
ATOM 5764 N N . GLU C 1 243 ? 74.708 -19.462 51.720 1.00 76.06 243 GLU C N 1
ATOM 5765 C CA . GLU C 1 243 ? 74.091 -18.843 52.886 1.00 75.36 243 GLU C CA 1
ATOM 5766 C C . GLU C 1 243 ? 75.135 -18.046 53.660 1.00 74.75 243 GLU C C 1
ATOM 5767 O O . GLU C 1 243 ? 74.840 -16.984 54.208 1.00 75.01 243 GLU C O 1
ATOM 5773 N N . LYS C 1 244 ? 76.357 -18.564 53.702 1.00 73.01 244 LYS C N 1
ATOM 5774 C CA . LYS C 1 244 ? 77.438 -17.892 54.408 1.00 72.05 244 LYS C CA 1
ATOM 5775 C C . LYS C 1 244 ? 77.571 -16.434 53.985 1.00 69.90 244 LYS C C 1
ATOM 5776 O O . LYS C 1 244 ? 77.456 -15.524 54.806 1.00 68.76 244 LYS C O 1
ATOM 5782 N N . ALA C 1 245 ? 77.819 -16.223 52.697 1.00 68.24 245 ALA C N 1
ATOM 5783 C CA . ALA C 1 245 ? 77.991 -14.881 52.158 1.00 66.70 245 ALA C CA 1
ATOM 5784 C C . ALA C 1 245 ? 76.707 -14.060 52.225 1.00 65.70 245 ALA C C 1
ATOM 5785 O O . ALA C 1 245 ? 76.752 -12.841 52.405 1.00 65.09 245 ALA C O 1
ATOM 5787 N N . LEU C 1 246 ? 75.565 -14.723 52.077 1.00 64.02 246 LEU C N 1
ATOM 5788 C CA . LEU C 1 246 ? 74.289 -14.029 52.142 1.00 64.60 246 LEU C CA 1
ATOM 5789 C C . LEU C 1 246 ? 74.074 -13.500 53.555 1.00 64.96 246 LEU C C 1
ATOM 5790 O O . LEU C 1 246 ? 73.828 -12.308 53.745 1.00 65.45 246 LEU C O 1
ATOM 5795 N N . SER C 1 247 ? 74.193 -14.387 54.541 1.00 65.42 247 SER C N 1
ATOM 5796 C CA . SER C 1 247 ? 74.031 -14.031 55.956 1.00 65.83 247 SER C CA 1
ATOM 5797 C C . SER C 1 247 ? 75.006 -12.928 56.376 1.00 65.49 247 SER C C 1
ATOM 5798 O O . SER C 1 247 ? 74.661 -12.038 57.152 1.00 64.34 247 SER C O 1
ATOM 5801 N N . SER C 1 248 ? 76.229 -13.007 55.860 1.00 65.70 248 SER C N 1
ATOM 5802 C CA . SER C 1 248 ? 77.271 -12.031 56.155 1.00 66.40 248 SER C CA 1
ATOM 5803 C C . SER C 1 248 ? 76.939 -10.679 55.540 1.00 66.60 248 SER C C 1
ATOM 5804 O O . SER C 1 248 ? 77.792 -9.800 55.440 1.00 66.12 248 SER C O 1
ATOM 5807 N N . LEU C 1 249 ? 75.693 -10.525 55.116 1.00 68.14 249 LEU C N 1
ATOM 5808 C CA . LEU C 1 249 ? 75.238 -9.285 54.510 1.00 68.15 249 LEU C CA 1
ATOM 5809 C C . LEU C 1 249 ? 73.911 -8.878 55.127 1.00 68.22 249 LEU C C 1
ATOM 5810 O O . LEU C 1 249 ? 73.213 -8.007 54.621 1.00 69.17 249 LEU C O 1
ATOM 5815 N N . GLY C 1 250 ? 73.564 -9.524 56.231 1.00 68.06 250 GLY C N 1
ATOM 5816 C CA . GLY C 1 250 ? 72.325 -9.194 56.899 1.00 68.25 250 GLY C CA 1
ATOM 5817 C C . GLY C 1 250 ? 71.142 -9.952 56.349 1.00 68.10 250 GLY C C 1
ATOM 5818 O O . GLY C 1 250 ? 70.094 -10.017 56.993 1.00 68.65 250 GLY C O 1
ATOM 5819 N N . LEU C 1 251 ? 71.291 -10.528 55.163 1.00 67.45 251 LEU C N 1
ATOM 5820 C CA . LEU C 1 251 ? 70.186 -11.276 54.585 1.00 67.95 251 LEU C CA 1
ATOM 5821 C C . LEU C 1 251 ? 69.808 -12.482 55.441 1.00 67.39 251 LEU C C 1
ATOM 5822 O O . LEU C 1 251 ? 70.663 -13.280 55.831 1.00 67.31 251 LEU C O 1
ATOM 5827 N N . GLY C 1 252 ? 68.515 -12.590 55.734 1.00 66.08 252 GLY C N 1
ATOM 5828 C CA . GLY C 1 252 ? 68.009 -13.690 56.529 1.00 65.17 252 GLY C CA 1
ATOM 5829 C C . GLY C 1 252 ? 66.519 -13.846 56.316 1.00 65.27 252 GLY C C 1
ATOM 5830 O O . GLY C 1 252 ? 65.945 -13.256 55.403 1.00 64.27 252 GLY C O 1
ATOM 5831 N N . GLY C 1 253 ? 65.883 -14.647 57.157 1.00 65.95 253 GLY C N 1
ATOM 5832 C CA . GLY C 1 253 ? 64.451 -14.847 57.035 1.00 66.66 253 GLY C CA 1
ATOM 5833 C C . GLY C 1 253 ? 63.991 -15.353 55.681 1.00 67.27 253 GLY C C 1
ATOM 5834 O O . GLY C 1 253 ? 64.648 -16.190 55.053 1.00 66.76 253 GLY C O 1
ATOM 5835 N N . SER C 1 254 ? 62.852 -14.833 55.228 1.00 68.11 254 SER C N 1
ATOM 5836 C CA . SER C 1 254 ? 62.267 -15.233 53.952 1.00 67.00 254 SER C CA 1
ATOM 5837 C C . SER C 1 254 ? 63.176 -14.906 52.775 1.00 65.62 254 SER C C 1
ATOM 5838 O O . SER C 1 254 ? 63.323 -15.721 51.861 1.00 64.65 254 SER C O 1
ATOM 5841 N N . ARG C 1 255 ? 63.788 -13.722 52.797 1.00 64.59 255 ARG C N 1
ATOM 5842 C CA . ARG C 1 255 ? 64.683 -13.328 51.709 1.00 64.17 255 ARG C CA 1
ATOM 5843 C C . ARG C 1 255 ? 65.798 -14.351 51.506 1.00 64.05 255 ARG C C 1
ATOM 5844 O O . ARG C 1 255 ? 66.046 -14.795 50.381 1.00 64.30 255 ARG C O 1
ATOM 5852 N N . LEU C 1 256 ? 66.460 -14.729 52.594 1.00 63.74 256 LEU C N 1
ATOM 5853 C CA . LEU C 1 256 ? 67.533 -15.714 52.526 1.00 63.86 256 LEU C CA 1
ATOM 5854 C C . LEU C 1 256 ? 67.023 -17.075 52.011 1.00 64.57 256 LEU C C 1
ATOM 5855 O O . LEU C 1 256 ? 67.740 -17.795 51.311 1.00 64.46 256 LEU C O 1
ATOM 5860 N N . LYS C 1 257 ? 65.782 -17.417 52.342 1.00 64.70 257 LYS C N 1
ATOM 5861 C CA . LYS C 1 257 ? 65.204 -18.673 51.882 1.00 65.63 257 LYS C CA 1
ATOM 5862 C C . LYS C 1 257 ? 64.967 -18.579 50.382 1.00 66.36 257 LYS C C 1
ATOM 5863 O O . LYS C 1 257 ? 65.058 -19.571 49.652 1.00 66.48 257 LYS C O 1
ATOM 5869 N N . GLU C 1 258 ? 64.663 -17.370 49.929 1.00 66.23 258 GLU C N 1
ATOM 5870 C CA . GLU C 1 258 ? 64.418 -17.128 48.517 1.00 66.80 258 GLU C CA 1
ATOM 5871 C C . GLU C 1 258 ? 65.713 -17.165 47.722 1.00 66.23 258 GLU C C 1
ATOM 5872 O O . GLU C 1 258 ? 65.786 -17.806 46.674 1.00 65.63 258 GLU C O 1
ATOM 5878 N N . ALA C 1 259 ? 66.735 -16.481 48.226 1.00 66.02 259 ALA C N 1
ATOM 5879 C CA . ALA C 1 259 ? 68.025 -16.448 47.556 1.00 65.59 259 ALA C CA 1
ATOM 5880 C C . ALA C 1 259 ? 68.533 -17.870 47.356 1.00 66.30 259 ALA C C 1
ATOM 5881 O O . ALA C 1 259 ? 69.085 -18.201 46.304 1.00 66.86 259 ALA C O 1
ATOM 5883 N N . LEU C 1 260 ? 68.325 -18.712 48.365 1.00 65.47 260 LEU C N 1
ATOM 5884 C CA . LEU C 1 260 ? 68.776 -20.097 48.313 1.00 64.81 260 LEU C CA 1
ATOM 5885 C C . LEU C 1 260 ? 68.018 -20.980 47.329 1.00 63.83 260 LEU C C 1
ATOM 5886 O O . LEU C 1 260 ? 68.619 -21.796 46.633 1.00 63.18 260 LEU C O 1
ATOM 5891 N N . GLU C 1 261 ? 66.700 -20.825 47.270 1.00 63.37 261 GLU C N 1
ATOM 5892 C CA . GLU C 1 261 ? 65.896 -21.654 46.383 1.00 63.14 261 GLU C CA 1
ATOM 5893 C C . GLU C 1 261 ? 66.006 -21.320 44.902 1.00 61.96 261 GLU C C 1
ATOM 5894 O O . GLU C 1 261 ? 65.764 -22.174 44.055 1.00 61.63 261 GLU C O 1
ATOM 5900 N N . LYS C 1 262 ? 66.368 -20.082 44.586 1.00 60.84 262 LYS C N 1
ATOM 5901 C CA . LYS C 1 262 ? 66.508 -19.677 43.194 1.00 59.35 262 LYS C CA 1
ATOM 5902 C C . LYS C 1 262 ? 67.577 -20.533 42.537 1.00 59.65 262 LYS C C 1
ATOM 5903 O O . LYS C 1 262 ? 67.480 -20.878 41.360 1.00 59.47 262 LYS C O 1
ATOM 5909 N N . VAL C 1 263 ? 68.599 -20.871 43.313 1.00 60.84 263 VAL C N 1
ATOM 5910 C CA . VAL C 1 263 ? 69.711 -21.681 42.829 1.00 61.59 263 VAL C CA 1
ATOM 5911 C C . VAL C 1 263 ? 69.457 -23.169 43.071 1.00 62.75 263 VAL C C 1
ATOM 5912 O O . VAL C 1 263 ? 69.778 -24.014 42.236 1.00 63.74 263 VAL C O 1
ATOM 5916 N N . PHE C 1 264 ? 68.854 -23.482 44.207 1.00 63.43 264 PHE C N 1
ATOM 5917 C CA . PHE C 1 264 ? 68.573 -24.863 44.556 1.00 63.94 264 PHE C CA 1
ATOM 5918 C C . PHE C 1 264 ? 67.062 -25.084 44.693 1.00 65.45 264 PHE C C 1
ATOM 5919 O O . PHE C 1 264 ? 66.396 -25.472 43.733 1.00 65.40 264 PHE C O 1
ATOM 5927 N N . GLY C 1 265 ? 66.525 -24.827 45.882 1.00 66.34 265 GLY C N 1
ATOM 5928 C CA . GLY C 1 265 ? 65.098 -24.986 46.113 1.00 67.36 265 GLY C CA 1
ATOM 5929 C C . GLY C 1 265 ? 64.451 -26.180 45.437 1.00 68.19 265 GLY C C 1
ATOM 5930 O O . GLY C 1 265 ? 63.205 -26.291 45.504 1.00 69.38 265 GLY C O 1
ATOM 5931 N N . LEU D 1 5 ? 32.970 11.598 53.962 1.00 46.37 5 LEU D N 1
ATOM 5932 C CA . LEU D 1 5 ? 33.472 11.091 52.650 1.00 45.98 5 LEU D CA 1
ATOM 5933 C C . LEU D 1 5 ? 32.989 9.677 52.365 1.00 43.89 5 LEU D C 1
ATOM 5934 O O . LEU D 1 5 ? 33.506 9.007 51.472 1.00 42.49 5 LEU D O 1
ATOM 5939 N N . THR D 1 6 ? 31.998 9.229 53.124 1.00 41.01 6 THR D N 1
ATOM 5940 C CA . THR D 1 6 ? 31.469 7.892 52.953 1.00 39.35 6 THR D CA 1
ATOM 5941 C C . THR D 1 6 ? 29.979 7.862 52.613 1.00 40.43 6 THR D C 1
ATOM 5942 O O . THR D 1 6 ? 29.153 8.481 53.285 1.00 41.07 6 THR D O 1
ATOM 5946 N N . ILE D 1 7 ? 29.653 7.133 51.554 1.00 39.89 7 ILE D N 1
ATOM 5947 C CA . ILE D 1 7 ? 28.281 6.996 51.103 1.00 40.01 7 ILE D CA 1
ATOM 5948 C C . ILE D 1 7 ? 27.851 5.537 51.075 1.00 39.11 7 ILE D C 1
ATOM 5949 O O . ILE D 1 7 ? 28.313 4.775 50.228 1.00 40.70 7 ILE D O 1
ATOM 5954 N N . PRO D 1 8 ? 26.955 5.134 51.992 1.00 37.50 8 PRO D N 1
ATOM 5955 C CA . PRO D 1 8 ? 26.457 3.760 52.061 1.00 36.70 8 PRO D CA 1
ATOM 5956 C C . PRO D 1 8 ? 25.658 3.437 50.798 1.00 35.51 8 PRO D C 1
ATOM 5957 O O . PRO D 1 8 ? 24.992 4.300 50.223 1.00 32.68 8 PRO D O 1
ATOM 5961 N N . VAL D 1 9 ? 25.739 2.189 50.369 1.00 34.55 9 VAL D N 1
ATOM 5962 C CA . VAL D 1 9 ? 25.038 1.746 49.181 1.00 32.71 9 VAL D CA 1
ATOM 5963 C C . VAL D 1 9 ? 24.486 0.384 49.530 1.00 34.68 9 VAL D C 1
ATOM 5964 O O . VAL D 1 9 ? 25.157 -0.402 50.212 1.00 34.20 9 VAL D O 1
ATOM 5968 N N . LEU D 1 10 ? 23.273 0.101 49.063 1.00 36.54 10 LEU D N 1
ATOM 5969 C CA . LEU D 1 10 ? 22.618 -1.169 49.346 1.00 38.23 10 LEU D CA 1
ATOM 5970 C C . LEU D 1 10 ? 22.384 -1.329 50.859 1.00 41.65 10 LEU D C 1
ATOM 5971 O O . LEU D 1 10 ? 22.144 -0.347 51.574 1.00 43.06 10 LEU D O 1
ATOM 5976 N N . ASP D 1 11 ? 22.477 -2.553 51.359 1.00 42.87 11 ASP D N 1
ATOM 5977 C CA . ASP D 1 11 ? 22.226 -2.785 52.769 1.00 45.86 11 ASP D CA 1
ATOM 5978 C C . ASP D 1 11 ? 23.472 -2.850 53.655 1.00 46.64 11 ASP D C 1
ATOM 5979 O O . ASP D 1 11 ? 23.377 -2.693 54.873 1.00 46.21 11 ASP D O 1
ATOM 5984 N N . LYS D 1 12 ? 24.636 -3.079 53.056 1.00 47.05 12 LYS D N 1
ATOM 5985 C CA . LYS D 1 12 ? 25.868 -3.162 53.837 1.00 47.83 12 LYS D CA 1
ATOM 5986 C C . LYS D 1 12 ? 27.079 -2.585 53.112 1.00 47.66 12 LYS D C 1
ATOM 5987 O O . LYS D 1 12 ? 28.178 -2.521 53.674 1.00 47.02 12 LYS D O 1
ATOM 5993 N N . GLY D 1 13 ? 26.877 -2.174 51.863 1.00 47.55 13 GLY D N 1
ATOM 5994 C CA . GLY D 1 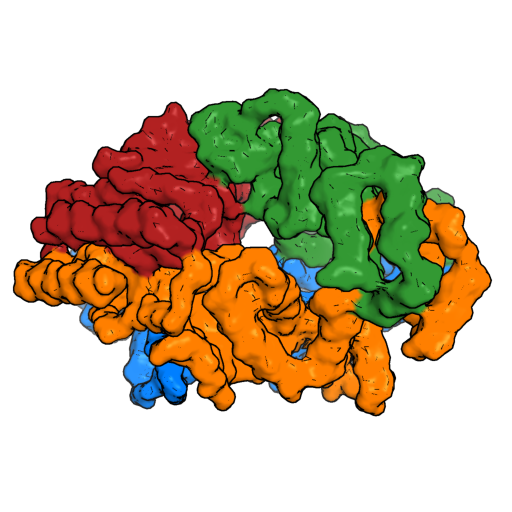13 ? 27.968 -1.620 51.082 1.00 45.96 13 GLY D CA 1
ATOM 5995 C C . GLY D 1 13 ? 28.208 -0.140 51.305 1.00 43.70 13 GLY D C 1
ATOM 5996 O O . GLY D 1 13 ? 27.542 0.496 52.119 1.00 42.74 13 GLY D O 1
ATOM 5997 N N . PHE D 1 14 ? 29.160 0.411 50.562 1.00 41.42 14 PHE D N 1
ATOM 5998 C CA . PHE D 1 14 ? 29.501 1.822 50.680 1.00 39.08 14 PHE D CA 1
ATOM 5999 C C . PHE D 1 14 ? 30.603 2.195 49.689 1.00 39.68 14 PHE D C 1
ATOM 6000 O O . PHE D 1 14 ? 31.209 1.333 49.041 1.00 39.05 14 PHE D O 1
ATOM 6008 N N . VAL D 1 15 ? 30.850 3.494 49.581 1.00 38.26 15 VAL D N 1
ATOM 6009 C CA . VAL D 1 15 ? 31.885 4.013 48.716 1.00 36.56 15 VAL D CA 1
ATOM 6010 C C . VAL D 1 15 ? 32.479 5.158 49.501 1.00 36.57 15 VAL D C 1
ATOM 6011 O O . VAL D 1 15 ? 31.743 6.024 49.962 1.00 38.09 15 VAL D O 1
ATOM 6015 N N . ARG D 1 16 ? 33.791 5.156 49.709 1.00 34.95 16 ARG D N 1
ATOM 6016 C CA . ARG D 1 16 ? 34.392 6.277 50.418 1.00 34.10 16 ARG D CA 1
ATOM 6017 C C . ARG D 1 16 ? 35.649 6.763 49.702 1.00 34.33 16 ARG D C 1
ATOM 6018 O O . ARG D 1 16 ? 36.511 5.976 49.320 1.00 36.87 16 ARG D O 1
ATOM 6026 N N . LEU D 1 17 ? 35.720 8.071 49.490 1.00 34.50 17 LEU D N 1
ATOM 6027 C CA . LEU D 1 17 ? 36.856 8.700 48.833 1.00 32.93 17 LEU D CA 1
ATOM 6028 C C . LEU D 1 17 ? 38.054 8.548 49.743 1.00 33.33 17 LEU D C 1
ATOM 6029 O O . LEU D 1 17 ? 38.028 9.012 50.882 1.00 35.37 17 LEU D O 1
ATOM 6034 N N . VAL D 1 18 ? 39.091 7.873 49.256 1.00 33.49 18 VAL D N 1
ATOM 6035 C CA . VAL D 1 18 ? 40.309 7.683 50.038 1.00 32.31 18 VAL D CA 1
ATOM 6036 C C . VAL D 1 18 ? 41.282 8.831 49.784 1.00 32.34 18 VAL D C 1
ATOM 6037 O O . VAL D 1 18 ? 41.928 9.328 50.704 1.00 31.95 18 VAL D O 1
ATOM 6041 N N . ASP D 1 19 ? 41.386 9.247 48.527 1.00 32.05 19 ASP D N 1
ATOM 6042 C CA . ASP D 1 19 ? 42.289 10.329 48.156 1.00 32.43 19 ASP D CA 1
ATOM 6043 C C . ASP D 1 19 ? 41.865 10.871 46.812 1.00 31.48 19 ASP D C 1
ATOM 6044 O O . ASP D 1 19 ? 41.000 10.304 46.154 1.00 31.15 19 ASP D O 1
ATOM 6049 N N . GLN D 1 20 ? 42.489 11.967 46.407 1.00 32.17 20 GLN D N 1
ATOM 6050 C CA . GLN D 1 20 ? 42.169 12.612 45.147 1.00 31.96 20 GLN D CA 1
ATOM 6051 C C . GLN D 1 20 ? 43.344 13.470 44.736 1.00 33.98 20 GLN D C 1
ATOM 6052 O O . GLN D 1 20 ? 43.923 14.165 45.568 1.00 34.16 20 GLN D O 1
ATOM 6058 N N . MET D 1 21 ? 43.696 13.420 43.456 1.00 34.74 21 MET D N 1
ATOM 6059 C CA . MET D 1 21 ? 44.802 14.210 42.946 1.00 34.74 21 MET D CA 1
ATOM 6060 C C . MET D 1 21 ? 44.265 15.154 41.904 1.00 34.89 21 MET D C 1
ATOM 6061 O O . MET D 1 21 ? 43.817 14.719 40.843 1.00 33.78 21 MET D O 1
ATOM 6066 N N . GLY D 1 22 ? 44.321 16.446 42.213 1.00 35.42 22 GLY D N 1
ATOM 6067 C CA . GLY D 1 22 ? 43.840 17.454 41.291 1.00 33.46 22 GLY D CA 1
ATOM 6068 C C . GLY D 1 22 ? 42.336 17.632 41.341 1.00 34.42 22 GLY D C 1
ATOM 6069 O O . GLY D 1 22 ? 41.589 16.782 41.841 1.00 33.24 22 GLY D O 1
ATOM 6070 N N . ASP D 1 23 ? 41.895 18.767 40.824 1.00 35.68 23 ASP D N 1
ATOM 6071 C CA . ASP D 1 23 ? 40.482 19.095 40.754 1.00 35.85 23 ASP D CA 1
ATOM 6072 C C . ASP D 1 23 ? 40.308 19.861 39.451 1.00 36.53 23 ASP D C 1
ATOM 6073 O O . ASP D 1 23 ? 41.187 19.827 38.588 1.00 36.46 23 ASP D O 1
ATOM 6078 N N . ASP D 1 24 ? 39.194 20.564 39.310 1.00 37.34 24 ASP D N 1
ATOM 6079 C CA . ASP D 1 24 ? 38.945 21.332 38.102 1.00 38.77 24 ASP D CA 1
ATOM 6080 C C . ASP D 1 24 ? 40.192 22.099 37.656 1.00 39.26 24 ASP D C 1
ATOM 6081 O O . ASP D 1 24 ? 40.537 22.109 36.485 1.00 39.16 24 ASP D O 1
ATOM 6086 N N . ARG D 1 25 ? 40.871 22.732 38.601 1.00 40.96 25 ARG D N 1
ATOM 6087 C CA . ARG D 1 25 ? 42.075 23.488 38.291 1.00 43.05 25 ARG D CA 1
ATOM 6088 C C . ARG D 1 25 ? 43.174 22.630 37.656 1.00 43.43 25 ARG D C 1
ATOM 6089 O O . ARG D 1 25 ? 44.023 23.137 36.917 1.00 42.98 25 ARG D O 1
ATOM 6097 N N . ALA D 1 26 ? 43.175 21.335 37.954 1.00 43.13 26 ALA D N 1
ATOM 6098 C CA . ALA D 1 26 ? 44.195 20.455 37.401 1.00 41.29 26 ALA D CA 1
ATOM 6099 C C . ALA D 1 26 ? 43.938 20.194 35.918 1.00 40.47 26 ALA D C 1
ATOM 6100 O O . ALA D 1 26 ? 44.878 20.124 35.112 1.00 39.86 26 ALA D O 1
ATOM 6102 N N . ILE D 1 27 ? 42.665 20.055 35.561 1.00 37.57 27 ILE D N 1
ATOM 6103 C CA . ILE D 1 27 ? 42.288 19.804 34.174 1.00 37.04 27 ILE D CA 1
ATOM 6104 C C . ILE D 1 27 ? 42.786 20.934 33.287 1.00 38.78 27 ILE D C 1
ATOM 6105 O O . ILE D 1 27 ? 43.451 20.720 32.268 1.00 39.88 27 ILE D O 1
ATOM 6110 N N . VAL D 1 28 ? 42.452 22.147 33.703 1.00 39.32 28 VAL D N 1
ATOM 6111 C CA . VAL D 1 28 ? 42.819 23.361 32.998 1.00 38.44 28 VAL D CA 1
ATOM 6112 C C . VAL D 1 28 ? 44.331 23.613 33.019 1.00 37.77 28 VAL D C 1
ATOM 6113 O O . VAL D 1 28 ? 44.907 24.094 32.050 1.00 37.27 28 VAL D O 1
ATOM 6117 N N . GLN D 1 29 ? 44.970 23.288 34.131 1.00 38.64 29 GLN D N 1
ATOM 6118 C CA . GLN D 1 29 ? 46.404 23.491 34.261 1.00 38.78 29 GLN D CA 1
ATOM 6119 C C . GLN D 1 29 ? 47.138 22.627 33.242 1.00 40.26 29 GLN D C 1
ATOM 6120 O O . GLN D 1 29 ? 48.012 23.119 32.510 1.00 41.52 29 GLN D O 1
ATOM 6126 N N . ALA D 1 30 ? 46.768 21.349 33.182 1.00 39.20 30 ALA D N 1
ATOM 6127 C CA . ALA D 1 30 ? 47.402 20.412 32.255 1.00 39.80 30 ALA D CA 1
ATOM 6128 C C . ALA D 1 30 ? 47.191 20.814 30.798 1.00 39.97 30 ALA D C 1
ATOM 6129 O O . ALA D 1 30 ? 48.115 20.743 29.985 1.00 38.60 30 ALA D O 1
ATOM 6131 N N . ALA D 1 31 ? 45.972 21.228 30.470 1.00 40.69 31 ALA D N 1
ATOM 6132 C CA . ALA D 1 31 ? 45.659 21.645 29.112 1.00 42.37 31 ALA D CA 1
ATOM 6133 C C . ALA D 1 31 ? 46.598 22.776 28.692 1.00 44.78 31 ALA D C 1
ATOM 6134 O O . ALA D 1 31 ? 46.890 22.953 27.510 1.00 45.50 31 ALA D O 1
ATOM 6136 N N . ARG D 1 32 ? 47.080 23.535 29.669 1.00 46.14 32 ARG D N 1
ATOM 6137 C CA . ARG D 1 32 ? 47.966 24.646 29.379 1.00 48.89 32 ARG D CA 1
ATOM 6138 C C . ARG D 1 32 ? 49.451 24.320 29.494 1.00 50.07 32 ARG D C 1
ATOM 6139 O O . ARG D 1 32 ? 50.277 24.987 28.872 1.00 50.72 32 ARG D O 1
ATOM 6147 N N . VAL D 1 33 ? 49.791 23.300 30.280 1.00 50.12 33 VAL D N 1
ATOM 6148 C CA . VAL D 1 33 ? 51.187 22.900 30.453 1.00 50.00 33 VAL D CA 1
ATOM 6149 C C . VAL D 1 33 ? 51.928 24.008 31.197 1.00 52.08 33 VAL D C 1
ATOM 6150 O O . VAL D 1 33 ? 53.015 24.426 30.789 1.00 52.89 33 VAL D O 1
ATOM 6154 N N . SER D 1 34 ? 51.335 24.475 32.295 1.00 54.05 34 SER D N 1
ATOM 6155 C CA . SER D 1 34 ? 51.907 25.565 33.087 1.00 55.72 34 SER D CA 1
ATOM 6156 C C . SER D 1 34 ? 53.077 25.201 33.980 1.00 57.15 34 SER D C 1
ATOM 6157 O O . SER D 1 34 ? 53.331 24.031 34.258 1.00 57.65 34 SER D O 1
ATOM 6160 N N . TYR D 1 35 ? 53.780 26.231 34.436 1.00 58.85 35 TYR D N 1
ATOM 6161 C CA . TYR D 1 35 ? 54.914 26.053 35.332 1.00 61.42 35 TYR D CA 1
ATOM 6162 C C . TYR D 1 35 ? 54.405 26.559 36.678 1.00 60.77 35 TYR D C 1
ATOM 6163 O O . TYR D 1 35 ? 55.077 26.455 37.702 1.00 59.79 35 TYR D O 1
ATOM 6172 N N . GLY D 1 36 ? 53.198 27.116 36.644 1.00 61.17 36 GLY D N 1
ATOM 6173 C CA . GLY D 1 36 ? 52.564 27.635 37.841 1.00 62.47 36 GLY D CA 1
ATOM 6174 C C . GLY D 1 36 ? 51.217 26.971 38.085 1.00 63.27 36 GLY D C 1
ATOM 6175 O O . GLY D 1 36 ? 50.995 25.836 37.660 1.00 62.52 36 GLY D O 1
ATOM 6176 N N . GLU D 1 37 ? 50.315 27.676 38.761 1.00 63.74 37 GLU D N 1
ATOM 6177 C CA . GLU D 1 37 ? 48.997 27.135 39.064 1.00 64.43 37 GLU D CA 1
ATOM 6178 C C . GLU D 1 37 ? 48.190 26.774 37.817 1.00 64.14 37 GLU D C 1
ATOM 6179 O O . GLU D 1 37 ? 47.349 25.870 37.856 1.00 62.62 37 GLU D O 1
ATOM 6185 N N . GLY D 1 38 ? 48.453 27.478 36.718 1.00 63.96 38 GLY D N 1
ATOM 6186 C CA . GLY D 1 38 ? 47.756 27.211 35.470 1.00 63.75 38 GLY D CA 1
ATOM 6187 C C . GLY D 1 38 ? 46.267 27.513 35.469 1.00 64.46 38 GLY D C 1
ATOM 6188 O O . GLY D 1 38 ? 45.533 27.026 34.614 1.00 64.13 38 GLY D O 1
ATOM 6189 N N . THR D 1 39 ? 45.811 28.317 36.421 1.00 65.96 39 THR D N 1
ATOM 6190 C CA . THR D 1 39 ? 44.399 28.666 36.498 1.00 67.76 39 THR D CA 1
ATOM 6191 C C . THR D 1 39 ? 44.156 30.153 36.230 1.00 70.12 39 THR D C 1
ATOM 6192 O O . THR D 1 39 ? 44.861 31.021 36.761 1.00 70.25 39 THR D O 1
ATOM 6196 N N . LYS D 1 40 ? 43.152 30.434 35.402 1.00 71.45 40 LYS D N 1
ATOM 6197 C CA . LYS D 1 40 ? 42.785 31.805 35.057 1.00 72.35 40 LYS D CA 1
ATOM 6198 C C . LYS D 1 40 ? 41.608 32.249 35.920 1.00 72.28 40 LYS D C 1
ATOM 6199 O O . LYS D 1 40 ? 41.792 32.790 37.008 1.00 72.30 40 LYS D O 1
ATOM 6205 N N . THR D 1 41 ? 40.397 32.006 35.426 1.00 73.07 41 THR D N 1
ATOM 6206 C CA . THR D 1 41 ? 39.177 32.383 36.135 1.00 74.00 41 THR D CA 1
ATOM 6207 C C . THR D 1 41 ? 38.085 31.319 36.035 1.00 73.63 41 THR D C 1
ATOM 6208 O O . THR D 1 41 ? 37.955 30.647 35.008 1.00 73.88 41 THR D O 1
ATOM 6212 N N . VAL D 1 42 ? 37.298 31.175 37.101 1.00 72.46 42 VAL D N 1
ATOM 6213 C CA . VAL D 1 42 ? 36.212 30.196 37.121 1.00 70.99 42 VAL D CA 1
ATOM 6214 C C . VAL D 1 42 ? 35.386 30.279 35.851 1.00 70.58 42 VAL D C 1
ATOM 6215 O O . VAL D 1 42 ? 34.855 29.275 35.387 1.00 71.50 42 VAL D O 1
ATOM 6219 N N . ARG D 1 43 ? 35.264 31.474 35.288 1.00 69.31 43 ARG D N 1
ATOM 6220 C CA . ARG D 1 43 ? 34.501 31.612 34.063 1.00 68.66 43 ARG D CA 1
ATOM 6221 C C . ARG D 1 43 ? 35.341 31.075 32.918 1.00 66.96 43 ARG D C 1
ATOM 6222 O O . ARG D 1 43 ? 34.922 30.174 32.196 1.00 67.80 43 ARG D O 1
ATOM 6230 N N . GLU D 1 44 ? 36.539 31.622 32.767 1.00 64.67 44 GLU D N 1
ATOM 6231 C CA . GLU D 1 44 ? 37.413 31.213 31.682 1.00 63.95 44 GLU D CA 1
ATOM 6232 C C . GLU D 1 44 ? 37.817 29.735 31.729 1.00 61.77 44 GLU D C 1
ATOM 6233 O O . GLU D 1 44 ? 37.951 29.089 30.691 1.00 60.67 44 GLU D O 1
ATOM 6239 N N . ASP D 1 45 ? 38.001 29.195 32.925 1.00 59.30 45 ASP D N 1
ATOM 6240 C CA . ASP D 1 45 ? 38.386 27.797 33.045 1.00 56.91 45 ASP D CA 1
ATOM 6241 C C . ASP D 1 45 ? 37.183 26.900 32.782 1.00 55.59 45 ASP D C 1
ATOM 6242 O O . ASP D 1 45 ? 37.292 25.887 32.088 1.00 55.27 45 ASP D O 1
ATOM 6247 N N . ALA D 1 46 ? 36.033 27.285 33.329 1.00 53.95 46 ALA D N 1
ATOM 6248 C CA . ALA D 1 46 ? 34.802 26.528 33.138 1.00 52.20 46 ALA D CA 1
ATOM 6249 C C . ALA D 1 46 ? 34.540 26.411 31.648 1.00 51.41 46 ALA D C 1
ATOM 6250 O O . ALA D 1 46 ? 33.929 25.450 31.181 1.00 52.12 46 ALA D O 1
ATOM 6252 N N . ALA D 1 47 ? 35.008 27.402 30.904 1.00 50.78 47 ALA D N 1
ATOM 6253 C CA . ALA D 1 47 ? 34.819 27.423 29.462 1.00 51.43 47 ALA D CA 1
ATOM 6254 C C . ALA D 1 47 ? 35.816 26.501 28.764 1.00 50.74 47 ALA D C 1
ATOM 6255 O O . ALA D 1 47 ? 35.480 25.834 27.777 1.00 52.10 47 ALA D O 1
ATOM 6257 N N . LEU D 1 48 ? 37.042 26.466 29.272 1.00 48.43 48 LEU D N 1
ATOM 6258 C CA . LEU D 1 48 ? 38.067 25.620 28.679 1.00 47.67 48 LEU D CA 1
ATOM 6259 C C . LEU D 1 48 ? 37.659 24.172 28.901 1.00 46.51 48 LEU D C 1
ATOM 6260 O O . LEU D 1 48 ? 37.740 23.347 27.998 1.00 45.38 48 LEU D O 1
ATOM 6265 N N . ILE D 1 49 ? 37.213 23.882 30.118 1.00 44.59 49 ILE D N 1
ATOM 6266 C CA . ILE D 1 49 ? 36.793 22.540 30.478 1.00 43.48 49 ILE D CA 1
ATOM 6267 C C . ILE D 1 49 ? 35.654 22.053 29.596 1.00 44.40 49 ILE D C 1
ATOM 6268 O O . ILE D 1 49 ? 35.689 20.936 29.087 1.00 45.96 49 ILE D O 1
ATOM 6273 N N . ASP D 1 50 ? 34.647 22.896 29.410 1.00 44.87 50 ASP D N 1
ATOM 6274 C CA . ASP D 1 50 ? 33.497 22.541 28.592 1.00 43.96 50 ASP D CA 1
ATOM 6275 C C . ASP D 1 50 ? 33.949 22.323 27.150 1.00 43.84 50 ASP D C 1
ATOM 6276 O O . ASP D 1 50 ? 33.408 21.473 26.438 1.00 42.05 50 ASP D O 1
ATOM 6281 N N . TYR D 1 51 ? 34.957 23.084 26.733 1.00 43.63 51 TYR D N 1
ATOM 6282 C CA . TYR D 1 51 ? 35.491 22.987 25.377 1.00 44.38 51 TYR D CA 1
ATOM 6283 C C . TYR D 1 51 ? 36.191 21.650 25.142 1.00 43.99 51 TYR D C 1
ATOM 6284 O O . TYR D 1 51 ? 35.911 20.951 24.169 1.00 43.91 51 TYR D O 1
ATOM 6293 N N . LEU D 1 52 ? 37.113 21.321 26.042 1.00 42.68 52 LEU D N 1
ATOM 6294 C CA . LEU D 1 52 ? 37.892 20.091 25.975 1.00 42.51 52 LEU D CA 1
ATOM 6295 C C . LEU D 1 52 ? 36.977 18.861 25.920 1.00 42.82 52 LEU D C 1
ATOM 6296 O O . LEU D 1 52 ? 37.184 17.940 25.127 1.00 41.12 52 LEU D O 1
ATOM 6301 N N . MET D 1 53 ? 35.968 18.870 26.779 1.00 43.76 53 MET D N 1
ATOM 6302 C CA . MET D 1 53 ? 35.000 17.796 26.880 1.00 45.72 53 MET D CA 1
ATOM 6303 C C . MET D 1 53 ? 34.211 17.568 25.595 1.00 47.55 53 MET D C 1
ATOM 6304 O O . MET D 1 53 ? 34.208 16.466 25.049 1.00 48.99 53 MET D O 1
ATOM 6309 N N . ARG D 1 54 ? 33.538 18.604 25.107 1.00 49.68 54 ARG D N 1
ATOM 6310 C CA . ARG D 1 54 ? 32.735 18.445 23.903 1.00 51.28 54 ARG D CA 1
ATOM 6311 C C . ARG D 1 54 ? 33.575 18.219 22.654 1.00 52.27 54 ARG D C 1
ATOM 6312 O O . ARG D 1 54 ? 33.055 17.794 21.620 1.00 53.66 54 ARG D O 1
ATOM 6320 N N . HIS D 1 55 ? 34.873 18.482 22.741 1.00 52.01 55 HIS D N 1
ATOM 6321 C CA . HIS D 1 55 ? 35.731 18.257 21.592 1.00 52.11 55 HIS D CA 1
ATOM 6322 C C . HIS D 1 55 ? 36.596 17.013 21.737 1.00 52.20 55 HIS D C 1
ATOM 6323 O O . HIS D 1 55 ? 37.452 16.737 20.895 1.00 52.40 55 HIS D O 1
ATOM 6330 N N . ARG D 1 56 ? 36.362 16.261 22.808 1.00 50.70 56 ARG D N 1
ATOM 6331 C CA . ARG D 1 56 ? 37.095 15.027 23.053 1.00 51.01 56 ARG D CA 1
ATOM 6332 C C . ARG D 1 56 ? 38.586 15.165 23.343 1.00 49.61 56 ARG D C 1
ATOM 6333 O O . ARG D 1 56 ? 39.343 14.216 23.136 1.00 49.68 56 ARG D O 1
ATOM 6341 N N . HIS D 1 57 ? 39.013 16.339 23.800 1.00 48.59 57 HIS D N 1
ATOM 6342 C CA . HIS D 1 57 ? 40.418 16.559 24.161 1.00 47.63 57 HIS D CA 1
ATOM 6343 C C . HIS D 1 57 ? 40.489 15.962 25.578 1.00 44.44 57 HIS D C 1
ATOM 6344 O O . HIS D 1 57 ? 40.493 16.676 26.575 1.00 41.03 57 HIS D O 1
ATOM 6351 N N . THR D 1 58 ? 40.542 14.635 25.634 1.00 43.51 58 THR D N 1
ATOM 6352 C CA . THR D 1 58 ? 40.518 13.883 26.882 1.00 41.66 58 THR D CA 1
ATOM 6353 C C . THR D 1 58 ? 41.751 13.801 27.778 1.00 40.43 58 THR D C 1
ATOM 6354 O O . THR D 1 58 ? 41.618 13.476 28.950 1.00 38.71 58 THR D O 1
ATOM 6358 N N . SER D 1 59 ? 42.940 14.090 27.259 1.00 39.85 59 SER D N 1
ATOM 6359 C CA . SER D 1 59 ? 44.143 14.013 28.091 1.00 39.26 59 SER D CA 1
ATOM 6360 C C . SER D 1 59 ? 44.119 14.864 29.364 1.00 38.52 59 SER D C 1
ATOM 6361 O O . SER D 1 59 ? 44.544 14.409 30.427 1.00 36.29 59 SER D O 1
ATOM 6364 N N . PRO D 1 60 ? 43.646 16.120 29.271 1.00 38.42 60 PRO D N 1
ATOM 6365 C CA . PRO D 1 60 ? 43.619 16.951 30.485 1.00 37.26 60 PRO D CA 1
ATOM 6366 C C . PRO D 1 60 ? 42.799 16.323 31.609 1.00 35.56 60 PRO D C 1
ATOM 6367 O O . PRO D 1 60 ? 43.148 16.430 32.786 1.00 35.55 60 PRO D O 1
ATOM 6371 N N . PHE D 1 61 ? 41.721 15.649 31.238 1.00 33.95 61 PHE D N 1
ATOM 6372 C CA . PHE D 1 61 ? 40.868 14.996 32.215 1.00 33.72 61 PHE D CA 1
ATOM 6373 C C . PHE D 1 61 ? 41.560 13.811 32.906 1.00 33.53 61 PHE D C 1
ATOM 6374 O O . PHE D 1 61 ? 41.136 13.376 33.971 1.00 36.00 61 PHE D O 1
ATOM 6382 N N . GLU D 1 62 ? 42.635 13.301 32.310 1.00 33.57 62 GLU D N 1
ATOM 6383 C CA . GLU D 1 62 ? 43.370 12.167 32.869 1.00 33.43 62 GLU D CA 1
ATOM 6384 C C . GLU D 1 62 ? 44.352 12.631 33.920 1.00 34.29 62 GLU D C 1
ATOM 6385 O O . GLU D 1 62 ? 45.009 11.818 34.563 1.00 36.76 62 GLU D O 1
ATOM 6391 N N . MET D 1 63 ? 44.454 13.942 34.101 1.00 32.89 63 MET D N 1
ATOM 6392 C CA . MET D 1 63 ? 45.374 14.480 35.089 1.00 30.83 63 MET D CA 1
ATOM 6393 C C . MET D 1 63 ? 44.717 14.588 36.466 1.00 30.23 63 MET D C 1
ATOM 6394 O O . MET D 1 63 ? 45.340 15.038 37.439 1.00 29.74 63 MET D O 1
ATOM 6399 N N . VAL D 1 64 ? 43.455 14.169 36.532 1.00 27.75 64 VAL D N 1
ATOM 6400 C CA . VAL D 1 64 ? 42.698 14.151 37.779 1.00 27.62 64 VAL D CA 1
ATOM 6401 C C . VAL D 1 64 ? 42.465 12.679 38.121 1.00 28.71 64 VAL D C 1
ATOM 6402 O O . VAL D 1 64 ? 42.000 11.910 37.274 1.00 27.66 64 VAL D O 1
ATOM 6406 N N . VAL D 1 65 ? 42.775 12.291 39.357 1.00 29.54 65 VAL D N 1
ATOM 6407 C CA . VAL D 1 65 ? 42.622 10.898 39.775 1.00 29.89 65 VAL D CA 1
ATOM 6408 C C . VAL D 1 65 ? 41.874 10.728 41.099 1.00 30.91 65 VAL D C 1
ATOM 6409 O O . VAL D 1 65 ? 42.093 11.490 42.033 1.00 31.37 65 VAL D O 1
ATOM 6413 N N . PHE D 1 66 ? 41.006 9.720 41.172 1.00 30.21 66 PHE D N 1
ATOM 6414 C CA . PHE D 1 66 ? 40.254 9.430 42.394 1.00 30.24 66 PHE D CA 1
ATOM 6415 C C . PHE D 1 66 ? 40.579 8.019 42.858 1.00 30.41 66 PHE D C 1
ATOM 6416 O O . PHE D 1 66 ? 40.825 7.130 42.041 1.00 30.75 66 PHE D O 1
ATOM 6424 N N . LYS D 1 67 ? 40.572 7.819 44.172 1.00 28.78 67 LYS D N 1
ATOM 6425 C CA . LYS D 1 67 ? 40.841 6.515 44.743 1.00 28.70 67 LYS D CA 1
ATOM 6426 C C . LYS D 1 67 ? 39.746 6.255 45.770 1.00 28.30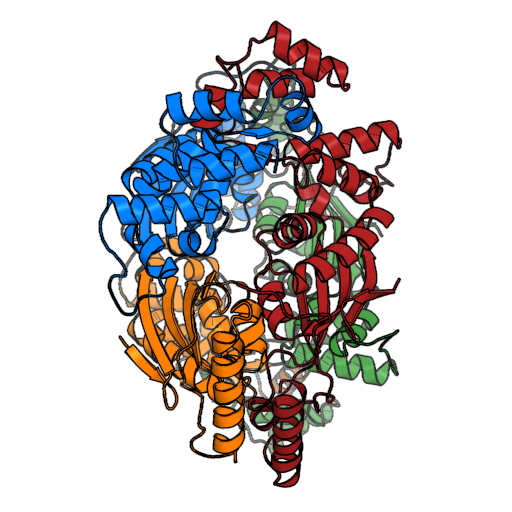 67 LYS D C 1
ATOM 6427 O O . LYS D 1 67 ? 39.520 7.056 46.668 1.00 29.36 67 LYS D O 1
ATOM 6433 N N . PHE D 1 68 ? 39.057 5.131 45.625 1.00 27.66 68 PHE D N 1
ATOM 6434 C CA . PHE D 1 68 ? 37.954 4.809 46.510 1.00 25.49 68 PHE D CA 1
ATOM 6435 C C . PHE D 1 68 ? 38.121 3.513 47.258 1.00 27.69 68 PHE D C 1
ATOM 6436 O O . PHE D 1 68 ? 38.827 2.604 46.819 1.00 26.99 68 PHE D O 1
ATOM 6444 N N . HIS D 1 69 ? 37.445 3.436 48.397 1.00 28.74 69 HIS D N 1
ATOM 6445 C CA . HIS D 1 69 ? 37.428 2.215 49.173 1.00 29.53 69 HIS D CA 1
ATOM 6446 C C . HIS D 1 69 ? 35.984 1.790 48.954 1.00 28.34 69 HIS D C 1
ATOM 6447 O O . HIS D 1 69 ? 35.060 2.533 49.293 1.00 27.54 69 HIS D O 1
ATOM 6454 N N . VAL D 1 70 ? 35.798 0.617 48.356 1.00 28.67 70 VAL D N 1
ATOM 6455 C CA . VAL D 1 70 ? 34.463 0.095 48.064 1.00 29.56 70 VAL D CA 1
ATOM 6456 C C . VAL D 1 70 ? 34.156 -1.275 48.668 1.00 31.56 70 VAL D C 1
ATOM 6457 O O . VAL D 1 70 ? 35.023 -2.151 48.756 1.00 30.43 70 VAL D O 1
ATOM 6461 N N . LYS D 1 71 ? 32.900 -1.431 49.082 1.00 33.85 71 LYS D N 1
ATOM 6462 C CA . LYS D 1 71 ? 32.376 -2.676 49.618 1.00 34.40 71 LYS D CA 1
ATOM 6463 C C . LYS D 1 71 ? 31.079 -2.861 48.853 1.00 34.35 71 LYS D C 1
ATOM 6464 O O . LYS D 1 71 ? 30.159 -2.046 48.965 1.00 32.39 71 LYS D O 1
ATOM 6470 N N . ALA D 1 72 ? 31.032 -3.928 48.063 1.00 34.22 72 ALA D N 1
ATOM 6471 C CA . ALA D 1 72 ? 29.881 -4.263 47.232 1.00 34.50 72 ALA D CA 1
ATOM 6472 C C . ALA D 1 72 ? 29.843 -5.775 47.043 1.00 34.94 72 ALA D C 1
ATOM 6473 O O . ALA D 1 72 ? 30.825 -6.477 47.315 1.00 33.76 72 ALA D O 1
ATOM 6475 N N . PRO D 1 73 ? 28.706 -6.297 46.568 1.00 35.76 73 PRO D N 1
ATOM 6476 C CA . PRO D 1 73 ? 28.561 -7.739 46.352 1.00 36.40 73 PRO D CA 1
ATOM 6477 C C . PRO D 1 73 ? 29.469 -8.213 45.217 1.00 37.20 73 PRO D C 1
ATOM 6478 O O . PRO D 1 73 ? 29.649 -7.511 44.213 1.00 36.39 73 PRO D O 1
ATOM 6482 N N . ILE D 1 74 ? 30.041 -9.403 45.385 1.00 37.49 74 ILE D N 1
ATOM 6483 C CA . ILE D 1 74 ? 30.919 -9.969 44.376 1.00 37.27 74 ILE D CA 1
ATOM 6484 C C . ILE D 1 74 ? 30.334 -9.810 42.982 1.00 38.64 74 ILE D C 1
ATOM 6485 O O . ILE D 1 74 ? 31.003 -9.308 42.086 1.00 40.42 74 ILE D O 1
ATOM 6490 N N . PHE D 1 75 ? 29.085 -10.220 42.786 1.00 38.36 75 PHE D N 1
ATOM 6491 C CA . PHE D 1 75 ? 28.519 -10.104 41.455 1.00 38.79 75 PHE D CA 1
ATOM 6492 C C . PHE D 1 75 ? 28.626 -8.672 40.935 1.00 39.49 75 PHE D C 1
ATOM 6493 O O . PHE D 1 75 ? 28.931 -8.455 39.765 1.00 42.67 75 PHE D O 1
ATOM 6501 N N . VAL D 1 76 ? 28.410 -7.691 41.796 1.00 39.94 76 VAL D N 1
ATOM 6502 C CA . VAL D 1 76 ? 28.524 -6.303 41.362 1.00 39.94 76 VAL D CA 1
ATOM 6503 C C . VAL D 1 76 ? 29.987 -6.016 41.021 1.00 39.15 76 VAL D C 1
ATOM 6504 O O . VAL D 1 76 ? 30.286 -5.341 40.038 1.00 37.96 76 VAL D O 1
ATOM 6508 N N . ALA D 1 77 ? 30.890 -6.546 41.839 1.00 37.55 77 ALA D N 1
ATOM 6509 C CA . ALA D 1 77 ? 32.318 -6.357 41.627 1.00 37.54 77 ALA D CA 1
ATOM 6510 C C . ALA D 1 77 ? 32.765 -6.888 40.261 1.00 38.58 77 ALA D C 1
ATOM 6511 O O . ALA D 1 77 ? 33.625 -6.291 39.602 1.00 37.90 77 ALA D O 1
ATOM 6513 N N . ARG D 1 78 ? 32.179 -8.008 39.843 1.00 38.74 78 ARG D N 1
ATOM 6514 C CA . ARG D 1 78 ? 32.526 -8.608 38.566 1.00 40.97 78 ARG D CA 1
ATOM 6515 C C . ARG D 1 78 ? 32.217 -7.635 37.439 1.00 41.31 78 ARG D C 1
ATOM 6516 O O . ARG D 1 78 ? 33.015 -7.468 36.516 1.00 41.08 78 ARG D O 1
ATOM 6524 N N . GLN D 1 79 ? 31.061 -6.990 37.519 1.00 41.13 79 GLN D N 1
ATOM 6525 C CA . GLN D 1 79 ? 30.670 -6.026 36.495 1.00 42.96 79 GLN D CA 1
ATOM 6526 C C . GLN D 1 79 ? 31.593 -4.810 36.545 1.00 42.58 79 GLN D C 1
ATOM 6527 O O . GLN D 1 79 ? 31.991 -4.253 35.516 1.00 39.84 79 GLN D O 1
ATOM 6533 N N . TRP D 1 80 ? 31.938 -4.419 37.765 1.00 42.16 80 TRP D N 1
ATOM 6534 C CA . TRP D 1 80 ? 32.788 -3.268 37.996 1.00 40.99 80 TRP D CA 1
ATOM 6535 C C . TRP D 1 80 ? 34.172 -3.471 37.379 1.00 40.87 80 TRP D C 1
ATOM 6536 O O . TRP D 1 80 ? 34.701 -2.583 36.698 1.00 39.83 80 TRP D O 1
ATOM 6547 N N . PHE D 1 81 ? 34.750 -4.648 37.601 1.00 40.56 81 PHE D N 1
ATOM 6548 C CA . PHE D 1 81 ? 36.083 -4.923 37.088 1.00 39.11 81 PHE D CA 1
ATOM 6549 C C . PHE D 1 81 ? 36.156 -5.097 35.581 1.00 39.12 81 PHE D C 1
ATOM 6550 O O . PHE D 1 81 ? 37.245 -5.198 35.028 1.00 37.41 81 PHE D O 1
ATOM 6558 N N . ARG D 1 82 ? 35.012 -5.126 34.905 1.00 38.73 82 ARG D N 1
ATOM 6559 C CA . ARG D 1 82 ? 35.058 -5.249 33.455 1.00 40.53 82 ARG D CA 1
ATOM 6560 C C . ARG D 1 82 ? 35.863 -4.055 32.974 1.00 39.83 82 ARG D C 1
ATOM 6561 O O . ARG D 1 82 ? 36.518 -4.111 31.939 1.00 41.43 82 ARG D O 1
ATOM 6569 N N . HIS D 1 83 ? 35.818 -2.976 33.748 1.00 38.67 83 HIS D N 1
ATOM 6570 C CA . HIS D 1 83 ? 36.553 -1.763 33.414 1.00 37.72 83 HIS D CA 1
ATOM 6571 C C . HIS D 1 83 ? 38.029 -2.001 33.746 1.00 36.48 83 HIS D C 1
ATOM 6572 O O . HIS D 1 83 ? 38.422 -2.075 34.911 1.00 36.51 83 HIS D O 1
ATOM 6579 N N . ARG D 1 84 ? 38.823 -2.135 32.689 1.00 33.72 84 ARG D N 1
ATOM 6580 C CA . ARG D 1 84 ? 40.238 -2.429 32.781 1.00 34.82 84 ARG D CA 1
ATOM 6581 C C . ARG D 1 84 ? 41.175 -1.237 32.943 1.00 35.23 84 ARG D C 1
ATOM 6582 O O . ARG D 1 84 ? 42.369 -1.426 33.177 1.00 32.62 84 ARG D O 1
ATOM 6590 N N . THR D 1 85 ? 40.652 -0.020 32.814 1.00 33.81 85 THR D N 1
ATOM 6591 C CA . THR D 1 85 ? 41.491 1.171 32.940 1.00 33.29 85 THR D CA 1
ATOM 6592 C C . THR D 1 85 ? 41.648 1.658 34.374 1.00 34.48 85 THR D C 1
ATOM 6593 O O . THR D 1 85 ? 41.867 2.833 34.611 1.00 39.84 85 THR D O 1
ATOM 6597 N N . ALA D 1 86 ? 41.534 0.767 35.338 1.00 33.14 86 ALA D N 1
ATOM 6598 C CA . ALA D 1 86 ? 41.661 1.182 36.717 1.00 33.18 86 ALA D CA 1
ATOM 6599 C C . ALA D 1 86 ? 42.684 0.321 37.451 1.00 33.32 86 ALA D C 1
ATOM 6600 O O . ALA D 1 86 ? 43.166 -0.671 36.918 1.00 34.27 86 ALA D O 1
ATOM 6602 N N . SER D 1 87 ? 43.047 0.732 38.658 1.00 33.78 87 SER D N 1
ATOM 6603 C CA . SER D 1 87 ? 43.978 -0.041 39.465 1.00 35.01 87 SER D CA 1
ATOM 6604 C C . SER D 1 87 ? 43.097 -0.572 40.563 1.00 34.41 87 SER D C 1
ATOM 6605 O O . SER D 1 87 ? 42.170 0.106 40.993 1.00 34.76 87 SER D O 1
ATOM 6608 N N . VAL D 1 88 ? 43.343 -1.792 41.005 1.00 34.73 88 VAL D N 1
ATOM 6609 C CA . VAL D 1 88 ? 42.515 -2.324 42.064 1.00 34.26 88 VAL D CA 1
ATOM 6610 C C . VAL D 1 88 ? 43.241 -3.289 42.958 1.00 34.90 88 VAL D C 1
ATOM 6611 O O . VAL D 1 88 ? 44.140 -4.002 42.525 1.00 35.43 88 VAL D O 1
ATOM 6615 N N . ASN D 1 89 ? 42.889 -3.271 44.234 1.00 35.80 89 ASN D N 1
ATOM 6616 C CA . ASN D 1 89 ? 43.461 -4.232 45.153 1.00 36.67 89 ASN D CA 1
ATOM 6617 C C . ASN D 1 89 ? 42.305 -4.733 45.991 1.00 36.35 89 ASN D C 1
ATOM 6618 O O . ASN D 1 89 ? 41.619 -3.972 46.668 1.00 34.81 89 ASN D O 1
ATOM 6623 N N . GLU D 1 90 ? 42.084 -6.032 45.916 1.00 37.53 90 GLU D N 1
ATOM 6624 C CA . GLU D 1 90 ? 40.983 -6.654 46.613 1.00 39.01 90 GLU D CA 1
ATOM 6625 C C . GLU D 1 90 ? 41.457 -7.592 47.688 1.00 40.02 90 GLU D C 1
ATOM 6626 O O . GLU D 1 90 ? 42.527 -8.178 47.568 1.00 39.48 90 GLU D O 1
ATOM 6632 N N . ILE D 1 91 ? 40.665 -7.707 48.751 1.00 43.26 91 ILE D N 1
ATOM 6633 C CA . ILE D 1 91 ? 40.991 -8.613 49.843 1.00 46.87 91 ILE D CA 1
ATOM 6634 C C . ILE D 1 91 ? 40.920 -9.990 49.197 1.00 47.85 91 ILE D C 1
ATOM 6635 O O . ILE D 1 91 ? 39.993 -10.270 48.444 1.00 47.00 91 ILE D O 1
ATOM 6640 N N . SER D 1 92 ? 41.894 -10.845 49.474 1.00 50.33 92 SER D N 1
ATOM 6641 C CA . SER D 1 92 ? 41.903 -12.171 48.870 1.00 53.75 92 SER D CA 1
ATOM 6642 C C . SER D 1 92 ? 41.159 -13.257 49.640 1.00 56.62 92 SER D C 1
ATOM 6643 O O . SER D 1 92 ? 41.278 -13.367 50.862 1.00 57.50 92 SER D O 1
ATOM 6646 N N . GLY D 1 93 ? 40.396 -14.061 48.907 1.00 58.27 93 GLY D N 1
ATOM 6647 C CA . GLY D 1 93 ? 39.675 -15.159 49.520 1.00 60.33 93 GLY D CA 1
ATOM 6648 C C . GLY D 1 93 ? 40.605 -16.358 49.634 1.00 61.80 93 GLY D C 1
ATOM 6649 O O . GLY D 1 93 ? 40.169 -17.485 49.849 1.00 61.32 93 GLY D O 1
ATOM 6650 N N . ARG D 1 94 ? 41.899 -16.112 49.469 1.00 63.00 94 ARG D N 1
ATOM 6651 C CA . ARG D 1 94 ? 42.901 -17.161 49.576 1.00 65.78 94 ARG D CA 1
ATOM 6652 C C . ARG D 1 94 ? 43.719 -16.958 50.853 1.00 67.60 94 ARG D C 1
ATOM 6653 O O . ARG D 1 94 ? 44.437 -17.858 51.292 1.00 67.46 94 ARG D O 1
ATOM 6661 N N . TYR D 1 95 ? 43.615 -15.771 51.444 1.00 69.44 95 TYR D N 1
ATOM 6662 C CA . TYR D 1 95 ? 44.388 -15.467 52.641 1.00 71.52 95 TYR D CA 1
ATOM 6663 C C . TYR D 1 95 ? 43.549 -15.094 53.856 1.00 71.43 95 TYR D C 1
ATOM 6664 O O . TYR D 1 95 ? 43.959 -15.336 54.991 1.00 71.65 95 TYR D O 1
ATOM 6673 N N . SER D 1 96 ? 42.373 -14.519 53.630 1.00 70.72 96 SER D N 1
ATOM 6674 C CA . SER D 1 96 ? 41.516 -14.124 54.744 1.00 70.61 96 SER D CA 1
ATOM 6675 C C . SER D 1 96 ? 40.244 -14.959 54.850 1.00 69.93 96 SER D C 1
ATOM 6676 O O . SER D 1 96 ? 39.952 -15.778 53.982 1.00 70.07 96 SER D O 1
ATOM 6679 N N . ILE D 1 97 ? 39.496 -14.750 55.929 1.00 69.21 97 ILE D N 1
ATOM 6680 C CA . ILE D 1 97 ? 38.243 -15.463 56.142 1.00 68.93 97 ILE D CA 1
ATOM 6681 C C . ILE D 1 97 ? 37.121 -14.490 55.809 1.00 69.09 97 ILE D C 1
ATOM 6682 O O . ILE D 1 97 ? 36.817 -13.590 56.595 1.00 70.71 97 ILE D O 1
ATOM 6687 N N . LEU D 1 98 ? 36.512 -14.659 54.642 1.00 68.61 98 LEU D N 1
ATOM 6688 C CA . LEU D 1 98 ? 35.439 -13.767 54.225 1.00 67.57 98 LEU D CA 1
ATOM 6689 C C . LEU D 1 98 ? 34.334 -13.684 55.273 1.00 67.12 98 LEU D C 1
ATOM 6690 O O . LEU D 1 98 ? 33.708 -14.687 55.620 1.00 66.74 98 LEU D O 1
ATOM 6695 N N . LYS D 1 99 ? 34.107 -12.477 55.781 1.00 66.40 99 LYS D N 1
ATOM 6696 C CA . LYS D 1 99 ? 33.085 -12.261 56.795 1.00 67.40 99 LYS D CA 1
ATOM 6697 C C . LYS D 1 99 ? 31.675 -12.549 56.275 1.00 67.68 99 LYS D C 1
ATOM 6698 O O . LYS D 1 99 ? 31.293 -12.097 55.196 1.00 68.85 99 LYS D O 1
ATOM 6704 N N . GLU D 1 100 ? 30.912 -13.318 57.048 1.00 67.48 100 GLU D N 1
ATOM 6705 C CA . GLU D 1 100 ? 29.551 -13.686 56.672 1.00 65.80 100 GLU D CA 1
ATOM 6706 C C . GLU D 1 100 ? 28.714 -12.439 56.461 1.00 64.36 100 GLU D C 1
ATOM 6707 O O . GLU D 1 100 ? 27.871 -12.089 57.294 1.00 63.93 100 GLU D O 1
ATOM 6713 N N . GLU D 1 101 ? 28.956 -11.777 55.335 1.00 62.31 101 GLU D N 1
ATOM 6714 C CA . GLU D 1 101 ? 28.252 -10.556 54.977 1.00 59.51 101 GLU D CA 1
ATOM 6715 C C . GLU D 1 101 ? 27.575 -10.794 53.636 1.00 56.57 101 GLU D C 1
ATOM 6716 O O . GLU D 1 101 ? 28.242 -11.056 52.638 1.00 55.82 101 GLU D O 1
ATOM 6722 N N . PHE D 1 102 ? 26.252 -10.710 53.611 1.00 53.91 102 PHE D N 1
ATOM 6723 C CA . PHE D 1 102 ? 25.521 -10.940 52.380 1.00 52.15 102 PHE D CA 1
ATOM 6724 C C . PHE D 1 102 ? 24.582 -9.815 52.043 1.00 51.44 102 PHE D C 1
ATOM 6725 O O . PHE D 1 102 ? 24.126 -9.088 52.916 1.00 51.54 102 PHE D O 1
ATOM 6733 N N . TYR D 1 103 ? 24.295 -9.689 50.756 1.00 51.65 103 TYR D N 1
ATOM 6734 C CA . TYR D 1 103 ? 23.404 -8.663 50.254 1.00 52.54 103 TYR D CA 1
ATOM 6735 C C . TYR D 1 103 ? 21.970 -9.178 50.122 1.00 55.49 103 TYR D C 1
ATOM 6736 O O . TYR D 1 103 ? 21.663 -9.984 49.239 1.00 56.50 103 TYR D O 1
ATOM 6745 N N . GLU D 1 104 ? 21.095 -8.714 51.008 1.00 58.36 104 GLU D N 1
ATOM 6746 C CA . GLU D 1 104 ? 19.687 -9.105 50.971 1.00 60.27 104 GLU D CA 1
ATOM 6747 C C . GLU D 1 104 ? 18.899 -7.985 50.300 1.00 60.42 104 GLU D C 1
ATOM 6748 O O . GLU D 1 104 ? 18.610 -6.955 50.908 1.00 61.01 104 GLU D O 1
ATOM 6754 N N . PRO D 1 105 ? 18.532 -8.179 49.030 1.00 60.73 105 PRO D N 1
ATOM 6755 C CA . PRO D 1 105 ? 17.785 -7.177 48.270 1.00 62.32 105 PRO D CA 1
ATOM 6756 C C . PRO D 1 105 ? 16.653 -6.470 48.992 1.00 64.82 105 PRO D C 1
ATOM 6757 O O . PRO D 1 105 ? 15.930 -7.069 49.795 1.00 63.64 105 PRO D O 1
ATOM 6761 N N . GLU D 1 106 ? 16.531 -5.176 48.702 1.00 67.61 106 GLU D N 1
ATOM 6762 C CA . GLU D 1 106 ? 15.469 -4.348 49.255 1.00 69.43 106 GLU D CA 1
ATOM 6763 C C . GLU D 1 106 ? 14.194 -5.082 48.854 1.00 70.10 106 GLU D C 1
ATOM 6764 O O . GLU D 1 106 ? 13.319 -5.359 49.675 1.00 70.23 106 GLU D O 1
ATOM 6770 N N . ALA D 1 107 ? 14.122 -5.405 47.567 1.00 69.97 107 ALA D N 1
ATOM 6771 C CA . ALA D 1 107 ? 12.992 -6.121 46.998 1.00 69.68 107 ALA D CA 1
ATOM 6772 C C . ALA D 1 107 ? 13.479 -6.833 45.745 1.00 69.26 107 ALA D C 1
ATOM 6773 O O . ALA D 1 107 ? 14.485 -6.436 45.152 1.00 69.19 107 ALA D O 1
ATOM 6775 N N . PHE D 1 108 ? 12.773 -7.886 45.350 1.00 68.04 108 PHE D N 1
ATOM 6776 C CA . PHE D 1 108 ? 13.138 -8.631 44.155 1.00 67.96 108 PHE D CA 1
ATOM 6777 C C . PHE D 1 108 ? 12.508 -8.037 42.903 1.00 68.40 108 PHE D C 1
ATOM 6778 O O . PHE D 1 108 ? 11.318 -7.734 42.881 1.00 68.84 108 PHE D O 1
ATOM 6786 N N . ARG D 1 109 ? 13.316 -7.860 41.863 1.00 69.33 109 ARG D N 1
ATOM 6787 C CA . ARG D 1 109 ? 12.824 -7.314 40.606 1.00 69.70 109 ARG D CA 1
ATOM 6788 C C . ARG D 1 109 ? 12.253 -8.439 39.746 1.00 71.00 109 ARG D C 1
ATOM 6789 O O . ARG D 1 109 ? 12.755 -9.565 39.764 1.00 71.36 109 ARG D O 1
ATOM 6797 N N . LYS D 1 110 ? 11.193 -8.133 39.005 1.00 72.23 110 LYS D N 1
ATOM 6798 C CA . LYS D 1 110 ? 10.535 -9.123 38.154 1.00 73.71 110 LYS D CA 1
ATOM 6799 C C . LYS D 1 110 ? 10.922 -8.982 36.683 1.00 74.76 110 LYS D C 1
ATOM 6800 O O . LYS D 1 110 ? 10.746 -7.920 36.088 1.00 75.66 110 LYS D O 1
ATOM 6806 N N . GLN D 1 111 ? 11.434 -10.060 36.098 1.00 75.59 111 GLN D N 1
ATOM 6807 C CA . GLN D 1 111 ? 11.828 -10.062 34.690 1.00 76.66 111 GLN D CA 1
ATOM 6808 C C . GLN D 1 111 ? 12.048 -11.488 34.195 1.00 76.13 111 GLN D C 1
ATOM 6809 O O . GLN D 1 111 ? 13.142 -11.844 33.753 1.00 76.07 111 GLN D O 1
ATOM 6815 N N . LEU D 1 131 ? 14.346 -17.891 51.646 1.00 72.57 131 LEU D N 1
ATOM 6816 C CA . LEU D 1 131 ? 14.960 -18.806 50.683 1.00 73.99 131 LEU D CA 1
ATOM 6817 C C . LEU D 1 131 ? 16.383 -18.345 50.371 1.00 74.89 131 LEU D C 1
ATOM 6818 O O . LEU D 1 131 ? 17.302 -19.161 50.233 1.00 74.77 131 LEU D O 1
ATOM 6823 N N . LEU D 1 132 ? 16.560 -17.033 50.246 1.00 75.35 132 LEU D N 1
ATOM 6824 C CA . LEU D 1 132 ? 17.885 -16.478 50.000 1.00 75.36 132 LEU D CA 1
ATOM 6825 C C . LEU D 1 132 ? 18.613 -16.695 51.331 1.00 75.06 132 LEU D C 1
ATOM 6826 O O . LEU D 1 132 ? 19.714 -17.256 51.390 1.00 73.73 132 LEU D O 1
ATOM 6831 N N . ARG D 1 133 ? 17.950 -16.253 52.397 1.00 74.68 133 ARG D N 1
ATOM 6832 C CA . ARG D 1 133 ? 18.433 -16.375 53.765 1.00 74.15 133 ARG D CA 1
ATOM 6833 C C . ARG D 1 133 ? 18.903 -17.812 53.971 1.00 74.51 133 ARG D C 1
ATOM 6834 O O . ARG D 1 133 ? 19.954 -18.070 54.561 1.00 73.91 133 ARG D O 1
ATOM 6842 N N . LYS D 1 134 ? 18.092 -18.735 53.462 1.00 75.11 134 LYS D N 1
ATOM 6843 C CA . LYS D 1 134 ? 18.335 -20.166 53.560 1.00 74.49 134 LYS D CA 1
ATOM 6844 C C . LYS D 1 134 ? 19.641 -20.575 52.890 1.00 73.72 134 LYS D C 1
ATOM 6845 O O . LYS D 1 134 ? 20.523 -21.141 53.538 1.00 74.09 134 LYS D O 1
ATOM 6851 N N . VAL D 1 135 ? 19.767 -20.296 51.596 1.00 72.65 135 VAL D N 1
ATOM 6852 C CA . VAL D 1 135 ? 20.981 -20.660 50.874 1.00 70.95 135 VAL D CA 1
ATOM 6853 C C . VAL D 1 135 ? 22.217 -20.052 51.540 1.00 69.24 135 VAL D C 1
ATOM 6854 O O . VAL D 1 135 ? 23.215 -20.741 51.744 1.00 68.70 135 VAL D O 1
ATOM 6858 N N . GLN D 1 136 ? 22.146 -18.770 51.888 1.00 68.25 136 GLN D N 1
ATOM 6859 C CA . GLN D 1 136 ? 23.265 -18.100 52.553 1.00 68.33 136 GLN D CA 1
ATOM 6860 C C . GLN D 1 136 ? 23.658 -18.881 53.804 1.00 68.52 136 GLN D C 1
ATOM 6861 O O . GLN D 1 136 ? 24.777 -19.388 53.909 1.00 68.12 136 GLN D O 1
ATOM 6867 N N . GLN D 1 137 ? 22.727 -18.971 54.750 1.00 68.89 137 GLN D N 1
ATOM 6868 C CA . GLN D 1 137 ? 22.967 -19.690 55.996 1.00 69.38 137 GLN D CA 1
ATOM 6869 C C . GLN D 1 137 ? 23.730 -20.978 55.745 1.00 69.39 137 GLN D C 1
ATOM 6870 O O . GLN D 1 137 ? 24.830 -21.171 56.261 1.00 69.14 137 GLN D O 1
ATOM 6876 N N . GLU D 1 138 ? 23.131 -21.860 54.950 1.00 69.30 138 GLU D N 1
ATOM 6877 C CA . GLU D 1 138 ? 23.740 -23.146 54.641 1.00 69.84 138 GLU D CA 1
ATOM 6878 C C . GLU D 1 138 ? 25.116 -23.034 54.021 1.00 68.58 138 GLU D C 1
ATOM 6879 O O . GLU D 1 138 ? 26.049 -23.728 54.432 1.00 67.12 138 GLU D O 1
ATOM 6885 N N . ALA D 1 139 ? 25.243 -22.159 53.030 1.00 67.41 139 ALA D N 1
ATOM 6886 C CA . ALA D 1 139 ? 26.522 -21.971 52.365 1.00 66.02 139 ALA D CA 1
ATOM 6887 C C . ALA D 1 139 ? 27.619 -21.594 53.362 1.00 64.44 139 ALA D C 1
ATOM 6888 O O . ALA D 1 139 ? 28.657 -22.253 53.429 1.00 62.42 139 ALA D O 1
ATOM 6890 N N . TYR D 1 140 ? 27.387 -20.547 54.149 1.00 63.78 140 TYR D N 1
ATOM 6891 C CA . TYR D 1 140 ? 28.399 -20.116 55.108 1.00 63.90 140 TYR D CA 1
ATOM 6892 C C . TYR D 1 140 ? 28.754 -21.232 56.078 1.00 63.52 140 TYR D C 1
ATOM 6893 O O . TYR D 1 140 ? 29.921 -21.398 56.434 1.00 63.07 140 TYR D O 1
ATOM 6902 N N . GLY D 1 141 ? 27.743 -21.988 56.503 1.00 63.51 141 GLY D N 1
ATOM 6903 C CA . GLY D 1 141 ? 27.969 -23.090 57.422 1.00 63.14 141 GLY D CA 1
ATOM 6904 C C . GLY D 1 141 ? 28.876 -24.137 56.799 1.00 63.63 141 GLY D C 1
ATOM 6905 O O . GLY D 1 141 ? 29.651 -24.802 57.489 1.00 63.71 141 GLY D O 1
ATOM 6906 N N . ALA D 1 142 ? 28.781 -24.286 55.483 1.00 63.33 142 ALA D N 1
ATOM 6907 C CA . ALA D 1 142 ? 29.607 -25.250 54.773 1.00 63.29 142 ALA D CA 1
ATOM 6908 C C . ALA D 1 142 ? 31.024 -24.710 54.729 1.00 63.13 142 ALA D C 1
ATOM 6909 O O . ALA D 1 142 ? 31.985 -25.469 54.728 1.00 63.66 142 ALA D O 1
ATOM 6911 N N . TYR D 1 143 ? 31.137 -23.386 54.706 1.00 63.39 143 TYR D N 1
ATOM 6912 C CA . TYR D 1 143 ? 32.422 -22.693 54.660 1.00 62.97 143 TYR D CA 1
ATOM 6913 C C . TYR D 1 143 ? 33.215 -22.865 55.954 1.00 62.86 143 TYR D C 1
ATOM 6914 O O . TYR D 1 143 ? 34.387 -23.249 55.925 1.00 61.73 143 TYR D O 1
ATOM 6923 N N . ARG D 1 144 ? 32.584 -22.582 57.090 1.00 63.84 144 ARG D N 1
ATOM 6924 C CA . ARG D 1 144 ? 33.270 -22.740 58.369 1.00 65.34 144 ARG D CA 1
ATOM 6925 C C . ARG D 1 144 ? 33.509 -24.226 58.620 1.00 64.79 144 ARG D C 1
ATOM 6926 O O . ARG D 1 144 ? 34.470 -24.611 59.287 1.00 64.67 144 ARG D O 1
ATOM 6934 N N . ALA D 1 145 ? 32.627 -25.058 58.076 1.00 63.58 145 ALA D N 1
ATOM 6935 C CA . ALA D 1 145 ? 32.763 -26.498 58.217 1.00 62.47 145 ALA D CA 1
ATOM 6936 C C . ALA D 1 145 ? 34.082 -26.907 57.562 1.00 62.36 145 ALA D C 1
ATOM 6937 O O . ALA D 1 145 ? 34.944 -27.490 58.219 1.00 61.44 145 ALA D O 1
ATOM 6939 N N . LEU D 1 146 ? 34.232 -26.585 56.273 1.00 63.14 146 LEU D N 1
ATOM 6940 C CA . LEU D 1 146 ? 35.448 -26.893 55.508 1.00 62.93 146 LEU D CA 1
ATOM 6941 C C . LEU D 1 146 ? 36.678 -26.321 56.204 1.00 63.63 146 LEU D C 1
ATOM 6942 O O . LEU D 1 146 ? 37.725 -26.972 56.261 1.00 63.21 146 LEU D O 1
ATOM 6947 N N . LEU D 1 147 ? 36.563 -25.095 56.708 1.00 64.26 147 LEU D N 1
ATOM 6948 C CA . LEU D 1 147 ? 37.680 -24.481 57.413 1.00 66.63 147 LEU D CA 1
ATOM 6949 C C . LEU D 1 147 ? 37.986 -25.342 58.634 1.00 68.19 147 LEU D C 1
ATOM 6950 O O . LEU D 1 147 ? 39.144 -25.660 58.907 1.00 67.49 147 LEU D O 1
ATOM 6955 N N . GLU D 1 148 ? 36.933 -25.728 59.353 1.00 70.08 148 GLU D N 1
ATOM 6956 C CA . GLU D 1 148 ? 37.064 -26.568 60.540 1.00 72.16 148 GLU D CA 1
ATOM 6957 C C . GLU D 1 148 ? 37.698 -27.920 60.204 1.00 72.50 148 GLU D C 1
ATOM 6958 O O . GLU D 1 148 ? 38.490 -28.451 60.981 1.00 72.07 148 GLU D O 1
ATOM 6964 N N . LYS D 1 149 ? 37.346 -28.472 59.045 1.00 73.24 149 LYS D N 1
ATOM 6965 C CA . LYS D 1 149 ? 37.898 -29.750 58.598 1.00 72.56 149 LYS D CA 1
ATOM 6966 C C . LYS D 1 149 ? 39.357 -29.571 58.183 1.00 71.59 149 LYS D C 1
ATOM 6967 O O . LYS D 1 149 ? 40.054 -30.541 57.884 1.00 71.10 149 LYS D O 1
ATOM 6973 N N . GLY D 1 150 ? 39.812 -28.323 58.160 1.00 71.24 150 GLY D N 1
ATOM 6974 C CA . GLY D 1 150 ? 41.189 -28.044 57.784 1.00 70.23 150 GLY D CA 1
ATOM 6975 C C . GLY D 1 150 ? 41.416 -27.801 56.302 1.00 69.09 150 GLY D C 1
ATOM 6976 O O . GLY D 1 150 ? 42.554 -27.823 55.833 1.00 68.57 150 GLY D O 1
ATOM 6977 N N . VAL D 1 151 ? 40.342 -27.568 55.556 1.00 68.44 151 VAL D N 1
ATOM 6978 C CA . VAL D 1 151 ? 40.470 -27.326 54.127 1.00 68.02 151 VAL D CA 1
ATOM 6979 C C . VAL D 1 151 ? 41.090 -25.961 53.932 1.00 67.87 151 VAL D C 1
ATOM 6980 O O . VAL D 1 151 ? 40.825 -25.045 54.709 1.00 68.28 151 VAL D O 1
ATOM 6984 N N . ALA D 1 152 ? 41.910 -25.829 52.893 1.00 66.99 152 ALA D N 1
ATOM 6985 C CA . ALA D 1 152 ? 42.577 -24.567 52.586 1.00 65.58 152 ALA D CA 1
ATOM 6986 C C . ALA D 1 152 ? 41.577 -23.448 52.314 1.00 64.84 152 ALA D C 1
ATOM 6987 O O . ALA D 1 152 ? 40.501 -23.681 51.754 1.00 63.92 152 ALA D O 1
ATOM 6989 N N . ARG D 1 153 ? 41.946 -22.233 52.709 1.00 64.24 153 ARG D N 1
ATOM 6990 C CA . ARG D 1 153 ? 41.094 -21.066 52.513 1.00 63.48 153 ARG D CA 1
ATOM 6991 C C . ARG D 1 153 ? 40.689 -20.893 51.050 1.00 62.56 153 ARG D C 1
ATOM 6992 O O . ARG D 1 153 ? 39.504 -20.864 50.721 1.00 61.88 153 ARG D O 1
ATOM 7000 N N . GLU D 1 154 ? 41.681 -20.784 50.173 1.00 60.98 154 GLU D N 1
ATOM 7001 C CA . GLU D 1 154 ? 41.421 -20.579 48.757 1.00 59.61 154 GLU D CA 1
ATOM 7002 C C . GLU D 1 154 ? 40.364 -21.497 48.181 1.00 59.26 154 GLU D C 1
ATOM 7003 O O . GLU D 1 154 ? 39.645 -21.108 47.270 1.00 59.86 154 GLU D O 1
ATOM 7009 N N . MET D 1 155 ? 40.263 -22.714 48.701 1.00 59.43 155 MET D N 1
ATOM 7010 C CA . MET D 1 155 ? 39.271 -23.656 48.195 1.00 58.52 155 MET D CA 1
ATOM 7011 C C . MET D 1 155 ? 37.929 -23.548 48.903 1.00 57.43 155 MET D C 1
ATOM 7012 O O . MET D 1 155 ? 36.876 -23.504 48.261 1.00 57.42 155 MET D O 1
ATOM 7017 N N . ALA D 1 156 ? 37.970 -23.505 50.229 1.00 56.03 156 ALA D N 1
ATOM 7018 C CA . ALA D 1 156 ? 36.754 -23.414 51.028 1.00 55.45 156 ALA D CA 1
ATOM 7019 C C . ALA D 1 156 ? 35.788 -22.317 50.575 1.00 54.94 156 ALA D C 1
ATOM 7020 O O . ALA D 1 156 ? 34.589 -22.554 50.464 1.00 54.44 156 ALA D O 1
ATOM 7022 N N . ARG D 1 157 ? 36.308 -21.122 50.308 1.00 54.94 157 ARG D N 1
ATOM 7023 C CA . ARG D 1 157 ? 35.468 -20.003 49.902 1.00 55.13 157 ARG D CA 1
ATOM 7024 C C . ARG D 1 157 ? 34.676 -20.230 48.621 1.00 55.49 157 ARG D C 1
ATOM 7025 O O . ARG D 1 157 ? 33.774 -19.450 48.309 1.00 55.44 157 ARG D O 1
ATOM 7033 N N . MET D 1 158 ? 34.984 -21.303 47.896 1.00 54.78 158 MET D N 1
ATOM 7034 C CA . MET D 1 158 ? 34.289 -21.578 46.643 1.00 54.63 158 MET D CA 1
ATOM 7035 C C . MET D 1 158 ? 32.807 -21.943 46.758 1.00 53.50 158 MET D C 1
ATOM 7036 O O . MET D 1 158 ? 32.108 -21.997 45.741 1.00 53.47 158 MET D O 1
ATOM 7041 N N . VAL D 1 159 ? 32.325 -22.196 47.972 1.00 50.76 159 VAL D N 1
ATOM 7042 C CA . VAL D 1 159 ? 30.925 -22.558 48.150 1.00 49.66 159 VAL D CA 1
ATOM 7043 C C . VAL D 1 159 ? 30.040 -21.380 48.542 1.00 50.94 159 VAL D C 1
ATOM 7044 O O . VAL D 1 159 ? 28.846 -21.557 48.804 1.00 51.24 159 VAL D O 1
ATOM 7048 N N . LEU D 1 160 ? 30.621 -20.181 48.581 1.00 50.57 160 LEU D N 1
ATOM 7049 C CA . LEU D 1 160 ? 29.873 -18.979 48.944 1.00 48.39 160 LEU D CA 1
ATOM 7050 C C . LEU D 1 160 ? 29.183 -18.345 47.734 1.00 47.00 160 LEU D C 1
ATOM 7051 O O . LEU D 1 160 ? 29.705 -18.370 46.621 1.00 46.20 160 LEU D O 1
ATOM 7056 N N . PRO D 1 161 ? 27.990 -17.767 47.945 1.00 46.19 161 PRO D N 1
ATOM 7057 C CA . PRO D 1 161 ? 27.202 -17.128 46.887 1.00 45.44 161 PRO D CA 1
ATOM 7058 C C . PRO D 1 161 ? 27.712 -15.785 46.377 1.00 46.48 161 PRO D C 1
ATOM 7059 O O . PRO D 1 161 ? 28.252 -14.974 47.136 1.00 47.80 161 PRO D O 1
ATOM 7063 N N . LEU D 1 162 ? 27.521 -15.558 45.081 1.00 46.00 162 LEU D N 1
ATOM 7064 C CA . LEU D 1 162 ? 27.945 -14.326 44.426 1.00 45.12 162 LEU D CA 1
ATOM 7065 C C . LEU D 1 162 ? 27.456 -13.063 45.125 1.00 43.83 162 LEU D C 1
ATOM 7066 O O . LEU D 1 162 ? 27.989 -11.982 44.877 1.00 43.74 162 LEU D O 1
ATOM 7071 N N . ASN D 1 163 ? 26.442 -13.179 45.979 1.00 41.00 163 ASN D N 1
ATOM 7072 C CA . ASN D 1 163 ? 25.934 -11.999 46.658 1.00 39.48 163 ASN D CA 1
ATOM 7073 C C . ASN D 1 163 ? 26.660 -11.729 47.968 1.00 40.68 163 ASN D C 1
ATOM 7074 O O . ASN D 1 163 ? 26.192 -10.955 48.812 1.00 39.34 163 ASN D O 1
ATOM 7079 N N . LEU D 1 164 ? 27.814 -12.379 48.121 1.00 40.89 164 LEU D N 1
ATOM 7080 C CA . LEU D 1 164 ? 28.670 -12.206 49.287 1.00 41.35 164 LEU D CA 1
ATOM 7081 C C . LEU D 1 164 ? 29.368 -10.853 49.106 1.00 43.98 164 LEU D C 1
ATOM 7082 O O . LEU D 1 164 ? 29.788 -10.497 47.992 1.00 43.73 164 LEU D O 1
ATOM 7087 N N . TYR D 1 165 ? 29.486 -10.095 50.190 1.00 43.92 165 TYR D N 1
ATOM 7088 C CA . TYR D 1 165 ? 30.139 -8.798 50.120 1.00 43.80 165 TYR D CA 1
ATOM 7089 C C . TYR D 1 165 ? 31.652 -8.943 50.080 1.00 43.97 165 TYR D C 1
ATOM 7090 O O . TYR D 1 165 ? 32.221 -9.833 50.710 1.00 45.84 165 TYR D O 1
ATOM 7099 N N . THR D 1 166 ? 32.296 -8.078 49.305 1.00 43.03 166 THR D N 1
ATOM 7100 C CA . THR D 1 166 ? 33.743 -8.075 49.208 1.00 39.81 166 THR D CA 1
ATOM 7101 C C . THR D 1 166 ? 34.197 -6.615 49.274 1.00 39.38 166 THR D C 1
ATOM 7102 O O . THR D 1 166 ? 33.368 -5.696 49.215 1.00 37.49 166 THR D O 1
ATOM 7106 N N . GLU D 1 167 ? 35.500 -6.409 49.435 1.00 37.72 167 GLU D N 1
ATOM 7107 C CA . GLU D 1 167 ? 36.052 -5.064 49.527 1.00 37.24 167 GLU D CA 1
ATOM 7108 C C . GLU D 1 167 ? 37.257 -4.894 48.629 1.00 36.80 167 GLU D C 1
ATOM 7109 O O . GLU D 1 167 ? 37.938 -5.864 48.270 1.00 35.57 167 GLU D O 1
ATOM 7115 N N . PHE D 1 168 ? 37.526 -3.644 48.277 1.00 34.84 168 PHE D N 1
ATOM 7116 C CA . PHE D 1 168 ? 38.665 -3.350 47.438 1.00 33.76 168 PHE D CA 1
ATOM 7117 C C . PHE D 1 168 ? 38.910 -1.852 47.309 1.00 33.60 168 PHE D C 1
ATOM 7118 O O . PHE D 1 168 ? 38.058 -1.031 47.651 1.00 31.38 168 PHE D O 1
ATOM 7126 N N . TYR D 1 169 ? 40.105 -1.522 46.827 1.00 33.12 169 TYR D N 1
ATOM 7127 C CA . TYR D 1 169 ? 40.491 -0.150 46.558 1.00 32.33 169 TYR D CA 1
ATOM 7128 C C . TYR D 1 169 ? 40.372 -0.053 45.039 1.00 32.72 169 TYR D C 1
ATOM 7129 O O . TYR D 1 169 ? 40.732 -0.990 44.313 1.00 31.03 169 TYR D O 1
ATOM 7138 N N . TRP D 1 170 ? 39.842 1.065 44.565 1.00 32.58 170 TRP D N 1
ATOM 7139 C CA . TRP D 1 170 ? 39.682 1.285 43.137 1.00 32.74 170 TRP D CA 1
ATOM 7140 C C . TRP D 1 170 ? 40.174 2.679 42.803 1.00 32.77 170 TRP D C 1
ATOM 7141 O O . TRP D 1 170 ? 39.643 3.671 43.305 1.00 31.33 170 TRP D O 1
ATOM 7152 N N . LYS D 1 171 ? 41.213 2.735 41.973 1.00 33.61 171 LYS D N 1
ATOM 7153 C CA . LYS D 1 171 ? 41.793 3.994 41.539 1.00 32.53 171 LYS D CA 1
ATOM 7154 C C . LYS D 1 171 ? 41.584 4.145 40.048 1.00 33.96 171 LYS D C 1
ATOM 7155 O O . LYS D 1 171 ? 41.875 3.237 39.272 1.00 33.21 171 LYS D O 1
ATOM 7161 N N . GLN D 1 172 ? 41.099 5.309 39.645 1.00 33.32 172 GLN D N 1
ATOM 7162 C CA . GLN D 1 172 ? 40.858 5.562 38.248 1.00 32.06 172 GLN D CA 1
ATOM 7163 C C . GLN D 1 172 ? 40.931 7.063 38.003 1.00 32.28 172 GLN D C 1
ATOM 7164 O O . GLN D 1 172 ? 40.665 7.865 38.904 1.00 33.56 172 GLN D O 1
ATOM 7170 N N . ASP D 1 173 ? 41.309 7.435 36.787 1.00 30.26 173 ASP D N 1
ATOM 7171 C CA . ASP D 1 173 ? 41.419 8.826 36.419 1.00 31.99 173 ASP D CA 1
ATOM 7172 C C . ASP D 1 173 ? 40.063 9.318 35.936 1.00 32.26 173 ASP D C 1
ATOM 7173 O O . ASP D 1 173 ? 39.235 8.524 35.489 1.00 33.12 173 ASP D O 1
ATOM 7178 N N . LEU D 1 174 ? 39.851 10.631 36.024 1.00 33.41 174 LEU D N 1
ATOM 7179 C CA . LEU D 1 174 ? 38.577 11.265 35.653 1.00 33.92 174 LEU D CA 1
ATOM 7180 C C . LEU D 1 174 ? 37.992 10.826 34.323 1.00 33.24 174 LEU D C 1
ATOM 7181 O O . LEU D 1 174 ? 36.828 10.437 34.254 1.00 32.70 174 LEU D O 1
ATOM 7186 N N . HIS D 1 175 ? 38.802 10.904 33.272 1.00 33.18 175 HIS D N 1
ATOM 7187 C CA . HIS D 1 175 ? 38.363 10.524 31.936 1.00 33.97 175 HIS D CA 1
ATOM 7188 C C . HIS D 1 175 ? 37.732 9.131 31.946 1.00 33.03 175 HIS D C 1
ATOM 7189 O O . HIS D 1 175 ? 36.587 8.948 31.537 1.00 32.28 175 HIS D O 1
ATOM 7196 N N . ASN D 1 176 ? 38.469 8.148 32.438 1.00 31.37 176 ASN D N 1
ATOM 7197 C CA . ASN D 1 176 ? 37.930 6.808 32.477 1.00 31.44 176 ASN D CA 1
ATOM 7198 C C . ASN D 1 176 ? 36.786 6.697 33.456 1.00 31.38 176 ASN D C 1
ATOM 7199 O O . ASN D 1 176 ? 35.833 5.956 33.203 1.00 31.32 176 ASN D O 1
ATOM 7204 N N . LEU D 1 177 ? 36.861 7.450 34.555 1.00 31.98 177 LEU D N 1
ATOM 7205 C CA . LEU D 1 177 ? 35.791 7.436 35.558 1.00 32.84 177 LEU D CA 1
ATOM 7206 C C . LEU D 1 177 ? 34.478 7.928 34.933 1.00 32.88 177 LEU D C 1
ATOM 7207 O O . LEU D 1 177 ? 33.416 7.370 35.192 1.00 30.95 177 LEU D O 1
ATOM 7212 N N . PHE D 1 178 ? 34.543 8.974 34.112 1.00 32.43 178 PHE D N 1
ATOM 7213 C CA . PHE D 1 178 ? 33.332 9.456 33.467 1.00 35.15 178 PHE D CA 1
ATOM 7214 C C . PHE D 1 178 ? 32.796 8.351 32.562 1.00 36.69 178 PHE D C 1
ATOM 7215 O O . PHE D 1 178 ? 31.582 8.154 32.463 1.00 38.07 178 PHE D O 1
ATOM 7223 N N . HIS D 1 179 ? 33.714 7.643 31.904 1.00 37.21 179 HIS D N 1
ATOM 7224 C CA . HIS D 1 179 ? 33.369 6.542 31.013 1.00 37.10 179 HIS D CA 1
ATOM 7225 C C . HIS D 1 179 ? 32.567 5.515 31.800 1.00 36.45 179 HIS D C 1
ATOM 7226 O O . HIS D 1 179 ? 31.466 5.130 31.403 1.00 35.73 179 HIS D O 1
ATOM 7233 N N . PHE D 1 180 ? 33.130 5.084 32.925 1.00 35.34 180 PHE D N 1
ATOM 7234 C CA . PHE D 1 180 ? 32.480 4.115 33.809 1.00 34.88 180 PHE 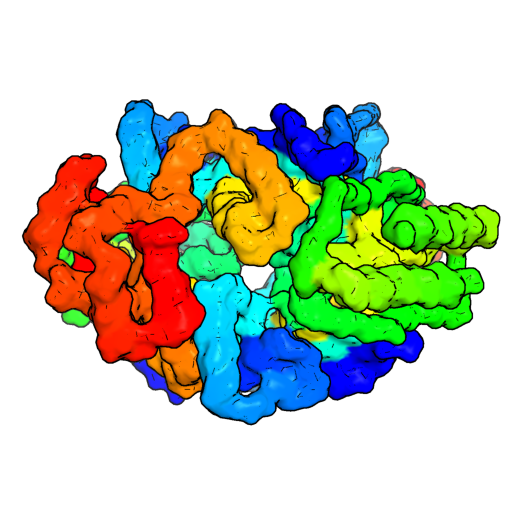D CA 1
ATOM 7235 C C . PHE D 1 180 ? 31.090 4.589 34.255 1.00 35.09 180 PHE D C 1
ATOM 7236 O O . PHE D 1 180 ? 30.130 3.820 34.243 1.00 37.18 180 PHE D O 1
ATOM 7244 N N . LEU D 1 181 ? 30.982 5.857 34.642 1.00 34.59 181 LEU D N 1
ATOM 7245 C CA . LEU D 1 181 ? 29.703 6.413 35.085 1.00 33.09 181 LEU D CA 1
ATOM 7246 C C . LEU D 1 181 ? 28.678 6.471 33.956 1.00 33.68 181 LEU D C 1
ATOM 7247 O O . LEU D 1 181 ? 27.504 6.131 34.142 1.00 33.66 181 LEU D O 1
ATOM 7252 N N . LYS D 1 182 ? 29.121 6.889 32.781 1.00 33.67 182 LYS D N 1
ATOM 7253 C CA . LYS D 1 182 ? 28.224 6.961 31.644 1.00 34.98 182 LYS D CA 1
ATOM 7254 C C . LYS D 1 182 ? 27.583 5.588 31.371 1.00 36.04 182 LYS D C 1
ATOM 7255 O O . LYS D 1 182 ? 26.386 5.488 31.089 1.00 35.44 182 LYS D O 1
ATOM 7261 N N . LEU D 1 183 ? 28.373 4.525 31.494 1.00 37.12 183 LEU D N 1
ATOM 7262 C CA . LEU D 1 183 ? 27.868 3.186 31.238 1.00 35.54 183 LEU D CA 1
ATOM 7263 C C . LEU D 1 183 ? 27.034 2.617 32.370 1.00 36.48 183 LEU D C 1
ATOM 7264 O O . LEU D 1 183 ? 25.949 2.093 32.141 1.00 37.82 183 LEU D O 1
ATOM 7269 N N . ARG D 1 184 ? 27.530 2.730 33.594 1.00 35.36 184 ARG D N 1
ATOM 7270 C CA . ARG D 1 184 ? 26.833 2.160 34.734 1.00 36.64 184 ARG D CA 1
ATOM 7271 C C . ARG D 1 184 ? 25.709 2.989 35.368 1.00 36.43 184 ARG D C 1
ATOM 7272 O O . ARG D 1 184 ? 25.025 2.524 36.283 1.00 32.98 184 ARG D O 1
ATOM 7280 N N . LEU D 1 185 ? 25.529 4.214 34.894 1.00 37.50 185 LEU D N 1
ATOM 7281 C CA . LEU D 1 185 ? 24.459 5.070 35.400 1.00 38.82 185 LEU D CA 1
ATOM 7282 C C . LEU D 1 185 ? 23.228 4.778 34.533 1.00 39.92 185 LEU D C 1
ATOM 7283 O O . LEU D 1 185 ? 22.088 4.957 34.959 1.00 41.86 185 LEU D O 1
ATOM 7288 N N . ALA D 1 186 ? 23.487 4.300 33.319 1.00 40.24 186 ALA D N 1
ATOM 7289 C CA . ALA D 1 186 ? 22.452 3.975 32.347 1.00 41.43 186 ALA D CA 1
ATOM 7290 C C . ALA D 1 186 ? 21.411 3.008 32.877 1.00 42.65 186 ALA D C 1
ATOM 7291 O O . ALA D 1 186 ? 21.711 2.128 33.679 1.00 41.71 186 ALA D O 1
ATOM 7293 N N . PRO D 1 187 ? 20.160 3.162 32.428 1.00 44.82 187 PRO D N 1
ATOM 7294 C CA . PRO D 1 187 ? 19.105 2.261 32.891 1.00 46.12 187 PRO D CA 1
ATOM 7295 C C . PRO D 1 187 ? 19.375 0.819 32.457 1.00 46.16 187 PRO D C 1
ATOM 7296 O O . PRO D 1 187 ? 18.980 -0.117 33.146 1.00 46.44 187 PRO D O 1
ATOM 7300 N N . GLU D 1 188 ? 20.062 0.651 31.327 1.00 47.10 188 GLU D N 1
ATOM 7301 C CA . GLU D 1 188 ? 20.404 -0.675 30.806 1.00 47.34 188 GLU D CA 1
ATOM 7302 C C . GLU D 1 188 ? 21.310 -1.426 31.774 1.00 46.27 188 GLU D C 1
ATOM 7303 O O . GLU D 1 188 ? 21.389 -2.649 31.740 1.00 47.89 188 GLU D O 1
ATOM 7309 N N . ALA D 1 189 ? 22.001 -0.682 32.631 1.00 44.32 189 ALA D N 1
ATOM 7310 C CA . ALA D 1 189 ? 22.907 -1.269 33.610 1.00 42.71 189 ALA D CA 1
ATOM 7311 C C . ALA D 1 189 ? 22.127 -1.876 34.776 1.00 42.03 189 ALA D C 1
ATOM 7312 O O . ALA D 1 189 ? 21.031 -1.428 35.089 1.00 41.86 189 ALA D O 1
ATOM 7314 N N . GLN D 1 190 ? 22.687 -2.889 35.425 1.00 40.70 190 GLN D N 1
ATOM 7315 C CA . GLN D 1 190 ? 21.989 -3.502 36.540 1.00 41.40 190 GLN D CA 1
ATOM 7316 C C . GLN D 1 190 ? 21.858 -2.527 37.712 1.00 42.90 190 GLN D C 1
ATOM 7317 O O . GLN D 1 190 ? 22.825 -1.856 38.103 1.00 43.57 190 GLN D O 1
ATOM 7323 N N . TRP D 1 191 ? 20.640 -2.466 38.253 1.00 42.31 191 TRP D N 1
ATOM 7324 C CA . TRP D 1 191 ? 20.274 -1.602 39.369 1.00 40.67 191 TRP D CA 1
ATOM 7325 C C . TRP D 1 191 ? 21.324 -1.534 40.474 1.00 40.41 191 TRP D C 1
ATOM 7326 O O . TRP D 1 191 ? 21.712 -0.440 40.886 1.00 41.16 191 TRP D O 1
ATOM 7337 N N . GLU D 1 192 ? 21.771 -2.691 40.965 1.00 38.82 192 GLU D N 1
ATOM 7338 C CA . GLU D 1 192 ? 22.769 -2.725 42.038 1.00 38.12 192 GLU D CA 1
ATOM 7339 C C . GLU D 1 192 ? 23.976 -1.839 41.747 1.00 37.61 192 GLU D C 1
ATOM 7340 O O . GLU D 1 192 ? 24.338 -0.997 42.568 1.00 37.49 192 GLU D O 1
ATOM 7346 N N . ILE D 1 193 ? 24.596 -2.019 40.583 1.00 34.81 193 ILE D N 1
ATOM 7347 C CA . ILE D 1 193 ? 25.765 -1.231 40.284 1.00 33.74 193 ILE D CA 1
ATOM 7348 C C . ILE D 1 193 ? 25.406 0.212 39.959 1.00 35.49 193 ILE D C 1
ATOM 7349 O O . ILE D 1 193 ? 26.221 1.103 40.178 1.00 36.37 193 ILE D O 1
ATOM 7354 N N . ARG D 1 194 ? 24.192 0.463 39.465 1.00 36.42 194 ARG D N 1
ATOM 7355 C CA . ARG D 1 194 ? 23.793 1.847 39.177 1.00 37.37 194 ARG D CA 1
ATOM 7356 C C . ARG D 1 194 ? 23.913 2.634 40.466 1.00 37.04 194 ARG D C 1
ATOM 7357 O O . ARG D 1 194 ? 24.420 3.760 40.475 1.00 37.22 194 ARG D O 1
ATOM 7365 N N . GLN D 1 195 ? 23.436 2.030 41.552 1.00 35.69 195 GLN D N 1
ATOM 7366 C CA . GLN D 1 195 ? 23.478 2.663 42.865 1.00 35.80 195 GLN D CA 1
ATOM 7367 C C . GLN D 1 195 ? 24.907 3.027 43.216 1.00 35.02 195 GLN D C 1
ATOM 7368 O O . GLN D 1 195 ? 25.187 4.138 43.668 1.00 35.96 195 GLN D O 1
ATOM 7374 N N . TYR D 1 196 ? 25.821 2.093 43.010 1.00 32.46 196 TYR D N 1
ATOM 7375 C CA . TYR D 1 196 ? 27.198 2.383 43.320 1.00 32.60 196 TYR D CA 1
ATOM 7376 C C . TYR D 1 196 ? 27.682 3.531 42.450 1.00 32.26 196 TYR D C 1
ATOM 7377 O O . TYR D 1 196 ? 28.404 4.417 42.911 1.00 30.94 196 TYR D O 1
ATOM 7386 N N . ALA D 1 197 ? 27.271 3.513 41.191 1.00 31.32 197 ALA D N 1
ATOM 7387 C CA . ALA D 1 197 ? 27.659 4.559 40.259 1.00 35.02 197 ALA D CA 1
ATOM 7388 C C . ALA D 1 197 ? 27.122 5.897 40.752 1.00 35.64 197 ALA D C 1
ATOM 7389 O O . ALA D 1 197 ? 27.821 6.916 40.688 1.00 34.38 197 ALA D O 1
ATOM 7391 N N . ARG D 1 198 ? 25.882 5.878 41.247 1.00 36.41 198 ARG D N 1
ATOM 7392 C CA . ARG D 1 198 ? 25.233 7.080 41.761 1.00 37.66 198 ARG D CA 1
ATOM 7393 C C . ARG D 1 198 ? 26.017 7.665 42.928 1.00 35.63 198 ARG D C 1
ATOM 7394 O O . ARG D 1 198 ? 26.210 8.879 43.009 1.00 34.76 198 ARG D O 1
ATOM 7402 N N . ALA D 1 199 ? 26.483 6.802 43.822 1.00 33.22 199 ALA D N 1
ATOM 7403 C CA . ALA D 1 199 ? 27.259 7.257 44.965 1.00 34.61 199 ALA D CA 1
ATOM 7404 C C . ALA D 1 199 ? 28.545 7.907 44.465 1.00 35.77 199 ALA D C 1
ATOM 7405 O O . ALA D 1 199 ? 28.930 8.990 44.919 1.00 37.55 199 ALA D O 1
ATOM 7407 N N . ILE D 1 200 ? 29.204 7.245 43.520 1.00 34.36 200 ILE D N 1
ATOM 7408 C CA . ILE D 1 200 ? 30.433 7.767 42.957 1.00 32.27 200 ILE D CA 1
ATOM 7409 C C . ILE D 1 200 ? 30.138 9.090 42.266 1.00 32.00 200 ILE D C 1
ATOM 7410 O O . ILE D 1 200 ? 30.874 10.055 42.420 1.00 32.76 200 ILE D O 1
ATOM 7415 N N . ALA D 1 201 ? 29.053 9.139 41.512 1.00 30.69 201 ALA D N 1
ATOM 7416 C CA . ALA D 1 201 ? 28.681 10.363 40.824 1.00 33.48 201 ALA D CA 1
ATOM 7417 C C . ALA D 1 201 ? 28.555 11.537 41.812 1.00 35.12 201 ALA D C 1
ATOM 7418 O O . ALA D 1 201 ? 28.986 12.658 41.526 1.00 35.31 201 ALA D O 1
ATOM 7420 N N . GLU D 1 202 ? 27.959 11.279 42.968 1.00 35.74 202 GLU D N 1
ATOM 7421 C CA . GLU D 1 202 ? 27.799 12.318 43.967 1.00 39.26 202 GLU D CA 1
ATOM 7422 C C . GLU D 1 202 ? 29.146 12.875 44.405 1.00 39.68 202 GLU D C 1
ATOM 7423 O O . GLU D 1 202 ? 29.389 14.087 44.317 1.00 40.43 202 GLU D O 1
ATOM 7429 N N . ILE D 1 203 ? 30.018 11.984 44.872 1.00 37.24 203 ILE D N 1
ATOM 7430 C CA . ILE D 1 203 ? 31.344 12.365 45.311 1.00 34.11 203 ILE D CA 1
ATOM 7431 C C . ILE D 1 203 ? 32.072 13.167 44.238 1.00 34.88 203 ILE D C 1
ATOM 7432 O O . ILE D 1 203 ? 32.647 14.221 44.521 1.00 34.76 203 ILE D O 1
ATOM 7437 N N . VAL D 1 204 ? 32.038 12.676 43.005 1.00 33.98 204 VAL D N 1
ATOM 7438 C CA . VAL D 1 204 ? 32.711 13.361 41.919 1.00 33.81 204 VAL D CA 1
ATOM 7439 C C . VAL D 1 204 ? 32.061 14.711 41.615 1.00 36.21 204 VAL D C 1
ATOM 7440 O O . VAL D 1 204 ? 32.755 15.681 41.321 1.00 33.31 204 VAL D O 1
ATOM 7444 N N . LYS D 1 205 ? 30.735 14.785 41.689 1.00 40.10 205 LYS D N 1
ATOM 7445 C CA . LYS D 1 205 ? 30.061 16.053 41.416 1.00 43.29 205 LYS D CA 1
ATOM 7446 C C . LYS D 1 205 ? 30.507 17.101 42.434 1.00 44.66 205 LYS D C 1
ATOM 7447 O O . LYS D 1 205 ? 30.632 18.287 42.117 1.00 43.95 205 LYS D O 1
ATOM 7453 N N . GLU D 1 206 ? 30.762 16.652 43.656 1.00 44.44 206 GLU D N 1
ATOM 7454 C CA . GLU D 1 206 ? 31.194 17.550 44.712 1.00 46.27 206 GLU D CA 1
ATOM 7455 C C . GLU D 1 206 ? 32.618 18.099 44.526 1.00 46.15 206 GLU D C 1
ATOM 7456 O O . GLU D 1 206 ? 32.850 19.305 44.677 1.00 46.39 206 GLU D O 1
ATOM 7462 N N . ARG D 1 207 ? 33.558 17.220 44.175 1.00 43.00 207 ARG D N 1
ATOM 7463 C CA . ARG D 1 207 ? 34.962 17.600 44.027 1.00 39.93 207 ARG D CA 1
ATOM 7464 C C . ARG D 1 207 ? 35.407 18.310 42.740 1.00 37.83 207 ARG D C 1
ATOM 7465 O O . ARG D 1 207 ? 36.297 19.161 42.774 1.00 38.27 207 ARG D O 1
ATOM 7473 N N . VAL D 1 208 ? 34.824 17.957 41.604 1.00 36.35 208 VAL D N 1
ATOM 7474 C CA . VAL D 1 208 ? 35.187 18.606 40.344 1.00 34.88 208 VAL D CA 1
ATOM 7475 C C . VAL D 1 208 ? 33.896 19.042 39.676 1.00 35.81 208 VAL D C 1
ATOM 7476 O O . VAL D 1 208 ? 33.506 18.519 38.630 1.00 37.65 208 VAL D O 1
ATOM 7480 N N . PRO D 1 209 ? 33.223 20.036 40.277 1.00 36.29 209 PRO D N 1
ATOM 7481 C CA . PRO D 1 209 ? 31.951 20.600 39.812 1.00 33.93 209 PRO D CA 1
ATOM 7482 C C . PRO D 1 209 ? 31.957 21.017 38.362 1.00 32.79 209 PRO D C 1
ATOM 7483 O O . PRO D 1 209 ? 31.013 20.742 37.628 1.00 35.32 209 PRO D O 1
ATOM 7487 N N . LEU D 1 210 ? 33.019 21.684 37.944 1.00 32.63 210 LEU D N 1
ATOM 7488 C CA . LEU D 1 210 ? 33.088 22.152 36.570 1.00 34.87 210 LEU D CA 1
ATOM 7489 C C . LEU D 1 210 ? 33.211 21.027 35.552 1.00 34.93 210 LEU D C 1
ATOM 7490 O O . LEU D 1 210 ? 32.639 21.103 34.475 1.00 34.47 210 LEU D O 1
ATOM 7495 N N . ALA D 1 211 ? 33.962 19.987 35.898 1.00 36.07 211 ALA D N 1
ATOM 7496 C CA . ALA D 1 211 ? 34.139 18.858 35.000 1.00 36.52 211 ALA D CA 1
ATOM 7497 C C . ALA D 1 211 ? 32.826 18.098 34.965 1.00 36.84 211 ALA D C 1
ATOM 7498 O O . ALA D 1 211 ? 32.376 17.679 33.897 1.00 36.90 211 ALA D O 1
ATOM 7500 N N . TRP D 1 212 ? 32.200 17.941 36.129 1.00 36.24 212 TRP D N 1
ATOM 7501 C CA . TRP D 1 212 ? 30.934 17.226 36.187 1.00 38.55 212 TRP D CA 1
ATOM 7502 C C . TRP D 1 212 ? 29.851 17.935 35.379 1.00 38.85 212 TRP D C 1
ATOM 7503 O O . TRP D 1 212 ? 29.107 17.302 34.627 1.00 37.23 212 TRP D O 1
ATOM 7514 N N . ALA D 1 213 ? 29.755 19.249 35.535 1.00 38.56 213 ALA D N 1
ATOM 7515 C CA . ALA D 1 213 ? 28.739 19.977 34.795 1.00 38.30 213 ALA D CA 1
ATOM 7516 C C . ALA D 1 213 ? 28.934 19.718 33.301 1.00 36.73 213 ALA D C 1
ATOM 7517 O O . ALA D 1 213 ? 27.971 19.439 32.576 1.00 36.10 213 ALA D O 1
ATOM 7519 N N . ALA D 1 214 ? 30.180 19.791 32.845 1.00 34.39 214 ALA D N 1
ATOM 7520 C CA . ALA D 1 214 ? 30.468 19.561 31.436 1.00 34.27 214 ALA D CA 1
ATOM 7521 C C . ALA D 1 214 ? 30.079 18.128 31.070 1.00 35.51 214 ALA D C 1
ATOM 7522 O O . ALA D 1 214 ? 29.463 17.880 30.041 1.00 35.64 214 ALA D O 1
ATOM 7524 N N . PHE D 1 215 ? 30.437 17.184 31.929 1.00 35.72 215 PHE D N 1
ATOM 7525 C CA . PHE D 1 215 ? 30.125 15.784 31.686 1.00 37.06 215 PHE D CA 1
ATOM 7526 C C . PHE D 1 215 ? 28.619 15.593 31.508 1.00 36.98 215 PHE D C 1
ATOM 7527 O O . PHE D 1 215 ? 28.156 15.053 30.514 1.00 36.54 215 PHE D O 1
ATOM 7535 N N . GLU D 1 216 ? 27.868 16.052 32.495 1.00 39.82 216 GLU D N 1
ATOM 7536 C CA . GLU D 1 216 ? 26.417 15.947 32.505 1.00 41.50 216 GLU D CA 1
ATOM 7537 C C . GLU D 1 216 ? 25.791 16.514 31.233 1.00 41.57 216 GLU D C 1
ATOM 7538 O O . GLU D 1 216 ? 24.898 15.916 30.639 1.00 40.63 216 GLU D O 1
ATOM 7544 N N . GLU D 1 217 ? 26.292 17.664 30.812 1.00 41.69 217 GLU D N 1
ATOM 7545 C CA . GLU D 1 217 ? 25.796 18.332 29.628 1.00 43.01 217 GLU D CA 1
ATOM 7546 C C . GLU D 1 217 ? 26.163 17.673 28.301 1.00 45.75 217 GLU D C 1
ATOM 7547 O O . GLU D 1 217 ? 25.321 17.526 27.411 1.00 47.95 217 GLU D O 1
ATOM 7553 N N . HIS D 1 218 ? 27.417 17.266 28.166 1.00 47.50 218 HIS D N 1
ATOM 7554 C CA . HIS D 1 218 ? 27.876 16.686 26.917 1.00 46.72 218 HIS D CA 1
ATOM 7555 C C . HIS D 1 218 ? 28.017 15.171 26.832 1.00 46.57 218 HIS D C 1
ATOM 7556 O O . HIS D 1 218 ? 28.609 14.657 25.879 1.00 48.69 218 HIS D O 1
ATOM 7563 N N . LEU D 1 219 ? 27.486 14.434 27.793 1.00 44.08 219 LEU D N 1
ATOM 7564 C CA . LEU D 1 219 ? 27.624 12.994 27.686 1.00 43.52 219 LEU D CA 1
ATOM 7565 C C . LEU D 1 219 ? 26.586 12.190 28.452 1.00 41.83 219 LEU D C 1
ATOM 7566 O O . LEU D 1 219 ? 25.857 11.394 27.858 1.00 41.68 219 LEU D O 1
ATOM 7571 N N . LEU D 1 220 ? 26.506 12.400 29.759 1.00 39.57 220 LEU D N 1
ATOM 7572 C CA . LEU D 1 220 ? 25.547 11.668 30.561 1.00 39.24 220 LEU D CA 1
ATOM 7573 C C . LEU D 1 220 ? 24.120 11.941 30.104 1.00 40.71 220 LEU D C 1
ATOM 7574 O O . LEU D 1 220 ? 23.341 11.014 29.874 1.00 40.40 220 LEU D O 1
ATOM 7579 N N . GLU D 1 221 ? 23.781 13.221 29.976 1.00 41.55 221 GLU D N 1
ATOM 7580 C CA . GLU D 1 221 ? 22.440 13.607 29.568 1.00 42.17 221 GLU D CA 1
ATOM 7581 C C . GLU D 1 221 ? 22.372 13.940 28.096 1.00 41.35 221 GLU D C 1
ATOM 7582 O O . GLU D 1 221 ? 21.364 14.417 27.604 1.00 41.32 221 GLU D O 1
ATOM 7588 N N . GLY D 1 222 ? 23.466 13.699 27.391 1.00 41.92 222 GLY D N 1
ATOM 7589 C CA . GLY D 1 222 ? 23.467 13.933 25.963 1.00 41.70 222 GLY D CA 1
ATOM 7590 C C . GLY D 1 222 ? 23.058 12.601 25.360 1.00 42.50 222 GLY D C 1
ATOM 7591 O O . GLY D 1 222 ? 22.531 11.735 26.067 1.00 43.52 222 GLY D O 1
ATOM 7592 N N . ALA D 1 223 ? 23.293 12.418 24.067 1.00 41.17 223 ALA D N 1
ATOM 7593 C CA . ALA D 1 223 ? 22.951 11.161 23.432 1.00 40.11 223 ALA D CA 1
ATOM 7594 C C . ALA D 1 223 ? 23.598 11.097 22.060 1.00 41.30 223 ALA D C 1
ATOM 7595 O O . ALA D 1 223 ? 23.980 12.125 21.502 1.00 40.49 223 ALA D O 1
ATOM 7597 N N . PHE D 1 224 ? 23.732 9.886 21.521 1.00 42.45 224 PHE D N 1
ATOM 7598 C CA . PHE D 1 224 ? 24.347 9.703 20.209 1.00 42.95 224 PHE D CA 1
ATOM 7599 C C . PHE D 1 224 ? 23.302 9.290 19.172 1.00 42.26 224 PHE D C 1
ATOM 7600 O O . PHE D 1 224 ? 22.651 8.252 19.312 1.00 41.88 224 PHE D O 1
ATOM 7608 N N . LEU D 1 225 ? 23.146 10.108 18.134 1.00 40.54 225 LEU D N 1
ATOM 7609 C CA . LEU D 1 225 ? 22.159 9.848 17.092 1.00 41.84 225 LEU D CA 1
ATOM 7610 C C . LEU D 1 225 ? 22.808 9.330 15.815 1.00 44.18 225 LEU D C 1
ATOM 7611 O O . LEU D 1 225 ? 23.837 9.848 15.366 1.00 45.30 225 LEU D O 1
ATOM 7616 N N . SER D 1 226 ? 22.184 8.310 15.234 1.00 44.35 226 SER D N 1
ATOM 7617 C CA . SER D 1 226 ? 22.671 7.683 14.017 1.00 44.37 226 SER D CA 1
ATOM 7618 C C . SER D 1 226 ? 22.426 8.584 12.830 1.00 45.44 226 SER D C 1
ATOM 7619 O O . SER D 1 226 ? 21.854 9.669 12.967 1.00 46.46 226 SER D O 1
ATOM 7622 N N . ARG D 1 227 ? 22.845 8.106 11.663 1.00 44.73 227 ARG D N 1
ATOM 7623 C CA . ARG D 1 227 ? 22.696 8.843 10.425 1.00 45.55 227 ARG D CA 1
ATOM 7624 C C . ARG D 1 227 ? 21.230 8.975 10.036 1.00 46.58 227 ARG D C 1
ATOM 7625 O O . ARG D 1 227 ? 20.785 10.070 9.684 1.00 46.96 227 ARG D O 1
ATOM 7633 N N . THR D 1 228 ? 20.481 7.875 10.102 1.00 46.55 228 THR D N 1
ATOM 7634 C CA . THR D 1 228 ? 19.066 7.913 9.743 1.00 47.98 228 THR D CA 1
ATOM 7635 C C . THR D 1 228 ? 18.306 8.841 10.697 1.00 48.02 228 THR D C 1
ATOM 7636 O O . THR D 1 228 ? 17.389 9.551 10.285 1.00 46.61 228 THR D O 1
ATOM 7640 N N . GLU D 1 229 ? 18.696 8.830 11.969 1.00 48.17 229 GLU D N 1
ATOM 7641 C CA . GLU D 1 229 ? 18.068 9.679 12.973 1.00 48.74 229 GLU D CA 1
ATOM 7642 C C . GLU D 1 229 ? 18.214 11.157 12.592 1.00 50.05 229 GLU D C 1
ATOM 7643 O O . GLU D 1 229 ? 17.227 11.891 12.554 1.00 50.42 229 GLU D O 1
ATOM 7649 N N . LEU D 1 230 ? 19.440 11.588 12.302 1.00 50.96 230 LEU D N 1
ATOM 7650 C CA . LEU D 1 230 ? 19.684 12.976 11.910 1.00 51.51 230 LEU D CA 1
ATOM 7651 C C . LEU D 1 230 ? 18.979 13.245 10.593 1.00 52.03 230 LEU D C 1
ATOM 7652 O O . LEU D 1 230 ? 18.596 14.371 10.291 1.00 51.41 230 LEU D O 1
ATOM 7657 N N . ARG D 1 231 ? 18.823 12.195 9.804 1.00 53.40 231 ARG D N 1
ATOM 7658 C CA . ARG D 1 231 ? 18.149 12.323 8.533 1.00 56.02 231 ARG D CA 1
ATOM 7659 C C . ARG D 1 231 ? 16.697 12.664 8.852 1.00 56.21 231 ARG D C 1
ATOM 7660 O O . ARG D 1 231 ? 16.069 13.461 8.160 1.00 55.64 231 ARG D O 1
ATOM 7668 N N . ALA D 1 232 ? 16.178 12.063 9.918 1.00 55.29 232 ALA D N 1
ATOM 7669 C CA . ALA D 1 232 ? 14.811 12.306 10.333 1.00 55.66 232 ALA D CA 1
ATOM 7670 C C . ALA D 1 232 ? 14.667 13.758 10.780 1.00 56.71 232 ALA D C 1
ATOM 7671 O O . ALA D 1 232 ? 13.867 14.504 10.229 1.00 55.68 232 ALA D O 1
ATOM 7673 N N . LEU D 1 233 ? 15.450 14.152 11.779 1.00 59.31 233 LEU D N 1
ATOM 7674 C CA . LEU D 1 233 ? 15.416 15.516 12.297 1.00 61.23 233 LEU D CA 1
ATOM 7675 C C . LEU D 1 233 ? 15.497 16.506 11.139 1.00 63.05 233 LEU D C 1
ATOM 7676 O O . LEU D 1 233 ? 14.672 17.412 11.032 1.00 63.62 233 LEU D O 1
ATOM 7681 N N . ARG D 1 234 ? 16.499 16.336 10.280 1.00 64.13 234 ARG D N 1
ATOM 7682 C CA . ARG D 1 234 ? 16.647 17.199 9.119 1.00 66.01 234 ARG D CA 1
ATOM 7683 C C . ARG D 1 234 ? 15.457 16.796 8.266 1.00 67.44 234 ARG D C 1
ATOM 7684 O O . ARG D 1 234 ? 15.345 15.641 7.871 1.00 69.31 234 ARG D O 1
ATOM 7692 N N . GLY D 1 235 ? 14.561 17.731 7.987 1.00 67.67 235 GLY D N 1
ATOM 7693 C CA . GLY D 1 235 ? 13.389 17.390 7.204 1.00 67.82 235 GLY D CA 1
ATOM 7694 C C . GLY D 1 235 ? 12.165 17.665 8.051 1.00 68.38 235 GLY D C 1
ATOM 7695 O O . GLY D 1 235 ? 11.246 18.359 7.617 1.00 69.72 235 GLY D O 1
ATOM 7696 N N . LEU D 1 236 ? 12.151 17.114 9.263 1.00 67.47 236 LEU D N 1
ATOM 7697 C CA . LEU D 1 236 ? 11.050 17.340 10.193 1.00 66.60 236 LEU D CA 1
ATOM 7698 C C . LEU D 1 236 ? 11.165 18.788 10.650 1.00 66.54 236 LEU D C 1
ATOM 7699 O O . LEU D 1 236 ? 10.168 19.435 10.969 1.00 66.57 236 LEU D O 1
ATOM 7704 N N . LEU D 1 237 ? 12.401 19.279 10.679 1.00 65.83 237 LEU D N 1
ATOM 7705 C CA . LEU D 1 237 ? 12.695 20.643 11.089 1.00 65.71 237 LEU D CA 1
ATOM 7706 C C . LEU D 1 237 ? 13.313 21.429 9.944 1.00 66.00 237 LEU D C 1
ATOM 7707 O O . LEU D 1 237 ? 13.368 20.973 8.798 1.00 67.05 237 LEU D O 1
ATOM 7712 N N . THR D 1 238 ? 13.803 22.611 10.289 1.00 65.64 238 THR D N 1
ATOM 7713 C CA . THR D 1 238 ? 14.435 23.517 9.349 1.00 65.62 238 THR D CA 1
ATOM 7714 C C . THR D 1 238 ? 15.509 24.262 10.128 1.00 65.87 238 THR D C 1
ATOM 7715 O O . THR D 1 238 ? 15.376 24.473 11.331 1.00 66.05 238 THR D O 1
ATOM 7719 N N . PRO D 1 239 ? 16.587 24.674 9.454 1.00 66.62 239 PRO D N 1
ATOM 7720 C CA . PRO D 1 239 ? 17.666 25.395 10.136 1.00 67.62 239 PRO D CA 1
ATOM 7721 C C . PRO D 1 239 ? 17.168 26.515 11.056 1.00 69.04 239 PRO D C 1
ATOM 7722 O O . PRO D 1 239 ? 17.278 26.430 12.283 1.00 69.77 239 PRO D O 1
ATOM 7726 N N . GLU D 1 240 ? 16.615 27.557 10.446 1.00 69.41 240 GLU D N 1
ATOM 7727 C CA . GLU D 1 240 ? 16.106 28.711 11.170 1.00 69.52 240 GLU D CA 1
ATOM 7728 C C . GLU D 1 240 ? 15.309 28.350 12.428 1.00 67.65 240 GLU D C 1
ATOM 7729 O O . GLU D 1 240 ? 15.499 28.958 13.477 1.00 66.12 240 GLU D O 1
ATOM 7735 N N . VAL D 1 241 ? 14.421 27.365 12.323 1.00 66.98 241 VAL D N 1
ATOM 7736 C CA . VAL D 1 241 ? 13.608 26.946 13.466 1.00 66.25 241 VAL D CA 1
ATOM 7737 C C . VAL D 1 241 ? 14.459 26.317 14.566 1.00 67.51 241 VAL D C 1
ATOM 7738 O O . VAL D 1 241 ? 14.451 26.778 15.709 1.00 68.20 241 VAL D O 1
ATOM 7742 N N . TYR D 1 242 ? 15.191 25.265 14.219 1.00 67.40 242 TYR D N 1
ATOM 7743 C CA . TYR D 1 242 ? 16.050 24.584 15.177 1.00 67.76 242 TYR D CA 1
ATOM 7744 C C . TYR D 1 242 ? 16.935 25.611 15.888 1.00 67.90 242 TYR D C 1
ATOM 7745 O O . TYR D 1 242 ? 17.208 25.490 17.083 1.00 67.49 242 TYR D O 1
ATOM 7754 N N . GLU D 1 243 ? 17.362 26.634 15.152 1.00 68.00 243 GLU D N 1
ATOM 7755 C CA . GLU D 1 243 ? 18.215 27.676 15.717 1.00 68.77 243 GLU D CA 1
ATOM 7756 C C . GLU D 1 243 ? 17.526 28.437 16.849 1.00 69.27 243 GLU D C 1
ATOM 7757 O O . GLU D 1 243 ? 18.134 28.725 17.881 1.00 68.21 243 GLU D O 1
ATOM 7763 N N . LYS D 1 244 ? 16.254 28.764 16.651 1.00 70.11 244 LYS D N 1
ATOM 7764 C CA . LYS D 1 244 ? 15.499 29.495 17.655 1.00 70.82 244 LYS D CA 1
ATOM 7765 C C . LYS D 1 244 ? 15.328 28.682 18.929 1.00 70.28 244 LYS D C 1
ATOM 7766 O O . LYS D 1 244 ? 15.542 29.199 20.027 1.00 71.10 244 LYS D O 1
ATOM 7772 N N . ALA D 1 245 ? 14.953 27.415 18.795 1.00 69.02 245 ALA D N 1
ATOM 7773 C CA . ALA D 1 245 ? 14.793 26.563 19.973 1.00 67.67 245 ALA D CA 1
ATOM 7774 C C . ALA D 1 245 ? 16.142 26.459 20.685 1.00 66.09 245 ALA D C 1
ATOM 7775 O O . ALA D 1 245 ? 16.228 26.609 21.897 1.00 65.51 245 ALA D O 1
ATOM 7777 N N . LEU D 1 246 ? 17.194 26.208 19.915 1.00 65.78 246 LEU D N 1
ATOM 7778 C CA . LEU D 1 246 ? 18.539 26.093 20.468 1.00 65.83 246 LEU D CA 1
ATOM 7779 C C . LEU D 1 246 ? 18.945 27.383 21.161 1.00 65.74 246 LEU D C 1
ATOM 7780 O O . LEU D 1 246 ? 19.317 27.369 22.332 1.00 65.98 246 LEU D O 1
ATOM 7785 N N . SER D 1 247 ? 18.878 28.494 20.430 1.00 66.04 247 SER D N 1
ATOM 7786 C CA . SER D 1 247 ? 19.237 29.804 20.975 1.00 66.26 247 SER D CA 1
ATOM 7787 C C . SER D 1 247 ? 18.394 30.103 22.219 1.00 65.36 247 SER D C 1
ATOM 7788 O O . SER D 1 247 ? 18.886 30.643 23.210 1.00 64.24 247 SER D O 1
ATOM 7791 N N . SER D 1 248 ? 17.118 29.743 22.149 1.00 64.46 248 SER D N 1
ATOM 7792 C CA . SER D 1 248 ? 16.197 29.943 23.256 1.00 63.67 248 SER D CA 1
ATOM 7793 C C . SER D 1 248 ? 16.821 29.493 24.567 1.00 63.23 248 SER D C 1
ATOM 7794 O O . SER D 1 248 ? 17.041 30.295 25.470 1.00 63.12 248 SER D O 1
ATOM 7797 N N . LEU D 1 249 ? 17.106 28.197 24.652 1.00 63.44 249 LEU D N 1
ATOM 7798 C CA . LEU D 1 249 ? 17.693 27.591 25.840 1.00 62.33 249 LEU D CA 1
ATOM 7799 C C . LEU D 1 249 ? 19.096 28.093 26.205 1.00 62.56 249 LEU D C 1
ATOM 7800 O O . LEU D 1 249 ? 19.655 27.688 27.227 1.00 62.81 249 LEU D O 1
ATOM 7805 N N . GLY D 1 250 ? 19.665 28.968 25.381 1.00 62.31 250 GLY D N 1
ATOM 7806 C CA . GLY D 1 250 ? 20.977 29.508 25.689 1.00 61.80 250 GLY D CA 1
ATOM 7807 C C . GLY D 1 250 ? 22.075 29.289 24.668 1.00 63.26 250 GLY D C 1
ATOM 7808 O O . GLY D 1 250 ? 23.096 29.973 24.698 1.00 63.13 250 GLY D O 1
ATOM 7809 N N . LEU D 1 251 ? 21.887 28.341 23.761 1.00 64.90 251 LEU D N 1
ATOM 7810 C CA . LEU D 1 251 ? 22.916 28.079 22.768 1.00 66.39 251 LEU D CA 1
ATOM 7811 C C . LEU D 1 251 ? 23.178 29.237 21.834 1.00 67.47 251 LEU D C 1
ATOM 7812 O O . LEU D 1 251 ? 22.265 29.777 21.204 1.00 67.81 251 LEU D O 1
ATOM 7817 N N . GLY D 1 252 ? 24.451 29.596 21.742 1.00 68.57 252 GLY D N 1
ATOM 7818 C CA . GLY D 1 252 ? 24.872 30.675 20.876 1.00 69.42 252 GLY D CA 1
ATOM 7819 C C . GLY D 1 252 ? 26.376 30.590 20.781 1.00 70.50 252 GLY D C 1
ATOM 7820 O O . GLY D 1 252 ? 27.049 30.383 21.793 1.00 70.84 252 GLY D O 1
ATOM 7821 N N . GLY D 1 253 ? 26.911 30.740 19.577 1.00 70.24 253 GLY D N 1
ATOM 7822 C CA . GLY D 1 253 ? 28.348 30.663 19.416 1.00 70.05 253 GLY D CA 1
ATOM 7823 C C . GLY D 1 253 ? 28.745 29.384 18.711 1.00 70.10 253 GLY D C 1
ATOM 7824 O O . GLY D 1 253 ? 27.972 28.848 17.913 1.00 71.06 253 GLY D O 1
ATOM 7825 N N . SER D 1 254 ? 29.941 28.888 19.003 1.00 68.83 254 SER D N 1
ATOM 7826 C CA . SER D 1 254 ? 30.424 27.673 18.364 1.00 69.06 254 SER D CA 1
ATOM 7827 C C . SER D 1 254 ? 29.503 26.475 18.613 1.00 68.21 254 SER D C 1
ATOM 7828 O O . SER D 1 254 ? 29.338 25.622 17.737 1.00 67.90 254 SER D O 1
ATOM 7831 N N . ARG D 1 255 ? 28.899 26.413 19.799 1.00 66.43 255 ARG D N 1
ATOM 7832 C CA . ARG D 1 255 ? 27.998 25.312 20.119 1.00 64.25 255 ARG D CA 1
ATOM 7833 C C . ARG D 1 255 ? 26.772 25.343 19.215 1.00 65.09 255 ARG D C 1
ATOM 7834 O O . ARG D 1 255 ? 26.399 24.323 18.635 1.00 65.21 255 ARG D O 1
ATOM 7842 N N . LEU D 1 256 ? 26.152 26.513 19.085 1.00 65.24 256 LEU D N 1
ATOM 7843 C CA . LEU D 1 256 ? 24.981 26.653 18.224 1.00 65.48 256 LEU D CA 1
ATOM 7844 C C . LEU D 1 256 ? 25.402 26.316 16.799 1.00 65.29 256 LEU D C 1
ATOM 7845 O O . LEU D 1 256 ? 24.690 25.629 16.069 1.00 65.03 256 LEU D O 1
ATOM 7850 N N . LYS D 1 257 ? 26.566 26.822 16.408 1.00 66.00 257 LYS D N 1
ATOM 7851 C CA . LYS D 1 257 ? 27.113 26.563 15.082 1.00 67.04 257 LYS D CA 1
ATOM 7852 C C . LYS D 1 257 ? 27.136 25.047 14.912 1.00 67.09 257 LYS D C 1
ATOM 7853 O O . LYS D 1 257 ? 26.453 24.486 14.054 1.00 66.84 257 LYS D O 1
ATOM 7859 N N . GLU D 1 258 ? 27.921 24.397 15.762 1.00 67.38 258 GLU D N 1
ATOM 7860 C CA . GLU D 1 258 ? 28.057 22.950 15.755 1.00 68.08 258 GLU D CA 1
ATOM 7861 C C . GLU D 1 258 ? 26.683 22.270 15.742 1.00 67.49 258 GLU D C 1
ATOM 7862 O O . GLU D 1 258 ? 26.308 21.613 14.767 1.00 66.46 258 GLU D O 1
ATOM 7868 N N . ALA D 1 259 ? 25.940 22.440 16.830 1.00 66.40 259 ALA D N 1
ATOM 7869 C CA . ALA D 1 259 ? 24.612 21.860 16.969 1.00 65.26 259 ALA D CA 1
ATOM 7870 C C . ALA D 1 259 ? 23.840 21.881 15.659 1.00 65.44 259 ALA D C 1
ATOM 7871 O O . ALA D 1 259 ? 23.198 20.898 15.291 1.00 64.77 259 ALA D O 1
ATOM 7873 N N . LEU D 1 260 ? 23.908 23.012 14.963 1.00 66.97 260 LEU D N 1
ATOM 7874 C CA . LEU D 1 260 ? 23.212 23.191 13.691 1.00 68.17 260 LEU D CA 1
ATOM 7875 C C . LEU D 1 260 ? 23.818 22.367 12.573 1.00 69.07 260 LEU D C 1
ATOM 7876 O O . LEU D 1 260 ? 23.100 21.765 11.771 1.00 69.44 260 LEU D O 1
ATOM 7881 N N . GLU D 1 261 ? 25.143 22.356 12.518 1.00 69.66 261 GLU D N 1
ATOM 7882 C CA . GLU D 1 261 ? 25.850 21.612 11.492 1.00 70.15 261 GLU D CA 1
ATOM 7883 C C . GLU D 1 261 ? 25.652 20.098 11.647 1.00 69.26 261 GLU D C 1
ATOM 7884 O O . GLU D 1 261 ? 25.666 19.369 10.652 1.00 69.36 261 GLU D O 1
ATOM 7890 N N . LYS D 1 262 ? 25.444 19.628 12.879 1.00 66.56 262 LYS D N 1
ATOM 7891 C CA . LYS D 1 262 ? 25.235 18.194 13.119 1.00 64.46 262 LYS D CA 1
ATOM 7892 C C . LYS D 1 262 ? 23.973 17.692 12.419 1.00 64.46 262 LYS D C 1
ATOM 7893 O O . LYS D 1 262 ? 23.817 16.492 12.190 1.00 64.04 262 LYS D O 1
ATOM 7899 N N . VAL D 1 263 ? 23.066 18.605 12.095 1.00 64.30 263 VAL D N 1
ATOM 7900 C CA . VAL D 1 263 ? 21.824 18.210 11.447 1.00 65.16 263 VAL D CA 1
ATOM 7901 C C . VAL D 1 263 ? 21.700 18.711 10.017 1.00 66.01 263 VAL D C 1
ATOM 7902 O O . VAL D 1 263 ? 21.163 18.016 9.154 1.00 65.73 263 VAL D O 1
ATOM 7906 N N . PHE D 1 264 ? 22.204 19.912 9.763 1.00 67.43 264 PHE D N 1
ATOM 7907 C CA . PHE D 1 264 ? 22.100 20.495 8.435 1.00 69.08 264 PHE D CA 1
ATOM 7908 C C . PHE D 1 264 ? 23.449 20.753 7.781 1.00 70.50 264 PHE D C 1
ATOM 7909 O O . PHE D 1 264 ? 23.783 21.898 7.465 1.00 72.49 264 PHE D O 1
ATOM 7917 N N . GLY D 1 265 ? 24.219 19.687 7.575 1.00 70.66 265 GLY D N 1
ATOM 7918 C CA . GLY D 1 265 ? 25.525 19.822 6.953 1.00 70.68 265 GLY D CA 1
ATOM 7919 C C . GLY D 1 265 ? 26.393 20.869 7.627 1.00 71.45 265 GLY D C 1
ATOM 7920 O O . GLY D 1 265 ? 27.040 21.660 6.907 1.00 72.29 265 GLY D O 1
#

Organism: Thermus thermophilus (strain ATCC 27634 / DSM 579 / HB8) (NCBI:txid300852)

Sequence (963 aa):
LTIPVLDKGFVRLVDQMGDDRAIVQAARVSYGEGTKTVREDAALIDYLMRHRHTSPFEMVVFKFHVKAPIFVARQWFRHRTASVNEISGRYSILKEEFYEPEAFRKQLLRKVQQEAYGAYRALLEKGVAREMARMVLPLNLYTEFYWKQDLHNLFHFLKLRLAPEAQWEIRQYARAIAEIVKERVPLAWAAFEEHLLEGAFLSRTELRALRGLLTPEVYEKALSSLGLGGSRLKEALEKVFGLTIPVLDKGFVRLVDQMGDDRAIVQAARVSYGEGTKTVREDAALIDYLMRHRHTSPFEMVVFKFHVKAPIFVARQWFRHRTASVNEISGRYSILKEEFYEPEAFRLLRKVQQEAYGAYRALLEKGVAREMARMVLPLNLYTEFYWKQDLHNLFHFLKLRLAPEAQWEIRQYARAIAEIVKERVPLAWAAFEEHLLEGAFLSRTELRALRGLLTPEVYEKALSSLGLGGSRLKEALEKVFLTIPVLDKGFVRLVDQMGDDRAIVQAARVSYGEGTKTVREDAALIDYLMRHRHTSPFEMVVFKFHVKAPIFVARQWFRHRTASVNEISGRYSILKEEFYEPEAFRLLRKVQQEAYGAYRALLEKGVAREMARMVLPLNLYTEFYWKQDLHNLFHFLKLRLAPEAQWEIRQYARAIAEIVKERVPLAWAAFEEHLLEGAFLSRTELRALRGLLTPEVYEKALSSLGLGGSRLKEALEKVFGLTIPVLDKGFVRLVDQMGDDRAIVQAARVSYGEGTKTVREDAALIDYLMRHRHTSPFEMVVFKFHVKAPIFVARQWFRHRTASVNEISGRYSILKEEFYEPEAFRKQLLRKVQQEAYGAYRALLEKGVAREMARMVLPLNLYTEFYWKQDLHNLFHFLKLRLAPEAQWEIRQYARAIAEIVKERVPLAWAAFEEHLLEGAFLSRTELRALRGLLTPEVYEKALSSLGLGGSRLKEALEKVFG

Solvent-accessible surface area: 39068 Å² total; per-residue (Å²): 153,58,42,112,8,39,69,80,6,26,0,43,19,30,50,40,3,20,41,14,141,8,0,0,22,0,24,62,5,22,130,34,131,12,48,131,69,118,195,80,11,34,57,42,1,30,62,5,9,55,66,114,74,33,26,0,7,7,0,0,0,0,2,0,0,0,20,0,0,4,1,0,2,29,18,0,35,97,23,86,85,2,7,27,9,20,60,37,7,58,159,55,106,21,133,96,37,8,6,56,21,180,72,74,66,161,161,104,12,177,100,5,14,131,63,3,15,36,7,1,136,34,7,38,157,137,58,18,33,92,25,0,0,8,0,1,0,0,3,0,2,14,15,12,0,0,0,22,2,12,0,45,22,0,11,101,0,0,73,58,33,30,22,113,102,8,1,90,0,0,41,28,0,0,117,6,0,10,101,10,0,96,144,107,0,69,54,0,15,51,5,4,47,21,10,27,36,77,11,13,51,0,4,59,28,4,4,111,3,0,78,87,60,17,73,71,96,61,1,61,130,18,0,56,86,75,64,15,46,58,65,39,19,124,33,2,30,82,65,3,72,85,99,78,50,105,9,39,64,68,6,23,0,28,21,30,48,34,2,23,38,13,134,7,0,0,24,0,23,82,8,17,125,39,100,13,51,122,73,121,185,74,8,29,59,37,0,26,81,5,7,52,66,98,75,29,29,0,2,7,0,0,0,0,1,0,0,0,16,0,0,4,4,0,1,27,19,0,41,90,24,91,81,6,4,19,7,20,48,46,8,60,156,46,92,13,105,90,46,3,6,35,19,168,78,96,96,110,14,135,102,5,12,113,57,0,20,37,3,0,115,31,9,33,128,170,34,17,1,86,16,1,0,6,0,1,0,1,8,0,1,11,10,3,0,0,0,17,3,10,0,45,27,0,7,70,0,0,68,56,39,30,24,106,106,8,1,87,0,0,35,32,0,0,121,7,0,10,81,0,0,98,99,91,0,71,56,0,15,54,6,0,48,22,12,36,35,87,14,16,66,0,3,79,26,6,6,148,1,0,105,62,57,12,60,75,120,59,1,68,136,21,0,48,94,80,65,11,42,58,61,45,21,128,40,2,23,122,70,5,86,148,71,47,105,8,44,69,76,5,29,0,26,18,30,51,37,2,20,36,14,153,8,0,0,26,0,24,69,9,19,131,36,138,16,43,125,79,124,198,70,10,33,57,43,0,22,94,6,21,52,73,120,72,37,33,0,5,5,0,0,0,0,2,0,0,0,24,0,0,6,1,0,0,32,15,0,34,86,21,84,77,10,3,21,10,16,50,39,8,55,141,50,88,19,134,82,40,7,9,39,16,188,74,80,106,106,16,138,128,5,6,110,44,2,19,30,7,1,124,29,5,37,139,148,20,16,10,79,29,0,0,14,0,2,0,1,3,0,4,15,7,7,0,0,2,21,3,15,0,44,24,0,7,94,0,0,60,55,33,28,22,114,114,7,1,92,0,0,34,34,0,0,130,8,0,10,77,7,0,105,126,118,0,68,49,0,16,57,6,0,46,17,15,46,39,77,11,10,55,0,2,56,31,2,9,115,4,0,87,74,55,18,67,71,119,64,0,73,131,16,0,51,85,59,72,15,33,57,68,50,15,118,33,1,23,105,61,2,59,80,139,80,51,104,9,45,68,73,4,23,0,33,8,31,53,34,2,21,32,14,139,7,0,0,20,0,25,64,3,20,116,42,126,14,50,135,78,116,213,83,10,33,59,41,0,27,96,4,6,58,66,100,75,30,28,0,2,4,0,0,1,0,1,0,0,0,26,0,0,8,1,0,0,32,16,0,32,94,21,88,77,4,4,26,9,21,55,41,9,50,149,45,72,15,154,83,45,10,4,62,19,162,69,75,57,181,145,104,16,142,84,3,9,110,53,0,18,27,9,1,122,28,14,41,142,175,63,20,34,90,20,0,1,21,1,2,0,1,1,0,4,8,7,24,0,0,0,18,1,13,0,49,26,0,7,94,0,0,56,57,37,27,26,111,120,8,0,78,0,0,37,32,0,0,119,6,0,11,101,15,0,98,134,95,0,66,50,0,13,52,4,0,34,15,20,34,32,78,7,13,55,0,1,70,16,0,9,101,4,0,99,68,61,14,69,70,106,63,0,61,139,21,1,58,90,86,62,14,53,52,63,52,23,122,40,1,32,79,62,0,46,94

Nearest PDB structures (foldseek):
  6j61-assembly1_B  TM=1.004E+00  e=5.217E-46  Thermus thermophilus HB8
  6j61-assembly1_D  TM=9.946E-01  e=1.129E-41  Thermus thermophilus HB8
  1o2a-assembly1_A  TM=9.222E-01  e=1.3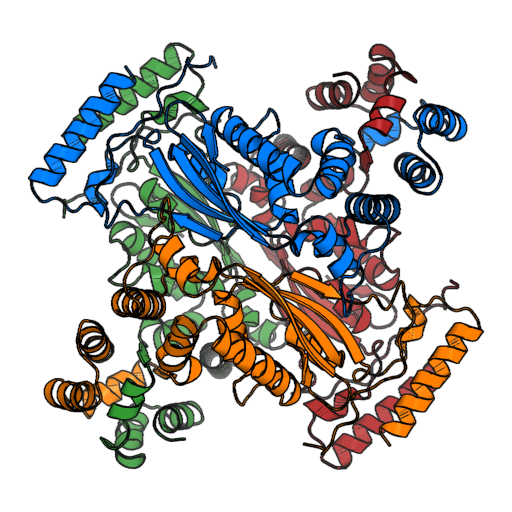85E-23  Thermotoga maritima
  3g4c-assembly1_B  TM=8.807E-01  e=2.321E-23  Thermotoga maritima
  4fzb-assembly1_A  TM=8.412E-01  e=1.449E-14  Paramecium bursaria Chlorella virus 1

B-factor: mean 49.54, std 13.53, range [18.82, 98.68]

Radius of gyration: 29.23 Å; Cα contacts (8 Å, |Δi|>4): 1640; chains: 4; bounding box: 83×70×65 Å